Protein AF-A0A5C5WCG1-F1 (afdb_monomer)

Organism: NCBI:txid2528000

Mean predicted aligned error: 10.63 Å

Sequence (807 aa):
MKRAVNDASSPAGARPTLPLTCLYHRLAYLALLLLATGCALEGPPQTTVVLWHQMRPGDRAVLAERLRLFEKDNPGVTVREVYKETEELRSGLESAVLVGRGPDIVYGPADTVGVYAEIGALRDLRPWIDESERADFDPRALIYGSFAPPGDAPPDERAGPPAEDNGSGETKAEAQNADTRPLLLVGDRFGNHLALVYDRRLIPTPPRTTDELLALAKQNTVDENGDGRPERYGLVWNYTEPFFVVPFLTGYGAWVFDEQRAARGEFVPTLDTPEAREAYAFVASLRNEHGVLPLSADYNTASELFRSGKAAMLIDGDWSWAGHLAADEIEAAVAPLPDVSSTGLPMSPMVAAKGYSMSVAATGDREEAAGRVIRFLTSEATQRAFLERQKVLPSRLTIREEAARQSDPILAASLAQLERGRAMPTSLEIRAVWDAMRPPYQRIMGGDATPAEATAQMQASAIAKIATLKSDVRPDASVWVVRIGGVGLLAALVWGLAGWYRRLRQDFPTNRLAYALAAPAMLLIFVTVVFPLAYNVVLSFSNMSLQNFREWQVVGLQNYWNAFSGADAKNFWPVFLKTVFWTVINVSFHVAIGVFLAVMLHGPVIGKSLYRILLVIPWAVPAYITALTWRGMFDAEFGVVNQLVRSMNAWLPSWLDLPTINWLTEAGPAFAACIVANVWLGFPFMMVITLGGLQGIPQDMYEAARIDRATRWQQFWNITVPMLKPVLLPAIVLGSVWTFNNLNVVWLVSNGGEPADQTHILVSYVYKAVFNLYQYGYGAALSMIIFAMLLAFSAAFLRQTKAAEGV

Solvent-accessible surface area (backbone atoms only — not comparable to full-atom values): 42445 Å² total; per-residue (Å²): 139,84,82,90,84,90,85,90,84,89,78,92,78,81,78,86,74,76,59,68,69,59,56,52,50,50,51,49,47,50,50,49,48,55,52,52,66,66,60,56,83,79,63,77,79,63,45,67,31,33,34,36,30,51,69,52,76,70,55,41,57,51,49,57,52,53,50,52,51,50,34,68,78,36,83,46,44,43,77,48,76,44,85,32,58,69,70,54,44,50,50,47,47,61,58,22,47,75,71,72,38,62,42,24,30,40,39,47,58,49,52,56,49,34,58,36,51,65,66,57,40,53,36,62,46,54,91,57,50,48,72,76,60,53,70,38,36,42,70,81,18,49,42,62,44,97,54,62,74,87,69,94,66,77,83,66,90,79,70,70,84,84,73,87,82,76,90,77,86,82,69,97,71,69,88,72,54,71,87,71,31,36,34,40,31,47,24,38,24,40,38,72,28,56,29,32,34,33,22,42,87,79,43,84,67,80,46,64,27,45,63,48,43,50,52,52,13,53,73,45,33,38,51,92,85,70,82,86,66,54,74,20,26,10,34,39,35,33,69,62,43,55,80,67,50,41,20,46,22,32,12,47,71,25,50,71,45,42,63,80,40,38,77,71,74,42,81,44,75,41,45,61,40,74,34,31,31,51,27,45,45,53,60,32,36,41,39,78,73,61,59,20,34,71,97,66,30,45,59,69,53,27,52,48,33,37,40,68,52,30,22,39,25,34,52,48,38,49,92,47,48,54,64,47,59,68,28,88,63,43,52,50,48,54,38,44,52,30,24,26,69,93,68,69,29,53,30,26,20,48,27,36,18,37,25,43,28,40,24,60,54,27,56,69,72,35,33,60,49,37,40,53,50,51,43,52,58,54,28,69,72,43,27,49,51,43,30,76,73,41,62,40,50,36,11,40,45,70,61,36,57,52,50,71,69,46,94,43,66,53,52,52,22,49,52,59,32,55,75,53,30,42,76,54,70,41,51,66,58,53,59,32,41,51,67,21,39,28,34,37,48,41,28,33,69,68,67,76,36,54,41,65,62,24,24,47,50,21,34,55,41,21,54,52,41,40,51,53,57,69,53,77,65,68,66,49,80,47,27,57,56,48,50,54,50,47,52,51,50,49,52,53,47,52,53,50,47,56,54,49,49,53,51,47,64,67,47,38,82,81,41,48,67,61,53,64,69,44,43,65,59,53,50,48,44,40,65,72,47,51,46,55,52,54,51,36,57,56,36,19,25,25,37,29,24,55,82,26,56,88,74,52,49,69,19,16,55,54,39,56,43,30,46,70,74,36,87,46,20,78,58,40,55,61,24,46,51,44,28,51,51,52,25,55,54,35,46,50,48,11,44,52,52,5,43,52,53,20,57,57,60,69,49,99,49,85,63,42,67,58,54,52,53,63,57,37,44,50,58,71,48,62,64,67,63,50,20,47,52,47,32,54,31,38,34,49,79,84,3,55,57,39,49,47,45,51,59,48,37,77,76,41,60,82,94,66,57,62,81,77,59,54,24,55,71,35,39,67,44,19,41,49,51,31,44,53,52,48,30,58,37,45,17,32,60,36,16,55,53,40,43,57,37,58,72,70,56,65,62,65,62,58,51,52,35,52,74,72,66,50,49,72,69,52,45,38,66,72,47,49,49,62,67,32,42,79,56,48,52,61,50,51,52,53,48,38,59,50,51,51,55,48,38,64,42,41,36,48,39,26,65,69,14,29,28,56,66,59,37,41,32,51,50,45,46,31,50,41,32,36,70,73,56,33,30,45,5,46,24,27,26,52,50,50,50,52,50,51,52,52,49,52,50,51,53,52,50,44,64,74,62,48,65,72,79,80,115

pLDDT: mean 85.76, std 16.46, range [26.03, 98.44]

Secondary structure (DSSP, 8-state):
------------PPP----HHHHHHHHHHHHHHHHHTT-----S--EEEEEEE---HHHHHHHHHHHHHHHHHSTTEEEEEEE--HHHHHHHHHHHHHTT---SEEEEEGGGHHHHHHTT-B---TTTS-HHHHTTB-GGGEEEPSS----SPPP-TT-PPPP--------TTGGG-GGGS-EEEEEEEEE--EEEEEETTT-SS--SBHHHHHHHHHHH-B-SS-SS--SBEEEEE-TTSGGGTHHHHHHHT--SB-HHHHTTT---B---SHHHHHHHHHHHHHHHTT--S-S---HHHHHHHHHTTSEEEEEEETTTHHHHHT-TT--EEEEPPPBPTTT--B---EEEEEEEEEBTT--THHHHHHHHHHHHHTSHHHHHHHHHHH-PPBSBHHHHHHHHHS--HHHHHHHHHHHTPEEPP-STTHHHHHHHHHHHHHHHHHTSS-HHHHHHHHHHHHHHHHHHHTPPPPP-THHHHHHHHHHHHHHHHHHHHHHHHHHHHHHTTTSHHHHHHHHHHHHHHIIIIIHHHHHHHHHHTB--SSTTSSS--B-TTHHHHHHHTSTTHHHHHHHHHHHHHHHHHHHHHHHHHHHHHHHHHHSS-TTHHHHHHHHHHHHHS-HHHHHHHHHHHT-TTT-HHHHHHHHHHTTS-GGGPPPP--TTTSHHHHHHHHHHHHHHHHHHHHHHHHHHHHHTS-HHHHHHHHHTT--HHHHIIIIIHHHHHHHHHHHHHHHHHHHHT-HHHHHHHTTTTTTTT-S--HHHHHHHHHHTS--HHHHHHHHHHHHHHHHHHHHHHHHHHTTTTT-

InterPro domains:
  IPR000515 ABC transporter type 1, transmembrane domain MetI-like [PF00528] (591-798)
  IPR000515 ABC transporter type 1, transmembrane domain MetI-like [PS50928] (576-797)
  IPR000515 ABC transporter type 1, transmembrane domain MetI-like [cd06261] (576-793)
  IPR006059 Bacterial-type extracellular solute-binding protein [PF13416] (70-412)
  IPR035906 MetI-like superfamily [G3DSA:1.10.3720.10] (554-805)
  IPR035906 MetI-like superfamily [SSF161098] (557-793)
  IPR051393 ABC transporter permease component [PTHR30193] (509-805)

Nearest PDB structures (foldseek):
  6ffl-assembly1_A  TM=9.349E-01  e=7.797E-34  Bdellovibrio bacteriovorus HD100
  3k02-assembly1_A  TM=8.829E-01  e=9.265E-21  Streptomyces glaucescens
  5tu0-assembly1_A  TM=7.896E-01  e=1.023E-18  Listeria monocytogenes EGD-e
  7bvt-assembly1_A  TM=7.720E-01  e=2.312E-16  Arthrobacter globiformis
  6wpm-assembly1_A  TM=7.460E-01  e=1.616E-16  Synechococcus sp.

Radius of gyration: 32.45 Å; Cα contacts (8 Å, |Δi|>4): 1230; chains: 1; bounding box: 86×86×111 Å

Structure (mmCIF, N/CA/C/O backbone):
data_AF-A0A5C5WCG1-F1
#
_entry.id   AF-A0A5C5WCG1-F1
#
loop_
_atom_site.group_PDB
_atom_site.id
_atom_site.type_symbol
_atom_site.label_atom_id
_atom_site.label_alt_id
_atom_site.label_comp_id
_atom_site.label_asym_id
_atom_site.label_entity_id
_atom_site.label_seq_id
_atom_site.pdbx_PDB_ins_code
_atom_site.Cartn_x
_atom_site.Cartn_y
_atom_site.Cartn_z
_atom_site.occupancy
_atom_site.B_iso_or_equiv
_atom_site.auth_seq_id
_atom_site.auth_comp_id
_atom_site.auth_asym_id
_atom_site.auth_atom_id
_atom_site.pdbx_PDB_model_num
ATOM 1 N N . MET A 1 1 ? -33.537 -41.555 63.186 1.00 33.97 1 MET A N 1
ATOM 2 C CA . MET A 1 1 ? -33.664 -42.393 64.397 1.00 33.97 1 MET A CA 1
ATOM 3 C C . MET A 1 1 ? -33.156 -41.584 65.595 1.00 33.97 1 MET A C 1
ATOM 5 O O . MET A 1 1 ? -31.973 -41.314 65.653 1.00 33.97 1 MET A O 1
ATOM 9 N N . LYS A 1 2 ? -34.092 -41.160 66.465 1.00 34.31 2 LYS A N 1
ATOM 10 C CA . LYS A 1 2 ? -33.989 -40.720 67.883 1.00 34.31 2 LYS A CA 1
ATOM 11 C C . LYS A 1 2 ? -33.110 -39.517 68.335 1.00 34.31 2 LYS A C 1
ATOM 13 O O . LYS A 1 2 ? -31.915 -39.668 68.512 1.00 34.31 2 LYS A O 1
ATOM 18 N N . ARG A 1 3 ? -33.850 -38.468 68.766 1.00 30.56 3 ARG A N 1
ATOM 19 C CA . ARG A 1 3 ? -33.775 -37.659 70.025 1.00 30.56 3 ARG A CA 1
ATOM 20 C C . ARG A 1 3 ? -32.559 -36.726 70.247 1.00 30.56 3 ARG A C 1
ATOM 22 O O . ARG A 1 3 ? -31.438 -37.198 70.252 1.00 30.56 3 ARG A O 1
ATOM 29 N N . ALA A 1 4 ? -32.745 -35.393 70.309 1.00 38.69 4 ALA A N 1
ATOM 30 C CA . ALA A 1 4 ? -33.245 -34.544 71.431 1.00 38.69 4 ALA A CA 1
ATOM 31 C C . ALA A 1 4 ? -32.194 -34.347 72.554 1.00 38.69 4 ALA A C 1
ATOM 33 O O . ALA A 1 4 ? -31.532 -35.323 72.870 1.00 38.69 4 ALA A O 1
ATOM 34 N N . VAL A 1 5 ? -31.999 -33.242 73.289 1.00 40.50 5 VAL A N 1
ATOM 35 C CA . VAL A 1 5 ? -32.447 -31.827 73.412 1.00 40.50 5 VAL A CA 1
ATOM 36 C C . VAL A 1 5 ? -31.626 -31.259 74.624 1.00 40.50 5 VAL A C 1
ATOM 38 O O . VAL A 1 5 ? -31.125 -32.073 75.399 1.00 40.50 5 VAL A O 1
ATOM 41 N N . ASN A 1 6 ? -31.556 -29.924 74.813 1.00 31.31 6 ASN A N 1
ATOM 42 C CA . ASN A 1 6 ? -30.987 -29.124 75.947 1.00 31.31 6 ASN A CA 1
ATOM 43 C C . ASN A 1 6 ? -29.489 -28.737 75.829 1.00 31.31 6 ASN A C 1
ATOM 45 O O . ASN A 1 6 ? -28.688 -29.552 75.398 1.00 31.31 6 ASN A O 1
ATOM 49 N N . ASP A 1 7 ? -29.000 -27.540 76.182 1.00 29.88 7 ASP A N 1
ATOM 50 C CA . ASP A 1 7 ? -29.551 -26.392 76.924 1.00 29.88 7 ASP A CA 1
ATOM 51 C C . ASP A 1 7 ? -28.759 -25.092 76.598 1.00 29.88 7 ASP A C 1
ATOM 53 O O . ASP A 1 7 ? -27.737 -25.128 75.913 1.00 29.88 7 ASP A O 1
ATOM 57 N N . ALA A 1 8 ? -29.252 -23.947 77.074 1.00 33.69 8 ALA A N 1
ATOM 58 C CA . ALA A 1 8 ? -28.926 -22.572 76.677 1.00 33.69 8 ALA A CA 1
ATOM 59 C C . ALA A 1 8 ? -27.659 -21.893 77.282 1.00 33.69 8 ALA A C 1
ATOM 61 O O . ALA A 1 8 ? -27.164 -22.287 78.333 1.00 33.69 8 ALA A O 1
ATOM 62 N N . SER A 1 9 ? -27.274 -20.750 76.661 1.00 30.84 9 SER A N 1
ATOM 63 C CA . SER A 1 9 ? -26.731 -19.476 77.232 1.00 30.84 9 SER A CA 1
ATOM 64 C C . SER A 1 9 ? -25.274 -18.990 76.929 1.00 30.84 9 SER A C 1
ATOM 66 O O . SER A 1 9 ? -24.330 -19.396 77.584 1.00 30.84 9 SER A O 1
ATOM 68 N N . SER A 1 10 ? -25.174 -17.993 76.009 1.00 29.28 10 SER A N 1
ATOM 69 C CA . SER A 1 10 ? -24.292 -16.774 75.930 1.00 29.28 10 SER A CA 1
ATOM 70 C C . SER A 1 10 ? -22.733 -16.860 75.916 1.00 29.28 10 SER A C 1
ATOM 72 O O . SER A 1 10 ? -22.185 -17.760 76.536 1.00 29.28 10 SER A O 1
ATOM 74 N N . PRO A 1 11 ? -21.957 -15.868 75.383 1.00 40.19 11 PRO A N 1
ATOM 75 C CA . PRO A 1 11 ? -22.178 -14.880 74.312 1.00 40.19 11 PRO A CA 1
ATOM 76 C C . PRO A 1 11 ? -21.164 -15.012 73.140 1.00 40.19 11 PRO A C 1
ATOM 78 O O . PRO A 1 11 ? -20.228 -15.805 73.155 1.00 40.19 11 PRO A O 1
ATOM 81 N N . ALA A 1 12 ? -21.369 -14.190 72.107 1.00 44.62 12 ALA A N 1
ATOM 82 C CA . ALA A 1 12 ? -20.584 -14.068 70.877 1.00 44.62 12 ALA A CA 1
ATOM 83 C C . ALA A 1 12 ? -19.046 -14.127 71.048 1.00 44.62 12 ALA A C 1
ATOM 85 O O . ALA A 1 12 ? -18.428 -13.223 71.610 1.00 44.62 12 ALA A O 1
ATOM 86 N N . GLY A 1 13 ? -18.436 -15.166 70.468 1.00 31.98 13 GLY A N 1
ATOM 87 C CA . GLY A 1 13 ? -16.993 -15.304 70.272 1.00 31.98 13 GLY A CA 1
ATOM 88 C C . GLY A 1 13 ? -16.524 -14.622 68.983 1.00 31.98 13 GLY A C 1
ATOM 89 O O . GLY A 1 13 ? -17.127 -14.770 67.921 1.00 31.98 13 GLY A O 1
ATOM 90 N N . ALA A 1 14 ? -15.455 -13.845 69.116 1.00 35.94 14 ALA A N 1
ATOM 91 C CA . ALA A 1 14 ? -14.874 -12.944 68.133 1.00 35.94 14 ALA A CA 1
ATOM 92 C C . ALA A 1 14 ? -14.562 -13.574 66.761 1.00 35.94 14 ALA A C 1
ATOM 94 O O . ALA A 1 14 ? -13.971 -14.648 66.658 1.00 35.94 14 ALA A O 1
ATOM 95 N N . ARG A 1 15 ? -14.867 -12.828 65.688 1.00 43.34 15 ARG A N 1
ATOM 96 C CA . ARG A 1 15 ? -14.218 -13.013 64.380 1.00 43.34 15 ARG A CA 1
ATOM 97 C C . ARG A 1 15 ? -12.717 -12.730 64.547 1.00 43.34 15 ARG A C 1
ATOM 99 O O . ARG A 1 15 ? -12.389 -11.721 65.173 1.00 43.34 15 ARG A O 1
ATOM 106 N N . PRO A 1 16 ? -11.804 -13.532 63.974 1.00 39.25 16 PRO A N 1
ATOM 107 C CA . PRO A 1 16 ? -10.388 -13.212 64.021 1.00 39.25 16 PRO A CA 1
ATOM 108 C C . PRO A 1 16 ? -10.140 -11.988 63.134 1.00 39.25 16 PRO A C 1
ATOM 110 O O . PRO A 1 16 ? -10.121 -12.072 61.907 1.00 39.25 16 PRO A O 1
ATOM 113 N N . THR A 1 17 ? -9.978 -10.821 63.751 1.00 47.84 17 THR A N 1
ATOM 114 C CA . THR A 1 17 ? -9.396 -9.654 63.092 1.00 47.84 17 THR A CA 1
ATOM 115 C C . THR A 1 17 ? -7.922 -9.954 62.858 1.00 47.84 17 THR A C 1
ATOM 117 O O . THR A 1 17 ? -7.121 -9.918 63.792 1.00 47.84 17 THR A O 1
ATOM 120 N N . LEU A 1 18 ? -7.561 -10.273 61.614 1.00 42.84 18 LEU A N 1
ATOM 121 C CA . LEU A 1 18 ? -6.170 -10.228 61.171 1.00 42.84 18 LEU A CA 1
ATOM 122 C C . LEU A 1 18 ? -5.627 -8.824 61.487 1.00 42.84 18 LEU A C 1
ATOM 124 O O . LEU A 1 18 ? -6.216 -7.838 61.035 1.00 42.84 18 LEU A O 1
ATOM 128 N N . PRO A 1 19 ? -4.552 -8.694 62.280 1.00 44.47 19 PRO A N 1
ATOM 129 C CA . PRO A 1 19 ? -4.049 -7.387 62.657 1.00 44.47 19 PRO A CA 1
ATOM 130 C C . PRO A 1 19 ? -3.524 -6.679 61.400 1.00 44.47 19 PRO A C 1
ATOM 132 O O . PRO A 1 19 ? -2.699 -7.224 60.664 1.00 44.47 19 PRO A O 1
ATOM 135 N N . LEU A 1 20 ? -4.016 -5.458 61.149 1.00 51.19 20 LEU A N 1
ATOM 136 C CA . LEU A 1 20 ? -3.647 -4.589 60.017 1.00 51.19 20 LEU A CA 1
ATOM 137 C C . LEU A 1 20 ? -2.123 -4.435 59.848 1.00 51.19 20 LEU A C 1
ATOM 139 O O . LEU A 1 20 ? -1.636 -4.250 58.734 1.00 51.19 20 LEU A O 1
ATOM 143 N N . THR A 1 21 ? -1.355 -4.599 60.925 1.00 50.78 21 THR A N 1
ATOM 144 C CA . THR A 1 21 ? 0.114 -4.604 60.922 1.00 50.78 21 THR A CA 1
ATOM 145 C C . THR A 1 21 ? 0.724 -5.722 60.070 1.00 50.78 21 THR A C 1
ATOM 147 O O . THR A 1 21 ? 1.782 -5.515 59.476 1.00 50.78 21 THR A O 1
ATOM 150 N N . CYS A 1 22 ? 0.052 -6.870 59.926 1.00 46.69 22 CYS A N 1
ATOM 151 C CA . CYS A 1 22 ? 0.528 -8.003 59.127 1.00 46.69 22 CYS A CA 1
ATOM 152 C C . CYS A 1 22 ? 0.300 -7.791 57.617 1.00 46.69 22 CYS A C 1
ATOM 154 O O . CYS A 1 22 ? 1.125 -8.200 56.800 1.00 46.69 22 CYS A O 1
ATOM 156 N N . LEU A 1 23 ? -0.778 -7.088 57.239 1.00 54.00 23 LEU A N 1
ATOM 157 C CA . LEU A 1 23 ? -1.040 -6.701 55.848 1.00 54.00 23 LEU A CA 1
ATOM 158 C C . LEU A 1 23 ? -0.072 -5.601 55.392 1.00 54.00 23 LEU A C 1
ATOM 160 O O . LEU A 1 23 ? 0.465 -5.688 54.293 1.00 54.00 23 LEU A O 1
ATOM 164 N N . TYR A 1 24 ? 0.218 -4.625 56.260 1.00 53.50 24 TYR A N 1
ATOM 165 C CA . TYR A 1 24 ? 1.228 -3.596 55.995 1.00 53.50 24 TYR A CA 1
ATOM 166 C C . TYR A 1 24 ? 2.630 -4.187 55.831 1.00 53.50 24 TYR A C 1
ATOM 168 O O . TYR A 1 24 ? 3.334 -3.791 54.912 1.00 53.50 24 TYR A O 1
ATOM 176 N N . HIS A 1 25 ? 3.022 -5.173 56.645 1.00 55.09 25 HIS A N 1
ATOM 177 C CA . HIS A 1 25 ? 4.318 -5.842 56.482 1.00 55.09 25 HIS A CA 1
ATOM 178 C C . HIS A 1 25 ? 4.388 -6.682 55.206 1.00 55.09 25 HIS A C 1
ATOM 180 O O . HIS A 1 25 ? 5.427 -6.689 54.560 1.00 55.09 25 HIS A O 1
ATOM 186 N N . ARG A 1 26 ? 3.294 -7.346 54.802 1.00 55.34 26 ARG A N 1
ATOM 187 C CA . ARG A 1 26 ? 3.244 -8.110 53.544 1.00 55.34 26 ARG A CA 1
ATOM 188 C C . ARG A 1 26 ? 3.204 -7.214 52.309 1.00 55.34 26 ARG A C 1
ATOM 190 O O . ARG A 1 26 ? 3.862 -7.547 51.335 1.00 55.34 26 ARG A O 1
ATOM 197 N N . LEU A 1 27 ? 2.500 -6.081 52.351 1.00 59.75 27 LEU A N 1
ATOM 198 C CA . LEU A 1 27 ? 2.503 -5.076 51.281 1.00 59.75 27 LEU A CA 1
ATOM 199 C C . LEU A 1 27 ? 3.833 -4.321 51.213 1.00 59.75 27 LEU A C 1
ATOM 201 O O . LEU A 1 27 ? 4.302 -4.049 50.116 1.00 59.75 27 LEU A O 1
ATOM 205 N N . ALA A 1 28 ? 4.475 -4.048 52.352 1.00 61.84 28 ALA A N 1
ATOM 206 C CA . ALA A 1 28 ? 5.827 -3.502 52.397 1.00 61.84 28 ALA A CA 1
ATOM 207 C C . ALA A 1 28 ? 6.852 -4.511 51.870 1.00 61.84 28 ALA A C 1
ATOM 209 O O . ALA A 1 28 ? 7.720 -4.111 51.113 1.00 61.84 28 ALA A O 1
ATOM 210 N N . TYR A 1 29 ? 6.718 -5.808 52.180 1.00 57.72 29 TYR A N 1
ATOM 211 C CA . TYR A 1 29 ? 7.547 -6.864 51.588 1.00 57.72 29 TYR A CA 1
ATOM 212 C C . TYR A 1 29 ? 7.282 -7.038 50.094 1.00 57.72 29 TYR A C 1
ATOM 214 O O . TYR A 1 29 ? 8.229 -7.262 49.358 1.00 57.72 29 TYR A O 1
ATOM 222 N N . LEU A 1 30 ? 6.033 -6.911 49.629 1.00 58.50 30 LEU A N 1
ATOM 223 C CA . LEU A 1 30 ? 5.703 -6.951 48.202 1.00 58.50 30 LEU A CA 1
ATOM 224 C C . LEU A 1 30 ? 6.248 -5.717 47.473 1.00 58.50 30 LEU A C 1
ATOM 226 O O . LEU A 1 30 ? 6.746 -5.847 46.366 1.00 58.50 30 LEU A O 1
ATOM 230 N N . ALA A 1 31 ? 6.197 -4.538 48.098 1.00 57.41 31 ALA A N 1
ATOM 231 C CA . ALA A 1 31 ? 6.784 -3.306 47.580 1.00 57.41 31 ALA A CA 1
ATOM 232 C C . ALA A 1 31 ? 8.319 -3.353 47.605 1.00 57.41 31 ALA A C 1
ATOM 234 O O . ALA A 1 31 ? 8.938 -2.922 46.646 1.00 57.41 31 ALA A O 1
ATOM 235 N N . LEU A 1 32 ? 8.936 -3.932 48.643 1.00 53.66 32 LEU A N 1
ATOM 236 C CA . LEU A 1 32 ? 10.378 -4.194 48.715 1.00 53.66 32 LEU A CA 1
ATOM 237 C C . LEU A 1 32 ? 10.811 -5.283 47.736 1.00 53.66 32 LEU A C 1
ATOM 239 O O . LEU A 1 32 ? 11.890 -5.164 47.183 1.00 53.66 32 LEU A O 1
ATOM 243 N N . LEU A 1 33 ? 9.986 -6.300 47.475 1.00 52.28 33 LEU A N 1
ATOM 244 C CA . LEU A 1 33 ? 10.225 -7.298 46.431 1.00 52.28 33 LEU A CA 1
ATOM 245 C C . LEU A 1 33 ? 10.071 -6.684 45.039 1.00 52.28 33 LEU A C 1
ATOM 247 O O . LEU A 1 33 ? 10.910 -6.956 44.198 1.00 52.28 33 LEU A O 1
ATOM 251 N N . LEU A 1 34 ? 9.083 -5.810 44.815 1.00 51.66 34 LEU A N 1
ATOM 252 C CA . LEU A 1 34 ? 8.904 -5.069 43.559 1.00 51.66 34 LEU A CA 1
ATOM 253 C C . LEU A 1 34 ? 10.020 -4.033 43.330 1.00 51.66 34 LEU A C 1
ATOM 255 O O . LEU A 1 34 ? 10.470 -3.867 42.199 1.00 51.66 34 LEU A O 1
ATOM 259 N N . LEU A 1 35 ? 10.514 -3.389 44.395 1.00 50.38 35 LEU A N 1
ATOM 260 C CA . LEU A 1 35 ? 11.677 -2.494 44.364 1.00 50.38 35 LEU A CA 1
ATOM 261 C C . LEU A 1 35 ? 12.994 -3.275 44.207 1.00 50.38 35 LEU A C 1
ATOM 263 O O . LEU A 1 35 ? 13.872 -2.833 43.476 1.00 50.38 35 LEU A O 1
ATOM 267 N N . ALA A 1 36 ? 13.122 -4.459 44.816 1.00 45.91 36 ALA A N 1
ATOM 268 C CA . ALA A 1 36 ? 14.301 -5.319 44.691 1.00 45.91 36 ALA A CA 1
ATOM 269 C C . ALA A 1 36 ? 14.362 -6.056 43.344 1.00 45.91 36 ALA A C 1
ATOM 271 O O . ALA A 1 36 ? 15.455 -6.289 42.842 1.00 45.91 36 ALA A O 1
ATOM 272 N N . THR A 1 37 ? 13.223 -6.356 42.706 1.00 46.25 37 THR A N 1
ATOM 273 C CA . THR A 1 37 ? 13.186 -6.791 41.297 1.00 46.25 37 THR A CA 1
ATOM 274 C C . THR A 1 37 ? 13.420 -5.642 40.314 1.00 46.25 37 THR A C 1
ATOM 276 O O . THR A 1 37 ? 13.691 -5.898 39.147 1.00 46.25 37 THR A O 1
ATOM 279 N N . GLY A 1 38 ? 13.328 -4.388 40.775 1.00 38.97 38 GLY A N 1
ATOM 280 C CA . GLY A 1 38 ? 13.701 -3.193 40.013 1.00 38.97 38 GLY A CA 1
ATOM 281 C C . GLY A 1 38 ? 15.209 -2.927 39.985 1.00 38.97 38 GLY A C 1
ATOM 282 O O . GLY A 1 38 ? 15.683 -2.270 39.068 1.00 38.97 38 GLY A O 1
ATOM 283 N N . CYS A 1 39 ? 15.971 -3.496 40.924 1.00 39.16 39 CYS A N 1
ATOM 284 C CA . CYS A 1 39 ? 17.432 -3.546 40.877 1.00 39.16 39 CYS A CA 1
ATOM 285 C C . CYS A 1 39 ? 17.890 -4.869 40.249 1.00 39.16 39 CYS A C 1
ATOM 287 O O . CYS A 1 39 ? 18.624 -5.649 40.859 1.00 39.16 39 CYS A O 1
ATOM 289 N N . ALA A 1 40 ? 17.436 -5.151 39.026 1.00 38.41 40 ALA A N 1
ATOM 290 C CA . ALA A 1 40 ? 18.195 -6.054 38.175 1.00 38.41 40 ALA A CA 1
ATOM 291 C C . ALA A 1 40 ? 19.581 -5.423 37.988 1.00 38.41 40 ALA A C 1
ATOM 293 O O . ALA A 1 40 ? 19.668 -4.222 37.757 1.00 38.41 40 ALA A O 1
ATOM 294 N N . LEU A 1 41 ? 20.641 -6.218 38.154 1.00 41.50 41 LEU A N 1
ATOM 295 C CA . LEU A 1 41 ? 22.020 -5.842 37.849 1.00 41.50 41 LEU A CA 1
ATOM 296 C C . LEU A 1 41 ? 22.044 -5.089 36.512 1.00 41.50 41 LEU A C 1
ATOM 298 O O . LEU A 1 41 ? 21.915 -5.716 35.460 1.00 41.50 41 LEU A O 1
ATOM 302 N N . GLU A 1 42 ? 22.149 -3.760 36.554 1.00 41.94 42 GLU A N 1
ATOM 303 C CA . GLU A 1 42 ? 22.357 -2.959 35.357 1.00 41.94 42 GLU A CA 1
ATOM 304 C C . GLU A 1 42 ? 23.711 -3.398 34.803 1.00 41.94 42 GLU A C 1
ATOM 306 O O . GLU A 1 42 ? 24.773 -3.090 35.349 1.00 41.94 42 GLU A O 1
ATOM 311 N N . GLY A 1 43 ? 23.671 -4.193 33.731 1.00 52.09 43 GLY A N 1
ATOM 312 C CA . GLY A 1 43 ? 24.800 -4.274 32.821 1.00 52.09 43 GLY A CA 1
ATOM 313 C C . GLY A 1 43 ? 25.177 -2.860 32.360 1.00 52.09 43 GLY A C 1
ATOM 314 O O . GLY A 1 43 ? 24.393 -1.925 32.545 1.00 52.09 43 GLY A O 1
ATOM 315 N N . PRO A 1 44 ? 26.367 -2.670 31.768 1.00 56.16 44 PRO A N 1
ATOM 316 C CA . PRO A 1 44 ? 26.768 -1.356 31.270 1.00 56.16 44 PRO A CA 1
ATOM 317 C C . PRO A 1 44 ? 25.635 -0.746 30.426 1.00 56.16 44 PRO A C 1
ATOM 319 O O . PRO A 1 44 ? 24.986 -1.502 29.695 1.00 56.16 44 PRO A O 1
ATOM 322 N N . PRO A 1 45 ? 25.365 0.570 30.540 1.00 58.00 45 PRO A N 1
ATOM 323 C CA . PRO A 1 45 ? 24.231 1.207 29.879 1.00 58.00 45 PRO A CA 1
ATOM 324 C C . PRO A 1 45 ? 24.252 0.873 28.386 1.00 58.00 45 PRO A C 1
ATOM 326 O O . PRO A 1 45 ? 25.161 1.275 27.661 1.00 58.00 45 PRO A O 1
ATOM 329 N N . GLN A 1 46 ? 23.279 0.073 27.943 1.00 79.56 46 GLN A N 1
ATOM 330 C CA . GLN A 1 46 ? 23.149 -0.313 26.545 1.00 79.56 46 GLN A CA 1
ATOM 331 C C . GLN A 1 46 ? 22.240 0.684 25.839 1.00 79.56 46 GLN A C 1
ATOM 333 O O . GLN A 1 46 ? 21.052 0.790 26.141 1.00 79.56 46 GLN A O 1
ATOM 338 N N . THR A 1 47 ? 22.798 1.402 24.872 1.00 92.19 47 THR A N 1
ATOM 339 C CA . THR A 1 47 ? 22.018 2.244 23.969 1.00 92.19 47 THR A CA 1
ATOM 340 C C . THR A 1 47 ? 21.384 1.353 22.907 1.00 92.19 47 THR A C 1
ATOM 342 O O . THR A 1 47 ? 22.090 0.781 22.080 1.00 92.19 47 THR A O 1
ATOM 345 N N . THR A 1 48 ? 20.058 1.224 22.912 1.00 94.81 48 THR A N 1
ATOM 346 C CA . THR A 1 48 ? 19.338 0.509 21.849 1.00 94.81 48 THR A CA 1
ATOM 347 C C . THR A 1 48 ? 18.917 1.473 20.745 1.00 94.81 48 THR A C 1
ATOM 349 O O . THR A 1 48 ? 18.110 2.370 20.982 1.00 94.81 48 THR A O 1
ATOM 352 N N . VAL A 1 49 ? 19.430 1.246 19.537 1.00 96.38 49 VAL A N 1
ATOM 353 C CA . VAL A 1 49 ? 19.039 1.921 18.294 1.00 96.38 49 VAL A CA 1
ATOM 354 C C . VAL A 1 49 ? 17.941 1.101 17.618 1.00 96.38 49 VAL A C 1
ATOM 356 O O . VAL A 1 49 ? 18.085 -0.101 17.413 1.00 96.38 49 VAL A O 1
ATOM 359 N N . VAL A 1 50 ? 16.826 1.727 17.258 1.00 96.44 50 VAL A N 1
ATOM 360 C CA . VAL A 1 50 ? 15.717 1.091 16.540 1.00 96.44 50 VAL A CA 1
ATOM 361 C C . VAL A 1 50 ? 15.815 1.425 15.055 1.00 96.44 50 VAL A C 1
ATOM 363 O O . VAL A 1 50 ? 15.756 2.594 14.679 1.00 96.44 50 VAL A O 1
ATOM 366 N N . LEU A 1 51 ? 15.907 0.400 14.208 1.00 97.19 51 LEU A N 1
ATOM 367 C CA . LEU A 1 51 ? 15.999 0.539 12.754 1.00 97.19 51 LEU A CA 1
ATOM 368 C C . LEU A 1 51 ? 14.740 -0.030 12.097 1.00 97.19 51 LEU A C 1
ATOM 370 O O . LEU A 1 51 ? 14.449 -1.215 12.237 1.00 97.19 51 LEU A O 1
ATOM 374 N N . TRP A 1 52 ? 13.982 0.793 11.377 1.00 96.75 52 TRP A N 1
ATOM 375 C CA . TRP A 1 52 ? 12.865 0.317 10.554 1.00 96.75 52 TRP A CA 1
ATOM 376 C C . TRP A 1 52 ? 13.293 0.176 9.097 1.00 96.75 52 TRP A C 1
ATOM 378 O O . TRP A 1 52 ? 13.949 1.067 8.562 1.00 96.75 52 TRP A O 1
ATOM 388 N N . HIS A 1 53 ? 12.907 -0.914 8.436 1.00 95.06 53 HIS A N 1
ATOM 389 C CA . HIS A 1 53 ? 13.280 -1.168 7.043 1.00 95.06 53 HIS A CA 1
ATOM 390 C C . HIS A 1 53 ? 12.212 -1.966 6.288 1.00 95.06 53 HIS A C 1
ATOM 392 O O . HIS A 1 53 ? 11.447 -2.721 6.883 1.00 95.06 53 HIS A O 1
ATOM 398 N N . GLN A 1 54 ? 12.237 -1.865 4.957 1.00 91.81 54 GLN A N 1
ATOM 399 C CA . GLN A 1 54 ? 11.420 -2.680 4.039 1.00 91.81 54 GLN A CA 1
ATOM 400 C C . GLN A 1 54 ? 12.200 -3.803 3.329 1.00 91.81 54 GLN A C 1
ATOM 402 O O . GLN A 1 54 ? 11.679 -4.474 2.444 1.00 91.81 54 GLN A O 1
ATOM 407 N N . MET A 1 55 ? 13.451 -4.050 3.743 1.00 91.06 55 MET A N 1
ATOM 408 C CA . MET A 1 55 ? 14.319 -5.067 3.133 1.00 91.06 55 MET A CA 1
ATOM 409 C C . MET A 1 55 ? 13.670 -6.456 3.037 1.00 91.06 55 MET A C 1
ATOM 411 O O . MET A 1 55 ? 13.061 -6.950 3.990 1.00 91.06 55 MET A O 1
ATOM 415 N N . ARG A 1 56 ? 13.876 -7.113 1.892 1.00 84.75 56 ARG A N 1
ATOM 416 C CA . ARG A 1 56 ? 13.396 -8.470 1.595 1.00 84.75 56 ARG A CA 1
ATOM 417 C C . ARG A 1 56 ? 14.161 -9.534 2.404 1.00 84.75 56 ARG A C 1
ATOM 419 O O . ARG A 1 56 ? 15.226 -9.240 2.939 1.00 84.75 56 ARG A O 1
ATOM 426 N N . PRO A 1 57 ? 13.669 -10.788 2.507 1.00 86.50 57 PRO A N 1
ATOM 427 C CA . PRO A 1 57 ? 14.328 -11.843 3.288 1.00 86.50 57 PRO A CA 1
ATOM 428 C C . PRO A 1 57 ? 15.834 -12.019 3.023 1.00 86.50 57 PRO A C 1
ATOM 430 O O . PRO A 1 57 ? 16.584 -12.176 3.984 1.00 86.50 57 PRO A O 1
ATOM 433 N N . GLY A 1 58 ? 16.273 -11.943 1.759 1.00 85.88 58 GLY A N 1
ATOM 434 C CA . GLY A 1 58 ? 17.691 -12.032 1.385 1.00 85.88 58 GLY A CA 1
ATOM 435 C C . GLY A 1 58 ? 18.525 -10.877 1.944 1.00 85.88 58 GLY A C 1
ATOM 436 O O . GLY A 1 58 ? 19.483 -11.109 2.681 1.00 85.88 58 GLY A O 1
ATOM 437 N N . ASP A 1 59 ? 18.100 -9.637 1.692 1.00 90.19 59 ASP A N 1
ATOM 438 C CA . ASP A 1 59 ? 18.726 -8.431 2.244 1.00 90.19 59 ASP A CA 1
ATOM 439 C C . ASP A 1 59 ? 18.736 -8.423 3.783 1.00 90.19 59 ASP A C 1
ATOM 441 O O . ASP A 1 59 ? 19.746 -8.072 4.387 1.00 90.19 59 ASP A O 1
ATOM 445 N N . ARG A 1 60 ? 17.650 -8.867 4.435 1.00 92.69 60 ARG A N 1
ATOM 446 C CA . ARG A 1 60 ? 17.562 -8.957 5.908 1.00 92.69 60 ARG A CA 1
ATOM 447 C C . ARG A 1 60 ? 18.610 -9.892 6.494 1.00 92.69 60 ARG A C 1
ATOM 449 O O . ARG A 1 60 ? 19.166 -9.607 7.548 1.00 92.69 60 ARG A O 1
ATOM 456 N N . ALA A 1 61 ? 18.908 -10.997 5.813 1.00 92.50 61 ALA A N 1
ATOM 457 C CA . ALA A 1 61 ? 19.946 -11.916 6.265 1.00 92.50 61 ALA A CA 1
ATOM 458 C C . ALA A 1 61 ? 21.342 -11.273 6.219 1.00 92.50 61 ALA A C 1
ATOM 460 O O . ALA A 1 61 ? 22.171 -11.567 7.081 1.00 92.50 61 ALA A O 1
ATOM 461 N N . VAL A 1 62 ? 21.604 -10.402 5.236 1.00 94.69 62 VAL A N 1
ATOM 462 C CA . VAL A 1 62 ? 22.841 -9.609 5.172 1.00 94.69 62 VAL A CA 1
ATOM 463 C C . VAL A 1 62 ? 22.828 -8.536 6.259 1.00 94.69 62 VAL A C 1
ATOM 465 O O . VAL A 1 62 ? 23.771 -8.462 7.041 1.00 94.69 62 VAL A O 1
ATOM 468 N N . LEU A 1 63 ? 21.746 -7.761 6.378 1.00 96.44 63 LEU A N 1
ATOM 469 C CA . LEU A 1 63 ? 21.597 -6.717 7.395 1.00 96.44 63 LEU A CA 1
ATOM 470 C C . LEU A 1 63 ? 21.834 -7.267 8.808 1.00 96.44 63 LEU A C 1
ATOM 472 O O . LEU A 1 63 ? 22.684 -6.746 9.524 1.00 96.44 63 LEU A O 1
ATOM 476 N N . ALA A 1 64 ? 21.163 -8.356 9.185 1.00 96.06 64 ALA A N 1
ATOM 477 C CA . ALA A 1 64 ? 21.297 -8.965 10.506 1.00 96.06 64 ALA A CA 1
ATOM 478 C C . ALA A 1 64 ? 22.732 -9.438 10.803 1.00 96.06 64 ALA A C 1
ATOM 480 O O . ALA A 1 64 ? 23.204 -9.324 11.933 1.00 96.06 64 ALA A O 1
ATOM 481 N N . GLU A 1 65 ? 23.450 -9.957 9.804 1.00 96.44 65 GLU A N 1
ATOM 482 C CA . GLU A 1 65 ? 24.865 -10.315 9.947 1.00 96.44 65 GLU A CA 1
ATOM 483 C C . GLU A 1 65 ? 25.731 -9.074 10.194 1.00 96.44 65 GLU A C 1
ATOM 485 O O . GLU A 1 65 ? 26.532 -9.047 11.131 1.00 96.44 65 GLU A O 1
ATOM 490 N N . ARG A 1 66 ? 25.540 -8.026 9.386 1.00 97.12 66 ARG A N 1
ATOM 491 C CA . ARG A 1 66 ? 26.283 -6.767 9.507 1.00 97.12 66 ARG A CA 1
ATOM 492 C C . ARG A 1 66 ? 26.008 -6.082 10.844 1.00 97.12 66 ARG A C 1
ATOM 494 O O . ARG A 1 66 ? 26.951 -5.634 11.487 1.00 97.12 66 ARG A O 1
ATOM 501 N N . LEU A 1 67 ? 24.760 -6.069 11.308 1.00 97.06 67 LEU A N 1
ATOM 502 C CA . LEU A 1 67 ? 24.392 -5.522 12.614 1.00 97.06 67 LEU A CA 1
ATOM 503 C C . LEU A 1 67 ? 25.068 -6.276 13.767 1.00 97.06 67 LEU A C 1
ATOM 505 O O . LEU A 1 67 ? 25.620 -5.631 14.651 1.00 97.06 67 LEU A O 1
ATOM 509 N N . ARG A 1 68 ? 25.143 -7.615 13.732 1.00 96.50 68 ARG A N 1
ATOM 510 C CA . ARG A 1 68 ? 25.879 -8.385 14.759 1.00 96.50 68 ARG A CA 1
ATOM 511 C C . ARG A 1 68 ? 27.368 -8.049 14.797 1.00 96.50 68 ARG A C 1
ATOM 513 O O . ARG A 1 68 ? 27.964 -8.031 15.871 1.00 96.50 68 ARG A O 1
ATOM 520 N N . LEU A 1 69 ? 27.980 -7.812 13.636 1.00 96.75 69 LEU A N 1
ATOM 521 C CA . LEU A 1 69 ? 29.374 -7.365 13.559 1.00 96.75 69 LEU A CA 1
ATOM 522 C C . LEU A 1 69 ? 29.536 -5.970 14.168 1.00 96.75 69 LEU A C 1
ATOM 524 O O . LEU A 1 69 ? 30.427 -5.766 14.986 1.00 96.75 69 LEU A O 1
ATOM 528 N N . PHE A 1 70 ? 28.628 -5.047 13.847 1.00 97.00 70 PHE A N 1
ATOM 529 C CA . PHE A 1 70 ? 28.616 -3.718 14.451 1.00 97.00 70 PHE A CA 1
ATOM 530 C C . PHE A 1 70 ? 28.491 -3.774 15.981 1.00 97.00 70 PHE A C 1
ATOM 532 O O . PHE A 1 70 ? 29.274 -3.131 16.673 1.00 97.00 70 PHE A O 1
ATOM 539 N N . GLU A 1 71 ? 27.549 -4.558 16.514 1.00 95.75 71 GLU A N 1
ATOM 540 C CA . GLU A 1 71 ? 27.335 -4.718 17.961 1.00 95.75 71 GLU A CA 1
ATOM 541 C C . GLU A 1 71 ? 28.550 -5.334 18.665 1.00 95.75 71 GLU A C 1
ATOM 543 O O . GLU A 1 71 ? 28.883 -4.955 19.788 1.00 95.75 71 GLU A O 1
ATOM 548 N N . LYS A 1 72 ? 29.249 -6.260 17.997 1.00 95.12 72 LYS A N 1
ATOM 549 C CA . LYS A 1 72 ? 30.491 -6.851 18.506 1.00 95.12 72 LYS A CA 1
ATOM 550 C C . LYS A 1 72 ? 31.608 -5.810 18.632 1.00 95.12 72 LYS A C 1
ATOM 552 O O . LYS A 1 72 ? 32.337 -5.832 19.623 1.00 95.12 72 LYS A O 1
ATOM 557 N N . ASP A 1 73 ? 31.728 -4.919 17.652 1.00 94.44 73 ASP A N 1
ATOM 558 C CA . ASP A 1 73 ? 32.766 -3.882 17.613 1.00 94.44 73 ASP A CA 1
ATOM 559 C C . ASP A 1 73 ? 32.396 -2.640 18.449 1.00 94.44 73 ASP A C 1
ATOM 561 O O . ASP A 1 73 ? 33.261 -1.829 18.778 1.00 94.44 73 ASP A O 1
ATOM 565 N N . ASN A 1 74 ? 31.124 -2.504 18.842 1.00 94.19 74 ASN A N 1
ATOM 566 C CA . ASN A 1 74 ? 30.596 -1.396 19.639 1.00 94.19 74 ASN A CA 1
ATOM 567 C C . ASN A 1 74 ? 29.934 -1.916 20.931 1.00 94.19 74 ASN A C 1
ATOM 569 O O . ASN A 1 74 ? 28.710 -1.813 21.081 1.00 94.19 74 ASN A O 1
ATOM 573 N N . PRO A 1 75 ? 30.716 -2.458 21.890 1.00 85.19 75 PRO A N 1
ATOM 574 C CA . PRO A 1 75 ? 30.177 -2.973 23.144 1.00 85.19 75 PRO A CA 1
ATOM 575 C C . PRO A 1 75 ? 29.493 -1.838 23.922 1.00 85.19 75 PRO A C 1
ATOM 577 O O . PRO A 1 75 ? 30.152 -0.934 24.428 1.00 85.19 75 PRO A O 1
ATOM 580 N N . GLY A 1 76 ? 28.160 -1.870 23.986 1.00 89.06 76 GLY A N 1
ATOM 581 C CA . GLY A 1 76 ? 27.332 -0.805 24.572 1.00 89.06 76 GLY A CA 1
ATOM 582 C C . GLY A 1 76 ? 26.243 -0.267 23.641 1.00 89.06 76 GLY A C 1
ATOM 583 O O . GLY A 1 76 ? 25.358 0.449 24.105 1.00 89.06 76 GLY A O 1
ATOM 584 N N . VAL A 1 77 ? 26.249 -0.639 22.357 1.00 94.12 77 VAL A N 1
ATOM 585 C CA . VAL A 1 77 ? 25.153 -0.351 21.422 1.00 94.12 77 VAL A CA 1
ATOM 586 C C . VAL A 1 77 ? 24.499 -1.655 20.975 1.00 94.12 77 VAL A C 1
ATOM 588 O O . VAL A 1 77 ? 25.190 -2.600 20.608 1.00 94.12 77 VAL A O 1
ATOM 591 N N . THR A 1 78 ? 23.169 -1.699 20.989 1.00 95.75 78 THR A N 1
ATOM 592 C CA . THR A 1 78 ? 22.370 -2.777 20.387 1.00 95.75 78 THR A CA 1
ATOM 593 C C . THR A 1 78 ? 21.458 -2.207 19.310 1.00 95.75 78 THR A C 1
ATOM 595 O O . THR A 1 78 ? 20.975 -1.083 19.441 1.00 95.75 78 THR A O 1
ATOM 598 N N . VAL A 1 79 ? 21.210 -2.952 18.236 1.00 96.31 79 VAL A N 1
ATOM 599 C CA . VAL A 1 79 ? 20.355 -2.520 17.128 1.00 96.31 79 VAL A CA 1
ATOM 600 C C . VAL A 1 79 ? 19.150 -3.442 17.015 1.00 96.31 79 VAL A C 1
ATOM 602 O O . VAL A 1 79 ? 19.255 -4.616 16.672 1.00 96.31 79 VAL A O 1
ATOM 605 N N . ARG A 1 80 ? 17.962 -2.894 17.275 1.00 95.88 80 ARG A N 1
ATOM 606 C CA . ARG A 1 80 ? 16.689 -3.592 17.094 1.00 95.88 80 ARG A CA 1
ATO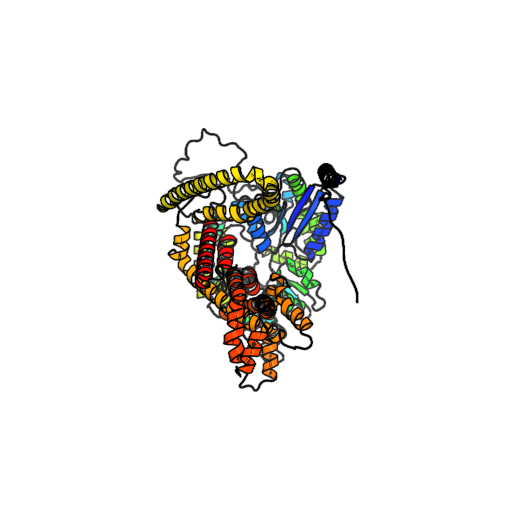M 607 C C . ARG A 1 80 ? 16.099 -3.251 15.731 1.00 95.88 80 ARG A C 1
ATOM 609 O O . ARG A 1 80 ? 15.492 -2.189 15.570 1.00 95.88 80 ARG A O 1
ATOM 616 N N . GLU A 1 81 ? 16.229 -4.166 14.778 1.00 94.50 81 GLU A N 1
ATOM 617 C CA . GLU A 1 81 ? 15.573 -4.047 13.474 1.00 94.50 81 GLU A CA 1
ATOM 618 C C . GLU A 1 81 ? 14.073 -4.398 13.531 1.00 94.50 81 GLU A C 1
ATOM 620 O O . GLU A 1 81 ? 13.639 -5.253 14.308 1.00 94.50 81 GLU A O 1
ATOM 625 N N . VAL A 1 82 ? 13.266 -3.720 12.713 1.00 94.00 82 VAL A N 1
ATOM 626 C CA . VAL A 1 82 ? 11.832 -3.980 12.539 1.00 94.00 82 VAL A CA 1
ATOM 627 C C . VAL A 1 82 ? 11.484 -3.886 11.057 1.00 94.00 82 VAL A C 1
ATOM 629 O O . VAL A 1 82 ? 11.603 -2.824 10.442 1.00 94.00 82 VAL A O 1
ATOM 632 N N . TYR A 1 83 ? 10.993 -4.993 10.505 1.00 92.94 83 TYR A N 1
ATOM 633 C CA . TYR A 1 83 ? 10.467 -5.032 9.146 1.00 92.94 83 TYR A CA 1
ATOM 634 C C . TYR A 1 83 ? 9.093 -4.366 9.059 1.00 92.94 83 TYR A C 1
ATOM 636 O O . TYR A 1 83 ? 8.215 -4.650 9.878 1.00 92.94 83 TYR A O 1
ATOM 644 N N . LYS A 1 84 ? 8.901 -3.543 8.029 1.00 87.81 84 LYS A N 1
ATOM 645 C CA . LYS A 1 84 ? 7.615 -2.971 7.620 1.00 87.81 84 LYS A CA 1
ATOM 646 C C . LYS A 1 84 ? 7.527 -2.988 6.098 1.00 87.81 84 LYS A C 1
ATOM 648 O O . LYS A 1 84 ? 8.514 -2.686 5.436 1.00 87.81 84 LYS A O 1
ATOM 653 N N . GLU A 1 85 ? 6.359 -3.300 5.541 1.00 81.44 85 GLU A N 1
ATOM 654 C CA . GLU A 1 85 ? 6.124 -3.132 4.096 1.00 81.44 85 GLU A CA 1
ATOM 655 C C . GLU A 1 85 ? 6.254 -1.654 3.693 1.00 81.44 85 GLU A C 1
ATOM 657 O O . GLU A 1 85 ? 6.045 -0.776 4.526 1.00 81.44 85 GLU A O 1
ATOM 662 N N . THR A 1 86 ? 6.560 -1.354 2.426 1.00 77.62 86 THR A N 1
ATOM 663 C CA . THR A 1 86 ? 6.884 0.011 1.952 1.00 77.62 86 THR A CA 1
ATOM 664 C C . THR A 1 86 ? 5.872 1.081 2.387 1.00 77.62 86 THR A C 1
ATOM 666 O O . THR A 1 86 ? 6.259 2.093 2.971 1.00 77.62 86 THR A O 1
ATOM 669 N N . GLU A 1 87 ? 4.572 0.853 2.179 1.00 74.50 87 GLU A N 1
ATOM 670 C CA . GLU A 1 87 ? 3.537 1.824 2.571 1.00 74.50 87 GLU A CA 1
ATOM 671 C C . GLU A 1 87 ? 3.334 1.903 4.094 1.00 74.50 87 GLU A C 1
ATOM 673 O O . GLU A 1 87 ? 3.028 2.970 4.635 1.00 74.50 87 GLU A O 1
ATOM 678 N N . GLU A 1 88 ? 3.542 0.797 4.814 1.00 77.81 88 GLU A N 1
ATOM 679 C CA . GLU A 1 88 ? 3.454 0.759 6.279 1.00 77.81 88 GLU A CA 1
ATOM 680 C C . GLU A 1 88 ? 4.660 1.448 6.933 1.00 77.81 88 GLU A C 1
ATOM 682 O O . GLU A 1 88 ? 4.525 2.118 7.957 1.00 77.81 88 GLU A O 1
ATOM 687 N N . LEU A 1 89 ? 5.847 1.303 6.340 1.00 86.19 89 LEU A N 1
ATOM 688 C CA . LEU A 1 89 ? 7.068 1.986 6.748 1.00 86.19 89 LEU A CA 1
ATOM 689 C C . LEU A 1 89 ? 6.869 3.498 6.668 1.00 86.19 89 LEU A C 1
ATOM 691 O O . LEU A 1 89 ? 7.165 4.211 7.627 1.00 86.19 89 LEU A O 1
ATOM 695 N N . ARG A 1 90 ? 6.313 3.956 5.544 1.00 83.44 90 ARG A N 1
ATOM 696 C CA . ARG A 1 90 ? 6.073 5.367 5.269 1.00 83.44 90 ARG A CA 1
ATOM 697 C C . ARG A 1 90 ? 5.024 5.980 6.187 1.00 83.44 90 ARG A C 1
ATOM 699 O O . ARG A 1 90 ? 5.348 6.856 6.987 1.00 83.44 90 ARG A O 1
ATOM 706 N N . SER A 1 91 ? 3.794 5.469 6.134 1.00 79.38 91 SER A N 1
ATOM 707 C CA . SER A 1 91 ? 2.700 5.947 6.996 1.00 79.38 91 SER A CA 1
ATOM 708 C C . SER A 1 91 ? 3.017 5.779 8.488 1.00 79.38 91 SER A C 1
ATOM 710 O O . SER A 1 91 ? 2.623 6.599 9.322 1.00 79.38 91 SER A O 1
ATOM 712 N N . GLY A 1 92 ? 3.776 4.736 8.837 1.00 83.44 92 GLY A N 1
ATOM 713 C CA . GLY A 1 92 ? 4.241 4.483 10.192 1.00 83.44 92 GLY A CA 1
ATOM 714 C C . GLY A 1 92 ? 5.214 5.544 10.697 1.00 83.44 92 GLY A C 1
ATOM 715 O O . GLY A 1 92 ? 5.079 5.964 11.846 1.00 83.44 92 GLY A O 1
ATOM 716 N N . LEU A 1 93 ? 6.182 5.979 9.879 1.00 84.56 93 LEU A N 1
ATOM 717 C CA . LEU A 1 93 ? 7.132 7.021 10.280 1.00 84.56 93 LEU A CA 1
ATOM 718 C C . LEU A 1 93 ? 6.430 8.372 10.435 1.00 84.56 93 LEU A C 1
ATOM 720 O O . LEU A 1 93 ? 6.615 9.030 11.457 1.00 84.56 93 LEU A O 1
ATOM 724 N N . GLU A 1 94 ? 5.577 8.735 9.472 1.00 81.56 94 GLU A N 1
ATOM 725 C CA . GLU A 1 94 ? 4.742 9.944 9.525 1.00 81.56 94 GLU A CA 1
ATOM 726 C C . GLU A 1 94 ? 3.938 9.997 10.837 1.00 81.56 94 GLU A C 1
ATOM 728 O O . GLU A 1 94 ? 3.964 10.991 11.565 1.00 81.56 94 GLU A O 1
ATOM 733 N N . SER A 1 95 ? 3.299 8.880 11.197 1.00 78.62 95 SER A N 1
ATOM 734 C CA . SER A 1 95 ? 2.521 8.752 12.436 1.00 78.62 95 SER A CA 1
ATOM 735 C C . SER A 1 95 ? 3.380 8.799 13.700 1.00 78.62 95 SER A C 1
ATOM 737 O O . SER A 1 95 ? 2.955 9.338 14.720 1.00 78.62 95 SER A O 1
ATOM 739 N N . ALA A 1 96 ? 4.568 8.194 13.675 1.00 80.69 96 ALA A N 1
ATOM 740 C CA . ALA A 1 96 ? 5.421 8.107 14.853 1.00 80.69 96 ALA A CA 1
ATOM 741 C C . ALA A 1 96 ? 6.021 9.474 15.212 1.00 80.69 96 ALA A C 1
ATOM 743 O O . ALA A 1 96 ? 5.979 9.878 16.379 1.00 80.69 96 ALA A O 1
ATOM 744 N N . VAL A 1 97 ? 6.500 10.208 14.205 1.00 73.00 97 VAL A N 1
ATOM 745 C CA . VAL A 1 97 ? 7.111 11.532 14.378 1.00 73.00 97 VAL A CA 1
ATOM 746 C C . VAL A 1 97 ? 6.115 12.526 14.976 1.00 73.00 97 VAL A C 1
ATOM 748 O O . VAL A 1 97 ? 6.488 13.287 15.867 1.00 73.00 97 VAL A O 1
ATOM 751 N N . LEU A 1 98 ? 4.833 12.453 14.589 1.00 67.69 98 LEU A N 1
ATOM 752 C CA . LEU A 1 98 ? 3.753 13.266 15.170 1.00 67.69 98 LEU A CA 1
ATOM 753 C C . LEU A 1 98 ? 3.649 13.167 16.698 1.00 67.69 98 LEU A C 1
ATOM 755 O O . LEU A 1 98 ? 3.241 14.122 17.354 1.00 67.69 98 LEU A O 1
ATOM 759 N N . VAL A 1 99 ? 4.002 12.019 17.277 1.00 67.81 99 VAL A N 1
ATOM 760 C CA . VAL A 1 99 ? 3.908 11.772 18.725 1.00 67.81 99 VAL A CA 1
ATOM 761 C C . VAL A 1 99 ? 5.271 11.791 19.421 1.00 67.81 99 VAL A C 1
ATOM 763 O O . VAL A 1 99 ? 5.381 11.336 20.562 1.00 67.81 99 VAL A O 1
ATOM 766 N N . GLY A 1 100 ? 6.317 12.286 18.748 1.00 66.44 100 GLY A N 1
ATOM 767 C CA . GLY A 1 100 ? 7.682 12.325 19.285 1.00 66.44 100 GLY A CA 1
ATOM 768 C C . GLY A 1 100 ? 8.257 10.934 19.570 1.00 66.44 100 GLY A C 1
ATOM 769 O O . GLY A 1 100 ? 9.097 10.770 20.454 1.00 66.44 100 GLY A O 1
ATOM 770 N N . ARG A 1 101 ? 7.764 9.910 18.866 1.00 76.75 101 ARG A N 1
ATOM 771 C CA . ARG A 1 101 ? 8.275 8.534 18.908 1.00 76.75 101 ARG A CA 1
ATOM 772 C C . ARG A 1 101 ? 8.737 8.136 17.507 1.00 76.75 101 ARG A C 1
ATOM 774 O O . ARG A 1 101 ? 8.570 8.879 16.551 1.00 76.75 101 ARG A O 1
ATOM 781 N N . GLY A 1 102 ? 9.313 6.952 17.364 1.00 82.19 102 GLY A N 1
ATOM 782 C CA . GLY A 1 102 ? 9.717 6.441 16.057 1.00 82.19 102 GLY A CA 1
ATOM 783 C C . GLY A 1 102 ? 10.991 5.623 16.126 1.00 82.19 102 GLY A C 1
ATOM 784 O O . GLY A 1 102 ? 11.549 5.455 17.214 1.00 82.19 102 GLY A O 1
ATOM 785 N N . PRO A 1 103 ? 11.417 5.066 14.985 1.00 93.88 103 PRO A N 1
ATOM 786 C CA . PRO A 1 103 ? 12.746 4.498 14.879 1.00 93.88 103 PRO A CA 1
ATOM 787 C C . PRO A 1 103 ? 13.798 5.601 14.990 1.00 93.88 103 PRO A C 1
ATOM 789 O O . PRO A 1 103 ? 13.524 6.758 14.690 1.00 93.88 103 PRO A O 1
ATOM 792 N N . ASP A 1 104 ? 15.014 5.233 15.369 1.00 95.44 104 ASP A N 1
ATOM 793 C CA . ASP A 1 104 ? 16.163 6.129 15.279 1.00 95.44 104 ASP A CA 1
ATOM 794 C C . ASP A 1 104 ? 16.661 6.211 13.820 1.00 95.44 104 ASP A C 1
ATOM 796 O O . ASP A 1 104 ? 17.082 7.271 13.356 1.00 95.44 104 ASP A O 1
ATOM 800 N N . ILE A 1 105 ? 16.543 5.103 13.071 1.00 96.94 105 ILE A N 1
ATOM 801 C CA . ILE A 1 105 ? 16.958 4.973 11.666 1.00 96.94 105 ILE A CA 1
ATOM 802 C C . ILE A 1 105 ? 15.812 4.406 10.827 1.00 96.94 105 ILE A C 1
ATOM 804 O O . ILE A 1 105 ? 15.186 3.414 11.204 1.00 96.94 105 ILE A O 1
ATOM 808 N N . VAL A 1 106 ? 15.578 4.976 9.647 1.00 96.06 106 VAL A N 1
ATOM 809 C CA . VAL A 1 106 ? 14.657 4.426 8.645 1.00 96.06 106 VAL A CA 1
ATOM 810 C C . VAL A 1 106 ? 15.411 4.073 7.363 1.00 96.06 106 VAL A C 1
ATOM 812 O O . VAL A 1 106 ? 16.256 4.842 6.913 1.00 96.06 106 VAL A O 1
ATOM 815 N N . TYR A 1 107 ? 15.111 2.912 6.778 1.00 95.88 107 TYR A N 1
ATOM 816 C CA . TYR A 1 107 ? 15.652 2.464 5.494 1.00 95.88 107 TYR A CA 1
ATOM 817 C C . TYR A 1 107 ? 14.553 2.336 4.438 1.00 95.88 107 TYR A C 1
ATOM 819 O O . TYR A 1 107 ? 13.663 1.489 4.566 1.00 95.88 107 TYR A O 1
ATOM 827 N N . GLY A 1 108 ? 14.636 3.127 3.369 1.00 91.94 108 GLY A N 1
ATOM 828 C CA . GLY A 1 108 ? 13.594 3.205 2.346 1.00 91.94 108 GLY A CA 1
ATOM 829 C C . GLY A 1 108 ? 14.076 3.747 0.997 1.00 91.94 108 GLY A C 1
ATOM 830 O O . GLY A 1 108 ? 15.261 4.051 0.835 1.00 91.94 108 GLY A O 1
ATOM 831 N N . PRO A 1 109 ? 13.169 3.824 0.009 1.00 88.44 109 PRO A N 1
ATOM 832 C CA . PRO A 1 109 ? 13.443 4.456 -1.276 1.00 88.44 109 PRO A CA 1
ATOM 833 C C . PRO A 1 109 ? 13.459 5.993 -1.161 1.00 88.44 109 PRO A C 1
ATOM 835 O O . PRO A 1 109 ? 12.773 6.589 -0.323 1.00 88.44 109 PRO A O 1
ATOM 838 N N . ALA A 1 110 ? 14.270 6.630 -2.008 1.00 87.25 110 ALA A N 1
ATOM 839 C CA . ALA A 1 110 ? 14.558 8.066 -1.961 1.00 87.25 110 ALA A CA 1
ATOM 840 C C . ALA A 1 110 ? 13.354 8.996 -2.211 1.00 87.25 110 ALA A C 1
ATOM 842 O O . ALA A 1 110 ? 13.372 10.144 -1.773 1.00 87.25 110 ALA A O 1
ATOM 843 N N . ASP A 1 111 ? 12.301 8.531 -2.881 1.00 80.69 111 ASP A N 1
ATOM 844 C CA . ASP A 1 111 ? 11.098 9.318 -3.187 1.00 80.69 111 ASP A CA 1
ATOM 845 C C . ASP A 1 111 ? 10.280 9.689 -1.940 1.00 80.69 111 ASP A C 1
ATOM 847 O O . ASP A 1 111 ? 9.548 10.676 -1.938 1.00 80.69 111 ASP A O 1
ATOM 851 N N . THR A 1 112 ? 10.457 8.951 -0.842 1.00 81.00 112 THR A N 1
ATOM 852 C CA . THR A 1 112 ? 9.806 9.255 0.443 1.00 81.00 112 THR A CA 1
ATOM 853 C C . THR A 1 112 ? 10.480 10.395 1.215 1.00 81.00 112 THR A C 1
ATOM 855 O O . THR A 1 112 ? 9.851 11.013 2.075 1.00 81.00 112 THR A O 1
ATOM 858 N N . VAL A 1 113 ? 11.738 10.724 0.890 1.00 85.19 113 VAL A N 1
ATOM 859 C CA . VAL A 1 113 ? 12.537 11.728 1.615 1.00 85.19 113 VAL A CA 1
ATOM 860 C C . VAL A 1 113 ? 11.902 13.113 1.543 1.00 85.19 113 VAL A C 1
ATOM 862 O O . VAL A 1 113 ? 11.903 13.817 2.549 1.00 85.19 113 VAL A O 1
ATOM 865 N N . GLY A 1 114 ? 11.312 13.489 0.402 1.00 80.81 114 GLY A N 1
ATOM 866 C CA . GLY A 1 114 ? 10.643 14.784 0.245 1.00 80.81 114 GLY A CA 1
ATOM 867 C C . GLY A 1 114 ? 9.503 14.975 1.250 1.00 80.81 114 GLY A C 1
ATOM 868 O O . GLY A 1 114 ? 9.441 15.993 1.931 1.00 80.81 114 GLY A O 1
ATOM 869 N N . VAL A 1 115 ? 8.658 13.956 1.428 1.00 81.12 115 VAL A N 1
ATOM 870 C CA . VAL A 1 115 ? 7.551 13.985 2.400 1.00 81.12 115 VAL A CA 1
ATOM 871 C C . VAL A 1 115 ? 8.082 14.090 3.829 1.00 81.12 115 VAL A C 1
ATOM 873 O O . VAL A 1 115 ? 7.592 14.899 4.616 1.00 81.12 115 VAL A O 1
ATOM 876 N N . TYR A 1 116 ? 9.102 13.299 4.172 1.00 86.44 116 TYR A N 1
ATOM 877 C CA . TYR A 1 116 ? 9.693 13.329 5.510 1.00 86.44 116 TYR A CA 1
ATOM 878 C C . TYR A 1 116 ? 10.404 14.652 5.812 1.00 86.44 116 TYR A C 1
ATOM 880 O O . TYR A 1 116 ? 10.406 15.093 6.962 1.00 86.44 116 TYR A O 1
ATOM 888 N N . ALA A 1 117 ? 10.998 15.288 4.803 1.00 83.31 117 ALA A N 1
ATOM 889 C CA . ALA A 1 117 ? 11.624 16.595 4.933 1.00 83.31 117 ALA A CA 1
ATOM 890 C C . ALA A 1 117 ? 10.586 17.683 5.250 1.00 83.31 117 ALA A C 1
ATOM 892 O O . ALA A 1 117 ? 10.807 18.457 6.178 1.00 83.31 117 ALA A O 1
ATOM 893 N N . GLU A 1 118 ? 9.438 17.686 4.563 1.00 80.38 118 GLU A N 1
ATOM 894 C CA . GLU A 1 118 ? 8.354 18.666 4.774 1.00 80.38 118 GLU A CA 1
ATOM 895 C C . GLU A 1 118 ? 7.759 18.599 6.189 1.00 80.38 118 GLU A C 1
ATOM 897 O O . GLU A 1 118 ? 7.565 19.620 6.847 1.00 80.38 118 GLU A O 1
ATOM 902 N N . ILE A 1 119 ? 7.549 17.395 6.733 1.00 80.44 119 ILE A N 1
ATOM 903 C CA . ILE A 1 119 ? 7.108 17.244 8.136 1.00 80.44 119 ILE A CA 1
ATOM 904 C C . ILE A 1 119 ? 8.252 17.452 9.149 1.00 80.44 119 ILE A C 1
ATOM 906 O O . ILE A 1 119 ? 8.038 17.459 10.367 1.00 80.44 119 ILE A O 1
ATOM 910 N N . GLY A 1 120 ? 9.482 17.612 8.650 1.00 85.06 120 GLY A N 1
ATOM 911 C CA . GLY A 1 120 ? 10.724 17.703 9.408 1.00 85.06 120 GLY A CA 1
ATOM 912 C C . GLY A 1 120 ? 10.944 16.503 10.328 1.00 85.06 120 GLY A C 1
ATOM 913 O O . GLY A 1 120 ? 11.211 16.659 11.518 1.00 85.06 120 GLY A O 1
ATOM 914 N N . ALA A 1 121 ? 10.785 15.307 9.762 1.00 88.69 121 ALA A N 1
ATOM 915 C CA . ALA A 1 121 ? 10.992 14.019 10.413 1.00 88.69 121 ALA A CA 1
ATOM 916 C C . ALA A 1 121 ? 12.455 13.562 10.432 1.00 88.69 121 ALA A C 1
ATOM 918 O O . ALA A 1 121 ? 12.773 12.617 11.161 1.00 88.69 121 ALA A O 1
ATOM 919 N N . LEU A 1 122 ? 13.326 14.185 9.632 1.00 92.19 122 LEU A N 1
ATOM 920 C CA . LEU A 1 122 ? 14.697 13.730 9.400 1.00 92.19 122 LEU A CA 1
ATOM 921 C C . LEU A 1 122 ? 15.743 14.691 9.971 1.00 92.19 122 LEU A C 1
ATOM 923 O O . LEU A 1 122 ? 15.533 15.903 10.008 1.00 92.19 122 LEU A O 1
ATOM 927 N N . ARG A 1 123 ? 16.882 14.127 10.382 1.00 92.62 123 ARG A N 1
ATOM 928 C CA . ARG A 1 123 ? 18.094 14.848 10.792 1.00 92.62 123 ARG A CA 1
ATOM 929 C C . ARG A 1 123 ? 19.105 14.927 9.651 1.00 92.62 123 ARG A C 1
ATOM 931 O O . ARG A 1 123 ? 19.099 14.103 8.740 1.00 92.62 123 ARG A 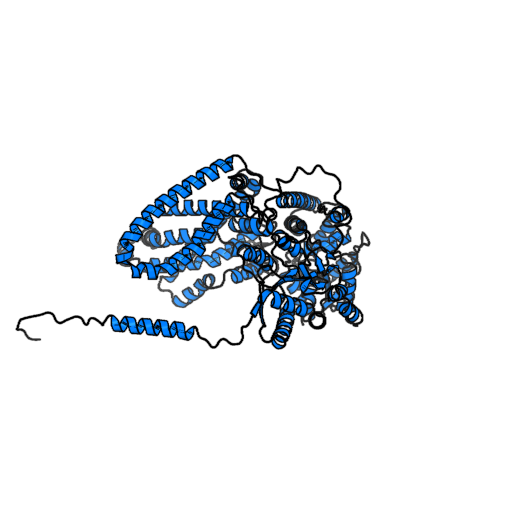O 1
ATOM 938 N N . ASP A 1 124 ? 19.988 15.915 9.743 1.00 94.19 124 ASP A N 1
ATOM 939 C CA . ASP A 1 124 ? 21.108 16.103 8.824 1.00 94.19 124 ASP A CA 1
ATOM 940 C C . ASP A 1 124 ? 22.233 15.101 9.105 1.00 94.19 124 ASP A C 1
ATOM 942 O O . ASP A 1 124 ? 22.780 15.090 10.199 1.00 94.19 124 ASP A O 1
ATOM 946 N N . LEU A 1 125 ? 22.602 14.291 8.114 1.00 95.56 125 LEU A N 1
ATOM 947 C CA . LEU A 1 125 ? 23.601 13.226 8.212 1.00 95.56 125 LEU A CA 1
ATOM 948 C C . LEU A 1 125 ? 25.048 13.691 7.988 1.00 95.56 125 LEU A C 1
ATOM 950 O O . LEU A 1 125 ? 25.976 12.911 8.220 1.00 95.56 125 LEU A O 1
ATOM 954 N N . ARG A 1 126 ? 25.271 14.943 7.561 1.00 92.88 126 ARG A N 1
ATOM 955 C CA . ARG A 1 126 ? 26.621 15.493 7.318 1.00 92.88 126 ARG A CA 1
ATOM 956 C C . ARG A 1 126 ? 27.602 15.347 8.496 1.00 92.88 126 ARG A C 1
ATOM 958 O O . ARG A 1 126 ? 28.781 15.156 8.207 1.00 92.88 126 ARG A O 1
ATOM 965 N N . PRO A 1 127 ? 27.189 15.396 9.782 1.00 93.81 127 PRO A N 1
ATOM 966 C CA . PRO A 1 127 ? 28.105 15.181 10.905 1.00 93.81 127 PRO A CA 1
ATOM 967 C C . PRO A 1 127 ? 28.734 13.780 10.965 1.00 93.81 127 PRO A C 1
ATOM 969 O O . PRO A 1 127 ? 29.787 13.624 11.577 1.00 93.81 127 PRO A O 1
ATOM 972 N N . TRP A 1 128 ? 28.113 12.767 10.349 1.00 94.25 128 TRP A N 1
ATOM 973 C CA . TRP A 1 128 ? 28.568 11.371 10.435 1.00 94.25 128 TRP A CA 1
ATOM 974 C C . TRP A 1 128 ? 29.197 10.831 9.155 1.00 94.25 128 TRP A C 1
ATOM 976 O O . TRP A 1 128 ? 29.907 9.831 9.229 1.00 94.25 128 TRP A O 1
ATOM 986 N N . ILE A 1 129 ? 28.942 11.465 8.009 1.00 92.88 129 ILE A N 1
ATOM 987 C CA . ILE A 1 129 ? 29.524 11.099 6.714 1.00 92.88 129 ILE A CA 1
ATOM 988 C C . ILE A 1 129 ? 30.288 12.311 6.208 1.00 92.88 129 ILE A C 1
ATOM 990 O O . ILE A 1 129 ? 29.665 13.274 5.761 1.00 92.88 129 ILE A O 1
ATOM 994 N N . ASP A 1 130 ? 31.614 12.293 6.318 1.00 88.44 130 ASP A N 1
ATOM 995 C CA . ASP A 1 130 ? 32.434 13.459 5.987 1.00 88.44 130 ASP A CA 1
ATOM 996 C C . ASP A 1 130 ? 32.516 13.720 4.469 1.00 88.44 130 ASP A C 1
ATOM 998 O O . ASP A 1 130 ? 32.098 12.902 3.652 1.00 88.44 130 ASP A O 1
ATOM 1002 N N . GLU A 1 131 ? 33.023 14.889 4.068 1.00 87.56 131 GLU A N 1
ATOM 1003 C CA . GLU A 1 131 ? 33.097 15.275 2.647 1.00 87.56 131 GLU A CA 1
ATOM 1004 C C . GLU A 1 131 ? 33.958 14.314 1.814 1.00 87.56 131 GLU A C 1
ATOM 1006 O O . GLU A 1 131 ? 33.636 14.030 0.662 1.00 87.56 131 GLU A O 1
ATOM 1011 N N . SER A 1 132 ? 35.018 13.761 2.408 1.00 88.12 132 SER A N 1
ATOM 1012 C CA . SER A 1 132 ? 35.882 12.804 1.717 1.00 88.12 132 SER A CA 1
ATOM 1013 C C . SER A 1 132 ? 35.185 11.463 1.491 1.00 88.12 132 SER A C 1
ATOM 1015 O O . SER A 1 132 ? 35.323 10.872 0.424 1.00 88.12 132 SER A O 1
ATOM 1017 N N . GLU A 1 133 ? 34.376 11.016 2.454 1.00 89.12 133 GLU A N 1
ATOM 1018 C CA . GLU A 1 133 ? 33.531 9.837 2.320 1.00 89.12 133 GLU A CA 1
ATOM 1019 C C . GLU A 1 133 ? 32.437 10.076 1.283 1.00 89.12 133 GLU A C 1
ATOM 1021 O O . GLU A 1 133 ? 32.222 9.203 0.449 1.00 89.12 133 GLU A O 1
ATOM 1026 N N . ARG A 1 134 ? 31.781 11.247 1.294 1.00 92.31 134 ARG A N 1
ATOM 1027 C CA . ARG A 1 134 ? 30.724 11.612 0.332 1.00 92.31 134 ARG A CA 1
ATOM 1028 C C . ARG A 1 134 ? 31.212 11.610 -1.113 1.00 92.31 134 ARG A C 1
ATOM 1030 O O . ARG A 1 134 ? 30.458 11.188 -1.984 1.00 92.31 134 ARG A O 1
ATOM 1037 N N . ALA A 1 135 ? 32.454 12.023 -1.359 1.00 92.25 135 ALA A N 1
ATOM 1038 C CA . ALA A 1 135 ? 33.045 12.039 -2.696 1.00 92.25 135 ALA A CA 1
ATOM 1039 C C . ALA A 1 135 ? 33.161 10.641 -3.339 1.00 92.25 135 ALA A C 1
ATOM 1041 O O . ALA A 1 135 ? 33.209 10.538 -4.563 1.00 92.25 135 ALA A O 1
ATOM 1042 N N . ASP A 1 136 ? 33.182 9.572 -2.536 1.00 94.31 136 ASP A N 1
ATOM 1043 C CA . ASP A 1 136 ? 33.166 8.188 -3.025 1.00 94.31 136 ASP A CA 1
ATOM 1044 C C . ASP A 1 136 ? 31.745 7.680 -3.325 1.00 94.31 136 ASP A C 1
ATOM 1046 O O . ASP A 1 136 ? 31.593 6.621 -3.914 1.00 94.31 136 ASP A O 1
ATOM 1050 N N . PHE A 1 137 ? 30.670 8.386 -2.973 1.00 94.50 137 PHE A N 1
ATOM 1051 C CA . PHE A 1 137 ? 29.315 7.956 -3.336 1.00 94.50 137 PHE A CA 1
ATOM 1052 C C . PHE A 1 137 ? 28.912 8.486 -4.716 1.00 94.50 137 PHE A C 1
ATOM 1054 O O . PHE A 1 137 ? 29.272 9.593 -5.109 1.00 94.50 137 PHE A O 1
ATOM 1061 N N . ASP A 1 138 ? 28.077 7.731 -5.439 1.00 91.31 138 ASP A N 1
ATOM 1062 C CA . ASP A 1 138 ? 27.311 8.285 -6.557 1.00 91.31 138 ASP A CA 1
ATOM 1063 C C . ASP A 1 138 ? 26.524 9.499 -6.037 1.00 91.31 138 ASP A C 1
ATOM 1065 O O . ASP A 1 138 ? 25.739 9.340 -5.096 1.00 91.31 138 ASP A O 1
ATOM 1069 N N . PRO A 1 139 ? 26.680 10.699 -6.625 1.00 89.25 139 PRO A N 1
ATOM 1070 C CA . PRO A 1 139 ? 25.997 11.895 -6.140 1.00 89.25 139 PRO A CA 1
ATOM 1071 C C . PRO A 1 139 ? 24.473 11.742 -6.092 1.00 89.25 139 PRO A C 1
ATOM 1073 O O . PRO A 1 139 ? 23.812 12.350 -5.258 1.00 89.25 139 PRO A O 1
ATOM 1076 N N . ARG A 1 140 ? 23.899 10.887 -6.949 1.00 87.75 140 ARG A N 1
ATOM 1077 C CA . ARG A 1 140 ? 22.458 10.593 -6.976 1.00 87.75 140 ARG A CA 1
ATOM 1078 C C . ARG A 1 140 ? 22.020 9.658 -5.840 1.00 87.75 140 ARG A C 1
ATOM 1080 O O . ARG A 1 140 ? 20.823 9.502 -5.610 1.00 87.75 140 ARG A O 1
ATOM 1087 N N . ALA A 1 141 ? 22.964 9.027 -5.141 1.00 90.81 141 ALA A N 1
ATOM 1088 C CA . ALA A 1 141 ? 22.723 8.235 -3.938 1.00 90.81 141 ALA A CA 1
ATOM 1089 C C . ALA A 1 141 ? 22.713 9.070 -2.646 1.00 90.81 141 ALA A C 1
ATOM 1091 O O . ALA A 1 141 ? 22.365 8.541 -1.589 1.00 90.81 141 ALA A O 1
ATOM 1092 N N . LEU A 1 142 ? 23.071 10.354 -2.725 1.00 93.00 142 LEU A N 1
ATOM 1093 C CA . LEU A 1 142 ? 23.041 11.302 -1.615 1.00 93.00 142 LEU A CA 1
ATOM 1094 C C . LEU A 1 142 ? 21.860 12.259 -1.810 1.00 93.00 142 LEU A C 1
ATOM 1096 O O . LEU A 1 142 ? 21.843 13.053 -2.750 1.00 93.00 142 LEU A O 1
ATOM 1100 N N . ILE A 1 143 ? 20.851 12.181 -0.940 1.00 90.75 143 ILE A N 1
ATOM 1101 C CA . ILE A 1 143 ? 19.643 13.009 -1.070 1.00 90.75 143 ILE A CA 1
ATOM 1102 C C . ILE A 1 143 ? 19.707 14.162 -0.081 1.00 90.75 143 ILE A C 1
ATOM 1104 O O . ILE A 1 143 ? 19.739 13.956 1.134 1.00 90.75 143 ILE A O 1
ATOM 1108 N N . TYR A 1 144 ? 19.685 15.378 -0.614 1.00 87.94 144 TYR A N 1
ATOM 1109 C CA . TYR A 1 144 ? 19.737 16.615 0.156 1.00 87.94 144 TYR A CA 1
ATOM 1110 C C . TYR A 1 144 ? 18.343 17.235 0.286 1.00 87.94 144 TYR A C 1
ATOM 1112 O O . TYR A 1 144 ? 17.536 17.165 -0.641 1.00 87.94 144 TYR A O 1
ATOM 1120 N N . GLY A 1 145 ? 18.064 17.850 1.435 1.00 77.38 145 GLY A N 1
ATOM 1121 C CA . GLY A 1 145 ? 16.800 18.541 1.694 1.00 77.38 145 GLY A CA 1
ATOM 1122 C C . GLY A 1 145 ? 16.635 19.824 0.881 1.00 77.38 145 GLY A C 1
ATOM 1123 O O . GLY A 1 145 ? 17.611 20.444 0.470 1.00 77.38 145 GLY A O 1
ATOM 1124 N N . SER A 1 146 ? 15.387 20.243 0.671 1.00 63.81 146 SER A N 1
ATOM 1125 C CA . SER A 1 146 ? 15.027 21.446 -0.096 1.00 63.81 146 SER A CA 1
ATOM 1126 C C . SER A 1 146 ? 15.323 22.762 0.642 1.00 63.81 146 SER A C 1
ATOM 1128 O O . SER A 1 146 ? 15.426 23.802 0.001 1.00 63.81 146 SER A O 1
ATOM 1130 N N . PHE A 1 147 ? 15.487 22.716 1.970 1.00 45.50 147 PHE A N 1
ATOM 1131 C CA . PHE A 1 147 ? 15.675 23.879 2.843 1.00 45.50 147 PHE A CA 1
ATOM 1132 C C . PHE A 1 147 ? 16.807 23.639 3.850 1.00 45.50 147 PHE A C 1
ATOM 1134 O O . PHE A 1 147 ? 16.996 22.517 4.327 1.00 45.50 147 PHE A O 1
ATOM 1141 N N . ALA A 1 148 ? 17.551 24.694 4.193 1.00 30.78 148 ALA A N 1
ATOM 1142 C CA . ALA A 1 148 ? 18.404 24.687 5.379 1.00 30.78 148 ALA A CA 1
ATOM 1143 C C . ALA A 1 148 ? 17.519 24.501 6.630 1.00 30.78 148 ALA A C 1
ATOM 1145 O O . ALA A 1 148 ? 16.405 25.032 6.655 1.00 30.78 148 ALA A O 1
ATOM 1146 N N . PRO A 1 149 ? 17.956 23.746 7.655 1.00 28.92 149 PRO A N 1
ATOM 1147 C CA . PRO A 1 149 ? 17.165 23.593 8.872 1.00 28.92 149 PRO A CA 1
ATOM 1148 C C . PRO A 1 149 ? 16.887 24.974 9.493 1.00 28.92 149 PRO A C 1
ATOM 1150 O O . PRO A 1 149 ? 17.777 25.831 9.456 1.00 28.92 149 PRO A O 1
ATOM 1153 N N . PRO A 1 150 ? 15.697 25.219 10.078 1.00 30.53 150 PRO A N 1
ATOM 1154 C CA . PRO A 1 150 ? 15.513 26.388 10.926 1.00 30.53 150 PRO A CA 1
ATOM 1155 C C . PRO A 1 150 ? 16.537 26.277 12.058 1.00 30.53 150 PRO A C 1
ATOM 1157 O O . PRO A 1 150 ? 16.538 25.299 12.803 1.00 30.53 150 PRO A O 1
ATOM 1160 N N . GLY A 1 151 ? 17.475 27.223 12.110 1.00 30.05 151 GLY A N 1
ATOM 1161 C CA . GLY A 1 151 ? 18.513 27.228 13.132 1.00 30.05 151 GLY A CA 1
ATOM 1162 C C . GLY A 1 151 ? 17.894 27.290 14.526 1.00 30.05 151 GLY A C 1
ATOM 1163 O O . GLY A 1 151 ? 16.877 27.951 14.724 1.00 30.05 151 GLY A O 1
ATOM 1164 N N . ASP A 1 152 ? 18.545 26.649 15.495 1.00 31.11 152 ASP A N 1
ATOM 1165 C CA . ASP A 1 152 ? 18.214 26.674 16.929 1.00 31.11 152 ASP A CA 1
ATOM 1166 C C . ASP A 1 152 ? 18.414 28.067 17.580 1.00 31.11 152 ASP A C 1
ATOM 1168 O O . ASP A 1 152 ? 18.810 28.186 18.741 1.00 31.11 152 ASP A O 1
ATOM 1172 N N . ALA A 1 153 ? 18.184 29.156 16.844 1.00 27.70 153 ALA A N 1
ATOM 1173 C CA . ALA A 1 153 ? 18.235 30.500 17.391 1.00 27.70 153 ALA A CA 1
ATOM 1174 C C . ALA A 1 153 ? 16.901 30.811 18.096 1.00 27.70 153 ALA A C 1
ATOM 1176 O O . ALA A 1 153 ? 15.841 30.670 17.480 1.00 27.70 153 ALA A O 1
ATOM 1177 N N . PRO A 1 154 ? 16.912 31.243 19.373 1.00 26.03 154 PRO A N 1
ATOM 1178 C CA . PRO A 1 154 ? 15.698 31.717 20.025 1.00 26.03 154 PRO A CA 1
ATOM 1179 C C . PRO A 1 154 ? 15.118 32.898 19.226 1.00 26.03 154 PRO A C 1
ATOM 1181 O O . PRO A 1 154 ? 15.894 33.679 18.668 1.00 26.03 154 PRO A O 1
ATOM 1184 N N . PRO A 1 155 ? 13.782 33.043 19.154 1.00 31.67 155 PRO A N 1
ATOM 1185 C CA . PRO A 1 155 ? 13.162 34.119 18.395 1.00 31.67 155 PRO A CA 1
ATOM 1186 C C . PRO A 1 155 ? 13.658 35.466 18.927 1.00 31.67 155 PRO A C 1
ATOM 1188 O O . PRO A 1 155 ? 13.468 35.790 20.100 1.00 31.67 155 PRO A O 1
ATOM 1191 N N . ASP A 1 156 ? 14.322 36.239 18.069 1.00 32.16 156 ASP A N 1
ATOM 1192 C CA . ASP A 1 156 ? 14.661 37.623 18.372 1.00 32.16 156 ASP A CA 1
ATOM 1193 C C . ASP A 1 156 ? 13.353 38.424 18.404 1.00 32.16 156 ASP A C 1
ATOM 1195 O O . ASP A 1 156 ? 12.752 38.713 17.369 1.00 32.16 156 ASP A O 1
ATOM 1199 N N . GLU A 1 157 ? 12.897 38.778 19.608 1.00 33.19 157 GLU A N 1
ATOM 1200 C CA . GLU A 1 157 ? 11.685 39.573 19.864 1.00 33.19 157 GLU A CA 1
ATOM 1201 C C . GLU A 1 157 ? 11.739 40.999 19.263 1.00 33.19 157 GLU A C 1
ATOM 1203 O O . GLU A 1 157 ? 10.851 41.817 19.509 1.00 33.19 157 GLU A O 1
ATOM 1208 N N . ARG A 1 158 ? 12.767 41.334 18.472 1.00 33.66 158 ARG A N 1
ATOM 1209 C CA . ARG A 1 158 ? 12.923 42.631 17.796 1.00 33.66 158 ARG A CA 1
ATOM 1210 C C . ARG A 1 158 ? 12.566 42.628 16.310 1.00 33.66 158 ARG A C 1
ATOM 1212 O O . ARG A 1 158 ? 12.563 43.704 15.711 1.00 33.66 158 ARG A O 1
ATOM 1219 N N . ALA A 1 159 ? 12.242 41.483 15.710 1.00 34.69 159 ALA A N 1
ATOM 1220 C CA . ALA A 1 159 ? 11.798 41.441 14.320 1.00 34.69 159 ALA A CA 1
ATOM 1221 C C . ALA A 1 159 ? 10.305 41.812 14.219 1.00 34.69 159 ALA A C 1
ATOM 1223 O O . ALA A 1 159 ? 9.425 41.066 14.645 1.00 34.69 159 ALA A O 1
ATOM 1224 N N . GLY A 1 160 ? 10.023 43.001 13.677 1.00 31.27 160 GLY A N 1
ATOM 1225 C CA . GLY A 1 160 ? 8.667 43.419 13.306 1.00 31.27 160 GLY A CA 1
ATOM 1226 C C . GLY A 1 160 ? 8.045 42.511 12.231 1.00 31.27 160 GLY A C 1
ATOM 1227 O O . GLY A 1 160 ? 8.741 41.670 11.661 1.00 31.27 160 GLY A O 1
ATOM 1228 N N . PRO A 1 161 ? 6.737 42.658 11.943 1.00 28.17 161 PRO A N 1
ATOM 1229 C CA . PRO A 1 161 ? 6.034 41.777 11.012 1.00 28.17 161 PRO A CA 1
ATOM 1230 C C . PRO A 1 161 ? 6.692 41.793 9.620 1.00 28.17 161 PRO A C 1
ATOM 1232 O O . PRO A 1 161 ? 7.143 42.857 9.184 1.00 28.17 161 PRO A O 1
ATOM 1235 N N . PRO A 1 162 ? 6.747 40.645 8.917 1.00 32.16 162 PRO A N 1
ATOM 1236 C CA . PRO A 1 162 ? 7.372 40.561 7.603 1.00 32.16 162 PRO A CA 1
ATOM 1237 C C . PRO A 1 162 ? 6.638 41.472 6.614 1.00 32.16 162 PRO A C 1
ATOM 1239 O O . PRO A 1 162 ? 5.409 41.453 6.519 1.00 32.16 162 PRO A O 1
ATOM 1242 N N . ALA A 1 163 ? 7.409 42.306 5.916 1.00 29.47 163 ALA A N 1
ATOM 1243 C CA . ALA A 1 163 ? 6.910 43.178 4.865 1.00 29.47 163 ALA A CA 1
ATOM 1244 C C . ALA A 1 163 ? 6.465 42.355 3.645 1.00 29.47 163 ALA A C 1
ATOM 1246 O O . ALA A 1 163 ? 7.048 41.315 3.347 1.00 29.47 163 ALA A O 1
ATOM 1247 N N . GLU A 1 164 ? 5.440 42.847 2.947 1.00 31.41 164 GLU A N 1
ATOM 1248 C CA . GLU A 1 164 ? 4.993 42.331 1.651 1.00 31.41 164 GLU A CA 1
ATOM 1249 C C . GLU A 1 164 ? 6.168 42.321 0.657 1.00 31.41 164 GLU A C 1
ATOM 1251 O O . GLU A 1 164 ? 6.684 43.377 0.283 1.00 31.41 164 GLU A O 1
ATOM 1256 N N . ASP A 1 165 ? 6.605 41.125 0.255 1.00 31.61 165 ASP A N 1
ATOM 1257 C CA . ASP A 1 165 ? 7.640 40.949 -0.761 1.00 31.61 165 ASP A CA 1
ATOM 1258 C C . ASP A 1 165 ? 7.050 41.204 -2.155 1.00 31.61 165 ASP A C 1
ATOM 1260 O O . ASP A 1 165 ? 6.248 40.433 -2.695 1.00 31.61 165 ASP A O 1
ATOM 1264 N N . ASN A 1 166 ? 7.444 42.342 -2.717 1.00 26.31 166 ASN A N 1
ATOM 1265 C CA . ASN A 1 166 ? 7.169 42.737 -4.085 1.00 26.31 166 ASN A CA 1
ATOM 1266 C C . ASN A 1 166 ? 8.271 42.148 -4.962 1.00 26.31 166 ASN A C 1
ATOM 1268 O O . ASN A 1 166 ? 9.397 42.641 -4.965 1.00 26.31 166 ASN A O 1
ATOM 1272 N N . GLY A 1 167 ? 7.919 41.108 -5.717 1.00 36.72 167 GLY A N 1
ATOM 1273 C CA . GLY A 1 167 ? 8.865 40.302 -6.473 1.00 36.72 167 GLY A CA 1
ATOM 1274 C C . GLY A 1 167 ? 9.897 41.092 -7.277 1.00 36.72 167 GLY A C 1
ATOM 1275 O O . GLY A 1 167 ? 9.558 41.788 -8.230 1.00 36.72 167 GLY A O 1
ATOM 1276 N N . SER A 1 168 ? 11.169 40.869 -6.956 1.00 31.67 168 SER A N 1
ATOM 1277 C CA . SER A 1 168 ? 12.258 40.762 -7.928 1.00 31.67 168 SER A CA 1
ATOM 1278 C C . SER A 1 168 ? 13.561 40.368 -7.234 1.00 31.67 168 SER A C 1
ATOM 1280 O O . SER A 1 168 ? 14.138 41.166 -6.506 1.00 31.67 168 SER A O 1
ATOM 1282 N N . GLY A 1 169 ? 14.078 39.187 -7.579 1.00 32.59 169 GLY A N 1
ATOM 1283 C CA . GLY A 1 169 ? 15.518 38.941 -7.619 1.00 32.59 169 GLY A CA 1
ATOM 1284 C C . GLY A 1 169 ? 16.213 38.649 -6.292 1.00 32.59 169 GLY A C 1
ATOM 1285 O O . GLY A 1 169 ? 17.134 39.374 -5.936 1.00 32.59 169 GLY A O 1
ATOM 1286 N N . GLU A 1 170 ? 15.897 37.520 -5.659 1.00 27.80 170 GLU A N 1
ATOM 1287 C CA . GLU A 1 170 ? 16.880 36.833 -4.815 1.00 27.80 170 GLU A CA 1
ATOM 1288 C C . GLU A 1 170 ? 17.588 35.723 -5.611 1.00 27.80 170 GLU A C 1
ATOM 1290 O O . GLU A 1 170 ? 17.040 35.052 -6.488 1.00 27.80 170 GLU A O 1
ATOM 1295 N N . THR A 1 171 ? 18.894 35.677 -5.401 1.00 31.53 171 THR A N 1
ATOM 1296 C CA . THR A 1 171 ? 19.980 35.237 -6.276 1.00 31.53 171 THR A CA 1
ATOM 1297 C C . THR A 1 171 ? 19.957 33.770 -6.729 1.00 31.53 171 THR A C 1
ATOM 1299 O O . THR A 1 171 ? 20.073 32.834 -5.945 1.00 31.53 171 THR A O 1
ATOM 1302 N N . LYS A 1 172 ? 20.016 33.597 -8.059 1.00 35.97 172 LYS A N 1
ATOM 1303 C CA . LYS A 1 172 ? 20.293 32.377 -8.854 1.00 35.97 172 LYS A CA 1
ATOM 1304 C C . LYS A 1 172 ? 21.608 31.617 -8.534 1.00 35.97 172 LYS A C 1
ATOM 1306 O O . LYS A 1 172 ? 22.032 30.806 -9.349 1.00 35.97 172 LYS A O 1
ATOM 1311 N N . ALA A 1 173 ? 22.266 31.855 -7.399 1.00 27.16 173 ALA A N 1
ATOM 1312 C CA . ALA A 1 173 ? 23.547 31.229 -7.041 1.00 27.16 173 ALA A CA 1
ATOM 1313 C C . ALA A 1 173 ? 23.484 30.332 -5.788 1.00 27.16 173 ALA A C 1
ATOM 1315 O O . ALA A 1 173 ? 24.316 29.443 -5.642 1.00 27.16 173 ALA A O 1
ATOM 1316 N N . GLU A 1 174 ? 22.484 30.494 -4.916 1.00 30.95 174 GLU A N 1
ATOM 1317 C CA . GLU A 1 174 ? 22.373 29.689 -3.684 1.00 30.95 174 GLU A CA 1
ATOM 1318 C C . GLU A 1 174 ? 21.577 28.388 -3.879 1.00 30.95 174 GLU A C 1
ATOM 1320 O O . GLU A 1 174 ? 21.733 27.440 -3.113 1.00 30.95 174 GLU A O 1
ATOM 1325 N N . ALA A 1 175 ? 20.805 28.280 -4.965 1.00 35.38 175 ALA A N 1
ATOM 1326 C CA . ALA A 1 175 ? 19.967 27.117 -5.269 1.00 35.38 175 ALA A CA 1
ATOM 1327 C C . ALA A 1 175 ? 20.739 25.853 -5.722 1.00 35.38 175 ALA A C 1
ATOM 1329 O O . ALA A 1 175 ? 20.121 24.813 -5.946 1.00 35.38 175 ALA A O 1
ATOM 1330 N N . GLN A 1 176 ? 22.068 25.912 -5.882 1.00 38.31 176 GLN A N 1
ATOM 1331 C CA . GLN A 1 176 ? 22.862 24.815 -6.461 1.00 38.31 176 GLN A CA 1
ATOM 1332 C C . GLN A 1 176 ? 23.966 24.245 -5.565 1.00 38.31 176 GLN A C 1
ATOM 1334 O O . GLN A 1 176 ? 24.533 23.216 -5.927 1.00 38.31 176 GLN A O 1
ATOM 1339 N N . ASN A 1 177 ? 24.257 24.821 -4.394 1.00 44.72 177 ASN A N 1
ATOM 1340 C CA . ASN A 1 177 ? 25.331 24.282 -3.562 1.00 44.72 177 ASN A CA 1
ATOM 1341 C C . ASN A 1 177 ? 24.812 23.111 -2.706 1.00 44.72 177 ASN A C 1
ATOM 1343 O O . ASN A 1 177 ? 23.954 23.284 -1.841 1.00 44.72 177 ASN A O 1
ATOM 1347 N N . ALA A 1 178 ? 25.280 21.889 -2.974 1.00 53.94 178 ALA A N 1
ATOM 1348 C CA . ALA A 1 178 ? 24.969 20.723 -2.138 1.00 53.94 178 ALA A CA 1
ATOM 1349 C C . ALA A 1 178 ? 25.513 20.896 -0.705 1.00 53.94 178 ALA A C 1
ATOM 1351 O O . ALA A 1 178 ? 24.917 20.391 0.242 1.00 53.94 178 ALA A O 1
ATOM 1352 N N . ASP A 1 179 ? 26.569 21.699 -0.542 1.00 58.22 179 ASP A N 1
ATOM 1353 C CA . ASP A 1 179 ? 27.235 21.943 0.739 1.00 58.22 179 ASP A CA 1
ATOM 1354 C C . ASP A 1 179 ? 26.388 22.680 1.780 1.00 58.22 179 ASP A C 1
ATOM 1356 O O . ASP A 1 179 ? 26.619 22.520 2.978 1.00 58.22 179 ASP A O 1
ATOM 1360 N N . THR A 1 180 ? 25.396 23.478 1.374 1.00 67.62 180 THR A N 1
ATOM 1361 C CA . THR A 1 180 ? 24.575 24.263 2.314 1.00 67.62 180 THR A CA 1
ATOM 1362 C C . THR A 1 180 ? 23.323 23.522 2.780 1.00 67.62 180 THR A C 1
ATOM 1364 O O . THR A 1 180 ? 22.765 23.858 3.826 1.00 67.62 180 THR A O 1
ATOM 1367 N N . ARG A 1 181 ? 22.897 22.487 2.049 1.00 81.88 181 ARG A N 1
ATOM 1368 C CA . ARG A 1 181 ? 21.658 21.745 2.311 1.00 81.88 181 ARG A CA 1
ATOM 1369 C C . ARG A 1 181 ? 21.914 20.547 3.234 1.00 81.88 181 ARG A C 1
ATOM 1371 O O . ARG A 1 181 ? 22.973 19.926 3.142 1.00 81.88 181 ARG A O 1
ATOM 1378 N N . PRO A 1 182 ? 20.973 20.199 4.130 1.00 89.62 182 PRO A N 1
ATOM 1379 C CA . PRO A 1 182 ? 21.132 19.039 4.999 1.00 89.62 182 PRO A CA 1
ATOM 1380 C C . PRO A 1 182 ? 21.103 17.750 4.170 1.00 89.62 182 PRO A C 1
ATOM 1382 O O . PRO A 1 182 ? 20.276 17.610 3.265 1.00 89.62 182 PRO A O 1
ATOM 1385 N N . LEU A 1 183 ? 21.984 16.801 4.485 1.00 93.06 183 LEU A N 1
ATOM 1386 C CA . LEU A 1 183 ? 21.997 15.474 3.870 1.00 93.06 183 LEU A CA 1
ATOM 1387 C C . LEU A 1 183 ? 20.966 14.602 4.587 1.00 93.06 183 LEU A C 1
ATOM 1389 O O . LEU A 1 183 ? 21.147 14.270 5.752 1.00 93.06 183 LEU A O 1
ATOM 1393 N N . LEU A 1 184 ? 19.876 14.242 3.918 1.00 94.00 184 LEU A N 1
ATOM 1394 C CA . LEU A 1 184 ? 18.733 13.578 4.553 1.00 94.00 184 LEU A CA 1
ATOM 1395 C C . LEU A 1 184 ? 18.700 12.065 4.324 1.00 94.00 184 LEU A C 1
ATOM 1397 O O . LEU A 1 184 ? 18.084 11.343 5.108 1.00 94.00 184 LEU A O 1
ATOM 1401 N N . LEU A 1 185 ? 19.347 11.566 3.269 1.00 95.38 185 LEU A N 1
ATOM 1402 C CA . LEU A 1 185 ? 19.483 10.132 3.014 1.00 95.38 185 LEU A CA 1
ATOM 1403 C C . LEU A 1 185 ? 20.841 9.815 2.397 1.00 95.38 185 LEU A C 1
ATOM 1405 O O . LEU A 1 185 ? 21.291 10.504 1.480 1.00 95.38 185 LEU A O 1
ATOM 1409 N N . VAL A 1 186 ? 21.444 8.723 2.867 1.00 96.62 186 VAL A N 1
ATOM 1410 C CA . VAL A 1 186 ? 22.642 8.126 2.270 1.00 96.62 186 VAL A CA 1
ATOM 1411 C C . VAL A 1 186 ? 22.301 6.734 1.766 1.00 96.62 186 VAL A C 1
ATOM 1413 O O . VAL A 1 186 ? 21.962 5.836 2.544 1.00 96.62 186 VAL A O 1
ATOM 1416 N N . GLY A 1 187 ? 22.361 6.566 0.447 1.00 94.81 187 GLY A N 1
ATOM 1417 C CA . GLY A 1 187 ? 22.140 5.293 -0.220 1.00 94.81 187 GLY A CA 1
ATOM 1418 C C . GLY A 1 187 ? 23.230 4.289 0.124 1.00 94.81 187 GLY A C 1
ATOM 1419 O O . GLY A 1 187 ? 24.408 4.615 0.014 1.00 94.81 187 GLY A O 1
ATOM 1420 N N . ASP A 1 188 ? 22.866 3.060 0.488 1.00 93.38 188 ASP A N 1
ATOM 1421 C CA . ASP A 1 188 ? 23.814 1.931 0.526 1.00 93.38 188 ASP A CA 1
ATOM 1422 C C . ASP A 1 188 ? 23.967 1.275 -0.850 1.00 93.38 188 ASP A C 1
ATOM 1424 O O . ASP A 1 188 ? 24.932 0.568 -1.125 1.00 93.38 188 ASP A O 1
ATOM 1428 N N . ARG A 1 189 ? 22.997 1.536 -1.724 1.00 90.81 189 ARG A N 1
ATOM 1429 C CA . ARG A 1 189 ? 22.937 1.066 -3.098 1.00 90.81 189 ARG A CA 1
ATOM 1430 C C . ARG A 1 189 ? 22.334 2.138 -3.986 1.00 90.81 189 ARG A C 1
ATOM 1432 O O . ARG A 1 189 ? 21.539 2.971 -3.537 1.00 90.81 189 ARG A O 1
ATOM 1439 N N . PHE A 1 19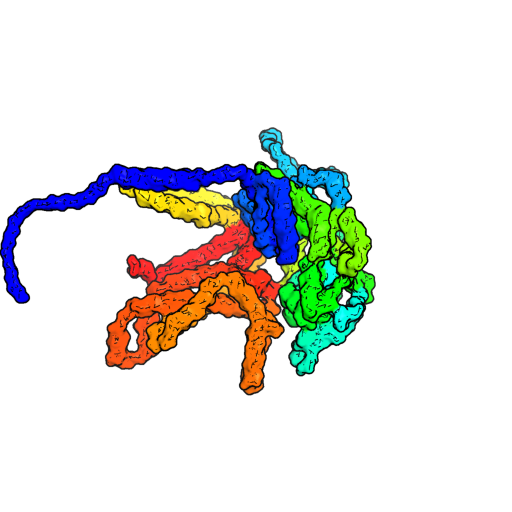0 ? 22.696 2.096 -5.259 1.00 88.88 190 PHE A N 1
ATOM 1440 C CA . PHE A 1 190 ? 22.104 2.958 -6.270 1.00 88.88 190 PHE A CA 1
ATOM 1441 C C . PHE A 1 190 ? 21.687 2.108 -7.462 1.00 88.88 190 PHE A C 1
ATOM 1443 O O . PHE A 1 190 ? 22.514 1.497 -8.134 1.00 88.88 190 PHE A O 1
ATOM 1450 N N . GLY A 1 191 ? 20.381 2.038 -7.672 1.00 85.25 191 GLY A N 1
ATOM 1451 C CA . GLY A 1 191 ? 19.772 1.069 -8.560 1.00 85.25 191 GLY A CA 1
ATOM 1452 C C . GLY A 1 191 ? 18.269 1.245 -8.500 1.00 85.25 191 GLY A C 1
ATOM 1453 O O . GLY A 1 191 ? 17.772 2.261 -8.981 1.00 85.25 191 GLY A O 1
ATOM 1454 N N . ASN A 1 192 ? 17.559 0.285 -7.904 1.00 87.94 192 ASN A N 1
ATOM 1455 C CA . ASN A 1 192 ? 16.095 0.279 -7.863 1.00 87.94 192 ASN A CA 1
ATOM 1456 C C . ASN A 1 192 ? 15.487 0.358 -9.271 1.00 87.94 192 ASN A C 1
ATOM 1458 O O . ASN A 1 192 ? 14.445 0.976 -9.463 1.00 87.94 192 ASN A O 1
ATOM 1462 N N . HIS A 1 193 ? 16.170 -0.223 -10.255 1.00 93.00 193 HIS A N 1
ATOM 1463 C CA . HIS A 1 193 ? 15.776 -0.176 -11.654 1.00 93.00 193 HIS A CA 1
ATOM 1464 C C . HIS A 1 193 ? 15.223 -1.513 -12.107 1.00 93.00 193 HIS A C 1
ATOM 1466 O O . HIS A 1 193 ? 15.644 -2.570 -11.639 1.00 93.00 193 HIS A O 1
ATOM 1472 N N . LEU A 1 194 ? 14.293 -1.437 -13.051 1.00 96.19 194 LEU A N 1
ATOM 1473 C CA . LEU A 1 194 ? 13.729 -2.595 -13.725 1.00 96.19 194 LEU A CA 1
ATOM 1474 C C . LEU A 1 194 ? 14.675 -3.065 -14.826 1.00 96.19 194 LEU A C 1
ATOM 1476 O O . LEU A 1 194 ? 15.271 -2.244 -15.522 1.00 96.19 194 LEU A O 1
ATOM 1480 N N . ALA A 1 195 ? 14.767 -4.377 -14.993 1.00 96.69 195 ALA A N 1
ATOM 1481 C CA . ALA A 1 195 ? 15.445 -5.020 -16.109 1.00 96.69 195 ALA A CA 1
ATOM 1482 C C . ALA A 1 195 ? 14.591 -6.183 -16.633 1.00 96.69 195 ALA A C 1
ATOM 1484 O O . ALA A 1 195 ? 13.571 -6.539 -16.033 1.00 96.69 195 ALA A O 1
ATOM 1485 N N . LEU A 1 196 ? 15.018 -6.785 -17.743 1.00 97.44 196 LEU A N 1
ATOM 1486 C CA . LEU A 1 196 ? 14.434 -8.028 -18.223 1.00 97.44 196 LEU A CA 1
ATOM 1487 C C . LEU A 1 196 ? 15.106 -9.208 -17.518 1.00 97.44 196 LEU A C 1
ATOM 1489 O O . LEU A 1 196 ? 16.312 -9.417 -17.646 1.00 97.44 196 LEU A O 1
ATOM 1493 N N . VAL A 1 197 ? 14.317 -10.004 -16.813 1.00 96.75 197 VAL A N 1
ATOM 1494 C CA . VAL A 1 197 ? 14.707 -11.305 -16.270 1.00 96.75 197 VAL A CA 1
ATOM 1495 C C . VAL A 1 197 ? 14.116 -12.384 -17.176 1.00 96.75 197 VAL A C 1
ATOM 1497 O O . VAL A 1 197 ? 12.969 -12.275 -17.596 1.00 96.75 197 VAL A O 1
ATOM 1500 N N . TYR A 1 198 ? 14.879 -13.411 -17.533 1.00 97.25 198 TYR A N 1
ATOM 1501 C CA . TYR A 1 198 ? 14.428 -14.446 -18.469 1.00 97.25 198 TYR A CA 1
ATOM 1502 C C . TYR A 1 198 ? 15.002 -15.816 -18.124 1.00 97.25 198 TYR A C 1
ATOM 1504 O O . TYR A 1 198 ? 16.079 -15.911 -17.540 1.00 97.25 198 TYR A O 1
ATOM 1512 N N . ASP A 1 199 ? 14.285 -16.877 -18.490 1.00 97.12 199 ASP A N 1
ATOM 1513 C CA . ASP A 1 199 ? 14.755 -18.257 -18.356 1.00 97.12 199 ASP A CA 1
ATOM 1514 C C . ASP A 1 199 ? 15.564 -18.662 -19.596 1.00 97.12 199 ASP A C 1
ATOM 1516 O O . ASP A 1 199 ? 15.011 -18.799 -20.689 1.00 97.12 199 ASP A O 1
ATOM 1520 N N . ARG A 1 200 ? 16.875 -18.885 -19.442 1.00 95.69 200 ARG A N 1
ATOM 1521 C CA . ARG A 1 200 ? 17.796 -19.230 -20.543 1.00 95.69 200 ARG A CA 1
ATOM 1522 C C . ARG A 1 200 ? 17.435 -20.515 -21.271 1.00 95.69 200 ARG A C 1
ATOM 1524 O O . ARG A 1 200 ? 17.782 -20.666 -22.442 1.00 95.69 200 ARG A O 1
ATOM 1531 N N . ARG A 1 201 ? 16.729 -21.429 -20.603 1.00 95.50 201 ARG A N 1
ATOM 1532 C CA . ARG A 1 201 ? 16.267 -22.685 -21.211 1.00 95.50 201 ARG A CA 1
ATOM 1533 C C . ARG A 1 201 ? 15.235 -22.428 -22.307 1.00 95.50 201 ARG A C 1
ATOM 1535 O O . ARG A 1 201 ? 15.136 -23.212 -23.246 1.00 95.50 201 ARG A O 1
ATOM 1542 N N . LEU A 1 202 ? 14.478 -21.338 -22.175 1.00 96.00 202 LEU A N 1
ATOM 1543 C CA . LEU A 1 202 ? 13.418 -20.922 -23.096 1.00 96.00 202 LEU A CA 1
ATOM 1544 C C . LEU A 1 202 ? 13.865 -19.773 -24.007 1.00 96.00 202 LEU A C 1
ATOM 1546 O O . LEU A 1 202 ? 13.483 -19.721 -25.175 1.00 96.00 202 LEU A O 1
ATOM 1550 N N . ILE A 1 203 ? 14.703 -18.874 -23.486 1.00 97.19 203 ILE A N 1
ATOM 1551 C CA . ILE A 1 203 ? 15.198 -17.672 -24.158 1.00 97.19 203 ILE A CA 1
ATOM 1552 C C . ILE A 1 203 ? 16.738 -17.699 -24.164 1.00 97.19 203 ILE A C 1
ATOM 1554 O O . ILE A 1 203 ? 17.375 -17.126 -23.279 1.00 97.19 203 ILE A O 1
ATOM 1558 N N . PRO A 1 204 ? 17.379 -18.343 -25.159 1.00 93.31 204 PRO A N 1
ATOM 1559 C CA . PRO A 1 204 ? 18.842 -18.427 -25.218 1.00 93.31 204 PRO A CA 1
ATOM 1560 C C . PRO A 1 204 ? 19.526 -17.073 -25.443 1.00 93.31 204 PRO A C 1
ATOM 1562 O O . PRO A 1 204 ? 20.697 -16.893 -25.116 1.00 93.31 204 PRO A O 1
ATOM 1565 N N . THR A 1 205 ? 18.826 -16.120 -26.060 1.00 94.94 205 THR A N 1
ATOM 1566 C CA . THR A 1 205 ? 19.321 -14.764 -26.312 1.00 94.94 205 THR A CA 1
ATOM 1567 C C . THR A 1 205 ? 18.205 -13.771 -25.999 1.00 94.94 205 THR A C 1
ATOM 1569 O O . THR A 1 205 ? 17.112 -13.925 -26.545 1.00 94.94 205 THR A O 1
ATOM 1572 N N . PRO A 1 206 ? 18.447 -12.777 -25.124 1.00 95.44 206 PRO A N 1
ATOM 1573 C CA . PRO A 1 206 ? 17.420 -11.817 -24.744 1.00 95.44 206 PRO A CA 1
ATOM 1574 C C . PRO A 1 206 ? 17.067 -10.889 -25.921 1.00 95.44 206 PRO A C 1
ATOM 1576 O O . PRO A 1 206 ? 17.953 -10.567 -26.723 1.00 95.44 206 PRO A O 1
ATOM 1579 N N . PRO A 1 207 ? 15.805 -10.432 -26.014 1.00 97.38 207 PRO A N 1
ATOM 1580 C CA . PRO A 1 207 ? 15.371 -9.501 -27.049 1.00 97.38 207 PRO A CA 1
ATOM 1581 C C . PRO A 1 207 ? 16.088 -8.158 -26.928 1.00 97.38 207 PRO A C 1
ATOM 1583 O O . PRO A 1 207 ? 16.255 -7.623 -25.831 1.00 97.38 207 PRO A O 1
ATOM 1586 N N . ARG A 1 208 ? 16.471 -7.588 -28.069 1.00 96.94 208 ARG A N 1
ATOM 1587 C CA . ARG A 1 208 ? 17.064 -6.245 -28.161 1.00 96.94 208 ARG A CA 1
ATOM 1588 C C . ARG A 1 208 ? 16.046 -5.177 -28.523 1.00 96.94 208 ARG A C 1
ATOM 1590 O O . ARG A 1 208 ? 16.280 -4.008 -28.236 1.00 96.94 208 ARG A O 1
ATOM 1597 N N . THR A 1 209 ? 14.936 -5.574 -29.137 1.00 98.31 209 THR A N 1
ATOM 1598 C CA . THR A 1 209 ? 13.860 -4.676 -29.562 1.00 98.31 209 THR A CA 1
ATOM 1599 C C . THR A 1 209 ? 12.502 -5.146 -29.047 1.00 98.31 209 THR A C 1
ATOM 1601 O O . THR A 1 209 ? 12.330 -6.317 -28.698 1.00 98.31 209 THR A O 1
ATOM 1604 N N . THR A 1 210 ? 11.514 -4.253 -28.994 1.00 97.75 210 THR A N 1
ATOM 1605 C CA . THR A 1 210 ? 10.140 -4.618 -28.611 1.00 97.75 210 THR A CA 1
ATOM 1606 C C . THR A 1 210 ? 9.481 -5.604 -29.578 1.00 97.75 210 THR A C 1
ATOM 1608 O O . THR A 1 210 ? 8.667 -6.414 -29.138 1.00 97.75 210 THR A O 1
ATOM 1611 N N . ASP A 1 211 ? 9.850 -5.595 -30.864 1.00 98.00 211 ASP A N 1
ATOM 1612 C CA . ASP A 1 211 ? 9.355 -6.592 -31.827 1.00 98.00 211 ASP A CA 1
ATOM 1613 C C . ASP A 1 211 ? 9.925 -7.984 -31.538 1.00 98.00 211 ASP A C 1
ATOM 1615 O O . ASP A 1 211 ? 9.191 -8.973 -31.566 1.00 98.00 211 ASP A O 1
ATOM 1619 N N . GLU A 1 212 ? 11.219 -8.068 -31.205 1.00 98.12 212 GLU A N 1
ATOM 1620 C CA . GLU A 1 212 ? 11.843 -9.316 -30.752 1.00 98.12 212 GLU A CA 1
ATOM 1621 C C . GLU A 1 212 ? 11.230 -9.794 -29.432 1.00 98.12 212 GLU A C 1
ATOM 1623 O O . GLU A 1 212 ? 10.934 -10.981 -29.294 1.00 98.12 212 GLU A O 1
ATOM 1628 N N . LEU A 1 213 ? 10.989 -8.880 -28.483 1.00 98.19 213 LEU A N 1
ATOM 1629 C CA . LEU A 1 213 ? 10.325 -9.184 -27.213 1.00 98.19 213 LEU A CA 1
ATOM 1630 C C . LEU A 1 213 ? 8.947 -9.799 -27.462 1.00 98.19 213 LEU A C 1
ATOM 1632 O O . LEU A 1 213 ? 8.630 -10.841 -26.894 1.00 98.19 213 LEU A O 1
ATOM 1636 N N . LEU A 1 214 ? 8.145 -9.186 -28.335 1.00 98.19 214 LEU A N 1
ATOM 1637 C CA . LEU A 1 214 ? 6.819 -9.683 -28.681 1.00 98.19 214 LEU A CA 1
ATOM 1638 C C . LEU A 1 214 ? 6.879 -11.033 -29.405 1.00 98.19 214 LEU A C 1
ATOM 1640 O O . LEU A 1 214 ? 6.082 -11.922 -29.104 1.00 98.19 214 LEU A O 1
ATOM 1644 N N . ALA A 1 215 ? 7.805 -11.204 -30.350 1.00 98.00 215 ALA A N 1
ATOM 1645 C CA . ALA A 1 215 ? 7.973 -12.459 -31.076 1.00 98.00 215 ALA A CA 1
ATOM 1646 C C . ALA A 1 215 ? 8.350 -13.609 -30.130 1.00 98.00 215 ALA A C 1
ATOM 1648 O O . ALA A 1 215 ? 7.721 -14.667 -30.165 1.00 98.00 215 ALA A O 1
ATOM 1649 N N . LEU A 1 216 ? 9.318 -13.378 -29.238 1.00 98.00 216 LEU A N 1
ATOM 1650 C CA . LEU A 1 216 ? 9.735 -14.349 -28.227 1.00 98.00 216 LEU A CA 1
ATOM 1651 C C . LEU A 1 216 ? 8.634 -14.623 -27.206 1.00 98.00 216 LEU A C 1
ATOM 1653 O O . LEU A 1 216 ? 8.442 -15.776 -26.817 1.00 98.00 216 LEU A O 1
ATOM 1657 N N . ALA A 1 217 ? 7.887 -13.596 -26.797 1.00 97.81 217 ALA A N 1
ATOM 1658 C CA . ALA A 1 217 ? 6.758 -13.770 -25.899 1.00 97.81 217 ALA A CA 1
ATOM 1659 C C . ALA A 1 217 ? 5.683 -14.653 -26.556 1.00 97.81 217 ALA A C 1
ATOM 1661 O O . ALA A 1 217 ? 5.285 -15.653 -25.973 1.00 97.81 217 ALA A O 1
ATOM 1662 N N . LYS A 1 218 ? 5.298 -14.381 -27.810 1.00 97.12 218 LYS A N 1
ATOM 1663 C CA . LYS A 1 218 ? 4.351 -15.222 -28.566 1.00 97.12 218 LYS A CA 1
ATOM 1664 C C . LYS A 1 218 ? 4.834 -16.661 -28.724 1.00 97.12 218 LYS A C 1
ATOM 1666 O O . LYS A 1 218 ? 4.041 -17.580 -28.580 1.00 97.12 218 LYS A O 1
ATOM 1671 N N . GLN A 1 219 ? 6.122 -16.861 -29.003 1.00 96.69 219 GLN A N 1
ATOM 1672 C CA . GLN A 1 219 ? 6.708 -18.195 -29.143 1.00 96.69 219 GLN A CA 1
ATOM 1673 C C . GLN A 1 219 ? 6.661 -19.000 -27.835 1.00 96.69 219 GLN A C 1
ATOM 1675 O O . GLN A 1 219 ? 6.596 -20.228 -27.872 1.00 96.69 219 GLN A O 1
ATOM 1680 N N . ASN A 1 220 ? 6.728 -18.321 -26.689 1.00 96.94 220 ASN A N 1
ATOM 1681 C CA . ASN A 1 220 ? 6.821 -18.961 -25.380 1.00 96.94 220 ASN A CA 1
ATOM 1682 C C . ASN A 1 220 ? 5.516 -18.966 -24.583 1.00 96.94 220 ASN A C 1
ATOM 1684 O O . ASN A 1 220 ? 5.450 -19.672 -23.572 1.00 96.94 220 ASN A O 1
ATOM 1688 N N . THR A 1 221 ? 4.492 -18.251 -25.049 1.00 96.94 221 THR A N 1
ATOM 1689 C CA . THR A 1 221 ? 3.120 -18.427 -24.587 1.00 96.94 221 THR A CA 1
ATOM 1690 C C . THR A 1 221 ? 2.577 -19.747 -25.123 1.00 96.94 221 THR A C 1
ATOM 1692 O O . THR A 1 221 ? 2.445 -19.923 -26.333 1.00 96.94 221 THR A O 1
ATOM 1695 N N . VAL A 1 222 ? 2.279 -20.681 -24.224 1.00 95.12 222 VAL A N 1
ATOM 1696 C CA . VAL A 1 222 ? 1.777 -22.015 -24.554 1.00 95.12 222 VAL A CA 1
ATOM 1697 C C . VAL A 1 222 ? 0.434 -22.208 -23.874 1.00 95.12 222 VAL A C 1
ATOM 1699 O O . VAL A 1 222 ? 0.361 -22.151 -22.651 1.00 95.12 222 VAL A O 1
ATOM 1702 N N . ASP A 1 223 ? -0.585 -22.427 -24.697 1.00 91.50 223 ASP A N 1
ATOM 1703 C CA . ASP A 1 223 ? -1.926 -22.872 -24.323 1.00 91.50 223 ASP A CA 1
ATOM 1704 C C . ASP A 1 223 ? -2.138 -24.240 -24.993 1.00 91.50 223 ASP A C 1
ATOM 1706 O O . ASP A 1 223 ? -2.478 -24.323 -26.176 1.00 91.50 223 ASP A O 1
ATOM 1710 N N . GLU A 1 224 ? -1.791 -25.318 -24.285 1.00 89.12 224 GLU A N 1
ATOM 1711 C CA . GLU A 1 224 ? -1.810 -26.682 -24.835 1.00 89.12 224 GLU A CA 1
ATOM 1712 C C . GLU A 1 224 ? -3.237 -27.180 -25.082 1.00 89.12 224 GLU A C 1
ATOM 1714 O O . GLU A 1 224 ? -3.476 -27.986 -25.987 1.00 89.12 224 GLU A O 1
ATOM 1719 N N . ASN A 1 225 ? -4.181 -26.719 -24.263 1.00 85.38 225 ASN A N 1
ATOM 1720 C CA . ASN A 1 225 ? -5.556 -27.198 -24.256 1.00 85.38 225 ASN A CA 1
ATOM 1721 C C . ASN A 1 225 ? -6.510 -26.300 -25.082 1.00 85.38 225 ASN A C 1
ATOM 1723 O O . ASN A 1 225 ? -7.613 -26.739 -25.423 1.00 85.38 225 ASN A O 1
ATOM 1727 N N . GLY A 1 226 ? -6.066 -25.098 -25.467 1.00 82.44 226 GLY A N 1
ATOM 1728 C CA . GLY A 1 226 ? -6.793 -24.155 -26.312 1.00 82.44 226 GLY A CA 1
ATOM 1729 C C . GLY A 1 226 ? -7.975 -23.476 -25.617 1.00 82.44 226 GLY A C 1
ATOM 1730 O O . GLY A 1 226 ? -8.910 -23.049 -26.300 1.00 82.44 226 GLY A O 1
ATOM 1731 N N . ASP A 1 227 ? -7.983 -23.415 -24.284 1.00 80.31 227 ASP A N 1
ATOM 1732 C CA . ASP A 1 227 ? -9.059 -22.816 -23.487 1.00 80.31 227 ASP A CA 1
ATOM 1733 C C . ASP A 1 227 ? -8.915 -21.294 -23.306 1.00 80.31 227 ASP A C 1
ATOM 1735 O O . ASP A 1 227 ? -9.767 -20.659 -22.671 1.00 80.31 227 ASP A O 1
ATOM 1739 N N . GLY A 1 228 ? -7.871 -20.698 -23.892 1.00 79.69 228 GLY A N 1
ATOM 1740 C CA . GLY A 1 228 ? -7.557 -19.280 -23.785 1.00 79.69 228 GLY A CA 1
ATOM 1741 C C . GLY A 1 228 ? -6.837 -18.910 -22.487 1.00 79.69 228 GLY A C 1
ATOM 1742 O O . GLY A 1 228 ? -6.769 -17.720 -22.169 1.00 79.69 228 GLY A O 1
ATOM 1743 N N . ARG A 1 229 ? -6.325 -19.887 -21.724 1.00 80.44 229 ARG A N 1
ATOM 1744 C CA . ARG A 1 229 ? -5.534 -19.694 -20.499 1.00 80.44 229 ARG A CA 1
ATOM 1745 C C . ARG A 1 229 ? -4.199 -20.432 -20.602 1.00 80.44 229 ARG A C 1
ATOM 1747 O O . ARG A 1 229 ? -4.092 -21.580 -20.174 1.00 80.44 229 ARG A O 1
ATOM 1754 N N . PRO A 1 230 ? -3.166 -19.756 -21.120 1.00 88.38 230 PRO A N 1
ATOM 1755 C CA . PRO A 1 230 ? -1.841 -20.337 -21.250 1.00 88.38 230 PRO A CA 1
ATOM 1756 C C . PRO A 1 230 ? -1.322 -20.986 -19.957 1.00 88.38 230 PRO A C 1
ATOM 1758 O O . PRO A 1 230 ? -1.239 -20.342 -18.910 1.00 88.38 230 PRO A O 1
ATOM 1761 N N . GLU A 1 231 ? -0.882 -22.246 -20.030 1.00 90.44 231 GLU A N 1
ATOM 1762 C CA . GLU A 1 231 ? -0.139 -22.891 -18.942 1.00 90.44 231 GLU A CA 1
ATOM 1763 C C . GLU A 1 231 ? 1.218 -22.218 -18.703 1.00 90.44 231 GLU A C 1
ATOM 1765 O O . GLU A 1 231 ? 1.762 -22.263 -17.592 1.00 90.44 231 GLU A O 1
ATOM 1770 N N . ARG A 1 232 ? 1.757 -21.584 -19.750 1.00 94.62 232 ARG A N 1
ATOM 1771 C CA . ARG A 1 232 ? 2.956 -20.756 -19.688 1.00 94.62 232 ARG A CA 1
ATOM 1772 C C . ARG A 1 232 ? 2.755 -19.470 -20.473 1.00 94.62 232 ARG A C 1
ATOM 1774 O O . ARG A 1 232 ? 2.378 -19.511 -21.637 1.00 94.62 232 ARG A O 1
ATOM 1781 N N . TYR A 1 233 ? 3.104 -18.343 -19.869 1.00 96.94 233 TYR A N 1
ATOM 1782 C CA . TYR A 1 233 ? 3.119 -17.032 -20.510 1.00 96.94 233 TYR A CA 1
ATOM 1783 C C . TYR A 1 233 ? 4.499 -16.681 -21.070 1.00 96.94 233 TYR A C 1
ATOM 1785 O O . TYR A 1 233 ? 5.540 -17.027 -20.510 1.00 96.94 233 TYR A O 1
ATOM 1793 N N . GLY A 1 234 ? 4.526 -15.944 -22.176 1.00 97.19 234 GLY A N 1
ATOM 1794 C CA . GLY A 1 234 ? 5.764 -15.425 -22.744 1.00 97.19 234 GLY A CA 1
ATOM 1795 C C . GLY A 1 234 ? 6.401 -14.313 -21.915 1.00 97.19 234 GLY A C 1
ATOM 1796 O O . GLY A 1 234 ? 7.626 -14.228 -21.844 1.00 97.19 234 GLY A O 1
ATOM 1797 N N . LEU A 1 235 ? 5.582 -13.467 -21.288 1.00 97.75 235 LEU A N 1
ATOM 1798 C CA . LEU A 1 235 ? 6.019 -12.295 -20.538 1.00 97.75 235 LEU A CA 1
ATOM 1799 C C . LEU A 1 235 ? 5.104 -12.069 -19.331 1.00 97.75 235 LEU A C 1
ATOM 1801 O O . LEU A 1 235 ? 3.905 -12.323 -19.397 1.00 97.75 235 LEU A O 1
ATOM 1805 N N . VAL A 1 236 ? 5.649 -11.552 -18.233 1.00 96.94 236 VAL A N 1
ATOM 1806 C CA . VAL A 1 236 ? 4.857 -11.103 -17.083 1.00 96.94 236 VAL A CA 1
ATOM 1807 C C . VAL A 1 236 ? 5.542 -9.945 -16.360 1.00 96.94 236 VAL A C 1
ATOM 1809 O O . VAL A 1 236 ? 6.758 -9.793 -16.426 1.00 96.94 236 VAL A O 1
ATOM 1812 N N . TRP A 1 237 ? 4.769 -9.102 -15.679 1.00 96.31 237 TRP A N 1
ATOM 1813 C CA . TRP A 1 237 ? 5.261 -8.146 -14.685 1.00 96.31 237 TRP A CA 1
ATOM 1814 C C . TRP A 1 237 ? 4.107 -7.655 -13.811 1.00 96.31 237 TRP A C 1
ATOM 1816 O O . TRP A 1 237 ? 2.943 -7.951 -14.081 1.00 96.31 237 TRP A O 1
ATOM 1826 N N . ASN A 1 238 ? 4.427 -6.873 -12.780 1.00 93.50 238 ASN A N 1
ATOM 1827 C CA . ASN A 1 238 ? 3.429 -6.206 -11.953 1.00 93.50 238 ASN A CA 1
ATOM 1828 C C . ASN A 1 238 ? 2.796 -5.011 -12.687 1.00 93.50 238 ASN A C 1
ATOM 1830 O O . ASN A 1 238 ? 3.191 -3.861 -12.480 1.00 93.50 238 ASN A O 1
ATOM 1834 N N . TYR A 1 239 ? 1.827 -5.260 -13.563 1.00 89.69 239 TYR A N 1
ATOM 1835 C CA . TYR A 1 239 ? 1.176 -4.190 -14.320 1.00 89.69 239 TYR A CA 1
ATOM 1836 C C . TYR A 1 239 ? 0.074 -3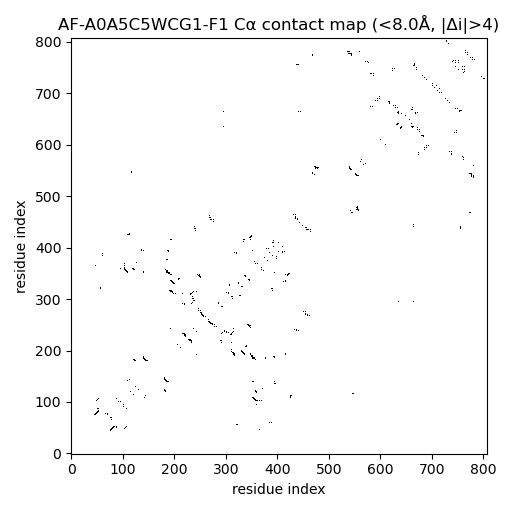.465 -13.538 1.00 89.69 239 TYR A C 1
ATOM 1838 O O . TYR A 1 239 ? -0.571 -2.583 -14.097 1.00 89.69 239 TYR A O 1
ATOM 1846 N N . THR A 1 240 ? -0.164 -3.786 -12.262 1.00 84.94 240 THR A N 1
ATOM 1847 C CA . THR A 1 240 ? -1.057 -2.968 -11.422 1.00 84.94 240 THR A CA 1
ATOM 1848 C C . THR A 1 240 ? -0.364 -1.707 -10.906 1.00 84.94 240 THR A C 1
ATOM 1850 O O . THR A 1 240 ? -1.049 -0.743 -10.559 1.00 84.94 240 THR A O 1
ATOM 1853 N N . GLU A 1 241 ? 0.976 -1.677 -10.902 1.00 89.19 241 GLU A N 1
ATOM 1854 C CA . GLU A 1 241 ? 1.769 -0.562 -10.384 1.00 89.19 241 GLU A CA 1
ATOM 1855 C C . GLU A 1 241 ? 2.355 0.333 -11.491 1.00 89.19 241 GLU A C 1
ATOM 1857 O O . GLU A 1 241 ? 3.098 -0.149 -12.353 1.00 89.19 241 GLU A O 1
ATOM 1862 N N . PRO A 1 242 ? 2.124 1.662 -11.438 1.00 93.31 242 PRO A N 1
ATOM 1863 C CA . PRO A 1 242 ? 2.667 2.613 -12.411 1.00 93.31 242 PRO A CA 1
ATOM 1864 C C . PRO A 1 242 ? 4.192 2.599 -12.553 1.00 93.31 242 PRO A C 1
ATOM 1866 O O . PRO A 1 242 ? 4.709 2.897 -13.625 1.00 93.31 242 PRO A O 1
ATOM 1869 N N . PHE A 1 243 ? 4.931 2.230 -11.504 1.00 93.56 243 PHE A N 1
ATOM 1870 C CA . PHE A 1 243 ? 6.392 2.152 -11.563 1.00 93.56 243 PHE A CA 1
ATOM 1871 C C . PHE A 1 243 ? 6.881 1.238 -12.702 1.00 93.56 243 PHE A C 1
ATOM 1873 O O . PHE A 1 243 ? 7.871 1.542 -13.366 1.00 93.56 243 PHE A O 1
ATOM 1880 N N . PHE A 1 244 ? 6.146 0.156 -12.980 1.00 96.00 244 PHE A N 1
ATOM 1881 C CA . PHE A 1 244 ? 6.515 -0.834 -13.989 1.00 96.00 244 PHE A CA 1
ATOM 1882 C C . PHE A 1 244 ? 6.186 -0.422 -15.427 1.00 96.00 244 PHE A C 1
ATOM 1884 O O . PHE A 1 244 ? 6.733 -1.014 -16.354 1.00 96.00 244 PHE A O 1
ATOM 1891 N N . VAL A 1 245 ? 5.341 0.595 -15.638 1.00 96.19 245 VAL A N 1
ATOM 1892 C CA . VAL A 1 245 ? 5.028 1.081 -16.994 1.00 96.19 245 VAL A CA 1
ATOM 1893 C C . VAL A 1 245 ? 6.000 2.161 -17.478 1.00 96.19 245 VAL A C 1
ATOM 1895 O O . VAL A 1 245 ? 6.124 2.401 -18.677 1.00 96.19 245 VAL A O 1
ATOM 1898 N N . VAL A 1 246 ? 6.747 2.789 -16.565 1.00 97.00 246 VAL A N 1
ATOM 1899 C CA . VAL A 1 246 ? 7.678 3.884 -16.884 1.00 97.00 246 VAL A CA 1
ATOM 1900 C C . VAL A 1 246 ? 8.696 3.548 -17.983 1.00 97.00 246 VAL A C 1
ATOM 1902 O O . VAL A 1 246 ? 8.883 4.403 -18.848 1.00 97.00 246 VAL A O 1
ATOM 1905 N N . PRO A 1 247 ? 9.332 2.358 -18.023 1.00 97.56 247 PRO A N 1
ATOM 1906 C CA . PRO A 1 247 ? 10.276 2.044 -19.094 1.00 97.56 247 PRO A CA 1
ATOM 1907 C C . PRO A 1 247 ? 9.633 2.050 -20.486 1.00 97.56 247 PRO A C 1
ATOM 1909 O O . PRO A 1 247 ? 10.286 2.392 -21.464 1.00 97.56 247 PRO A O 1
ATOM 1912 N N . PHE A 1 248 ? 8.347 1.705 -20.589 1.00 97.56 248 PHE A N 1
ATOM 1913 C CA . PHE A 1 248 ? 7.619 1.806 -21.853 1.00 97.56 248 PHE A CA 1
ATOM 1914 C C . PHE A 1 248 ? 7.364 3.270 -22.211 1.00 97.56 248 PHE A C 1
ATOM 1916 O O . PHE A 1 248 ? 7.601 3.662 -23.347 1.00 97.56 248 PHE A O 1
ATOM 1923 N N . LEU A 1 249 ? 6.957 4.104 -21.245 1.00 97.81 249 LEU A N 1
ATOM 1924 C CA . LEU A 1 249 ? 6.767 5.542 -21.476 1.00 97.81 249 LEU A CA 1
ATOM 1925 C C . LEU A 1 249 ? 8.042 6.190 -22.029 1.00 97.81 249 LEU A C 1
ATOM 1927 O O . LEU A 1 249 ? 7.999 6.845 -23.069 1.00 97.81 249 LEU A O 1
ATOM 1931 N N . THR A 1 250 ? 9.186 5.954 -21.385 1.00 97.44 250 THR A N 1
ATOM 1932 C CA . THR A 1 250 ? 10.471 6.518 -21.823 1.00 97.44 250 THR A CA 1
ATOM 1933 C C . THR A 1 250 ? 10.918 5.983 -23.176 1.00 97.44 250 THR A C 1
ATOM 1935 O O . THR A 1 250 ? 11.443 6.758 -23.974 1.00 97.44 250 THR A O 1
ATOM 1938 N N . GLY A 1 251 ? 10.652 4.707 -23.466 1.00 97.31 251 GLY A N 1
ATOM 1939 C CA . GLY A 1 251 ? 10.905 4.102 -24.772 1.00 97.31 251 GLY A CA 1
ATOM 1940 C C . GLY A 1 251 ? 10.082 4.722 -25.909 1.00 97.31 251 GLY A C 1
ATOM 1941 O O . GLY A 1 251 ? 10.525 4.728 -27.050 1.00 97.31 251 GLY A O 1
ATOM 1942 N N . TYR A 1 252 ? 8.922 5.318 -25.632 1.00 98.12 252 TYR A N 1
ATOM 1943 C CA . TYR A 1 252 ? 8.178 6.099 -26.633 1.00 98.12 252 TYR A CA 1
ATOM 1944 C C . TYR A 1 252 ? 8.521 7.597 -26.615 1.00 98.12 252 TYR A C 1
ATOM 1946 O O . TYR A 1 252 ? 8.048 8.344 -27.462 1.00 98.12 252 TYR A O 1
ATOM 1954 N N . GLY A 1 253 ? 9.372 8.046 -25.687 1.00 96.44 253 GLY A N 1
ATOM 1955 C CA . GLY A 1 253 ? 9.748 9.454 -25.527 1.00 96.44 253 GLY A CA 1
ATOM 1956 C C . GLY A 1 253 ? 8.888 10.237 -24.529 1.00 96.44 253 GLY A C 1
ATOM 1957 O O . GLY A 1 253 ? 9.091 11.438 -24.369 1.00 96.44 253 GLY A O 1
ATOM 1958 N N . ALA A 1 254 ? 7.969 9.579 -23.819 1.00 96.88 254 ALA A N 1
ATOM 1959 C CA . ALA A 1 254 ? 7.172 10.186 -22.757 1.00 96.88 254 ALA A CA 1
ATOM 1960 C C . ALA A 1 254 ? 7.903 10.187 -21.403 1.00 96.88 254 ALA A C 1
ATOM 1962 O O . ALA A 1 254 ? 8.722 9.318 -21.093 1.00 96.88 254 ALA A O 1
ATOM 1963 N N . TRP A 1 255 ? 7.558 11.152 -20.552 1.00 95.31 255 TRP A N 1
ATOM 1964 C CA . TRP A 1 255 ? 8.029 11.226 -19.171 1.00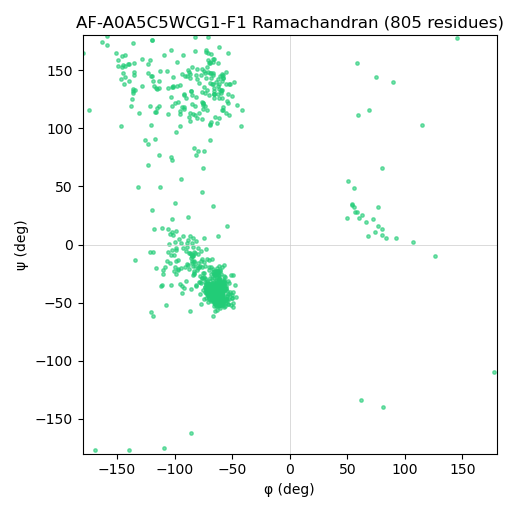 95.31 255 TRP A CA 1
ATOM 1965 C C . TRP A 1 255 ? 6.927 11.737 -18.242 1.00 95.31 255 TRP A C 1
ATOM 1967 O O . TRP A 1 255 ? 5.925 12.289 -18.690 1.00 95.31 255 TRP A O 1
ATOM 1977 N N . VAL A 1 256 ? 7.095 11.533 -16.934 1.00 94.50 256 VAL A N 1
ATOM 1978 C CA . VAL A 1 256 ? 6.075 11.874 -15.930 1.00 94.50 256 VAL A CA 1
ATOM 1979 C C . VAL A 1 256 ? 5.957 13.377 -15.655 1.00 94.50 256 VAL A C 1
ATOM 1981 O O . VAL A 1 256 ? 4.890 13.828 -15.237 1.00 94.50 256 VAL A O 1
ATOM 1984 N N . PHE A 1 257 ? 7.018 14.147 -15.910 1.00 94.62 257 PHE A N 1
ATOM 1985 C CA . PHE A 1 257 ? 7.066 15.598 -15.726 1.00 94.62 257 PHE A CA 1
ATOM 1986 C C . PHE A 1 257 ? 7.720 16.309 -16.914 1.00 94.62 257 PHE A C 1
ATOM 1988 O O . PHE A 1 257 ? 8.586 15.749 -17.584 1.00 94.62 257 PHE A O 1
ATOM 1995 N N . ASP A 1 258 ? 7.392 17.589 -17.091 1.00 93.44 258 ASP A N 1
ATOM 1996 C CA . ASP A 1 258 ? 8.159 18.501 -17.941 1.00 93.44 258 ASP A CA 1
ATOM 1997 C C . ASP A 1 258 ? 9.558 18.702 -17.337 1.00 93.44 258 ASP A C 1
ATOM 1999 O O . ASP A 1 258 ? 9.715 19.328 -16.287 1.00 93.44 258 ASP A O 1
ATOM 2003 N N . GLU A 1 259 ? 10.583 18.156 -17.991 1.00 85.94 259 GLU A N 1
ATOM 2004 C CA . GLU A 1 259 ? 11.958 18.158 -17.478 1.00 85.94 259 GLU A CA 1
ATOM 2005 C C . GLU A 1 259 ? 12.540 19.576 -17.357 1.00 85.94 259 GLU A C 1
ATOM 2007 O O . GLU A 1 259 ? 13.252 19.877 -16.397 1.00 85.94 259 GLU A O 1
ATOM 2012 N N . GLN A 1 260 ? 12.206 20.484 -18.282 1.00 87.06 260 GLN A N 1
ATOM 2013 C CA . GLN A 1 260 ? 12.732 21.854 -18.278 1.00 87.06 260 GLN A CA 1
ATOM 2014 C C . GLN A 1 260 ? 12.128 22.700 -17.155 1.00 87.06 260 GLN A C 1
ATOM 2016 O O . GLN A 1 260 ? 12.767 23.615 -16.624 1.00 87.06 260 GLN A O 1
ATOM 2021 N N . ARG A 1 261 ? 10.866 22.446 -16.813 1.00 87.06 261 ARG A N 1
ATOM 2022 C CA . ARG A 1 261 ? 10.197 23.072 -15.669 1.00 87.06 261 ARG A CA 1
ATOM 2023 C C . ARG A 1 261 ? 10.621 22.424 -14.357 1.00 87.06 261 ARG A C 1
ATOM 2025 O O . ARG A 1 261 ? 10.965 23.151 -13.428 1.00 87.06 261 ARG A O 1
ATOM 2032 N N . ALA A 1 262 ? 10.725 21.097 -14.307 1.00 83.00 262 ALA A N 1
ATOM 2033 C CA . ALA A 1 262 ? 11.178 20.377 -13.119 1.00 83.00 262 ALA A CA 1
ATOM 2034 C C . ALA A 1 262 ? 12.601 20.791 -12.709 1.00 83.00 262 ALA A C 1
ATOM 2036 O O . ALA A 1 262 ? 12.861 20.999 -11.526 1.00 83.00 262 ALA A O 1
ATOM 2037 N N . ALA A 1 263 ? 13.496 21.035 -13.676 1.00 74.94 263 ALA A N 1
ATOM 2038 C CA . ALA A 1 263 ? 14.837 21.573 -13.423 1.00 74.94 263 ALA A CA 1
ATOM 2039 C C . ALA A 1 263 ? 14.838 22.970 -12.761 1.00 74.94 263 ALA A C 1
ATOM 2041 O O . ALA A 1 263 ? 15.843 23.382 -12.186 1.00 74.94 263 ALA A O 1
ATOM 2042 N N . ARG A 1 264 ? 13.718 23.701 -12.831 1.00 80.88 264 ARG A N 1
ATOM 2043 C CA . ARG A 1 264 ? 13.491 25.000 -12.176 1.00 80.88 264 ARG A CA 1
ATOM 2044 C C . ARG A 1 264 ? 12.640 24.889 -10.902 1.00 80.88 264 ARG A C 1
ATOM 2046 O O . ARG A 1 264 ? 12.252 25.914 -10.355 1.00 80.88 264 ARG A O 1
ATOM 2053 N N . GLY A 1 265 ? 12.342 23.672 -10.438 1.00 77.38 265 GLY A N 1
ATOM 2054 C CA . GLY A 1 265 ? 11.483 23.410 -9.276 1.00 77.38 265 GLY A CA 1
ATOM 2055 C C . GLY A 1 265 ? 9.979 23.398 -9.579 1.00 77.38 265 GLY A C 1
ATOM 2056 O O . GLY A 1 265 ? 9.167 23.265 -8.667 1.00 77.38 265 GLY A O 1
ATOM 2057 N N . GLU A 1 266 ? 9.580 23.511 -10.849 1.00 85.06 266 GLU A N 1
ATOM 2058 C CA . GLU A 1 266 ? 8.180 23.465 -11.274 1.00 85.06 266 GLU A CA 1
ATOM 2059 C C . GLU A 1 266 ? 7.807 22.063 -11.788 1.00 85.06 266 GLU A C 1
ATOM 2061 O O . GLU A 1 266 ? 8.016 21.727 -12.953 1.00 85.06 266 GLU A O 1
ATOM 2066 N N . PHE A 1 267 ? 7.213 21.230 -10.932 1.00 88.44 267 PHE A N 1
ATOM 2067 C CA . PHE A 1 267 ? 6.811 19.861 -11.282 1.00 88.44 267 PHE A CA 1
ATOM 2068 C C . PHE A 1 267 ? 5.449 19.820 -11.990 1.00 88.44 267 PHE A C 1
ATOM 2070 O O . PHE A 1 267 ? 4.406 19.606 -11.369 1.00 88.44 267 PHE A O 1
ATOM 2077 N N . VAL A 1 268 ? 5.454 20.051 -13.306 1.00 93.38 268 VAL A N 1
ATOM 2078 C CA . VAL A 1 268 ? 4.252 19.990 -14.157 1.00 93.38 268 VAL A CA 1
ATOM 2079 C C . VAL A 1 268 ? 4.122 18.595 -14.774 1.00 93.38 268 VAL A C 1
ATOM 2081 O O . VAL A 1 268 ? 5.028 18.200 -15.508 1.00 93.38 268 VAL A O 1
ATOM 2084 N N . PRO A 1 269 ? 3.043 17.833 -14.497 1.00 96.44 269 PRO A N 1
ATOM 2085 C CA . PRO A 1 269 ? 2.881 16.484 -15.037 1.00 96.44 269 PRO A CA 1
ATOM 2086 C C . PRO A 1 269 ? 2.705 16.501 -16.561 1.00 96.44 269 PRO A C 1
ATOM 2088 O O . PRO A 1 269 ? 2.102 17.429 -17.101 1.00 96.44 269 PRO A O 1
ATOM 2091 N N . THR A 1 270 ? 3.197 15.467 -17.243 1.00 96.31 270 THR A N 1
ATOM 2092 C CA . THR A 1 270 ? 3.133 15.304 -18.714 1.00 96.31 270 THR A CA 1
ATOM 2093 C C . THR A 1 270 ? 2.631 13.910 -19.100 1.00 96.31 270 THR A C 1
ATOM 2095 O O . THR A 1 270 ? 3.232 13.199 -19.895 1.00 96.31 270 THR A O 1
ATOM 2098 N N . LEU A 1 271 ? 1.520 13.496 -18.493 1.00 97.44 271 LEU A N 1
ATOM 2099 C CA . LEU A 1 271 ? 0.944 12.154 -18.607 1.00 97.44 271 LEU A CA 1
ATOM 2100 C C . LEU A 1 271 ? 0.046 11.976 -19.839 1.00 97.44 271 LEU A C 1
ATOM 2102 O O . LEU A 1 271 ? -0.251 10.841 -20.202 1.00 97.44 271 LEU A O 1
ATOM 2106 N N . ASP A 1 272 ? -0.391 13.071 -20.471 1.00 97.62 272 ASP A N 1
ATOM 2107 C CA . ASP A 1 272 ? -1.218 13.054 -21.684 1.00 97.62 272 ASP A CA 1
ATOM 2108 C C . ASP A 1 272 ? -0.476 13.630 -22.892 1.00 97.62 272 ASP A C 1
ATOM 2110 O O . ASP A 1 272 ? -0.700 14.770 -23.301 1.00 97.62 272 ASP A O 1
ATOM 2114 N N . THR A 1 273 ? 0.421 12.827 -23.460 1.00 97.50 273 THR A N 1
ATOM 2115 C CA . THR A 1 273 ? 1.119 13.132 -24.715 1.00 97.50 273 THR A CA 1
ATOM 2116 C C . THR A 1 273 ? 0.841 12.046 -25.761 1.00 97.50 273 THR A C 1
ATOM 2118 O O . THR A 1 273 ? 0.447 10.933 -25.390 1.00 97.50 273 THR A O 1
ATOM 2121 N N . PRO A 1 274 ? 1.013 12.324 -27.069 1.00 97.88 274 PRO A N 1
ATOM 2122 C CA . PRO A 1 274 ? 0.910 11.299 -28.110 1.00 97.88 274 PRO A CA 1
ATOM 2123 C C . PRO A 1 274 ? 1.789 10.076 -27.819 1.00 97.88 274 PRO A C 1
ATOM 2125 O O . PRO A 1 274 ? 1.318 8.946 -27.905 1.00 97.88 274 PRO A O 1
ATOM 2128 N N . GLU A 1 275 ? 3.015 10.310 -27.357 1.00 97.81 275 GLU A N 1
ATOM 2129 C CA . GLU A 1 275 ? 3.996 9.284 -27.005 1.00 97.81 275 GLU A CA 1
ATOM 2130 C C . GLU A 1 275 ? 3.506 8.409 -25.842 1.00 97.81 275 GLU A C 1
ATOM 2132 O O . GLU A 1 275 ? 3.603 7.183 -25.888 1.00 97.81 275 GLU A O 1
ATOM 2137 N N . ALA A 1 276 ? 2.919 9.021 -24.806 1.00 97.50 276 ALA A N 1
ATOM 2138 C CA . ALA A 1 276 ? 2.361 8.281 -23.676 1.00 97.50 276 ALA A CA 1
ATOM 2139 C C . ALA A 1 276 ? 1.188 7.391 -24.117 1.00 97.50 276 ALA A C 1
ATOM 2141 O O . ALA A 1 276 ? 1.081 6.242 -23.688 1.00 97.50 276 ALA A O 1
ATOM 2142 N N . ARG A 1 277 ? 0.318 7.901 -25.000 1.00 98.12 277 ARG A N 1
ATOM 2143 C CA . ARG A 1 277 ? -0.820 7.142 -25.544 1.00 98.12 277 ARG A CA 1
ATOM 2144 C C . ARG A 1 277 ? -0.353 5.934 -26.354 1.00 98.12 277 ARG A C 1
ATOM 2146 O O . ARG A 1 277 ? -0.938 4.864 -26.205 1.00 98.12 277 ARG A O 1
ATOM 2153 N N . GLU A 1 278 ? 0.693 6.088 -27.163 1.00 97.81 278 GLU A N 1
ATOM 2154 C CA . GLU A 1 278 ? 1.291 4.987 -27.928 1.00 97.81 278 GLU A CA 1
ATOM 2155 C C . GLU A 1 278 ? 1.935 3.933 -27.021 1.00 97.81 278 GLU A C 1
ATOM 2157 O O . GLU A 1 278 ? 1.684 2.742 -27.203 1.00 97.81 278 GLU A O 1
ATOM 2162 N N . ALA A 1 279 ? 2.675 4.351 -25.989 1.00 97.81 279 ALA A N 1
ATOM 2163 C CA . ALA A 1 279 ? 3.245 3.431 -25.006 1.00 97.81 279 ALA A CA 1
ATOM 2164 C C . ALA A 1 279 ? 2.166 2.591 -24.305 1.00 97.81 279 ALA A C 1
ATOM 2166 O O . ALA A 1 279 ? 2.287 1.369 -24.209 1.00 97.81 279 ALA A O 1
ATOM 2167 N N . TYR A 1 280 ? 1.082 3.224 -23.846 1.00 97.62 280 TYR A N 1
ATOM 2168 C CA . TYR A 1 280 ? -0.031 2.503 -23.228 1.00 97.62 280 TYR A CA 1
ATOM 2169 C C . TYR A 1 280 ? -0.786 1.612 -24.220 1.00 97.62 280 TYR A C 1
ATOM 2171 O O . TYR A 1 280 ? -1.231 0.535 -23.829 1.00 97.62 280 TYR A O 1
ATOM 2179 N N . ALA A 1 281 ? -0.920 2.022 -25.485 1.00 97.25 281 ALA A N 1
ATOM 2180 C CA . ALA A 1 281 ? -1.515 1.185 -26.525 1.00 97.25 281 ALA A CA 1
ATOM 2181 C C . ALA A 1 281 ? -0.683 -0.085 -26.759 1.00 97.25 281 ALA A C 1
ATOM 2183 O O . ALA A 1 281 ? -1.236 -1.184 -26.777 1.00 97.25 281 ALA A O 1
ATOM 2184 N N . PHE A 1 282 ? 0.644 0.049 -26.845 1.00 97.25 282 PHE A N 1
ATOM 2185 C CA . PHE A 1 282 ? 1.550 -1.092 -26.950 1.00 97.25 282 PHE A CA 1
ATOM 2186 C C . PHE A 1 282 ? 1.416 -2.022 -25.742 1.00 97.25 282 PHE A C 1
ATOM 2188 O O . PHE A 1 282 ? 1.162 -3.214 -25.909 1.00 97.25 282 PHE A O 1
ATOM 2195 N N . VAL A 1 283 ? 1.491 -1.481 -24.525 1.00 95.94 283 VAL A N 1
ATOM 2196 C CA . VAL A 1 283 ? 1.356 -2.265 -23.289 1.00 95.94 283 VAL A CA 1
ATOM 2197 C C . VAL A 1 283 ? 0.011 -3.001 -23.220 1.00 95.94 283 VAL A C 1
ATOM 2199 O O . VAL A 1 283 ? -0.020 -4.188 -22.893 1.00 95.94 283 VAL A O 1
ATOM 2202 N N . ALA A 1 284 ? -1.091 -2.343 -23.587 1.00 95.00 284 ALA A N 1
ATOM 2203 C CA . ALA A 1 284 ? -2.414 -2.962 -23.632 1.00 95.00 284 ALA A CA 1
ATOM 2204 C C . ALA A 1 284 ? -2.499 -4.084 -24.681 1.00 95.00 284 ALA A C 1
ATOM 2206 O O . ALA A 1 284 ? -3.095 -5.128 -24.408 1.00 95.00 284 ALA A O 1
ATOM 2207 N N . SER A 1 285 ? -1.877 -3.903 -25.854 1.00 95.75 285 SER A N 1
ATOM 2208 C CA . SER A 1 285 ? -1.893 -4.889 -26.945 1.00 95.75 285 SER A CA 1
ATOM 2209 C C . SER A 1 285 ? -1.238 -6.218 -26.554 1.00 95.75 285 SER A C 1
ATOM 2211 O O . SER A 1 285 ? -1.733 -7.283 -26.927 1.00 95.75 285 SER A O 1
ATOM 2213 N N . LEU A 1 286 ? -0.186 -6.186 -25.720 1.00 95.38 286 LEU A N 1
ATOM 2214 C CA . LEU A 1 286 ? 0.501 -7.390 -25.236 1.00 95.38 286 LEU A CA 1
ATOM 2215 C C . LEU A 1 286 ? -0.467 -8.355 -24.535 1.00 95.38 286 LEU A C 1
ATOM 2217 O O . LEU A 1 286 ? -0.391 -9.568 -24.730 1.00 95.38 286 LEU A O 1
ATOM 2221 N N . ARG A 1 287 ? -1.412 -7.818 -23.759 1.00 91.25 287 ARG A N 1
ATOM 2222 C CA . ARG A 1 287 ? -2.451 -8.608 -23.095 1.00 91.25 287 ARG A CA 1
ATOM 2223 C C . ARG A 1 287 ? -3.658 -8.828 -24.006 1.00 91.25 287 ARG A C 1
ATOM 2225 O O . ARG A 1 287 ? -4.035 -9.967 -24.252 1.00 91.25 287 ARG A O 1
ATOM 2232 N N . ASN A 1 288 ? -4.261 -7.746 -24.494 1.00 89.94 288 ASN A N 1
ATOM 2233 C CA . ASN A 1 288 ? -5.613 -7.767 -25.058 1.00 89.94 288 ASN A CA 1
ATOM 2234 C C . ASN A 1 288 ? -5.667 -8.215 -26.527 1.00 89.94 288 ASN A C 1
ATOM 2236 O O . ASN A 1 288 ? -6.709 -8.681 -26.975 1.00 89.94 288 ASN A O 1
ATOM 2240 N N . GLU A 1 289 ? -4.564 -8.095 -27.271 1.00 92.88 289 GLU A N 1
ATOM 2241 C CA . GLU A 1 289 ? -4.488 -8.515 -28.679 1.00 92.88 289 GLU A CA 1
ATOM 2242 C C . GLU A 1 289 ? -3.588 -9.734 -28.879 1.00 92.88 289 GLU A C 1
ATOM 2244 O O . GLU A 1 289 ? -3.830 -10.558 -29.760 1.00 92.88 289 GLU A O 1
ATOM 2249 N N . HIS A 1 290 ? -2.512 -9.841 -28.099 1.00 94.38 290 HIS A N 1
ATOM 2250 C CA . HIS A 1 290 ? -1.494 -10.871 -28.287 1.00 94.38 290 HIS A CA 1
ATOM 2251 C C . HIS A 1 290 ? -1.572 -12.016 -27.279 1.00 94.38 290 HIS A C 1
ATOM 2253 O O . HIS A 1 290 ? -0.960 -13.050 -27.534 1.00 94.38 290 HIS A O 1
ATOM 2259 N N . GLY A 1 291 ? -2.298 -11.853 -26.167 1.00 92.50 291 GLY A N 1
ATOM 2260 C CA . GLY A 1 291 ? -2.463 -12.899 -25.155 1.00 92.50 291 GLY A CA 1
ATOM 2261 C C . GLY A 1 291 ? -1.150 -13.362 -24.518 1.00 92.50 291 GLY A C 1
ATOM 2262 O O . GLY A 1 291 ? -1.070 -14.485 -24.035 1.00 92.50 291 GLY A O 1
ATOM 2263 N N . VAL A 1 292 ? -0.093 -12.536 -24.541 1.00 95.31 292 VAL A N 1
ATOM 2264 C CA . VAL A 1 292 ? 1.229 -12.921 -24.009 1.00 95.31 292 VAL A CA 1
ATOM 2265 C C . VAL A 1 292 ? 1.416 -12.593 -22.530 1.00 95.31 292 VAL A C 1
ATOM 2267 O O . VAL A 1 292 ? 2.459 -12.921 -21.969 1.00 95.31 292 VAL A O 1
ATOM 2270 N N . LEU A 1 293 ? 0.406 -11.976 -21.912 1.00 93.44 293 LEU A N 1
ATOM 2271 C CA . LEU A 1 293 ? 0.343 -11.610 -20.499 1.00 93.44 293 LEU A CA 1
ATOM 2272 C C . LEU A 1 293 ? -0.889 -12.229 -19.834 1.00 93.44 293 LEU A C 1
ATOM 2274 O O . LEU A 1 293 ? -1.941 -12.285 -20.478 1.00 93.44 293 LEU A O 1
ATOM 2278 N N . PRO A 1 294 ? -0.804 -12.590 -18.542 1.00 90.88 294 PRO A N 1
ATOM 2279 C CA . PRO A 1 294 ? -1.951 -13.077 -17.783 1.00 90.88 294 PRO A CA 1
ATOM 2280 C C . PRO A 1 294 ? -3.021 -11.998 -17.591 1.00 90.88 294 PRO A C 1
ATOM 2282 O O . PRO A 1 294 ? -2.740 -10.794 -17.647 1.00 90.88 294 PRO A O 1
ATOM 2285 N N . LEU A 1 295 ? -4.252 -12.431 -17.301 1.00 84.12 295 LEU A N 1
ATOM 2286 C CA . LEU A 1 295 ? -5.411 -11.544 -17.093 1.00 84.12 295 LEU A CA 1
ATOM 2287 C C . LEU A 1 295 ? -5.329 -10.715 -15.804 1.00 84.12 295 LEU A C 1
ATOM 2289 O O . LEU A 1 295 ? -5.872 -9.606 -15.749 1.00 84.12 295 LEU A O 1
ATOM 2293 N N . SER A 1 296 ? -4.641 -11.238 -14.787 1.00 82.62 296 SER A N 1
ATOM 2294 C CA . SER A 1 296 ? -4.247 -10.519 -13.573 1.00 82.62 296 SER A CA 1
ATOM 2295 C C . SER A 1 296 ? -2.796 -10.843 -13.213 1.00 82.62 296 SER A C 1
ATOM 2297 O O . SER A 1 296 ? -2.414 -12.007 -13.148 1.00 82.62 296 SER A O 1
ATOM 2299 N N . ALA A 1 297 ? -1.979 -9.819 -12.959 1.00 87.19 297 ALA A N 1
ATOM 2300 C CA . ALA A 1 297 ? -0.658 -9.989 -12.361 1.00 87.19 297 ALA A CA 1
ATOM 2301 C C . ALA A 1 297 ? -0.307 -8.801 -11.465 1.00 87.19 297 ALA A C 1
ATOM 2303 O O . ALA A 1 297 ? 0.096 -7.734 -11.934 1.00 87.19 297 ALA A O 1
ATOM 2304 N N . ASP A 1 298 ? -0.446 -9.018 -10.158 1.00 86.56 298 ASP A N 1
ATOM 2305 C CA . ASP A 1 298 ? 0.257 -8.215 -9.165 1.00 86.56 298 ASP A CA 1
ATOM 2306 C C . ASP A 1 298 ? 1.697 -8.726 -8.977 1.00 86.56 298 ASP A C 1
ATOM 2308 O O . ASP A 1 298 ? 2.124 -9.705 -9.597 1.00 86.56 298 ASP A O 1
ATOM 2312 N N . TYR A 1 299 ? 2.467 -8.061 -8.115 1.00 87.50 299 TYR A N 1
ATOM 2313 C CA . TYR A 1 299 ? 3.874 -8.400 -7.888 1.00 87.50 299 TYR A CA 1
ATOM 2314 C C . TYR A 1 299 ? 4.100 -9.868 -7.505 1.00 87.50 299 TYR A C 1
ATOM 2316 O O . TYR A 1 299 ? 4.984 -10.525 -8.056 1.00 87.50 299 TYR A O 1
ATOM 2324 N N . ASN A 1 300 ? 3.306 -10.394 -6.568 1.00 84.81 300 ASN A N 1
ATOM 2325 C CA . ASN A 1 300 ? 3.483 -11.761 -6.079 1.00 84.81 300 ASN A CA 1
ATOM 2326 C C . ASN A 1 300 ? 3.133 -12.776 -7.165 1.00 84.81 300 ASN A C 1
ATOM 2328 O O . ASN A 1 300 ? 3.858 -13.751 -7.340 1.00 84.81 300 ASN A O 1
ATOM 2332 N N . THR A 1 301 ? 2.068 -12.514 -7.921 1.00 87.62 301 THR A N 1
ATOM 2333 C CA . THR A 1 301 ? 1.638 -13.368 -9.032 1.00 87.62 301 THR A CA 1
ATOM 2334 C C . THR A 1 301 ? 2.695 -13.409 -10.134 1.00 87.62 301 THR A C 1
ATOM 2336 O O . THR A 1 301 ? 3.104 -14.490 -10.550 1.00 87.62 301 THR A O 1
ATOM 2339 N N . ALA A 1 302 ? 3.214 -12.250 -10.554 1.00 92.88 302 ALA A N 1
ATOM 2340 C CA . ALA A 1 302 ? 4.273 -12.169 -11.562 1.00 92.88 302 ALA A CA 1
ATOM 2341 C C . ALA A 1 302 ? 5.554 -12.900 -11.121 1.00 92.88 302 ALA A C 1
ATOM 2343 O O . ALA A 1 302 ? 6.128 -13.678 -11.884 1.00 92.88 302 ALA A O 1
ATOM 2344 N N . SER A 1 303 ? 5.969 -12.682 -9.869 1.00 92.00 303 SER A N 1
ATOM 2345 C CA . SER A 1 303 ? 7.140 -13.330 -9.272 1.00 92.00 303 SER A CA 1
ATOM 2346 C C . SER A 1 303 ? 6.980 -14.853 -9.200 1.00 92.00 303 SER A C 1
ATOM 2348 O O . SER A 1 303 ? 7.917 -15.593 -9.495 1.00 92.00 303 SER A O 1
ATOM 2350 N N . GLU A 1 304 ? 5.794 -15.339 -8.836 1.00 90.88 304 GLU A N 1
ATOM 2351 C CA . GLU A 1 304 ? 5.519 -16.771 -8.724 1.00 90.88 304 GLU A CA 1
ATOM 2352 C C . GLU A 1 304 ? 5.425 -17.465 -10.083 1.00 90.88 304 GLU A C 1
ATOM 2354 O O . GLU A 1 304 ? 5.986 -18.547 -10.261 1.00 90.88 304 GLU A O 1
ATOM 2359 N N . LEU A 1 305 ? 4.776 -16.837 -11.067 1.00 93.06 305 LEU A N 1
ATOM 2360 C CA . LEU A 1 305 ? 4.702 -17.377 -12.425 1.00 93.06 305 LEU A CA 1
ATOM 2361 C C . LEU A 1 305 ? 6.091 -17.565 -13.025 1.00 93.06 305 LEU A C 1
ATOM 2363 O O . LEU A 1 305 ? 6.374 -18.615 -13.594 1.00 93.06 305 LEU A O 1
ATOM 2367 N N . PHE A 1 306 ? 6.976 -16.588 -12.848 1.00 96.00 306 PHE A N 1
ATOM 2368 C CA . PHE A 1 306 ? 8.342 -16.703 -13.337 1.00 96.00 306 PHE A CA 1
ATOM 2369 C C . PHE A 1 306 ? 9.123 -17.801 -12.605 1.00 96.00 306 PHE A C 1
ATOM 2371 O O . PHE A 1 306 ? 9.640 -18.710 -13.249 1.00 96.00 306 PHE A O 1
ATOM 2378 N N . ARG A 1 307 ? 9.150 -17.778 -11.264 1.00 93.94 307 ARG A N 1
ATOM 2379 C CA . ARG A 1 307 ? 9.919 -18.753 -10.465 1.00 93.94 307 ARG A CA 1
ATOM 2380 C C . ARG A 1 307 ? 9.453 -20.192 -10.648 1.00 93.94 307 ARG A C 1
ATOM 2382 O O . ARG A 1 307 ? 10.279 -21.086 -10.591 1.00 93.94 307 ARG A O 1
ATOM 2389 N N . SER A 1 308 ? 8.167 -20.414 -10.912 1.00 93.19 308 SER A N 1
ATOM 2390 C CA . SER A 1 308 ? 7.613 -21.747 -11.188 1.00 93.19 308 SER A CA 1
ATOM 2391 C C . SER A 1 308 ? 7.762 -22.203 -12.650 1.00 93.19 308 SER A C 1
ATOM 2393 O O . SER A 1 308 ? 7.217 -23.241 -13.023 1.00 93.19 308 SER A O 1
ATOM 2395 N N . GLY A 1 309 ? 8.464 -21.438 -13.499 1.00 93.88 309 GLY A N 1
ATOM 2396 C CA . GLY A 1 309 ? 8.664 -21.753 -14.920 1.00 93.88 309 GLY A CA 1
ATOM 2397 C C . GLY A 1 309 ? 7.431 -21.535 -15.807 1.00 93.88 309 GLY A C 1
ATOM 2398 O O . GLY A 1 309 ? 7.425 -21.933 -16.973 1.00 93.88 309 GLY A O 1
ATOM 2399 N N . LYS A 1 310 ? 6.387 -20.889 -15.276 1.00 94.62 310 LYS A N 1
ATOM 2400 C CA . LYS A 1 310 ? 5.143 -20.539 -15.981 1.00 94.62 310 LYS A CA 1
ATOM 2401 C C . LYS A 1 310 ? 5.198 -19.181 -16.681 1.00 94.62 310 LYS A C 1
ATOM 2403 O O . LYS A 1 310 ? 4.222 -18.787 -17.313 1.00 94.62 310 LYS A O 1
ATOM 2408 N N . ALA A 1 311 ? 6.322 -18.474 -16.615 1.00 96.81 311 ALA A N 1
ATOM 2409 C CA . ALA A 1 311 ? 6.604 -17.326 -17.466 1.00 96.81 311 ALA A CA 1
ATOM 2410 C C . ALA A 1 311 ? 8.032 -17.411 -18.016 1.00 96.81 311 ALA A C 1
ATOM 2412 O O . ALA A 1 311 ? 8.965 -17.673 -17.262 1.00 96.81 311 ALA A O 1
ATOM 2413 N N . ALA A 1 312 ? 8.214 -17.184 -19.319 1.00 97.62 312 ALA A N 1
ATOM 2414 C CA . ALA A 1 312 ? 9.540 -17.237 -19.944 1.00 97.62 312 ALA A CA 1
ATOM 2415 C C . ALA A 1 312 ? 10.381 -15.980 -19.677 1.00 97.62 312 ALA A C 1
ATOM 2417 O O . ALA A 1 312 ? 11.608 -16.055 -19.575 1.00 97.62 312 ALA A O 1
ATOM 2418 N N . MET A 1 313 ? 9.720 -14.828 -19.559 1.00 98.25 313 MET A N 1
ATOM 2419 C CA . MET A 1 313 ? 10.333 -13.534 -19.276 1.00 98.25 313 MET A CA 1
ATOM 2420 C C . MET A 1 313 ? 9.536 -12.776 -18.212 1.00 98.25 313 MET A C 1
ATOM 2422 O O . MET A 1 313 ? 8.311 -12.876 -18.139 1.00 98.25 313 MET A O 1
ATOM 2426 N N . LEU A 1 314 ? 10.239 -11.978 -17.418 1.00 98.00 314 LEU A N 1
ATOM 2427 C CA . LEU A 1 314 ? 9.726 -11.159 -16.330 1.00 98.00 314 LEU A CA 1
ATOM 2428 C C . LEU A 1 314 ? 10.376 -9.769 -16.389 1.00 98.00 314 LEU A C 1
ATOM 2430 O O . LEU A 1 314 ? 11.593 -9.666 -16.503 1.00 98.00 314 LEU A O 1
ATOM 2434 N N . ILE A 1 315 ? 9.595 -8.695 -16.262 1.00 97.75 315 ILE A N 1
ATOM 2435 C CA . ILE A 1 315 ? 10.152 -7.360 -15.974 1.00 97.75 315 ILE A CA 1
ATOM 2436 C C . ILE A 1 315 ? 10.078 -7.133 -14.465 1.00 97.75 315 ILE A C 1
ATOM 2438 O O . ILE A 1 315 ? 8.988 -7.011 -13.905 1.00 97.75 315 ILE A O 1
ATOM 2442 N N . ASP A 1 316 ? 11.235 -7.084 -13.807 1.00 95.56 316 ASP A N 1
ATOM 2443 C CA . ASP A 1 316 ? 11.342 -6.906 -12.354 1.00 95.56 316 ASP A CA 1
ATOM 2444 C C . ASP A 1 316 ? 12.645 -6.191 -11.978 1.00 95.56 316 ASP A C 1
ATOM 2446 O O . ASP A 1 316 ? 13.562 -6.041 -12.792 1.00 95.56 316 ASP A O 1
ATOM 2450 N N . GLY A 1 317 ? 12.711 -5.706 -10.743 1.00 92.75 317 GLY A N 1
ATOM 2451 C CA . GLY A 1 317 ? 13.812 -4.887 -10.261 1.00 92.75 317 GLY A CA 1
ATOM 2452 C C . GLY A 1 317 ? 14.935 -5.656 -9.581 1.00 92.75 317 GLY A C 1
ATOM 2453 O O . GLY A 1 317 ? 14.757 -6.786 -9.118 1.00 92.75 317 GLY A O 1
ATOM 2454 N N . ASP A 1 318 ? 16.081 -4.987 -9.460 1.00 90.81 318 ASP A N 1
ATOM 2455 C CA . ASP A 1 318 ? 17.321 -5.487 -8.843 1.00 90.81 318 ASP A CA 1
ATOM 2456 C C . ASP A 1 318 ? 17.156 -6.091 -7.437 1.00 90.81 318 ASP A C 1
ATOM 2458 O O . ASP A 1 318 ? 17.888 -6.999 -7.050 1.00 90.81 318 ASP A O 1
ATOM 2462 N N . TRP A 1 319 ? 16.136 -5.664 -6.691 1.00 87.00 319 TRP A N 1
ATOM 2463 C CA . TRP A 1 319 ? 15.779 -6.199 -5.372 1.00 87.00 319 TRP A CA 1
ATOM 2464 C C . TRP A 1 319 ? 15.257 -7.647 -5.381 1.00 87.00 319 TRP A C 1
ATOM 2466 O O . TRP A 1 319 ? 15.069 -8.234 -4.314 1.00 87.00 319 TRP A O 1
ATOM 2476 N N . SER A 1 320 ? 14.936 -8.203 -6.550 1.00 87.75 320 SER A N 1
ATOM 2477 C CA . SER A 1 320 ? 14.290 -9.514 -6.698 1.00 87.75 320 SER A CA 1
ATOM 2478 C C . SER A 1 320 ? 15.206 -10.581 -7.297 1.00 87.75 320 SER A C 1
ATOM 2480 O O . SER A 1 320 ? 15.012 -11.773 -7.046 1.00 87.75 320 SER A O 1
ATOM 2482 N N . TRP A 1 321 ? 16.218 -10.172 -8.070 1.00 89.00 321 TRP A N 1
ATOM 2483 C CA . TRP A 1 321 ? 16.936 -11.071 -8.971 1.00 89.00 321 TRP A CA 1
ATOM 2484 C C . TRP A 1 321 ? 17.642 -12.202 -8.237 1.00 89.00 321 TRP A C 1
ATOM 2486 O O . TRP A 1 321 ? 17.555 -13.338 -8.683 1.00 89.00 321 TRP A O 1
ATOM 2496 N N . ALA A 1 322 ? 18.261 -11.940 -7.082 1.00 85.44 322 ALA A N 1
ATOM 2497 C CA . ALA A 1 322 ? 18.908 -12.987 -6.288 1.00 85.44 322 ALA A CA 1
ATOM 2498 C C . ALA A 1 322 ? 17.943 -14.126 -5.906 1.00 85.44 322 ALA A C 1
ATOM 2500 O O . ALA A 1 322 ? 18.343 -15.286 -5.884 1.00 85.44 322 ALA A O 1
ATOM 2501 N N . GLY A 1 323 ? 16.672 -13.807 -5.635 1.00 85.06 323 GLY A N 1
ATOM 2502 C CA . GLY A 1 323 ? 15.646 -14.808 -5.344 1.00 85.06 323 GLY A CA 1
ATOM 2503 C C . GLY A 1 323 ? 15.221 -15.598 -6.581 1.00 85.06 323 GLY A C 1
ATOM 2504 O O . GLY A 1 323 ? 15.019 -16.802 -6.489 1.00 85.06 323 GLY A O 1
ATOM 2505 N N . HIS A 1 324 ? 15.122 -14.935 -7.735 1.00 88.75 324 HIS A N 1
ATOM 2506 C CA . HIS A 1 324 ? 14.788 -15.581 -9.010 1.00 88.75 324 HIS A CA 1
ATOM 2507 C C . HIS A 1 324 ? 15.914 -16.489 -9.517 1.00 88.75 324 HIS A C 1
ATOM 2509 O O . HIS A 1 324 ? 15.658 -17.577 -10.012 1.00 88.75 324 HIS A O 1
ATOM 2515 N N . LEU A 1 325 ? 17.165 -16.064 -9.345 1.00 85.50 325 LEU A N 1
ATOM 2516 C CA . LEU A 1 325 ? 18.373 -16.803 -9.731 1.00 85.50 325 LEU A CA 1
ATOM 2517 C C . LEU A 1 325 ? 18.634 -18.042 -8.871 1.00 85.50 325 LEU A C 1
ATOM 2519 O O . LEU A 1 325 ? 19.401 -18.910 -9.274 1.00 85.50 325 LEU A O 1
ATOM 2523 N N . ALA A 1 326 ? 18.030 -18.102 -7.685 1.00 86.12 326 ALA A N 1
ATOM 2524 C CA . ALA A 1 326 ? 18.123 -19.235 -6.775 1.00 86.12 326 ALA A CA 1
ATOM 2525 C C . ALA A 1 326 ? 16.962 -20.234 -6.931 1.00 86.12 326 ALA A C 1
ATOM 2527 O O . ALA A 1 326 ? 16.897 -21.184 -6.157 1.00 86.12 326 ALA A O 1
ATOM 2528 N N . ALA A 1 327 ? 16.029 -20.005 -7.862 1.00 88.50 327 ALA A N 1
ATOM 2529 C CA . ALA A 1 327 ? 14.925 -20.926 -8.117 1.00 88.50 327 ALA A CA 1
ATOM 2530 C C . ALA A 1 327 ? 15.418 -22.152 -8.904 1.00 88.50 327 ALA A C 1
ATOM 2532 O O . ALA A 1 327 ? 16.097 -22.003 -9.918 1.00 88.50 327 ALA A O 1
ATOM 2533 N N . ASP A 1 328 ? 15.060 -23.354 -8.450 1.00 89.75 328 ASP A N 1
ATOM 2534 C CA . ASP A 1 328 ? 15.523 -24.618 -9.041 1.00 89.75 328 ASP A CA 1
ATOM 2535 C C . ASP A 1 328 ? 14.806 -24.928 -10.368 1.00 89.75 328 ASP A C 1
ATOM 2537 O O . ASP A 1 328 ? 15.306 -25.651 -11.233 1.00 89.75 328 ASP A O 1
ATOM 2541 N N . GLU A 1 329 ? 13.610 -24.373 -10.537 1.00 91.00 329 GLU A N 1
ATOM 2542 C CA . GLU A 1 329 ? 12.712 -24.648 -11.644 1.00 91.00 329 GLU A CA 1
ATOM 2543 C C . GLU A 1 329 ? 13.041 -23.855 -12.908 1.00 91.00 329 GLU A C 1
ATOM 2545 O O . GLU A 1 329 ? 12.422 -24.157 -13.926 1.00 91.00 329 GLU A O 1
ATOM 2550 N N . ILE A 1 330 ? 13.985 -22.898 -12.890 1.00 93.06 330 ILE A N 1
ATOM 2551 C CA . ILE A 1 330 ? 14.377 -22.027 -14.021 1.00 93.06 330 ILE A CA 1
ATOM 2552 C C . ILE A 1 330 ? 15.895 -21.808 -14.109 1.00 93.06 330 ILE A C 1
ATOM 2554 O O . ILE A 1 330 ? 16.593 -21.873 -13.106 1.00 93.06 330 ILE A O 1
ATOM 2558 N N . GLU A 1 331 ? 16.424 -21.494 -15.300 1.00 94.69 331 GLU A N 1
ATOM 2559 C CA . GLU A 1 331 ? 17.799 -20.984 -15.443 1.00 94.69 331 GLU A CA 1
ATOM 2560 C C . GLU A 1 331 ? 17.754 -19.468 -15.674 1.00 94.69 331 GLU A C 1
ATOM 2562 O O . GLU A 1 331 ? 17.899 -18.978 -16.798 1.00 94.69 331 GLU A O 1
ATOM 2567 N N . ALA A 1 332 ? 17.482 -18.714 -14.607 1.00 93.69 332 ALA A N 1
ATOM 2568 C CA . ALA A 1 332 ? 17.268 -17.277 -14.714 1.00 93.69 332 ALA A CA 1
ATOM 2569 C C . ALA A 1 332 ? 18.536 -16.510 -15.134 1.00 93.69 332 ALA A C 1
ATOM 2571 O O . ALA A 1 332 ? 19.665 -16.815 -14.743 1.00 93.69 332 ALA A O 1
ATOM 2572 N N . ALA A 1 333 ? 18.332 -15.450 -15.907 1.00 94.44 333 ALA A N 1
ATOM 2573 C CA . ALA A 1 333 ? 19.347 -14.491 -16.304 1.00 94.44 333 ALA A CA 1
ATOM 2574 C C . ALA A 1 333 ? 18.750 -13.091 -16.422 1.00 94.44 333 ALA A C 1
ATOM 2576 O O . ALA A 1 333 ? 17.537 -12.934 -16.525 1.00 94.44 333 ALA A O 1
ATOM 2577 N N . VAL A 1 334 ? 19.614 -12.077 -16.412 1.00 94.81 334 VAL A N 1
ATOM 2578 C CA . VAL A 1 334 ? 19.219 -10.667 -16.477 1.00 94.81 334 VAL A CA 1
ATOM 2579 C C . VAL A 1 334 ? 19.813 -10.029 -17.728 1.00 94.81 334 VAL A C 1
ATOM 2581 O O . VAL A 1 334 ? 20.950 -10.322 -18.103 1.00 94.81 334 VAL A O 1
ATOM 2584 N N . ALA A 1 335 ? 19.039 -9.173 -18.383 1.00 95.75 335 ALA A N 1
ATOM 2585 C CA . ALA A 1 335 ? 19.458 -8.345 -19.504 1.00 95.75 335 ALA A CA 1
ATOM 2586 C C . ALA A 1 335 ? 18.830 -6.948 -19.397 1.00 95.75 335 ALA A C 1
ATOM 2588 O O . ALA A 1 335 ? 17.767 -6.798 -18.788 1.00 95.75 335 ALA A O 1
ATOM 2589 N N . PRO A 1 336 ? 19.450 -5.921 -20.005 1.00 96.56 336 PRO A N 1
ATOM 2590 C CA . PRO A 1 336 ? 18.787 -4.640 -20.182 1.00 96.56 336 PRO A CA 1
ATOM 2591 C C . PRO A 1 336 ? 17.454 -4.798 -20.922 1.00 96.56 336 PRO A C 1
ATOM 2593 O O . PRO A 1 336 ? 17.304 -5.670 -21.779 1.00 96.56 336 PRO A O 1
ATOM 2596 N N . LEU A 1 337 ? 16.499 -3.935 -20.599 1.00 97.75 337 LEU A N 1
ATOM 2597 C CA . LEU A 1 337 ? 15.246 -3.793 -21.318 1.00 97.75 337 LEU A CA 1
ATOM 2598 C C . LEU A 1 337 ? 15.524 -3.399 -22.778 1.00 97.75 337 LEU A C 1
ATOM 2600 O O . LEU A 1 337 ? 16.481 -2.657 -23.041 1.00 97.75 337 LEU A O 1
ATOM 2604 N N . PRO A 1 338 ? 14.700 -3.894 -23.717 1.00 97.31 338 PRO A N 1
ATOM 2605 C CA . PRO A 1 338 ? 14.902 -3.660 -25.138 1.00 97.31 338 PRO A CA 1
ATOM 2606 C C . PRO A 1 338 ? 14.675 -2.194 -25.522 1.00 97.31 338 PRO A C 1
ATOM 2608 O O . PRO A 1 338 ? 14.052 -1.418 -24.796 1.00 97.31 338 PRO A O 1
ATOM 2611 N N . ASP A 1 339 ? 15.150 -1.827 -26.705 1.00 98.00 339 ASP A N 1
ATOM 2612 C CA . ASP A 1 339 ? 14.812 -0.553 -27.327 1.00 98.00 339 ASP A CA 1
ATOM 2613 C C . ASP A 1 339 ? 13.434 -0.671 -28.015 1.00 98.00 339 ASP A C 1
ATOM 2615 O O . ASP A 1 339 ? 13.055 -1.731 -28.524 1.00 98.00 339 ASP A O 1
ATOM 2619 N N . VAL A 1 340 ? 12.648 0.404 -28.033 1.00 98.00 340 VAL A N 1
ATOM 2620 C CA . VAL A 1 340 ? 11.343 0.409 -28.708 1.00 98.00 340 VAL A CA 1
ATOM 2621 C C . VAL A 1 340 ? 11.559 0.483 -30.216 1.00 98.00 340 VAL A C 1
ATOM 2623 O O . VAL A 1 340 ? 12.136 1.444 -30.716 1.00 98.00 340 VAL A O 1
ATOM 2626 N N . SER A 1 341 ? 11.074 -0.515 -30.960 1.00 97.44 341 SER A N 1
ATOM 2627 C CA . SER A 1 341 ? 11.326 -0.641 -32.404 1.00 97.44 341 SER A CA 1
ATOM 2628 C C . SER A 1 341 ? 10.889 0.581 -33.217 1.00 97.44 341 SER A C 1
ATOM 2630 O O . SER A 1 341 ? 11.572 0.968 -34.162 1.00 97.44 341 SER A O 1
ATOM 2632 N N . SER A 1 342 ? 9.748 1.187 -32.872 1.00 95.94 342 SER A N 1
ATOM 2633 C CA . SER A 1 342 ? 9.168 2.302 -33.631 1.00 95.94 342 SER A CA 1
ATOM 2634 C C . SER A 1 342 ? 9.910 3.626 -33.439 1.00 95.94 342 SER A C 1
ATOM 2636 O O . SER A 1 342 ? 9.899 4.460 -34.343 1.00 95.94 342 SER A O 1
ATOM 2638 N N . THR A 1 343 ? 10.553 3.831 -32.288 1.00 97.31 343 THR A N 1
ATOM 2639 C CA . THR A 1 343 ? 11.221 5.093 -31.924 1.00 97.31 343 THR A CA 1
ATOM 2640 C C . THR A 1 343 ? 12.746 4.977 -31.908 1.00 97.31 343 THR A C 1
ATOM 2642 O O . THR A 1 343 ? 13.439 5.989 -32.007 1.00 97.31 343 THR A O 1
ATOM 2645 N N . GLY A 1 344 ? 13.281 3.761 -31.762 1.00 96.81 344 GLY A N 1
ATOM 2646 C CA . GLY A 1 344 ? 14.698 3.492 -31.518 1.00 96.81 344 GLY A CA 1
ATOM 2647 C C . GLY A 1 344 ? 15.194 3.948 -30.141 1.00 96.81 344 GLY A C 1
ATOM 2648 O O . GLY A 1 344 ? 16.400 3.930 -29.900 1.00 96.81 344 GLY A O 1
ATOM 2649 N N . LEU A 1 345 ? 14.302 4.391 -29.249 1.00 97.12 345 LEU A N 1
ATOM 2650 C CA . LEU A 1 345 ? 14.675 4.853 -27.914 1.00 97.12 345 LEU A CA 1
ATOM 2651 C C . LEU A 1 345 ? 14.739 3.676 -26.929 1.00 97.12 345 LEU A C 1
ATOM 2653 O O . LEU A 1 345 ? 13.906 2.766 -26.998 1.00 97.12 345 LEU A O 1
ATOM 2657 N N . PRO A 1 346 ? 15.686 3.692 -25.977 1.00 96.38 346 PRO A N 1
ATOM 2658 C CA . PRO A 1 346 ? 15.782 2.650 -24.966 1.00 96.38 346 PRO A CA 1
ATOM 2659 C C . PRO A 1 346 ? 14.598 2.704 -23.997 1.00 96.38 346 PRO A C 1
ATOM 2661 O O . PRO A 1 346 ? 14.169 3.785 -23.585 1.00 96.38 346 PRO A O 1
ATOM 2664 N N . MET A 1 347 ? 14.121 1.538 -23.554 1.00 97.12 347 MET A N 1
ATOM 2665 C CA . MET A 1 347 ? 13.222 1.455 -22.402 1.00 97.12 347 MET A CA 1
ATOM 2666 C C . MET A 1 347 ? 13.986 1.804 -21.115 1.00 97.12 347 MET A C 1
ATOM 2668 O O . MET A 1 347 ? 14.588 0.950 -20.461 1.00 97.12 347 MET A O 1
ATOM 2672 N N . SER A 1 348 ? 13.988 3.087 -20.758 1.00 95.88 348 SER A N 1
ATOM 2673 C CA . SER A 1 348 ? 14.721 3.631 -19.614 1.00 95.88 348 SER A CA 1
ATOM 2674 C C . SER A 1 348 ? 13.893 3.553 -18.323 1.00 95.88 348 SER A C 1
ATOM 2676 O O . SER A 1 348 ? 12.933 4.317 -18.174 1.00 95.88 348 SER A O 1
ATOM 2678 N N . PRO A 1 349 ? 14.245 2.692 -17.353 1.00 95.56 349 PRO A N 1
ATOM 2679 C CA . PRO A 1 349 ? 13.567 2.633 -16.065 1.00 95.56 349 PRO A CA 1
ATOM 2680 C C . PRO A 1 349 ? 13.924 3.834 -15.189 1.00 95.56 349 PRO A C 1
ATOM 2682 O O . PRO A 1 349 ? 14.916 4.530 -15.420 1.00 95.56 349 PRO A O 1
ATOM 2685 N N . MET A 1 350 ? 13.142 4.035 -14.129 1.00 93.00 350 MET A N 1
ATOM 2686 C CA . MET A 1 350 ? 13.570 4.894 -13.030 1.00 93.00 350 MET A CA 1
ATOM 2687 C C . MET A 1 350 ? 14.722 4.245 -12.260 1.00 93.00 350 MET A C 1
ATOM 2689 O O . MET A 1 350 ? 14.692 3.047 -11.990 1.00 93.00 350 MET A O 1
ATOM 2693 N N . VAL A 1 351 ? 15.716 5.051 -11.889 1.00 92.25 351 VAL A N 1
ATOM 2694 C CA . VAL A 1 351 ? 16.802 4.682 -10.975 1.00 92.25 351 VAL A CA 1
ATOM 2695 C C . VAL A 1 351 ? 16.712 5.545 -9.726 1.00 92.25 351 VAL A C 1
ATOM 2697 O O . VAL A 1 351 ? 16.500 6.757 -9.804 1.00 92.25 351 VAL A O 1
ATOM 2700 N N . ALA A 1 352 ? 16.854 4.925 -8.564 1.00 89.44 352 ALA A N 1
ATOM 2701 C CA . ALA A 1 352 ? 16.770 5.604 -7.283 1.00 89.44 352 ALA A CA 1
ATOM 2702 C C . ALA A 1 352 ? 17.735 4.992 -6.270 1.00 89.44 352 ALA A C 1
ATOM 2704 O O . ALA A 1 352 ? 18.086 3.808 -6.323 1.00 89.44 352 ALA A O 1
ATOM 2705 N N . ALA A 1 353 ? 18.121 5.811 -5.299 1.00 90.56 353 ALA A N 1
ATOM 2706 C CA . ALA A 1 353 ? 18.791 5.326 -4.110 1.00 90.56 353 ALA A CA 1
ATOM 2707 C C . ALA A 1 353 ? 17.795 4.581 -3.213 1.00 90.56 353 ALA A C 1
ATOM 2709 O O . ALA A 1 353 ? 16.642 4.998 -3.050 1.00 90.56 353 ALA A O 1
ATOM 2710 N N . LYS A 1 354 ? 18.271 3.513 -2.576 1.00 91.69 354 LYS A N 1
ATOM 2711 C CA . LYS A 1 354 ? 17.694 3.011 -1.325 1.00 91.69 354 LYS A CA 1
ATOM 2712 C C . LYS A 1 354 ? 18.741 3.214 -0.252 1.00 91.69 354 LYS A C 1
ATOM 2714 O O . LYS A 1 354 ? 19.922 2.968 -0.495 1.00 91.69 354 LYS A O 1
ATOM 2719 N N . GLY A 1 355 ? 18.330 3.723 0.897 1.00 94.75 355 GLY A N 1
ATOM 2720 C CA . GLY A 1 355 ? 19.296 4.178 1.879 1.00 94.75 355 GLY A CA 1
ATOM 2721 C C . GLY A 1 355 ? 18.708 4.491 3.228 1.00 94.75 355 GLY A C 1
ATOM 2722 O O . GLY A 1 355 ? 17.519 4.290 3.475 1.00 94.75 355 GLY A O 1
ATOM 2723 N N . TYR A 1 356 ? 19.590 4.975 4.089 1.00 97.19 356 TYR A N 1
ATOM 2724 C CA . TYR A 1 356 ? 19.301 5.254 5.481 1.00 97.19 356 TYR A CA 1
ATOM 2725 C C . TYR A 1 356 ? 19.077 6.748 5.694 1.00 97.19 356 TYR A C 1
ATOM 2727 O O . TYR A 1 356 ? 19.866 7.574 5.230 1.00 97.19 356 TYR A O 1
ATOM 2735 N N . SER A 1 357 ? 18.038 7.068 6.457 1.00 96.25 357 SER A N 1
ATOM 2736 C CA . SER A 1 357 ? 17.788 8.391 7.021 1.00 96.25 357 SER A CA 1
ATOM 2737 C C . SER A 1 357 ? 17.745 8.297 8.544 1.00 96.25 357 SER A C 1
ATOM 2739 O O . SER A 1 357 ? 17.263 7.306 9.100 1.00 96.25 357 SER A O 1
ATOM 2741 N N . MET A 1 358 ? 18.225 9.334 9.229 1.00 96.00 358 MET A N 1
ATOM 2742 C CA . MET A 1 358 ? 18.112 9.442 10.684 1.00 96.00 358 MET A CA 1
ATOM 2743 C C . MET A 1 358 ? 16.841 10.204 11.044 1.00 96.00 358 MET A C 1
ATOM 2745 O O . MET A 1 358 ? 16.598 11.287 10.514 1.00 96.00 358 MET A O 1
ATOM 2749 N N . SER A 1 359 ? 16.032 9.652 11.946 1.00 93.88 359 SER A N 1
ATOM 2750 C CA . SER A 1 359 ? 14.826 10.328 12.426 1.00 93.88 359 SER A CA 1
ATOM 2751 C C . SER A 1 359 ? 15.153 11.357 13.507 1.00 93.88 359 SER A C 1
ATOM 2753 O O . SER A 1 359 ? 16.052 11.160 14.323 1.00 93.88 359 SER A O 1
ATOM 2755 N N . VAL A 1 360 ? 14.337 12.408 13.610 1.00 91.50 360 VAL A N 1
ATOM 2756 C CA . VAL A 1 360 ? 14.360 13.351 14.742 1.00 91.50 360 VAL A CA 1
ATOM 2757 C C . VAL A 1 360 ? 14.115 12.686 16.103 1.00 91.50 360 VAL A C 1
ATOM 2759 O O . VAL A 1 360 ? 14.504 13.252 17.125 1.00 91.50 360 VAL A O 1
ATOM 2762 N N . ALA A 1 361 ? 13.525 11.481 16.123 1.00 89.44 361 ALA A N 1
ATOM 2763 C CA . ALA A 1 361 ? 13.318 10.673 17.328 1.00 89.44 361 ALA A CA 1
ATOM 2764 C C . ALA A 1 361 ? 14.623 10.124 17.943 1.00 89.44 361 ALA A C 1
ATOM 2766 O O . ALA A 1 361 ? 14.626 9.759 19.129 1.00 89.44 361 ALA A O 1
ATOM 2767 N N . ALA A 1 362 ? 15.710 10.073 17.162 1.00 91.81 362 ALA A N 1
ATOM 2768 C CA . ALA A 1 362 ? 17.051 9.799 17.661 1.00 91.81 362 ALA A CA 1
ATOM 2769 C C . ALA A 1 362 ? 17.559 11.040 18.406 1.00 91.81 362 ALA A C 1
ATOM 2771 O O . ALA A 1 362 ? 17.628 12.125 17.830 1.00 91.81 362 ALA A O 1
ATOM 2772 N N . THR A 1 363 ? 17.861 10.899 19.697 1.00 91.00 363 THR A N 1
ATOM 2773 C CA . THR A 1 363 ? 18.272 12.011 20.574 1.00 91.00 363 THR A CA 1
ATOM 2774 C C . THR A 1 363 ? 19.342 11.554 21.559 1.00 91.00 363 THR A C 1
ATOM 2776 O O . THR A 1 363 ? 19.235 10.442 22.091 1.00 91.00 363 THR A O 1
ATOM 2779 N N . GLY A 1 364 ? 20.301 12.421 21.888 1.00 91.94 364 GLY A N 1
ATOM 2780 C CA . GLY A 1 364 ? 21.344 12.124 22.880 1.00 91.94 364 GLY A CA 1
ATOM 2781 C C . GLY A 1 364 ? 22.203 10.932 22.450 1.00 91.94 364 GLY A C 1
ATOM 2782 O O . GLY A 1 364 ? 22.565 10.828 21.282 1.00 91.94 364 GLY A O 1
ATOM 2783 N N . ASP A 1 365 ? 22.464 9.986 23.355 1.00 92.56 365 ASP A N 1
ATOM 2784 C CA . ASP A 1 365 ? 23.292 8.803 23.059 1.00 92.56 365 ASP A CA 1
ATOM 2785 C C . ASP A 1 365 ? 22.764 7.971 21.875 1.00 92.56 365 ASP A C 1
ATOM 2787 O O . ASP A 1 365 ? 23.549 7.379 21.131 1.00 92.56 365 ASP A O 1
ATOM 2791 N N . ARG A 1 366 ? 21.438 7.956 21.653 1.00 93.94 366 ARG A N 1
ATOM 2792 C CA . ARG A 1 366 ? 20.824 7.253 20.512 1.00 93.94 366 ARG A CA 1
ATOM 2793 C C . ARG A 1 366 ? 21.122 7.920 19.175 1.00 93.94 366 ARG A C 1
ATOM 2795 O O . ARG A 1 366 ? 21.256 7.208 18.191 1.00 93.94 366 ARG A O 1
ATOM 2802 N N . GLU A 1 367 ? 21.224 9.246 19.133 1.00 95.25 367 GLU A N 1
ATOM 2803 C CA . GLU A 1 367 ? 21.569 9.995 17.916 1.00 95.25 367 GLU A CA 1
ATOM 2804 C C . GLU A 1 367 ? 22.996 9.671 17.479 1.00 95.25 367 GLU A C 1
ATOM 2806 O O . GLU A 1 367 ? 23.236 9.254 16.347 1.00 95.25 367 GLU A O 1
ATOM 2811 N N . GLU A 1 368 ? 23.924 9.740 18.430 1.00 95.81 368 GLU A N 1
ATOM 2812 C CA . GLU A 1 368 ? 25.327 9.419 18.203 1.00 95.81 368 GLU A CA 1
ATOM 2813 C C . GLU A 1 368 ? 25.522 7.939 17.819 1.00 95.81 368 GLU A C 1
ATOM 2815 O O . GLU A 1 368 ? 26.221 7.614 16.856 1.00 95.81 368 GLU A O 1
ATOM 2820 N N . ALA A 1 369 ? 24.840 7.016 18.507 1.00 96.12 369 ALA A N 1
ATOM 2821 C CA . ALA A 1 369 ? 24.850 5.601 18.144 1.00 96.12 369 ALA A CA 1
ATOM 2822 C C . ALA A 1 369 ? 24.226 5.345 16.760 1.00 96.12 369 ALA A C 1
ATOM 2824 O O . ALA A 1 369 ? 24.784 4.574 15.977 1.00 96.12 369 ALA A O 1
ATOM 2825 N N . ALA A 1 370 ? 23.105 5.995 16.431 1.00 97.12 370 ALA A N 1
ATOM 2826 C CA . ALA A 1 370 ? 22.441 5.856 15.139 1.00 97.12 370 ALA A CA 1
ATOM 2827 C C . ALA A 1 370 ? 23.324 6.352 13.989 1.00 97.12 370 ALA A C 1
ATOM 2829 O O . ALA A 1 370 ? 23.422 5.680 12.964 1.00 97.12 370 ALA A O 1
ATOM 2830 N N . GLY A 1 371 ? 24.025 7.473 14.171 1.00 97.06 371 GLY A N 1
ATOM 2831 C CA . GLY A 1 371 ? 24.974 7.988 13.189 1.00 97.06 371 GLY A CA 1
ATOM 2832 C C . GLY A 1 371 ? 26.115 7.009 12.904 1.00 97.06 371 GLY A C 1
ATOM 2833 O O . GLY A 1 371 ? 26.417 6.729 11.741 1.00 97.06 371 GLY A O 1
ATOM 2834 N N . ARG A 1 372 ? 26.678 6.380 13.950 1.00 96.75 372 ARG A N 1
ATOM 2835 C CA . ARG A 1 372 ? 27.675 5.304 13.789 1.00 96.75 372 ARG A CA 1
ATOM 2836 C C . ARG A 1 372 ? 27.117 4.079 13.062 1.00 96.75 372 ARG A C 1
ATOM 2838 O O . ARG A 1 372 ? 27.811 3.527 12.207 1.00 96.75 372 ARG A O 1
ATOM 2845 N N . VAL A 1 373 ? 25.882 3.667 13.365 1.00 97.94 373 VAL A N 1
ATOM 2846 C CA . VAL A 1 373 ? 25.209 2.559 12.661 1.00 97.94 373 VAL A CA 1
ATOM 2847 C C . VAL A 1 373 ? 25.038 2.893 11.177 1.00 97.94 373 VAL A C 1
ATOM 2849 O O . VAL A 1 373 ? 25.408 2.076 10.338 1.00 97.94 373 VAL A O 1
ATOM 2852 N N . ILE A 1 374 ? 24.536 4.087 10.836 1.00 98.06 374 ILE A N 1
ATOM 2853 C CA . ILE A 1 374 ? 24.360 4.519 9.439 1.00 98.06 374 ILE A CA 1
ATOM 2854 C C . ILE A 1 374 ? 25.702 4.493 8.707 1.00 98.06 374 ILE A C 1
ATOM 2856 O O . ILE A 1 374 ? 25.821 3.830 7.676 1.00 98.06 374 ILE A O 1
ATOM 2860 N N . ARG A 1 375 ? 26.738 5.127 9.272 1.00 97.19 375 ARG A N 1
ATOM 2861 C CA . ARG A 1 375 ? 28.084 5.135 8.685 1.00 97.19 375 ARG A CA 1
ATOM 2862 C C . ARG A 1 375 ? 28.593 3.718 8.423 1.00 97.19 375 ARG A C 1
ATOM 2864 O O . ARG A 1 375 ? 29.022 3.418 7.309 1.00 97.19 375 ARG A O 1
ATOM 2871 N N . PHE A 1 376 ? 28.467 2.817 9.399 1.00 97.50 376 PHE A N 1
ATOM 2872 C CA . PHE A 1 376 ? 28.863 1.414 9.259 1.00 97.50 376 PHE A CA 1
ATOM 2873 C C . PHE A 1 376 ? 28.066 0.668 8.178 1.00 97.50 376 PHE A C 1
ATOM 2875 O O . PHE A 1 376 ? 28.643 -0.078 7.377 1.00 97.50 376 PHE A O 1
ATOM 2882 N N . LEU A 1 377 ? 26.748 0.859 8.123 1.00 97.56 377 LEU A N 1
ATOM 2883 C CA . LEU A 1 377 ? 25.889 0.205 7.135 1.00 97.56 377 LEU A CA 1
ATOM 2884 C C . LEU A 1 377 ? 26.103 0.746 5.714 1.00 97.56 377 LEU A C 1
ATOM 2886 O O . LEU A 1 377 ? 25.853 0.034 4.749 1.00 97.56 377 LEU A O 1
ATOM 2890 N N . THR A 1 378 ? 26.636 1.960 5.578 1.00 96.69 378 THR A N 1
ATOM 2891 C CA . THR A 1 378 ? 27.030 2.555 4.287 1.00 96.69 378 THR A CA 1
ATOM 2892 C C . THR A 1 378 ? 28.519 2.392 3.952 1.00 96.69 378 THR A C 1
ATOM 2894 O O . THR A 1 378 ? 28.983 2.916 2.937 1.00 96.69 378 THR A O 1
ATOM 2897 N N . SER A 1 379 ? 29.283 1.668 4.776 1.00 95.94 379 SER A N 1
ATOM 2898 C CA . SER A 1 379 ? 30.715 1.424 4.554 1.00 95.94 379 SER A CA 1
ATOM 2899 C C . SER A 1 379 ? 30.976 0.503 3.360 1.00 95.94 379 SER A C 1
ATOM 2901 O O . SER A 1 379 ? 30.135 -0.325 3.004 1.00 95.94 379 SER A O 1
ATOM 2903 N N . GLU A 1 380 ? 32.180 0.587 2.790 1.00 95.25 380 GLU A N 1
ATOM 2904 C CA . GLU A 1 380 ? 32.645 -0.302 1.716 1.00 95.25 380 GLU A CA 1
ATOM 2905 C C . GLU A 1 380 ? 32.440 -1.785 2.042 1.00 95.25 380 GLU A C 1
ATOM 2907 O O . GLU A 1 380 ? 31.909 -2.534 1.226 1.00 95.25 380 GLU A O 1
ATOM 2912 N N . ALA A 1 381 ? 32.808 -2.211 3.255 1.00 95.31 381 ALA A N 1
ATOM 2913 C CA . ALA A 1 381 ? 32.690 -3.604 3.679 1.00 95.31 381 ALA A CA 1
ATOM 2914 C C . ALA A 1 381 ? 31.231 -4.085 3.706 1.00 95.31 381 ALA A C 1
ATOM 2916 O O . ALA A 1 381 ? 30.943 -5.222 3.332 1.00 95.31 381 ALA A O 1
ATOM 2917 N N . THR A 1 382 ? 30.300 -3.228 4.135 1.00 96.06 382 THR A N 1
ATOM 2918 C CA . THR A 1 382 ? 28.875 -3.571 4.141 1.00 96.06 382 THR A CA 1
ATOM 2919 C C . THR A 1 382 ? 28.300 -3.579 2.726 1.00 96.06 382 THR A C 1
ATOM 2921 O O . THR A 1 382 ? 27.630 -4.544 2.359 1.00 96.06 382 THR A O 1
ATOM 2924 N N . GLN A 1 383 ? 28.596 -2.567 1.905 1.00 95.75 383 GLN A N 1
ATOM 2925 C CA . GLN A 1 383 ? 28.112 -2.529 0.520 1.00 95.75 383 GLN A CA 1
ATOM 2926 C C . GLN A 1 383 ? 28.669 -3.688 -0.317 1.00 95.75 383 GLN A C 1
ATOM 2928 O O . GLN A 1 383 ? 27.937 -4.281 -1.107 1.00 95.75 383 GLN A O 1
ATOM 2933 N N . ARG A 1 384 ? 29.926 -4.087 -0.086 1.00 95.00 384 ARG A N 1
ATOM 2934 C CA . ARG A 1 384 ? 30.533 -5.280 -0.690 1.00 95.00 384 ARG A CA 1
ATOM 2935 C C . ARG A 1 384 ? 29.788 -6.560 -0.305 1.00 95.00 384 ARG A C 1
ATOM 2937 O O . ARG A 1 384 ? 29.511 -7.376 -1.176 1.00 95.00 384 ARG A O 1
ATOM 2944 N N . ALA A 1 385 ? 29.391 -6.713 0.960 1.00 94.50 385 ALA A N 1
ATOM 2945 C CA . ALA A 1 385 ? 28.613 -7.875 1.396 1.00 94.50 385 ALA A CA 1
ATOM 2946 C C . ALA A 1 385 ? 27.246 -7.963 0.688 1.00 94.50 385 ALA A C 1
ATOM 2948 O O . ALA A 1 385 ? 26.821 -9.051 0.292 1.00 94.50 385 ALA A O 1
ATOM 2949 N N . PHE A 1 386 ? 26.569 -6.826 0.488 1.00 93.19 386 PHE A N 1
ATOM 2950 C CA . PHE A 1 386 ? 25.332 -6.773 -0.299 1.00 93.19 386 PHE A CA 1
ATOM 2951 C C . PHE A 1 386 ? 25.574 -7.069 -1.783 1.00 93.19 386 PHE A C 1
ATOM 2953 O O . PHE A 1 386 ? 24.827 -7.850 -2.370 1.00 93.19 386 PHE A O 1
ATOM 2960 N N . LEU A 1 387 ? 26.631 -6.519 -2.381 1.00 91.75 387 LEU A N 1
ATOM 2961 C CA . LEU A 1 387 ? 27.023 -6.817 -3.759 1.00 91.75 387 LEU A CA 1
ATOM 2962 C C . LEU A 1 387 ? 27.265 -8.321 -3.962 1.00 91.75 387 LEU A C 1
ATOM 2964 O O . LEU A 1 387 ? 26.714 -8.920 -4.881 1.00 91.75 387 LEU A O 1
ATOM 2968 N N . GLU A 1 388 ? 28.055 -8.952 -3.095 1.00 89.81 388 GLU A N 1
ATOM 2969 C CA . GLU A 1 388 ? 28.426 -10.364 -3.225 1.00 89.81 388 GLU A CA 1
ATOM 2970 C C . GLU A 1 388 ? 27.225 -11.300 -3.038 1.00 89.81 388 GLU A C 1
ATOM 2972 O O . GLU A 1 388 ? 27.057 -12.248 -3.809 1.00 89.81 388 GLU A O 1
ATOM 2977 N N . ARG A 1 389 ? 26.370 -11.026 -2.040 1.00 87.88 389 ARG A N 1
ATOM 2978 C CA . ARG A 1 389 ? 25.256 -11.912 -1.662 1.00 87.88 389 ARG A CA 1
ATOM 2979 C C . ARG A 1 389 ? 23.950 -11.628 -2.394 1.00 87.88 389 ARG A C 1
ATOM 2981 O O . ARG A 1 389 ? 23.149 -12.545 -2.533 1.00 87.88 389 ARG A O 1
ATOM 2988 N N . GLN A 1 390 ? 23.681 -10.379 -2.766 1.00 88.75 390 GLN A N 1
ATOM 2989 C CA . GLN A 1 390 ? 22.401 -9.949 -3.349 1.00 88.75 390 GLN A CA 1
ATOM 2990 C C . GLN A 1 390 ? 22.546 -9.373 -4.760 1.00 88.75 390 GLN A C 1
ATOM 2992 O O . GLN A 1 390 ? 21.531 -9.132 -5.404 1.00 88.75 390 GLN A O 1
ATOM 2997 N N . LYS A 1 391 ? 23.776 -9.189 -5.262 1.00 88.38 391 LYS A N 1
ATOM 2998 C CA . LYS A 1 391 ? 24.052 -8.700 -6.626 1.00 88.38 391 LYS A CA 1
ATOM 2999 C C . LYS A 1 391 ? 23.434 -7.328 -6.924 1.00 88.38 391 LYS A C 1
ATOM 3001 O O . LYS A 1 391 ? 23.147 -7.007 -8.071 1.00 88.38 391 LYS A O 1
ATOM 3006 N N . VAL A 1 392 ? 23.263 -6.509 -5.886 1.00 89.50 392 VAL A N 1
ATOM 3007 C CA . VAL A 1 392 ? 22.798 -5.120 -5.991 1.00 89.50 392 VAL A CA 1
ATOM 3008 C C . VAL A 1 392 ? 23.980 -4.174 -6.176 1.00 89.50 392 VAL A C 1
ATOM 3010 O O . VAL A 1 392 ? 25.053 -4.400 -5.613 1.00 89.50 392 VAL A O 1
ATOM 3013 N N . LEU A 1 393 ? 23.791 -3.103 -6.948 1.00 92.12 393 LEU A N 1
ATOM 3014 C CA . LEU A 1 393 ? 24.866 -2.159 -7.248 1.00 92.12 393 LEU A CA 1
ATOM 3015 C C . LEU A 1 393 ? 25.165 -1.225 -6.057 1.00 92.12 393 LEU A C 1
ATOM 3017 O O . LEU A 1 393 ? 24.276 -0.483 -5.625 1.00 92.12 393 LEU A O 1
ATOM 3021 N N . PRO A 1 394 ? 26.415 -1.203 -5.555 1.00 94.12 394 PRO A N 1
ATOM 3022 C CA . PRO A 1 394 ? 26.854 -0.302 -4.495 1.00 94.12 394 PRO A CA 1
ATOM 3023 C C . PRO A 1 394 ? 26.644 1.158 -4.875 1.00 94.12 394 PRO A C 1
ATOM 3025 O O . PRO A 1 394 ? 26.802 1.533 -6.041 1.00 94.12 394 PRO A O 1
ATOM 3028 N N . SER A 1 395 ? 26.331 2.003 -3.897 1.00 94.62 395 SER A N 1
ATOM 3029 C CA . SER A 1 395 ? 26.350 3.455 -4.084 1.00 94.62 395 SER A CA 1
ATOM 3030 C C . SER A 1 395 ? 27.777 4.005 -4.117 1.00 94.62 395 SER A C 1
ATOM 3032 O O . SER A 1 395 ? 28.000 4.992 -4.811 1.00 94.62 395 SER A O 1
ATOM 3034 N N . ARG A 1 396 ? 28.730 3.353 -3.436 1.00 94.88 396 ARG A N 1
ATOM 3035 C CA . ARG A 1 396 ? 30.155 3.704 -3.476 1.00 94.88 396 ARG A CA 1
ATOM 3036 C C . ARG A 1 396 ? 30.787 3.370 -4.825 1.00 94.88 396 ARG A C 1
ATOM 3038 O O . ARG A 1 396 ? 30.670 2.245 -5.318 1.00 94.88 396 ARG A O 1
ATOM 3045 N N . LEU A 1 397 ? 31.457 4.354 -5.407 1.00 92.81 397 LEU A N 1
ATOM 3046 C CA . LEU A 1 397 ? 32.058 4.331 -6.732 1.00 92.81 397 LEU A CA 1
ATOM 3047 C C . LEU A 1 397 ? 33.230 3.356 -6.778 1.00 92.81 397 LEU A C 1
ATOM 3049 O O . LEU A 1 397 ? 33.270 2.524 -7.678 1.00 92.81 397 LEU A O 1
ATOM 3053 N N . THR A 1 398 ? 34.097 3.360 -5.765 1.00 92.38 398 THR A N 1
ATOM 3054 C CA . THR A 1 398 ? 35.198 2.389 -5.617 1.00 92.38 398 THR A CA 1
ATOM 3055 C C . THR A 1 398 ? 34.730 0.935 -5.750 1.00 92.38 398 THR A C 1
ATOM 3057 O O . THR A 1 398 ? 35.229 0.175 -6.584 1.00 92.38 398 THR A O 1
ATOM 3060 N N . ILE A 1 399 ? 33.709 0.543 -4.983 1.00 91.94 399 ILE A N 1
ATOM 3061 C CA . ILE A 1 399 ? 33.163 -0.824 -5.004 1.00 91.94 399 ILE A CA 1
ATOM 3062 C C . ILE A 1 399 ? 32.407 -1.098 -6.306 1.00 91.94 399 ILE A C 1
ATOM 3064 O O . ILE A 1 399 ? 32.441 -2.215 -6.823 1.00 91.94 399 ILE A O 1
ATOM 3068 N N . ARG A 1 400 ? 31.744 -0.090 -6.878 1.00 89.62 400 ARG A N 1
ATOM 3069 C CA . ARG A 1 400 ? 31.064 -0.230 -8.170 1.00 89.62 400 ARG A CA 1
ATOM 3070 C C . ARG A 1 400 ? 32.049 -0.457 -9.319 1.00 89.62 400 ARG A C 1
ATOM 3072 O O . ARG A 1 400 ? 31.786 -1.295 -10.176 1.00 89.62 400 ARG A O 1
ATOM 3079 N N . GLU A 1 401 ? 33.189 0.225 -9.329 1.00 88.94 401 GLU A N 1
ATOM 3080 C CA . GLU A 1 401 ? 34.263 0.014 -10.309 1.00 88.94 401 GLU A CA 1
ATOM 3081 C C . GLU A 1 401 ? 34.903 -1.373 -10.174 1.00 88.94 401 GLU A C 1
ATOM 3083 O O . GLU A 1 401 ? 35.297 -2.001 -11.160 1.00 88.94 401 GLU A O 1
ATOM 3088 N N . GLU A 1 402 ? 35.012 -1.892 -8.952 1.00 87.56 402 GLU A N 1
ATOM 3089 C CA . GLU A 1 402 ? 35.388 -3.287 -8.734 1.00 87.56 402 GLU A CA 1
ATOM 3090 C C . GLU A 1 402 ? 34.334 -4.257 -9.268 1.00 87.56 402 GLU A C 1
ATOM 3092 O O . GLU A 1 402 ? 34.693 -5.200 -9.970 1.00 87.56 402 GLU A O 1
ATOM 3097 N N . ALA A 1 403 ? 33.050 -4.011 -8.992 1.00 85.50 403 ALA A N 1
ATOM 3098 C CA . ALA A 1 403 ? 31.937 -4.811 -9.499 1.00 85.50 403 ALA A CA 1
ATOM 3099 C C . ALA A 1 403 ? 31.922 -4.854 -11.035 1.00 85.50 403 ALA A C 1
ATOM 3101 O O . ALA A 1 403 ? 31.760 -5.923 -11.614 1.00 85.50 403 ALA A O 1
ATOM 3102 N N . ALA A 1 404 ? 32.178 -3.719 -11.693 1.00 85.31 404 ALA A N 1
ATOM 3103 C CA . ALA A 1 404 ? 32.261 -3.615 -13.149 1.00 85.31 404 ALA A CA 1
ATOM 3104 C C . ALA A 1 404 ? 33.405 -4.446 -13.759 1.00 85.31 404 ALA A C 1
ATOM 3106 O O . ALA A 1 404 ? 33.333 -4.848 -14.919 1.00 85.31 404 ALA A O 1
ATOM 3107 N N . ARG A 1 405 ? 34.463 -4.721 -12.985 1.00 86.44 405 ARG A N 1
ATOM 3108 C CA . ARG A 1 405 ? 35.579 -5.589 -13.397 1.00 86.44 405 ARG A CA 1
ATOM 3109 C C . ARG A 1 405 ? 35.303 -7.072 -13.160 1.00 86.44 405 ARG A C 1
ATOM 3111 O O . ARG A 1 405 ? 36.038 -7.909 -13.684 1.00 86.44 405 ARG A O 1
ATOM 3118 N N . GLN A 1 406 ? 34.276 -7.418 -12.384 1.00 82.38 406 GLN A N 1
ATOM 3119 C CA . GLN A 1 406 ? 33.870 -8.808 -12.207 1.00 82.38 406 GLN A CA 1
ATOM 3120 C C . GLN A 1 406 ? 33.219 -9.304 -13.500 1.00 82.38 406 GLN A C 1
ATOM 3122 O O . GLN A 1 406 ? 32.345 -8.652 -14.062 1.00 82.38 406 GLN A O 1
ATOM 3127 N N . SER A 1 407 ? 33.607 -10.491 -13.970 1.00 78.12 407 SER A N 1
ATOM 3128 C CA . SER A 1 407 ? 32.946 -11.161 -15.100 1.00 78.12 407 SER A CA 1
ATOM 3129 C C . SER A 1 407 ? 31.607 -11.792 -14.683 1.00 78.12 407 SER A C 1
ATOM 3131 O O . SER A 1 407 ? 31.342 -12.949 -14.998 1.00 78.12 407 SER A O 1
ATOM 3133 N N . ASP A 1 408 ? 30.785 -11.054 -13.931 1.00 86.75 408 ASP A N 1
ATOM 3134 C CA . ASP A 1 408 ? 29.448 -11.466 -13.505 1.00 86.75 408 ASP A CA 1
ATOM 3135 C C . ASP A 1 408 ? 28.404 -10.906 -14.493 1.00 86.75 408 ASP A C 1
ATOM 3137 O O . ASP A 1 408 ? 28.240 -9.684 -14.590 1.00 86.75 408 ASP A O 1
ATOM 3141 N N . PRO A 1 409 ? 27.685 -11.765 -15.241 1.00 84.75 409 PRO A N 1
ATOM 3142 C CA . PRO A 1 409 ? 26.721 -11.316 -16.244 1.00 84.75 409 PRO A CA 1
ATOM 3143 C C . PRO A 1 409 ? 25.564 -10.479 -15.681 1.00 84.75 409 PRO A C 1
ATOM 3145 O O . PRO A 1 409 ? 25.032 -9.635 -16.397 1.00 84.75 409 PRO A O 1
ATOM 3148 N N . ILE A 1 410 ? 25.168 -10.694 -14.422 1.00 86.06 410 ILE A N 1
ATOM 3149 C CA . ILE A 1 410 ? 24.051 -9.973 -13.793 1.00 86.06 410 ILE A CA 1
ATOM 3150 C C . ILE A 1 410 ? 24.486 -8.554 -13.461 1.00 86.06 410 ILE A C 1
ATOM 3152 O O . ILE A 1 410 ? 23.781 -7.602 -13.785 1.00 86.06 410 ILE A O 1
ATOM 3156 N N . LEU A 1 411 ? 25.669 -8.403 -12.860 1.00 88.75 411 LEU A N 1
ATOM 3157 C CA . LEU A 1 411 ? 26.225 -7.086 -12.552 1.00 88.75 411 LEU A CA 1
ATOM 3158 C C . LEU A 1 411 ? 26.492 -6.289 -13.830 1.00 88.75 411 LEU A C 1
ATOM 3160 O O . LEU A 1 411 ? 26.173 -5.104 -13.881 1.00 88.75 411 LEU A O 1
ATOM 3164 N N . ALA A 1 412 ? 26.992 -6.944 -14.882 1.00 89.25 412 ALA A N 1
ATOM 3165 C CA . ALA A 1 412 ? 27.170 -6.320 -16.190 1.00 89.25 412 ALA A CA 1
ATOM 3166 C C . ALA A 1 412 ? 25.834 -5.839 -16.790 1.00 89.25 412 ALA A C 1
ATOM 3168 O O . ALA A 1 412 ? 25.743 -4.702 -17.253 1.00 89.25 412 ALA A O 1
ATOM 3169 N N . ALA A 1 413 ? 24.783 -6.667 -16.737 1.00 89.50 413 ALA A N 1
ATOM 3170 C CA . ALA A 1 413 ? 23.446 -6.284 -17.194 1.00 89.50 413 ALA A CA 1
ATOM 3171 C C . ALA A 1 413 ? 22.857 -5.136 -16.360 1.00 89.50 413 ALA A C 1
ATOM 3173 O O . ALA A 1 413 ? 22.286 -4.200 -16.915 1.00 89.50 413 ALA A O 1
ATOM 3174 N N . SER A 1 414 ? 23.038 -5.179 -15.039 1.00 92.19 414 SER A N 1
ATOM 3175 C CA . SER A 1 414 ? 22.576 -4.144 -14.116 1.00 92.19 414 SER A CA 1
ATOM 3176 C C . SER A 1 414 ? 23.272 -2.806 -14.360 1.00 92.19 414 SER A C 1
ATOM 3178 O O . SER A 1 414 ? 22.606 -1.778 -14.436 1.00 92.19 414 SER A O 1
ATOM 3180 N N . LEU A 1 415 ? 24.596 -2.802 -14.554 1.00 91.56 415 LEU A N 1
ATOM 3181 C CA . LEU A 1 415 ? 25.355 -1.593 -14.892 1.00 91.56 415 LEU A CA 1
ATOM 3182 C C . LEU A 1 415 ? 24.894 -1.006 -16.230 1.00 91.56 415 LEU A C 1
ATOM 3184 O O . LEU A 1 415 ? 24.591 0.183 -16.301 1.00 91.56 415 LEU A O 1
ATOM 3188 N N . ALA A 1 416 ? 24.744 -1.845 -17.259 1.00 91.56 416 ALA A N 1
ATOM 3189 C CA . ALA A 1 416 ? 24.239 -1.414 -18.561 1.00 91.56 416 ALA A CA 1
ATOM 3190 C C . ALA A 1 416 ? 22.808 -0.848 -18.481 1.00 91.56 416 ALA A C 1
ATOM 3192 O O . ALA A 1 416 ? 22.471 0.115 -19.172 1.00 91.56 416 ALA A O 1
ATOM 3193 N N . GLN A 1 417 ? 21.954 -1.416 -17.626 1.00 93.44 417 GLN A N 1
ATOM 3194 C CA . GLN A 1 417 ? 20.601 -0.911 -17.402 1.00 93.44 417 GLN A CA 1
ATOM 3195 C C . GLN A 1 417 ? 20.593 0.405 -16.612 1.00 93.44 417 GLN A C 1
ATOM 3197 O O . GLN A 1 417 ? 19.802 1.298 -16.929 1.00 93.44 417 GLN A O 1
ATOM 3202 N N . LEU A 1 418 ? 21.471 0.538 -15.613 1.00 91.12 418 LEU A N 1
ATOM 3203 C CA . LEU A 1 418 ? 21.640 1.737 -14.791 1.00 91.12 418 LEU A CA 1
ATOM 3204 C C . LEU A 1 418 ? 22.091 2.941 -15.629 1.00 91.12 418 LEU A C 1
ATOM 3206 O O . LEU A 1 418 ? 21.575 4.038 -15.428 1.00 91.12 418 LEU A O 1
ATOM 3210 N N . GLU A 1 419 ? 23.004 2.742 -16.584 1.00 88.81 419 GLU A N 1
ATOM 3211 C CA . GLU A 1 419 ? 23.466 3.785 -17.517 1.00 88.81 419 GLU A CA 1
ATOM 3212 C C . GLU A 1 419 ? 22.335 4.351 -18.383 1.00 88.81 419 GLU A C 1
ATOM 3214 O O . GLU A 1 419 ? 22.329 5.536 -18.713 1.00 88.81 419 GLU A O 1
ATOM 3219 N N . ARG A 1 420 ? 21.352 3.511 -18.720 1.00 90.94 420 ARG A N 1
ATOM 3220 C CA . ARG A 1 420 ? 20.163 3.899 -19.489 1.00 90.94 420 ARG A CA 1
ATOM 3221 C C . ARG A 1 420 ? 19.041 4.455 -18.613 1.00 90.94 420 ARG A C 1
ATOM 3223 O O . ARG A 1 420 ? 18.056 4.954 -19.152 1.00 90.94 420 ARG A O 1
ATOM 3230 N N . GLY A 1 421 ? 19.129 4.326 -17.292 1.00 90.81 421 GLY A N 1
ATOM 3231 C CA . GLY A 1 421 ? 18.060 4.703 -16.374 1.00 90.81 421 GLY A CA 1
ATOM 3232 C C . GLY A 1 421 ? 17.945 6.213 -16.158 1.00 90.81 421 GLY A C 1
ATOM 3233 O O . GLY A 1 421 ? 18.926 6.953 -16.217 1.00 90.81 421 GLY A O 1
ATOM 3234 N N . ARG A 1 422 ? 16.729 6.679 -15.865 1.00 90.25 422 ARG A N 1
ATOM 3235 C CA . ARG A 1 422 ? 16.444 8.079 -15.516 1.00 90.25 422 ARG A CA 1
ATOM 3236 C C . ARG A 1 422 ? 16.272 8.228 -14.012 1.00 90.25 422 ARG A C 1
ATOM 3238 O O . ARG A 1 422 ? 15.596 7.416 -13.389 1.00 90.25 422 ARG A O 1
ATOM 3245 N N . ALA A 1 423 ? 16.861 9.261 -13.415 1.00 87.31 423 ALA A N 1
ATOM 3246 C CA . ALA A 1 423 ? 16.730 9.489 -11.978 1.00 87.31 423 ALA A CA 1
ATOM 3247 C C . ALA A 1 423 ? 15.256 9.683 -11.587 1.00 87.31 423 ALA A C 1
ATOM 3249 O O . ALA A 1 423 ? 14.537 10.475 -12.201 1.00 87.31 423 ALA A O 1
ATOM 3250 N N . MET A 1 424 ? 14.810 8.951 -10.569 1.00 87.81 424 MET A N 1
ATOM 3251 C CA . MET A 1 424 ? 13.473 9.112 -10.014 1.00 87.81 424 MET A CA 1
ATOM 3252 C C . MET A 1 424 ? 13.350 10.497 -9.359 1.00 87.81 424 MET A C 1
ATOM 3254 O O . MET A 1 424 ? 14.203 10.850 -8.540 1.00 87.81 424 MET A O 1
ATOM 3258 N N . PRO A 1 425 ? 12.306 11.284 -9.675 1.00 84.88 425 PRO A N 1
ATOM 3259 C CA . PRO A 1 425 ? 12.050 12.533 -8.970 1.00 84.88 425 PRO A CA 1
ATOM 3260 C C . PRO A 1 425 ? 11.820 12.282 -7.475 1.00 84.88 425 PRO A C 1
ATOM 3262 O O . PRO A 1 425 ? 11.013 11.432 -7.108 1.00 84.88 425 PRO A O 1
ATOM 3265 N N . THR A 1 426 ? 12.491 13.050 -6.617 1.00 78.56 426 THR A N 1
ATOM 3266 C CA . THR A 1 426 ? 12.302 13.030 -5.152 1.00 78.56 426 THR A CA 1
ATOM 3267 C C . THR A 1 426 ? 11.400 14.166 -4.662 1.00 78.56 426 THR A C 1
ATOM 3269 O O . THR A 1 426 ? 11.361 14.467 -3.469 1.00 78.56 426 THR A O 1
ATOM 3272 N N . SER A 1 427 ? 10.722 14.846 -5.589 1.00 81.00 427 SER A N 1
ATOM 3273 C CA . SER A 1 427 ? 9.787 15.920 -5.277 1.00 81.00 427 SER A CA 1
ATOM 3274 C C . SER A 1 427 ? 8.524 15.382 -4.626 1.00 81.00 427 SER A C 1
ATOM 3276 O O . SER A 1 427 ? 8.163 14.220 -4.795 1.00 81.00 427 SER A O 1
ATOM 3278 N N . LEU A 1 428 ? 7.809 16.243 -3.912 1.00 79.25 428 LEU A N 1
ATOM 3279 C CA . LEU A 1 428 ? 6.547 15.872 -3.285 1.00 79.25 428 LEU A CA 1
ATOM 3280 C C . LEU A 1 428 ? 5.487 15.446 -4.322 1.00 79.25 428 LEU A C 1
ATOM 3282 O O . LEU A 1 428 ? 4.687 14.536 -4.095 1.00 79.25 428 LEU A O 1
ATOM 3286 N N . GLU A 1 429 ? 5.477 16.099 -5.483 1.00 87.69 429 GLU A N 1
ATOM 3287 C CA . GLU A 1 429 ? 4.461 15.943 -6.521 1.00 87.69 429 GLU A CA 1
ATOM 3288 C C . GLU A 1 429 ? 4.457 14.556 -7.170 1.00 87.69 429 GLU A C 1
ATOM 3290 O O . GLU A 1 429 ? 3.417 14.137 -7.688 1.00 87.69 429 GLU A O 1
ATOM 3295 N N . ILE A 1 430 ? 5.570 13.811 -7.121 1.00 86.81 430 ILE A N 1
ATOM 3296 C CA . ILE A 1 430 ? 5.635 12.461 -7.702 1.00 86.81 430 ILE A CA 1
ATOM 3297 C C . ILE A 1 430 ? 4.597 11.529 -7.065 1.00 86.81 430 ILE A C 1
ATOM 3299 O O . ILE A 1 430 ? 4.016 10.680 -7.743 1.00 86.81 430 ILE A O 1
ATOM 3303 N N . ARG A 1 431 ? 4.261 11.746 -5.785 1.00 84.44 431 ARG A N 1
ATOM 3304 C CA . ARG A 1 431 ? 3.229 10.965 -5.099 1.00 84.44 431 ARG A CA 1
ATOM 3305 C C . ARG A 1 431 ? 1.860 11.144 -5.748 1.00 84.44 431 ARG A C 1
ATOM 3307 O O . ARG A 1 431 ? 1.149 10.155 -5.945 1.00 84.44 431 ARG A O 1
ATOM 3314 N N . ALA A 1 432 ? 1.505 12.380 -6.095 1.00 88.25 432 ALA A N 1
ATOM 3315 C CA . ALA A 1 432 ? 0.256 12.687 -6.784 1.00 88.25 432 ALA A CA 1
ATOM 3316 C C . ALA A 1 432 ? 0.214 12.075 -8.186 1.00 88.25 432 ALA A C 1
ATOM 3318 O O . ALA A 1 432 ? -0.845 11.605 -8.601 1.00 88.25 432 ALA A O 1
ATOM 3319 N N . VAL A 1 433 ? 1.355 12.032 -8.881 1.00 92.75 433 VAL A N 1
ATOM 3320 C CA . VAL A 1 433 ? 1.480 11.372 -10.185 1.00 92.75 433 VAL A CA 1
ATOM 3321 C C . VAL A 1 433 ? 1.195 9.875 -10.070 1.00 92.75 433 VAL A C 1
ATOM 3323 O O . VAL A 1 433 ? 0.340 9.374 -10.797 1.00 92.75 433 VAL A O 1
ATOM 3326 N N . TRP A 1 434 ? 1.800 9.168 -9.110 1.00 90.12 434 TRP A N 1
ATOM 3327 C CA . TRP A 1 434 ? 1.524 7.739 -8.914 1.00 90.12 434 TRP A CA 1
ATOM 3328 C C . TRP A 1 434 ? 0.055 7.444 -8.619 1.00 90.12 434 TRP A C 1
ATOM 3330 O O . TRP A 1 434 ? -0.535 6.541 -9.215 1.00 90.12 434 TRP A O 1
ATOM 3340 N N . ASP A 1 435 ? -0.568 8.246 -7.756 1.00 87.38 435 ASP A N 1
ATOM 3341 C CA . ASP A 1 435 ? -1.993 8.103 -7.450 1.00 87.38 435 ASP A CA 1
ATOM 3342 C C . ASP A 1 435 ? -2.920 8.465 -8.608 1.00 87.38 435 ASP A C 1
ATOM 3344 O O . ASP A 1 435 ? -4.058 7.995 -8.640 1.00 87.38 435 ASP A O 1
ATOM 3348 N N . ALA A 1 436 ? -2.471 9.318 -9.525 1.00 92.50 436 ALA A N 1
ATOM 3349 C CA . ALA A 1 436 ? -3.220 9.685 -10.717 1.00 92.50 436 ALA A CA 1
ATOM 3350 C C . ALA A 1 436 ? -3.086 8.643 -11.836 1.00 92.50 436 ALA A C 1
ATOM 3352 O O . ALA A 1 436 ? -4.053 8.409 -12.557 1.00 92.50 436 ALA A O 1
ATOM 3353 N N . MET A 1 437 ? -1.916 8.008 -11.968 1.00 94.88 437 MET A N 1
ATOM 3354 C CA . MET A 1 437 ? -1.640 6.990 -12.987 1.00 94.88 437 MET A CA 1
ATOM 3355 C C . MET A 1 437 ? -2.329 5.657 -12.693 1.00 94.88 437 MET A C 1
ATOM 3357 O O . MET A 1 437 ? -2.858 5.031 -13.609 1.00 94.88 437 MET A O 1
ATOM 3361 N N . ARG A 1 438 ? -2.341 5.216 -11.427 1.00 91.88 438 ARG A N 1
ATOM 3362 C CA . ARG A 1 438 ? -2.768 3.855 -11.064 1.00 91.88 438 ARG A CA 1
ATOM 3363 C C . ARG A 1 438 ? -4.198 3.513 -11.526 1.00 91.88 438 ARG A C 1
ATOM 3365 O O . ARG A 1 438 ? -4.340 2.530 -12.253 1.00 91.88 438 ARG A O 1
ATOM 3372 N N . PRO A 1 439 ? -5.253 4.295 -11.205 1.00 90.31 439 PRO A N 1
ATOM 3373 C CA . PRO A 1 439 ? -6.618 3.905 -11.568 1.00 90.31 439 PRO A CA 1
ATOM 3374 C C . PRO A 1 439 ? -6.877 3.838 -13.084 1.00 90.31 439 PRO A C 1
ATOM 3376 O O . PRO A 1 439 ? -7.423 2.830 -13.538 1.00 90.31 439 PRO A O 1
ATOM 3379 N N . PRO A 1 440 ? -6.494 4.846 -13.900 1.00 93.62 440 PRO A N 1
ATOM 3380 C CA . PRO A 1 440 ? -6.698 4.761 -15.342 1.00 93.62 440 PRO A CA 1
ATOM 3381 C C . PRO A 1 440 ? -5.820 3.690 -15.997 1.00 93.62 440 PRO A C 1
ATOM 3383 O O . PRO A 1 440 ? -6.283 3.039 -16.926 1.00 93.62 440 PRO A O 1
ATOM 3386 N N . TYR A 1 441 ? -4.603 3.442 -15.497 1.00 94.12 441 TYR A N 1
ATOM 3387 C CA . TYR A 1 441 ? -3.733 2.394 -16.039 1.00 94.12 441 TYR A CA 1
ATOM 3388 C C . TYR A 1 441 ? -4.348 1.002 -15.859 1.00 94.12 441 TYR A C 1
ATOM 3390 O O . TYR A 1 441 ? -4.407 0.222 -16.806 1.00 94.12 441 TYR A O 1
ATOM 3398 N N . GLN A 1 442 ? -4.918 0.722 -14.685 1.00 90.00 442 GLN A N 1
ATOM 3399 C CA . GLN A 1 442 ? -5.647 -0.525 -14.438 1.00 90.00 442 GLN A CA 1
ATOM 3400 C C . GLN A 1 442 ? -6.846 -0.693 -15.381 1.00 90.00 442 GLN A C 1
ATOM 3402 O O . GLN A 1 442 ? -7.080 -1.794 -15.873 1.00 90.00 442 GLN A O 1
ATOM 3407 N N . ARG A 1 443 ? -7.564 0.394 -15.700 1.00 89.56 443 ARG A N 1
ATOM 3408 C CA . ARG A 1 443 ? -8.658 0.365 -16.686 1.00 89.56 443 ARG A CA 1
ATOM 3409 C C . ARG A 1 443 ? -8.177 0.107 -18.113 1.00 89.56 443 ARG A C 1
ATOM 3411 O O . ARG A 1 443 ? -8.868 -0.596 -18.839 1.00 89.56 443 ARG A O 1
ATOM 3418 N N . ILE A 1 444 ? -7.015 0.637 -18.508 1.00 92.44 444 ILE A N 1
ATOM 3419 C CA . ILE A 1 444 ? -6.395 0.313 -19.805 1.00 92.44 444 ILE A CA 1
ATOM 3420 C C . ILE A 1 444 ? -6.112 -1.191 -19.872 1.00 92.44 444 ILE A C 1
ATOM 3422 O O . ILE A 1 444 ? -6.522 -1.855 -20.822 1.00 92.44 444 ILE A O 1
ATOM 3426 N N . MET A 1 445 ? -5.467 -1.743 -18.838 1.00 89.94 445 MET A N 1
ATOM 3427 C CA . MET A 1 445 ? -5.145 -3.172 -18.789 1.00 89.94 445 MET A CA 1
ATOM 3428 C C . MET A 1 445 ? -6.405 -4.043 -18.782 1.00 89.94 445 MET A C 1
ATOM 3430 O O . MET A 1 445 ? -6.429 -5.070 -19.451 1.00 89.94 445 MET A O 1
ATOM 3434 N N . GLY A 1 446 ? -7.460 -3.618 -18.081 1.00 84.25 446 GLY A N 1
ATOM 3435 C CA . GLY A 1 446 ? -8.761 -4.293 -18.059 1.00 84.25 446 GLY A CA 1
ATOM 3436 C C . GLY A 1 446 ? -9.584 -4.166 -19.347 1.00 84.25 446 GLY A C 1
ATOM 3437 O O . GLY A 1 446 ? -10.558 -4.893 -19.497 1.00 84.25 446 GLY A O 1
ATOM 3438 N N . GLY A 1 447 ? -9.207 -3.279 -20.277 1.00 86.75 447 GLY A N 1
ATOM 3439 C CA . GLY A 1 447 ? -9.975 -2.999 -21.497 1.00 86.75 447 GLY A CA 1
ATOM 3440 C C . GLY A 1 447 ? -11.165 -2.045 -21.302 1.00 86.75 447 GLY A C 1
ATOM 3441 O O . GLY A 1 447 ? -11.937 -1.833 -22.233 1.00 86.75 447 GLY A O 1
ATOM 3442 N N . ASP A 1 448 ? -11.300 -1.432 -20.123 1.00 86.88 448 ASP A N 1
ATOM 3443 C CA . ASP A 1 448 ? -12.409 -0.539 -19.749 1.00 86.88 448 ASP A CA 1
ATOM 3444 C C . ASP A 1 448 ? -12.213 0.917 -20.199 1.00 86.88 448 ASP A C 1
ATOM 3446 O O . ASP A 1 448 ? -13.103 1.755 -20.015 1.00 86.88 448 ASP A O 1
ATOM 3450 N N . ALA A 1 449 ? -11.022 1.278 -20.677 1.00 91.75 449 ALA A N 1
ATOM 3451 C CA . ALA A 1 449 ? -10.692 2.625 -21.130 1.00 91.75 449 ALA A CA 1
ATOM 3452 C C . ALA A 1 449 ? -9.700 2.583 -22.288 1.00 91.75 449 ALA A C 1
ATOM 3454 O O . ALA A 1 449 ? -8.752 1.797 -22.279 1.00 91.75 449 ALA A O 1
ATOM 3455 N N . THR A 1 450 ? -9.873 3.488 -23.248 1.00 95.88 450 THR A N 1
ATOM 3456 C CA . THR A 1 450 ? -8.854 3.692 -24.281 1.00 95.88 450 THR A CA 1
ATOM 3457 C C . THR A 1 450 ? -7.628 4.404 -23.693 1.00 95.88 450 THR A C 1
ATOM 3459 O O . THR A 1 450 ? -7.774 5.193 -22.751 1.00 95.88 450 THR A O 1
ATOM 3462 N N . PRO A 1 451 ? -6.419 4.210 -24.260 1.00 96.62 451 PRO A N 1
ATOM 3463 C CA . PRO A 1 451 ? -5.232 4.953 -23.842 1.00 96.62 451 PRO A CA 1
ATOM 3464 C C . PRO A 1 451 ? -5.441 6.471 -23.823 1.00 96.62 451 PRO A C 1
ATOM 3466 O O . PRO A 1 451 ? -5.041 7.117 -22.865 1.00 96.62 451 PRO A O 1
ATOM 3469 N N . ALA A 1 452 ? -6.136 7.037 -24.818 1.00 96.50 452 ALA A N 1
ATOM 3470 C CA . ALA A 1 452 ? -6.383 8.478 -24.906 1.00 96.50 452 ALA A CA 1
ATOM 3471 C C . ALA A 1 452 ? -7.300 9.013 -23.790 1.00 96.50 452 ALA A C 1
ATOM 3473 O O . ALA A 1 452 ? -7.026 10.063 -23.212 1.00 96.50 452 ALA A O 1
ATOM 3474 N N . GLU A 1 453 ? -8.386 8.304 -23.472 1.00 96.44 453 GLU A N 1
ATOM 3475 C CA . GLU A 1 453 ? -9.271 8.684 -22.361 1.00 96.44 453 GLU A CA 1
ATOM 3476 C C . GLU A 1 453 ? -8.547 8.568 -21.019 1.00 96.44 453 GLU A C 1
ATOM 3478 O O . GLU A 1 453 ? -8.662 9.441 -20.155 1.00 96.44 453 GLU A O 1
ATOM 3483 N N . ALA A 1 454 ? -7.787 7.487 -20.851 1.00 95.75 454 ALA A N 1
ATOM 3484 C CA . ALA A 1 454 ? -7.086 7.200 -19.619 1.00 95.75 454 ALA A CA 1
ATOM 3485 C C . ALA A 1 454 ? -5.947 8.194 -19.361 1.00 95.75 454 ALA A C 1
ATOM 3487 O O . ALA A 1 454 ? -5.885 8.734 -18.260 1.00 95.75 454 ALA A O 1
ATOM 3488 N N . THR A 1 455 ? -5.096 8.508 -20.344 1.00 97.44 455 THR A N 1
ATOM 3489 C CA . THR A 1 455 ? -4.010 9.491 -20.173 1.00 97.44 455 THR A CA 1
ATOM 3490 C C . THR A 1 455 ? -4.546 10.888 -19.875 1.00 97.44 455 THR A C 1
ATOM 3492 O O . THR A 1 455 ? -4.043 11.552 -18.967 1.00 97.44 455 THR A O 1
ATOM 3495 N N . ALA A 1 456 ? -5.623 11.314 -20.545 1.00 97.44 456 ALA A N 1
ATOM 3496 C CA . ALA A 1 456 ? -6.294 12.578 -20.247 1.00 97.44 456 ALA A CA 1
ATOM 3497 C C . ALA A 1 456 ? -6.815 12.616 -18.798 1.00 97.44 456 ALA A C 1
ATOM 3499 O O . ALA A 1 456 ? -6.645 13.614 -18.088 1.00 97.44 456 ALA A O 1
ATOM 3500 N N . GLN A 1 457 ? -7.394 11.508 -18.322 1.00 95.81 457 GLN A N 1
ATOM 3501 C CA . GLN A 1 457 ? -7.813 11.369 -16.928 1.00 95.81 457 GLN A CA 1
ATOM 3502 C C . GLN A 1 457 ? -6.617 11.406 -15.961 1.00 95.81 457 GLN A C 1
ATOM 3504 O O . GLN A 1 457 ? -6.699 12.092 -14.939 1.00 95.81 457 GLN A O 1
ATOM 3509 N N . MET A 1 458 ? -5.514 10.710 -16.268 1.00 96.88 458 MET A N 1
ATOM 3510 C CA . MET A 1 458 ? -4.285 10.731 -15.462 1.00 96.88 458 MET A CA 1
ATOM 3511 C C . MET A 1 458 ? -3.752 12.158 -15.332 1.00 96.88 458 MET A C 1
ATOM 3513 O O . MET A 1 458 ? -3.494 12.620 -14.223 1.00 96.88 458 MET A O 1
ATOM 3517 N N . GLN A 1 459 ? -3.651 12.885 -16.446 1.00 97.25 459 GLN A N 1
ATOM 3518 C CA . GLN A 1 459 ? -3.159 14.259 -16.483 1.00 97.25 459 GLN A CA 1
ATOM 3519 C C . GLN A 1 459 ? -4.031 15.197 -15.641 1.00 97.25 459 GLN A C 1
ATOM 3521 O O . GLN A 1 459 ? -3.525 15.899 -14.763 1.00 97.25 459 GLN A O 1
ATOM 3526 N N . ALA A 1 460 ? -5.349 15.183 -15.861 1.00 95.81 460 ALA A N 1
ATOM 3527 C CA . ALA A 1 460 ? -6.281 16.015 -15.104 1.00 95.81 460 ALA A CA 1
ATOM 3528 C C . ALA A 1 460 ? -6.258 15.680 -13.603 1.00 95.81 460 ALA A C 1
ATOM 3530 O O . ALA A 1 460 ? -6.267 16.582 -12.761 1.00 95.81 460 ALA A O 1
ATOM 3531 N N . SER A 1 461 ? -6.185 14.389 -13.257 1.00 92.75 461 SER A N 1
ATOM 3532 C CA . SER A 1 461 ? -6.118 13.937 -11.866 1.00 92.75 461 SER A CA 1
ATOM 3533 C C . SER A 1 461 ? -4.805 14.340 -11.194 1.00 92.75 461 SER A C 1
ATOM 3535 O O . SER A 1 461 ? -4.837 14.817 -10.061 1.00 92.75 461 SER A O 1
ATOM 3537 N N . ALA A 1 462 ? -3.668 14.222 -11.886 1.00 94.44 462 ALA A N 1
ATOM 3538 C CA . ALA A 1 462 ? -2.365 14.633 -11.369 1.00 94.44 462 ALA A CA 1
ATOM 3539 C C . ALA A 1 462 ? -2.337 16.139 -11.083 1.00 94.44 462 ALA A C 1
ATOM 3541 O O . ALA A 1 462 ? -1.963 16.539 -9.983 1.00 94.44 462 ALA A O 1
ATOM 3542 N N . ILE A 1 463 ? -2.818 16.969 -12.018 1.00 94.19 463 ILE A N 1
ATOM 3543 C CA . ILE A 1 463 ? -2.924 18.424 -11.823 1.00 94.19 463 ILE A CA 1
ATOM 3544 C C . ILE A 1 463 ? -3.804 18.742 -10.609 1.00 94.19 463 ILE A C 1
ATOM 3546 O O . ILE A 1 463 ? -3.395 19.513 -9.743 1.00 94.19 463 ILE A O 1
ATOM 3550 N N . ALA A 1 464 ? -4.989 18.132 -10.513 1.00 89.88 464 ALA A N 1
ATOM 3551 C CA . ALA A 1 464 ? -5.907 18.372 -9.402 1.00 89.88 464 ALA A CA 1
ATOM 3552 C C . ALA A 1 464 ? -5.313 17.939 -8.051 1.00 89.88 464 ALA A C 1
ATOM 3554 O O . ALA A 1 464 ? -5.425 18.668 -7.066 1.00 89.88 464 ALA A O 1
ATOM 3555 N N . LYS A 1 465 ? -4.644 16.781 -7.996 1.00 87.94 465 LYS A N 1
ATOM 3556 C CA . LYS A 1 465 ? -3.987 16.272 -6.784 1.00 87.94 465 LYS A CA 1
ATOM 3557 C C . LYS A 1 465 ? -2.805 17.142 -6.370 1.00 87.94 465 LYS A C 1
ATOM 3559 O O . LYS A 1 465 ? -2.700 17.461 -5.194 1.00 87.94 465 LYS A O 1
ATOM 3564 N N . ILE A 1 466 ? -1.962 17.578 -7.307 1.00 88.56 466 ILE A N 1
ATOM 3565 C CA . ILE A 1 466 ? -0.855 18.504 -7.022 1.00 88.56 466 ILE A CA 1
ATOM 3566 C C . ILE A 1 466 ? -1.399 19.846 -6.526 1.00 88.56 466 ILE A C 1
ATOM 3568 O O . ILE A 1 466 ? -0.911 20.369 -5.528 1.00 88.56 466 ILE A O 1
ATOM 3572 N N . ALA A 1 467 ? -2.440 20.383 -7.167 1.00 86.81 467 ALA A N 1
ATOM 3573 C CA . ALA A 1 467 ? -3.096 21.605 -6.710 1.00 86.81 467 ALA A CA 1
ATOM 3574 C C . ALA A 1 467 ? -3.669 21.442 -5.296 1.00 86.81 467 ALA A C 1
ATOM 3576 O O . ALA A 1 467 ? -3.545 22.349 -4.486 1.00 86.81 467 ALA A O 1
ATOM 3577 N N . THR A 1 468 ? -4.233 20.273 -4.986 1.00 82.69 468 THR A N 1
ATOM 3578 C CA . THR A 1 468 ? -4.770 19.946 -3.660 1.00 82.69 468 THR A CA 1
ATOM 3579 C C . THR A 1 468 ? -3.668 19.832 -2.605 1.00 82.69 468 THR A C 1
ATOM 3581 O O . THR A 1 468 ? -3.798 20.410 -1.529 1.00 82.69 468 THR A O 1
ATOM 3584 N N . LEU A 1 469 ? -2.560 19.151 -2.921 1.00 81.44 469 LEU A N 1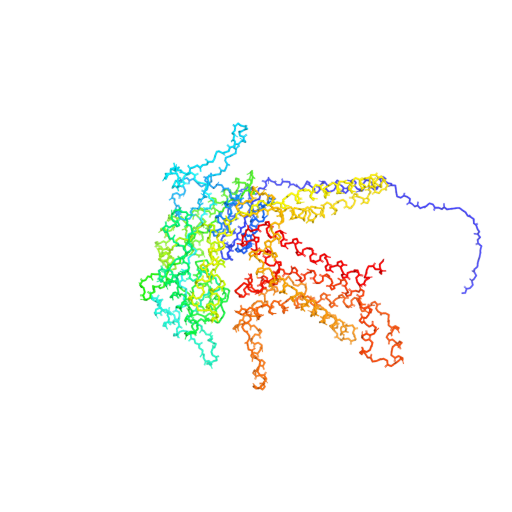
ATOM 3585 C CA . LEU A 1 469 ? -1.372 19.076 -2.061 1.00 81.44 469 LEU A CA 1
ATOM 3586 C C . LEU A 1 469 ? -0.803 20.464 -1.755 1.00 81.44 469 LEU A C 1
ATOM 3588 O O . LEU A 1 469 ? -0.304 20.689 -0.657 1.00 81.44 469 LEU A O 1
ATOM 3592 N N . LYS A 1 470 ? -0.891 21.377 -2.731 1.00 80.38 470 LYS A N 1
ATOM 3593 C CA . LYS A 1 470 ? -0.423 22.762 -2.620 1.00 80.38 470 LYS A CA 1
ATOM 3594 C C . LYS A 1 470 ? -1.471 23.749 -2.102 1.00 80.38 470 LYS A C 1
ATOM 3596 O O . LYS A 1 470 ? -1.170 24.933 -1.969 1.00 80.38 470 LYS A O 1
ATOM 3601 N N . SER A 1 471 ? -2.710 23.303 -1.905 1.00 75.62 471 SER A N 1
ATOM 3602 C CA . SER A 1 471 ? -3.805 24.185 -1.517 1.00 75.62 471 SER A CA 1
ATOM 3603 C C . SER A 1 471 ? -3.822 24.379 -0.011 1.00 75.62 471 SER A C 1
ATOM 3605 O O . SER A 1 471 ? -3.864 23.414 0.752 1.00 75.62 471 SER A O 1
ATOM 3607 N N . ASP A 1 472 ? -3.859 25.641 0.405 1.00 77.62 472 ASP A N 1
ATOM 3608 C CA . ASP A 1 472 ? -4.092 26.003 1.793 1.00 77.62 472 ASP A CA 1
ATOM 3609 C C . ASP A 1 472 ? -5.572 26.338 2.010 1.00 77.62 472 ASP A C 1
ATOM 3611 O O . ASP A 1 472 ? -6.141 27.220 1.353 1.00 77.62 472 ASP A O 1
ATOM 3615 N N . VAL A 1 473 ? -6.212 25.623 2.936 1.00 81.94 473 VAL A N 1
ATOM 3616 C CA . VAL A 1 473 ? -7.578 25.933 3.357 1.00 81.94 473 VAL A CA 1
ATOM 3617 C C . VAL A 1 473 ? -7.508 27.163 4.249 1.00 81.94 473 VAL A C 1
ATOM 3619 O O . VAL A 1 473 ? -6.903 27.132 5.317 1.00 81.94 473 VAL A O 1
ATOM 3622 N N . ARG A 1 474 ? -8.132 28.260 3.818 1.00 84.62 474 ARG A N 1
ATOM 3623 C CA . ARG A 1 474 ? -8.103 29.517 4.572 1.00 84.62 474 ARG A CA 1
ATOM 3624 C C . ARG A 1 474 ? -9.239 29.601 5.595 1.00 84.62 474 ARG A C 1
ATOM 3626 O O . ARG A 1 474 ? -10.316 29.057 5.347 1.00 84.62 474 ARG A O 1
ATOM 3633 N N . PRO A 1 475 ? -9.031 30.312 6.719 1.00 85.62 475 PRO A N 1
ATOM 3634 C CA . PRO A 1 475 ? -10.081 30.553 7.699 1.00 85.62 475 PRO A CA 1
ATOM 3635 C C . PRO A 1 475 ? -11.249 31.346 7.101 1.00 85.62 475 PRO A C 1
ATOM 3637 O O . PRO A 1 475 ? -11.040 32.366 6.444 1.00 85.62 475 PRO A O 1
ATOM 3640 N N . ASP A 1 476 ? -12.479 30.899 7.358 1.00 87.56 476 ASP A N 1
ATOM 3641 C CA . ASP A 1 476 ? -13.704 31.584 6.941 1.00 87.56 476 ASP A CA 1
ATOM 3642 C C . ASP A 1 476 ? -14.458 32.205 8.141 1.00 87.56 476 ASP A C 1
ATOM 3644 O O . ASP A 1 476 ? -14.011 32.177 9.292 1.00 87.56 476 ASP A O 1
ATOM 3648 N N . ALA A 1 477 ? -15.644 32.773 7.901 1.00 86.94 477 ALA A N 1
ATOM 3649 C CA . ALA A 1 477 ? -16.460 33.359 8.967 1.00 86.94 477 ALA A CA 1
ATOM 3650 C C . ALA A 1 477 ? -16.911 32.335 10.033 1.00 86.94 477 ALA A C 1
ATOM 3652 O O . ALA A 1 477 ? -17.183 32.712 11.178 1.00 86.94 477 ALA A O 1
ATOM 3653 N N . SER A 1 478 ? -16.967 31.042 9.696 1.00 89.94 478 SER A N 1
ATOM 3654 C CA . SER A 1 478 ? -17.380 29.981 10.618 1.00 89.94 478 SER A CA 1
ATOM 3655 C C . SER A 1 478 ? -16.347 29.712 11.720 1.00 89.94 478 SER A C 1
ATOM 3657 O O . SER A 1 478 ? -16.683 29.129 12.753 1.00 89.94 478 SER A O 1
ATOM 3659 N N . VAL A 1 479 ? -15.122 30.227 11.583 1.00 89.81 479 VAL A N 1
ATOM 3660 C CA . VAL A 1 479 ? -14.098 30.221 12.641 1.00 89.81 479 VAL A CA 1
ATOM 3661 C C . VAL A 1 479 ? -14.626 30.851 13.926 1.00 89.81 479 VAL A C 1
ATOM 3663 O O . VAL A 1 479 ? -14.375 30.332 15.013 1.00 89.81 479 VAL A O 1
ATOM 3666 N N . TRP A 1 480 ? -15.402 31.936 13.832 1.00 88.00 480 TRP A N 1
ATOM 3667 C CA . TRP A 1 480 ? -15.999 32.569 15.009 1.00 88.00 480 TRP A CA 1
ATOM 3668 C C . TRP A 1 480 ? -17.033 31.671 15.682 1.00 88.00 480 TRP A C 1
ATOM 3670 O O . TRP A 1 480 ? -17.063 31.601 16.908 1.00 88.00 480 TRP A O 1
ATOM 3680 N N . VAL A 1 481 ? -17.820 30.927 14.900 1.00 88.69 481 VAL A N 1
ATOM 3681 C CA . VAL A 1 481 ? -18.773 29.937 15.424 1.00 88.69 481 VAL A CA 1
ATOM 3682 C C . VAL A 1 481 ? -18.030 28.841 16.184 1.00 88.69 481 VAL A C 1
ATOM 3684 O O . VAL A 1 481 ? -18.399 28.526 17.314 1.00 88.69 481 VAL A O 1
ATOM 3687 N N . VAL A 1 482 ? -16.945 28.312 15.612 1.00 88.00 482 VAL A N 1
ATOM 3688 C CA . VAL A 1 482 ? -16.123 27.278 16.258 1.00 88.00 482 VAL A CA 1
ATOM 3689 C C . VAL A 1 482 ? -15.427 27.814 17.510 1.00 88.00 482 VAL A C 1
ATOM 3691 O O . VAL A 1 482 ? -15.433 27.141 18.537 1.00 88.00 482 VAL A O 1
ATOM 3694 N N . ARG A 1 483 ? -14.883 29.037 17.485 1.00 87.50 483 ARG A N 1
ATOM 3695 C CA . ARG A 1 483 ? -14.229 29.655 18.653 1.00 87.50 483 ARG A CA 1
ATOM 3696 C C . ARG A 1 483 ? -15.213 29.923 19.787 1.00 87.50 483 ARG A C 1
ATOM 3698 O O . ARG A 1 483 ? -14.955 29.520 20.917 1.00 87.50 483 ARG A O 1
ATOM 3705 N N . ILE A 1 484 ? -16.346 30.563 19.497 1.00 89.12 484 ILE A N 1
ATOM 3706 C CA . ILE A 1 484 ? -17.381 30.860 20.499 1.00 89.12 484 ILE A CA 1
ATOM 3707 C C . ILE A 1 484 ? -17.966 29.556 21.047 1.00 89.12 484 ILE A C 1
ATOM 3709 O O . ILE A 1 484 ? -18.078 29.393 22.262 1.00 89.12 484 ILE A O 1
ATOM 3713 N N . GLY A 1 485 ? -18.282 28.603 20.165 1.00 87.19 485 GLY A N 1
ATOM 3714 C CA . GLY A 1 485 ? -18.753 27.275 20.547 1.00 87.19 485 GLY A CA 1
ATOM 3715 C C . GLY A 1 485 ? -17.739 26.526 21.412 1.00 87.19 485 GLY A C 1
ATOM 3716 O O . GLY A 1 485 ? -18.114 25.959 22.433 1.00 87.19 485 GLY A O 1
ATOM 3717 N N . GLY A 1 486 ? -16.452 26.590 21.065 1.00 85.81 486 GLY A N 1
ATOM 3718 C CA . GLY A 1 486 ? -15.356 25.999 21.829 1.00 85.81 486 GLY A CA 1
ATOM 3719 C C . GLY A 1 486 ? -15.202 26.613 23.220 1.00 85.81 486 GLY A C 1
ATOM 3720 O O . GLY A 1 486 ? -15.099 25.877 24.199 1.00 85.81 486 GLY A O 1
ATOM 3721 N N . VAL A 1 487 ? -15.269 27.943 23.339 1.00 88.00 487 VAL A N 1
ATOM 3722 C CA . VAL A 1 487 ? -15.263 28.638 24.640 1.00 88.00 487 VAL A CA 1
ATOM 3723 C C . VAL A 1 487 ? -16.482 28.244 25.474 1.00 88.00 487 VAL A C 1
ATOM 3725 O O . VAL A 1 487 ? -16.344 27.948 26.660 1.00 88.00 487 VAL A O 1
ATOM 3728 N N . GLY A 1 488 ? -17.668 28.180 24.863 1.00 88.56 488 GLY A N 1
ATOM 3729 C CA . GLY A 1 488 ? -18.888 27.727 25.532 1.00 88.56 488 GLY A CA 1
ATOM 3730 C C . GLY A 1 488 ? -18.794 26.277 26.015 1.00 88.56 488 GLY A C 1
ATOM 3731 O O . GLY A 1 488 ? -19.155 25.981 27.154 1.00 88.56 488 GLY A O 1
ATOM 3732 N N . LEU A 1 489 ? -18.252 25.381 25.186 1.00 87.94 489 LEU A N 1
ATOM 3733 C CA . LEU A 1 489 ? -18.024 23.978 25.531 1.00 87.94 489 LEU A CA 1
ATOM 3734 C C . LEU A 1 489 ? -17.014 23.849 26.676 1.00 87.94 489 LEU A C 1
ATOM 3736 O O . LEU A 1 489 ? -17.268 23.116 27.627 1.00 87.94 489 LEU A O 1
ATOM 3740 N N . LEU A 1 490 ? -15.904 24.591 26.626 1.00 87.62 490 LEU A N 1
ATOM 3741 C CA . LEU A 1 490 ? -14.916 24.644 27.705 1.00 87.62 490 LEU A CA 1
ATOM 3742 C C . LEU A 1 490 ? -15.540 25.159 29.003 1.00 87.62 490 LEU A C 1
ATOM 3744 O O . LEU A 1 490 ? -15.328 24.556 30.050 1.00 87.62 490 LEU A O 1
ATOM 3748 N N . ALA A 1 491 ? -16.355 26.213 28.949 1.00 89.44 491 ALA A N 1
ATOM 3749 C CA . ALA A 1 491 ? -17.062 26.727 30.119 1.00 89.44 491 ALA A CA 1
ATOM 3750 C C . ALA A 1 491 ? -18.027 25.682 30.708 1.00 89.44 491 ALA A C 1
ATOM 3752 O O . ALA A 1 491 ? -18.031 25.461 31.922 1.00 89.44 491 ALA A O 1
ATOM 3753 N N . ALA A 1 492 ? -18.794 24.984 29.863 1.00 89.94 492 ALA A N 1
ATOM 3754 C CA . ALA A 1 492 ? -19.678 23.898 30.286 1.00 89.94 492 ALA A CA 1
ATOM 3755 C C . ALA A 1 492 ? -18.897 22.720 30.893 1.00 89.94 492 ALA A C 1
ATOM 3757 O O . ALA A 1 492 ? -19.313 22.150 31.904 1.00 89.94 492 ALA A O 1
ATOM 3758 N N . LEU A 1 493 ? -17.743 22.385 30.316 1.00 88.44 493 LEU A N 1
ATOM 3759 C CA . LEU A 1 493 ? -16.875 21.306 30.774 1.00 88.44 493 LEU A CA 1
ATOM 3760 C C . LEU A 1 493 ? -16.212 21.662 32.109 1.00 88.44 493 LEU A C 1
ATOM 3762 O O . LEU A 1 493 ? -16.240 20.847 33.026 1.00 88.44 493 LEU A O 1
ATOM 3766 N N . VAL A 1 494 ? -15.713 22.889 32.278 1.00 89.81 494 VAL A N 1
ATOM 3767 C CA . VAL A 1 494 ? -15.196 23.406 33.558 1.00 89.81 494 VAL A CA 1
ATOM 3768 C C . VAL A 1 494 ? -16.289 23.403 34.623 1.00 89.81 494 VAL A C 1
ATOM 3770 O O . VAL A 1 494 ? -16.049 22.971 35.750 1.00 89.81 494 VAL A O 1
ATOM 3773 N N . TRP A 1 495 ? -17.508 23.822 34.281 1.00 91.94 495 TRP A N 1
ATOM 3774 C CA . TRP A 1 495 ? -18.639 23.794 35.206 1.00 91.94 495 TRP A CA 1
ATOM 3775 C C . TRP A 1 495 ? -19.009 22.362 35.627 1.00 91.94 495 TRP A C 1
ATOM 3777 O O . TRP A 1 495 ? -19.171 22.084 36.821 1.00 91.94 495 TRP A O 1
ATOM 3787 N N . GLY A 1 496 ? -19.055 21.431 34.670 1.00 89.44 496 GLY A N 1
ATOM 3788 C CA . GLY A 1 496 ? -19.269 20.005 34.917 1.00 89.44 496 GLY A CA 1
ATOM 3789 C C . GLY A 1 496 ? -18.164 19.385 35.775 1.00 89.44 496 GLY A C 1
ATOM 3790 O O . GLY A 1 496 ? -18.459 18.720 36.770 1.00 89.44 496 GLY A O 1
ATOM 3791 N N . LEU A 1 497 ? -16.897 19.670 35.460 1.00 89.19 497 LEU A N 1
ATOM 3792 C CA . LEU A 1 497 ? -15.734 19.229 36.230 1.00 89.19 497 LEU A CA 1
ATOM 3793 C C . LEU A 1 497 ? -15.721 19.820 37.639 1.00 89.19 497 LEU A C 1
ATOM 3795 O O . LEU A 1 497 ? -15.379 19.111 38.574 1.00 89.19 497 LEU A O 1
ATOM 3799 N N . ALA A 1 498 ? -16.143 21.069 37.839 1.00 89.12 498 ALA A N 1
ATOM 3800 C CA . ALA A 1 498 ? -16.258 21.664 39.170 1.00 89.12 498 ALA A CA 1
ATOM 3801 C C . ALA A 1 498 ? -17.361 20.994 40.010 1.00 89.12 498 ALA A C 1
ATOM 3803 O O . ALA A 1 498 ? -17.239 20.863 41.232 1.00 89.12 498 ALA A O 1
ATOM 3804 N N . GLY A 1 499 ? -18.456 20.561 39.378 1.00 89.25 499 GLY A N 1
ATOM 3805 C CA . GLY A 1 499 ? -19.485 19.736 40.015 1.00 89.25 499 GLY A CA 1
ATOM 3806 C C . GLY A 1 499 ? -18.972 18.338 40.366 1.00 89.25 499 GLY A C 1
ATOM 3807 O O . GLY A 1 499 ? -19.130 17.884 41.500 1.00 89.25 499 GLY A O 1
ATOM 3808 N N . TRP A 1 500 ? -18.309 17.685 39.413 1.00 86.69 500 TRP A N 1
ATOM 3809 C CA . TRP A 1 500 ? -17.703 16.368 39.588 1.00 86.69 500 TRP A CA 1
ATOM 3810 C C . TRP A 1 500 ? -16.617 16.382 40.666 1.00 86.69 500 TRP A C 1
ATOM 3812 O O . TRP A 1 500 ? -16.689 15.588 41.594 1.00 86.69 500 TRP A O 1
ATOM 3822 N N . TYR A 1 501 ? -15.695 17.345 40.636 1.00 87.88 501 TYR A N 1
ATOM 3823 C CA . TYR A 1 501 ? -14.635 17.532 41.628 1.00 87.88 501 TYR A CA 1
ATOM 3824 C C . TYR A 1 501 ? -15.188 17.754 43.038 1.00 87.88 501 TYR A C 1
ATOM 3826 O O . TYR A 1 501 ? -14.652 17.198 43.993 1.00 87.88 501 TYR A O 1
ATOM 3834 N N . ARG A 1 502 ? -16.284 18.513 43.196 1.00 90.88 502 ARG A N 1
ATOM 3835 C CA . ARG A 1 502 ? -16.948 18.667 44.503 1.00 90.88 502 ARG A CA 1
ATOM 3836 C C . ARG A 1 502 ? -17.457 17.333 45.047 1.00 90.88 502 ARG A C 1
ATOM 3838 O O . ARG A 1 502 ? -17.200 17.040 46.211 1.00 90.88 502 ARG A O 1
ATOM 3845 N N . ARG A 1 503 ? -18.123 16.524 44.214 1.00 87.75 503 ARG A N 1
ATOM 3846 C CA . ARG A 1 503 ? -18.582 15.173 44.596 1.00 87.75 503 ARG A CA 1
ATOM 3847 C C . ARG A 1 503 ? -17.402 14.262 44.914 1.00 87.75 503 ARG A C 1
ATOM 3849 O O . ARG A 1 503 ? -17.363 13.648 45.971 1.00 87.75 503 ARG A O 1
ATOM 3856 N N . LEU A 1 504 ? -16.387 14.266 44.055 1.00 86.94 504 LEU A N 1
ATOM 3857 C CA . LEU A 1 504 ? -15.189 13.457 44.230 1.00 86.94 504 LEU A CA 1
ATOM 3858 C C . LEU A 1 504 ? -14.456 13.815 45.517 1.00 86.94 504 LEU A C 1
ATOM 3860 O O . LEU A 1 504 ? -14.087 12.928 46.267 1.00 86.94 504 LEU A O 1
ATOM 3864 N N . ARG A 1 505 ? -14.310 15.102 45.838 1.00 89.00 505 ARG A N 1
ATOM 3865 C CA . ARG A 1 505 ? -13.685 15.561 47.084 1.00 89.00 505 ARG A CA 1
ATOM 3866 C C . ARG A 1 505 ? -14.466 15.137 48.333 1.00 89.00 505 ARG A C 1
ATOM 3868 O O . ARG A 1 505 ? -13.841 14.909 49.365 1.00 89.00 505 ARG A O 1
ATOM 3875 N N . GLN A 1 506 ? -15.794 15.042 48.250 1.00 89.62 506 GLN A N 1
ATOM 3876 C CA . GLN A 1 506 ? -16.647 14.558 49.342 1.00 89.62 506 GLN A CA 1
ATOM 3877 C C . GLN A 1 506 ? -16.577 13.029 49.496 1.00 89.62 506 GLN A C 1
ATOM 3879 O O . GLN A 1 506 ? -16.492 12.545 50.621 1.00 89.62 506 GLN A O 1
ATOM 3884 N N . ASP A 1 507 ? -16.529 12.282 48.389 1.00 90.62 507 ASP A N 1
ATOM 3885 C CA . ASP A 1 507 ? -16.506 10.811 48.386 1.00 90.62 507 ASP A CA 1
ATOM 3886 C C . ASP A 1 507 ? -15.105 10.208 48.568 1.00 90.62 507 ASP A C 1
ATOM 3888 O O . ASP A 1 507 ? -14.958 9.078 49.043 1.00 90.62 507 ASP A O 1
ATOM 3892 N N . PHE A 1 508 ? -14.056 10.940 48.185 1.00 89.50 508 PHE A N 1
ATOM 3893 C CA . PHE A 1 508 ? -12.677 10.457 48.195 1.00 89.50 508 PHE A CA 1
ATOM 3894 C C . PHE A 1 508 ? -12.208 10.001 49.580 1.00 89.50 508 PHE A C 1
ATOM 3896 O O . PHE A 1 508 ? -11.631 8.921 49.646 1.00 89.50 508 PHE A O 1
ATOM 3903 N N . PRO A 1 509 ? -12.456 10.722 50.698 1.00 90.06 509 PRO A N 1
ATOM 3904 C CA . PRO A 1 509 ? -12.062 10.272 52.034 1.00 90.06 509 PRO A CA 1
ATOM 3905 C C . PRO A 1 509 ? -12.629 8.900 52.408 1.00 90.06 509 PRO A C 1
ATOM 3907 O O . PRO A 1 509 ? -11.938 8.124 53.064 1.00 90.06 509 PRO A O 1
ATOM 3910 N N . THR A 1 510 ? -13.848 8.607 51.956 1.00 91.25 510 THR A N 1
ATOM 3911 C CA . THR A 1 510 ? -14.586 7.375 52.256 1.00 91.25 510 THR A CA 1
ATOM 3912 C C . THR A 1 510 ? -14.149 6.216 51.357 1.00 91.25 510 THR A C 1
ATOM 3914 O O . THR A 1 510 ? -14.053 5.084 51.817 1.00 91.25 510 THR A O 1
ATOM 3917 N N . ASN A 1 511 ? -13.814 6.498 50.091 1.00 92.12 511 ASN A N 1
ATOM 3918 C CA . ASN A 1 511 ? -13.564 5.490 49.052 1.00 92.12 511 ASN A CA 1
ATOM 3919 C C . ASN A 1 511 ? -12.140 5.536 48.462 1.00 92.12 511 ASN A C 1
ATOM 3921 O O . ASN A 1 511 ? -11.930 5.170 47.304 1.00 92.12 511 ASN A O 1
ATOM 3925 N N . ARG A 1 512 ? -11.139 5.967 49.246 1.00 89.94 512 ARG A N 1
ATOM 3926 C CA . ARG A 1 512 ? -9.740 6.151 48.793 1.00 89.94 512 ARG A CA 1
ATOM 3927 C C . ARG A 1 512 ? -9.179 4.938 48.057 1.00 89.94 512 ARG A C 1
ATOM 3929 O O . ARG A 1 512 ? -8.533 5.089 47.025 1.00 89.94 512 ARG A O 1
ATOM 3936 N N . LEU A 1 513 ? -9.445 3.744 48.586 1.00 90.50 513 LEU A N 1
ATOM 3937 C CA . LEU A 1 513 ? -8.957 2.495 48.009 1.00 90.50 513 LEU A CA 1
ATOM 3938 C C . LEU A 1 513 ? -9.567 2.230 46.624 1.00 90.50 513 LEU A C 1
ATOM 3940 O O . LEU A 1 513 ? -8.837 1.861 45.713 1.00 90.50 513 LEU A O 1
ATOM 3944 N N . ALA A 1 514 ? -10.869 2.470 46.434 1.00 91.75 514 ALA A N 1
ATOM 3945 C CA . ALA A 1 514 ? -11.534 2.262 45.146 1.00 91.75 514 ALA A CA 1
ATOM 3946 C C . ALA A 1 514 ? -10.971 3.193 44.061 1.00 91.75 514 ALA A C 1
ATOM 3948 O O . ALA A 1 514 ? -10.654 2.742 42.963 1.00 91.75 514 ALA A O 1
ATOM 3949 N N . TYR A 1 515 ? -10.766 4.473 44.391 1.00 90.81 515 TYR A N 1
ATOM 3950 C CA . TYR A 1 515 ? -10.140 5.424 43.471 1.00 90.81 515 TYR A CA 1
ATOM 3951 C C . TYR A 1 515 ? -8.680 5.072 43.174 1.00 90.81 515 TYR A C 1
ATOM 3953 O O . TYR A 1 515 ? -8.276 5.149 42.019 1.00 90.81 515 TYR A O 1
ATOM 3961 N N . ALA A 1 516 ? -7.899 4.646 44.174 1.00 90.94 516 ALA A N 1
ATOM 3962 C CA . ALA A 1 516 ? -6.511 4.226 43.967 1.00 90.94 516 ALA A CA 1
ATOM 3963 C C . ALA A 1 516 ? -6.404 2.998 43.045 1.00 90.94 516 ALA A C 1
ATOM 3965 O O . ALA A 1 516 ? -5.521 2.950 42.194 1.00 90.94 516 ALA A O 1
ATOM 3966 N N . LEU A 1 517 ? -7.328 2.040 43.171 1.00 93.56 517 LEU A N 1
ATOM 3967 C CA . LEU A 1 517 ? -7.388 0.858 42.307 1.00 93.56 517 LEU A CA 1
ATOM 3968 C C . LEU A 1 517 ? -7.887 1.184 40.887 1.00 93.56 517 LEU A C 1
ATOM 3970 O O . LEU A 1 517 ? -7.417 0.578 39.928 1.00 93.56 517 LEU A O 1
ATOM 3974 N N . ALA A 1 518 ? -8.805 2.145 40.733 1.00 93.38 518 ALA A N 1
ATOM 3975 C CA . ALA A 1 518 ? -9.339 2.554 39.430 1.00 93.38 518 ALA A CA 1
ATOM 3976 C C . ALA A 1 518 ? -8.446 3.560 38.679 1.00 93.38 518 ALA A C 1
ATOM 3978 O O . ALA A 1 518 ? -8.513 3.641 37.451 1.00 93.38 518 ALA A O 1
ATOM 3979 N N . ALA A 1 519 ? -7.613 4.332 39.386 1.00 91.88 519 ALA A N 1
ATOM 3980 C CA . ALA A 1 519 ? -6.809 5.411 38.811 1.00 91.88 519 ALA A CA 1
ATOM 3981 C C . ALA A 1 519 ? -5.918 4.978 37.630 1.00 91.88 519 ALA A C 1
ATOM 3983 O O . ALA A 1 519 ? -5.948 5.685 36.621 1.00 91.88 519 ALA A O 1
ATOM 3984 N N . PRO A 1 520 ? -5.199 3.833 37.664 1.00 94.12 520 PRO A N 1
ATOM 3985 C CA . PRO A 1 520 ? -4.402 3.392 36.518 1.00 94.12 520 PRO A CA 1
ATOM 3986 C C . PRO A 1 520 ? -5.248 3.151 35.261 1.00 94.12 520 PRO A C 1
ATOM 3988 O O . PRO A 1 520 ? -4.864 3.570 34.171 1.00 94.12 520 PRO A O 1
ATOM 3991 N N . ALA A 1 521 ? -6.429 2.538 35.407 1.00 94.62 521 ALA A N 1
ATOM 3992 C CA . ALA A 1 521 ? -7.341 2.291 34.292 1.00 94.62 521 ALA A CA 1
ATOM 3993 C C . ALA A 1 521 ? -7.944 3.596 33.748 1.00 94.62 521 ALA A C 1
ATOM 3995 O O . ALA A 1 521 ? -7.994 3.790 32.537 1.00 94.62 521 ALA A O 1
ATOM 3996 N N . MET A 1 522 ? -8.352 4.520 34.626 1.00 91.62 522 MET A N 1
ATOM 3997 C CA . MET A 1 522 ? -8.865 5.832 34.212 1.00 91.62 522 MET A CA 1
ATOM 3998 C C . MET A 1 522 ? -7.804 6.662 33.486 1.00 91.62 522 MET A C 1
ATOM 4000 O O . MET A 1 522 ? -8.111 7.280 32.471 1.00 91.62 522 MET A O 1
ATOM 4004 N N . LEU A 1 523 ? -6.561 6.661 33.981 1.00 92.69 523 LEU A N 1
ATOM 4005 C CA . LEU A 1 523 ? -5.443 7.347 33.334 1.00 92.69 523 LEU A CA 1
ATOM 4006 C C . LEU A 1 523 ? -5.184 6.761 31.947 1.00 92.69 523 LEU A C 1
ATOM 4008 O O . LEU A 1 523 ? -5.058 7.509 30.980 1.00 92.69 523 LEU A O 1
ATOM 4012 N N . LEU A 1 524 ? -5.165 5.431 31.840 1.00 94.00 524 LEU A N 1
ATOM 4013 C CA . LEU A 1 524 ? -4.993 4.755 30.563 1.00 94.00 524 LEU A CA 1
ATOM 4014 C C . LEU A 1 524 ? -6.114 5.129 29.585 1.00 94.00 524 LEU A C 1
ATOM 4016 O O . LEU A 1 524 ? -5.817 5.520 28.461 1.00 94.00 524 LEU A O 1
ATOM 4020 N N . ILE A 1 525 ? -7.382 5.087 30.008 1.00 93.81 525 ILE A N 1
ATOM 4021 C CA . ILE A 1 525 ? -8.532 5.497 29.181 1.00 93.81 525 ILE A CA 1
ATOM 4022 C C . ILE A 1 525 ? -8.409 6.965 28.759 1.00 93.81 525 ILE A C 1
ATOM 4024 O O . ILE A 1 525 ? -8.648 7.296 27.599 1.00 93.81 525 ILE A O 1
ATOM 4028 N N . PHE A 1 526 ? -8.016 7.858 29.669 1.00 92.00 526 PHE A N 1
ATOM 4029 C CA . PHE A 1 526 ? -7.854 9.269 29.340 1.00 92.00 526 PHE A CA 1
ATOM 4030 C C . PHE A 1 526 ? -6.780 9.473 28.266 1.00 92.00 526 PHE A C 1
ATOM 4032 O O . PHE A 1 526 ? -7.044 10.114 27.254 1.00 92.00 526 PHE A O 1
ATOM 4039 N N . VAL A 1 527 ? -5.599 8.881 28.453 1.00 91.50 527 VAL A N 1
ATOM 4040 C CA . VAL A 1 527 ? -4.455 9.035 27.542 1.00 91.50 527 VAL A CA 1
ATOM 4041 C C . VAL A 1 527 ? -4.693 8.353 26.192 1.00 91.50 527 VAL A C 1
ATOM 4043 O O . VAL A 1 527 ? -4.263 8.874 25.169 1.00 91.50 527 VAL A O 1
ATOM 4046 N N . THR A 1 528 ? -5.370 7.204 26.168 1.00 90.44 528 THR A N 1
ATOM 4047 C CA . THR A 1 528 ? -5.510 6.384 24.948 1.00 90.44 528 THR A CA 1
ATOM 4048 C C . THR A 1 528 ? -6.813 6.607 24.187 1.00 90.44 528 THR A C 1
ATOM 4050 O O . THR A 1 528 ? -6.864 6.319 22.996 1.00 90.44 528 THR A O 1
ATOM 4053 N N . VAL A 1 529 ? -7.857 7.129 24.838 1.0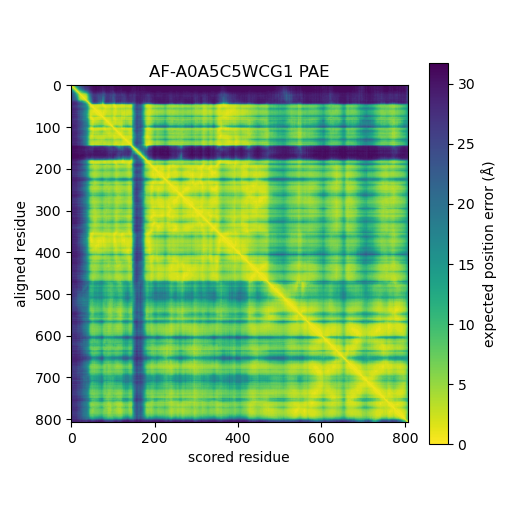0 91.25 529 VAL A N 1
ATOM 4054 C CA . VAL A 1 529 ? -9.182 7.317 24.225 1.00 91.25 529 VAL A CA 1
ATOM 4055 C C . VAL A 1 529 ? -9.599 8.782 24.249 1.00 91.25 529 VAL A C 1
ATOM 4057 O O . VAL A 1 529 ? -9.853 9.365 23.199 1.00 91.25 529 VAL A O 1
ATOM 4060 N N . VAL A 1 530 ? -9.662 9.399 25.433 1.00 91.00 530 VAL A N 1
ATOM 4061 C CA . VAL A 1 530 ? -10.250 10.744 25.584 1.00 91.00 530 VAL A CA 1
ATOM 4062 C C . VAL A 1 530 ? -9.367 11.819 24.954 1.00 91.00 530 VAL A C 1
ATOM 4064 O O . VAL A 1 530 ? -9.872 12.663 24.215 1.00 91.00 530 VAL A O 1
ATOM 4067 N N . PHE A 1 531 ? -8.061 11.788 25.220 1.00 91.00 531 PHE A N 1
ATOM 4068 C CA . PHE A 1 531 ? -7.117 12.774 24.702 1.00 91.00 531 PHE A CA 1
ATOM 4069 C C . PHE A 1 531 ? -6.994 12.722 23.167 1.00 91.00 531 PHE A C 1
ATOM 4071 O O . PHE A 1 531 ? -7.210 13.766 22.549 1.00 91.00 531 PHE A O 1
ATOM 4078 N N . PRO A 1 532 ? -6.751 11.560 22.517 1.00 91.19 532 PRO A N 1
ATOM 4079 C CA . PRO A 1 532 ? -6.679 11.493 21.057 1.00 91.19 532 PRO A CA 1
ATOM 4080 C C . PRO A 1 532 ? -7.993 11.893 20.385 1.00 91.19 532 PRO A C 1
ATOM 4082 O O . PRO A 1 532 ? -7.968 12.583 19.370 1.00 91.19 532 PRO A O 1
ATOM 4085 N N . LEU A 1 533 ? -9.143 11.531 20.970 1.00 92.25 533 LEU A N 1
ATOM 4086 C CA . LEU A 1 533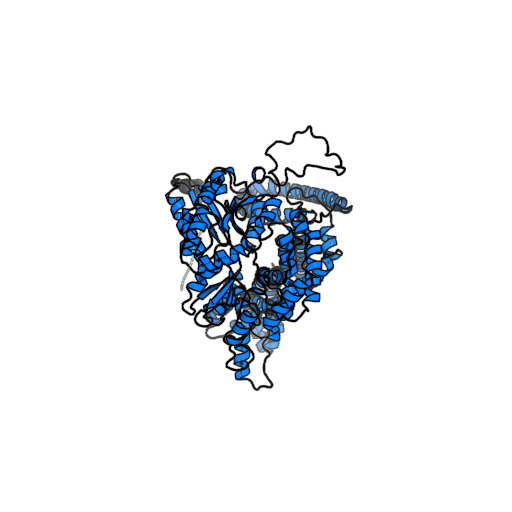 ? -10.445 11.965 20.467 1.00 92.25 533 LEU A CA 1
ATOM 4087 C C . LEU A 1 533 ? -10.581 13.491 20.527 1.00 92.25 533 LEU A C 1
ATOM 4089 O O . LEU A 1 533 ? -10.937 14.104 19.526 1.00 92.25 533 LEU A O 1
ATOM 4093 N N . ALA A 1 534 ? -10.275 14.111 21.670 1.00 90.75 534 ALA A N 1
ATOM 4094 C CA . ALA A 1 534 ? -10.343 15.564 21.823 1.00 90.75 534 ALA A CA 1
ATOM 4095 C C . ALA A 1 534 ? -9.394 16.286 20.854 1.00 90.75 534 ALA A C 1
ATOM 4097 O O . ALA A 1 534 ? -9.786 17.272 20.230 1.00 90.75 534 ALA A O 1
ATOM 4098 N N . TYR A 1 535 ? -8.178 15.767 20.679 1.00 90.75 535 TYR A N 1
ATOM 4099 C CA . TYR A 1 535 ? -7.223 16.295 19.711 1.00 90.75 535 TYR A CA 1
ATOM 4100 C C . TYR A 1 535 ? -7.737 16.159 18.269 1.00 90.75 535 TYR A C 1
ATOM 4102 O O . TYR A 1 535 ? -7.695 17.127 17.514 1.00 90.75 535 TYR A O 1
ATOM 4110 N N . ASN A 1 536 ? -8.334 15.017 17.907 1.00 93.50 536 ASN A N 1
ATOM 4111 C CA . ASN A 1 536 ? -8.957 14.822 16.597 1.00 93.50 536 ASN A CA 1
ATOM 4112 C C . ASN A 1 536 ? -10.132 15.786 16.353 1.00 93.50 536 ASN A C 1
ATOM 4114 O O . ASN A 1 536 ? -10.296 16.276 15.238 1.00 93.50 536 ASN A O 1
ATOM 4118 N N . VAL A 1 537 ? -10.924 16.117 17.384 1.00 93.69 537 VAL A N 1
ATOM 4119 C CA . VAL A 1 537 ? -11.954 17.167 17.272 1.00 93.69 537 VAL A CA 1
ATOM 4120 C C . VAL A 1 537 ? -11.312 18.502 16.898 1.00 93.69 537 VAL A C 1
ATOM 4122 O O . VAL A 1 537 ? -11.802 19.164 15.987 1.00 93.69 537 VAL A O 1
ATOM 4125 N N . VAL A 1 538 ? -10.209 18.891 17.541 1.00 91.69 538 VAL A N 1
ATOM 4126 C CA . VAL A 1 538 ? -9.504 20.144 17.219 1.00 91.69 538 VAL A CA 1
ATOM 4127 C C . VAL A 1 538 ? -8.967 20.123 15.786 1.00 91.69 538 VAL A C 1
ATOM 4129 O O . VAL A 1 538 ? -9.226 21.062 15.033 1.00 91.69 538 VAL A O 1
ATOM 4132 N N . LEU A 1 539 ? -8.302 19.036 15.382 1.00 92.50 539 LEU A N 1
ATOM 4133 C CA . LEU A 1 539 ? -7.788 18.871 14.019 1.00 92.50 539 LEU A CA 1
ATOM 4134 C C . LEU A 1 539 ? -8.893 18.903 12.960 1.00 92.50 539 LEU A C 1
ATOM 4136 O O . LEU A 1 539 ? -8.689 19.430 11.873 1.00 92.50 539 LEU A O 1
ATOM 4140 N N . SER A 1 540 ? -10.093 18.407 13.274 1.00 95.31 540 SER A N 1
ATOM 4141 C CA . SER A 1 540 ? -11.214 18.431 12.327 1.00 95.31 540 SER A CA 1
ATOM 4142 C C . SER A 1 540 ? -11.618 19.842 11.883 1.00 95.31 540 SER A C 1
ATOM 4144 O O . SER A 1 540 ? -12.191 20.008 10.806 1.00 95.31 540 SER A O 1
ATOM 4146 N N . PHE A 1 541 ? -11.293 20.863 12.684 1.00 94.75 541 PHE A N 1
ATOM 4147 C CA . PHE A 1 541 ? -11.542 22.270 12.376 1.00 94.75 541 PHE A CA 1
ATOM 4148 C C . PHE A 1 541 ? -10.283 23.016 11.906 1.00 94.75 541 PHE A C 1
ATOM 4150 O O . PHE A 1 541 ? -10.320 24.245 11.849 1.00 94.75 541 PHE A O 1
ATOM 4157 N N . SER A 1 542 ? -9.171 22.333 11.606 1.00 92.88 542 SER A N 1
ATOM 4158 C CA . SER A 1 542 ? -7.915 22.961 11.169 1.00 92.88 542 SER A CA 1
ATOM 4159 C C . SER A 1 542 ? -7.576 22.714 9.696 1.00 92.88 542 SER A C 1
ATOM 4161 O O . SER A 1 542 ? -8.124 21.814 9.060 1.00 92.88 542 SER A O 1
ATOM 4163 N N . ASN A 1 543 ? -6.657 23.514 9.146 1.00 92.19 543 ASN A N 1
ATOM 4164 C CA . ASN A 1 543 ? -6.044 23.295 7.827 1.00 92.19 543 ASN A CA 1
ATOM 4165 C C . ASN A 1 543 ? -4.792 22.407 7.886 1.00 92.19 543 ASN A C 1
ATOM 4167 O O . ASN A 1 543 ? -3.937 22.520 7.006 1.00 92.19 543 ASN A O 1
ATOM 4171 N N . MET A 1 544 ? -4.647 21.563 8.916 1.00 90.31 544 MET A N 1
ATOM 4172 C CA . MET A 1 544 ? -3.464 20.714 9.034 1.00 90.31 544 MET A CA 1
ATOM 4173 C C . MET A 1 544 ? -3.347 19.829 7.788 1.00 90.31 544 MET A C 1
ATOM 4175 O O . MET A 1 544 ? -4.207 18.994 7.500 1.00 90.31 544 MET A O 1
ATOM 4179 N N . SER A 1 545 ? -2.276 20.044 7.044 1.00 88.19 545 SER A N 1
ATOM 4180 C CA . SER A 1 545 ? -1.929 19.362 5.802 1.00 88.19 545 SER A CA 1
ATOM 4181 C C . SER A 1 545 ? -0.426 19.099 5.813 1.00 88.19 545 SER A C 1
ATOM 4183 O O . SER A 1 545 ? 0.242 19.406 6.802 1.00 88.19 545 SER A O 1
ATOM 4185 N N . LEU A 1 546 ? 0.125 18.543 4.736 1.00 81.62 546 LEU A N 1
ATOM 4186 C CA . LEU A 1 546 ? 1.577 18.429 4.626 1.00 81.62 546 LEU A CA 1
ATOM 4187 C C . LEU A 1 546 ? 2.281 19.792 4.704 1.00 81.62 546 LEU A C 1
ATOM 4189 O O . LEU A 1 546 ? 3.296 19.906 5.377 1.00 81.62 546 LEU A O 1
ATOM 4193 N N . GLN A 1 547 ? 1.711 20.821 4.070 1.00 80.44 547 GLN A N 1
ATOM 4194 C CA . GLN A 1 547 ? 2.281 22.172 4.056 1.00 80.44 547 GLN A CA 1
ATOM 4195 C C . GLN A 1 547 ? 2.161 22.868 5.413 1.00 80.44 547 GLN A C 1
ATOM 4197 O O . GLN A 1 547 ? 3.101 23.496 5.885 1.00 80.44 547 GLN A O 1
ATOM 4202 N N . ASN A 1 548 ? 1.012 22.720 6.074 1.00 83.75 548 ASN A N 1
ATOM 4203 C CA . ASN A 1 548 ? 0.746 23.350 7.368 1.00 83.75 548 ASN A CA 1
ATOM 4204 C C . ASN A 1 548 ? 0.952 22.370 8.526 1.00 83.75 548 ASN A C 1
ATOM 4206 O O . ASN A 1 548 ? 0.188 22.367 9.490 1.00 83.75 548 ASN A O 1
ATOM 4210 N N . PHE A 1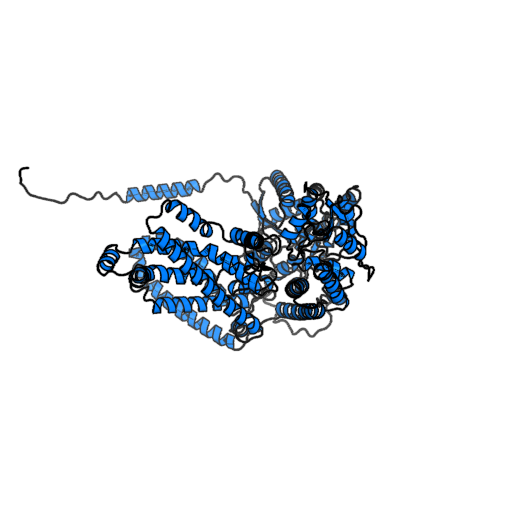 549 ? 1.929 21.472 8.418 1.00 81.50 549 PHE A N 1
ATOM 4211 C CA . PHE A 1 549 ? 2.073 20.383 9.380 1.00 81.50 549 PHE A CA 1
ATOM 4212 C C . PHE A 1 549 ? 2.402 20.895 10.789 1.00 81.50 549 PHE A C 1
ATOM 4214 O O . PHE A 1 549 ? 1.837 20.425 11.777 1.00 81.50 549 PHE A O 1
ATOM 4221 N N . ARG A 1 550 ? 3.293 21.891 10.879 1.00 79.38 550 ARG A N 1
ATOM 4222 C CA . ARG A 1 550 ? 3.736 22.498 12.147 1.00 79.38 550 ARG A CA 1
ATOM 4223 C C . ARG A 1 550 ? 2.931 23.740 12.529 1.00 79.38 550 ARG A C 1
ATOM 4225 O O . ARG A 1 550 ? 2.651 23.939 13.706 1.00 79.38 550 ARG A O 1
ATOM 4232 N N . GLU A 1 551 ? 2.523 24.532 11.541 1.00 84.88 551 GLU A N 1
ATOM 4233 C CA . GLU A 1 551 ? 1.857 25.831 11.720 1.00 84.88 551 GLU A CA 1
ATOM 4234 C C . GLU A 1 551 ? 0.398 25.795 11.246 1.00 84.88 551 GLU A C 1
ATOM 4236 O O . GLU A 1 551 ? -0.068 26.635 10.479 1.00 84.88 551 GLU A O 1
ATOM 4241 N N . TRP A 1 552 ? -0.354 24.786 11.686 1.00 89.06 552 TRP A N 1
ATOM 4242 C CA . TRP A 1 552 ? -1.774 24.706 11.362 1.00 89.06 552 TRP A CA 1
ATOM 4243 C C . TRP A 1 552 ? -2.584 25.772 12.113 1.00 89.06 552 TRP A C 1
ATOM 4245 O O . TRP A 1 552 ? -2.318 26.128 13.262 1.00 89.06 552 TRP A O 1
ATOM 4255 N N . GLN A 1 553 ? -3.652 26.229 11.471 1.00 90.31 553 GLN A N 1
ATOM 4256 C CA . GLN A 1 553 ? -4.619 27.184 11.996 1.00 90.31 553 GLN A CA 1
ATOM 4257 C C . GLN A 1 553 ? -6.034 26.607 11.956 1.00 90.31 553 GLN A C 1
ATOM 4259 O O . GLN A 1 553 ? -6.362 25.719 11.168 1.00 90.31 553 GLN A O 1
ATOM 4264 N N . VAL A 1 554 ? -6.900 27.126 12.825 1.00 91.25 554 VAL A N 1
ATOM 4265 C CA . VAL A 1 554 ? -8.325 26.776 12.834 1.00 91.25 554 VAL A CA 1
ATOM 4266 C C . VAL A 1 554 ? -9.023 27.478 11.669 1.00 91.25 554 VAL A C 1
ATOM 4268 O O . VAL A 1 554 ? -9.035 28.706 11.611 1.00 91.25 554 VAL A O 1
ATOM 4271 N N . VAL A 1 555 ? -9.655 26.697 10.793 1.00 91.81 555 VAL A N 1
ATOM 4272 C CA . VAL A 1 555 ? -10.385 27.155 9.599 1.00 91.81 555 VAL A CA 1
ATOM 4273 C C . VAL A 1 555 ? -11.902 27.106 9.725 1.00 91.81 555 VAL A C 1
ATOM 4275 O O . VAL A 1 555 ? -12.612 27.457 8.790 1.00 91.81 555 VAL A O 1
ATOM 4278 N N . GLY A 1 556 ? -12.416 26.682 10.878 1.00 91.88 556 GLY A N 1
ATOM 4279 C CA . GLY A 1 556 ? -13.853 26.582 11.101 1.00 91.88 556 GLY A CA 1
ATOM 4280 C C . GLY A 1 556 ? -14.439 25.297 10.509 1.00 91.88 556 GLY A C 1
ATOM 4281 O O . GLY A 1 556 ? -13.846 24.227 10.613 1.00 91.88 556 GLY A O 1
ATOM 4282 N N . LEU A 1 557 ? -15.626 25.386 9.911 1.00 92.44 557 LEU A N 1
ATOM 4283 C CA . LEU A 1 557 ? -16.410 24.269 9.374 1.00 92.44 557 LEU A CA 1
ATOM 4284 C C . LEU A 1 557 ? -16.054 23.898 7.927 1.00 92.44 557 LEU A C 1
ATOM 4286 O O . LEU A 1 557 ? -16.722 23.046 7.337 1.00 92.44 557 LEU A O 1
ATOM 4290 N N . GLN A 1 558 ? -15.004 24.490 7.357 1.00 91.00 558 GLN A N 1
ATOM 4291 C CA . GLN A 1 558 ? -14.662 24.313 5.946 1.00 91.00 558 GLN A CA 1
ATOM 4292 C C . GLN A 1 558 ? -14.408 22.846 5.566 1.00 91.00 558 GLN A C 1
ATOM 4294 O O . GLN A 1 558 ? -14.872 22.401 4.519 1.00 91.00 558 GLN A O 1
ATOM 4299 N N . ASN A 1 559 ? -13.764 22.053 6.429 1.00 92.31 559 ASN A N 1
ATOM 4300 C CA . ASN A 1 559 ? -13.546 20.623 6.170 1.00 92.31 559 ASN A CA 1
ATOM 4301 C C . ASN A 1 559 ? -14.867 19.839 6.061 1.00 92.31 559 ASN A C 1
ATOM 4303 O O . ASN A 1 559 ? -15.012 18.969 5.203 1.00 92.31 559 ASN A O 1
ATOM 4307 N N . TYR A 1 560 ? -15.855 20.178 6.894 1.00 93.31 560 TYR A N 1
ATOM 4308 C CA . TYR A 1 560 ? -17.187 19.571 6.851 1.00 93.31 560 TYR A CA 1
ATOM 4309 C C . TYR A 1 560 ? -17.960 20.016 5.606 1.00 93.31 560 TYR A C 1
ATOM 4311 O O . TYR A 1 560 ? -18.616 19.197 4.963 1.00 93.31 560 TYR A O 1
ATOM 4319 N N . TRP A 1 561 ? -17.846 21.292 5.222 1.00 90.50 561 TRP A N 1
ATOM 4320 C CA . TRP A 1 561 ? -18.406 21.788 3.965 1.00 90.50 561 TRP A CA 1
ATOM 4321 C C . TRP A 1 561 ? -17.805 21.057 2.761 1.00 90.50 561 TRP A C 1
ATOM 4323 O O . TRP A 1 561 ? -18.547 20.582 1.902 1.00 90.50 561 TRP A O 1
ATOM 4333 N N . ASN A 1 562 ? -16.480 20.897 2.728 1.00 88.25 562 ASN A N 1
ATOM 4334 C CA . ASN A 1 562 ? -15.777 20.185 1.663 1.00 88.25 562 ASN A CA 1
ATOM 4335 C C . ASN A 1 562 ? -16.256 18.733 1.537 1.00 88.25 562 ASN A C 1
ATOM 4337 O O . ASN A 1 562 ? -16.475 18.265 0.421 1.00 88.25 562 ASN A O 1
ATOM 4341 N N . ALA A 1 563 ? -16.512 18.060 2.665 1.00 89.56 563 ALA A N 1
ATOM 4342 C CA . ALA A 1 563 ? -17.018 16.691 2.687 1.00 89.56 563 ALA A CA 1
ATOM 4343 C C . ALA A 1 563 ? -18.441 16.547 2.114 1.00 89.56 563 ALA A C 1
ATOM 4345 O O . ALA A 1 563 ? -18.688 15.615 1.353 1.00 89.56 563 ALA A O 1
ATOM 4346 N N . PHE A 1 564 ? -19.378 17.437 2.461 1.00 91.94 564 PHE A N 1
ATOM 4347 C CA . PHE A 1 564 ? -20.792 17.278 2.077 1.00 91.94 564 PHE A CA 1
ATOM 4348 C C . PHE A 1 564 ? -21.199 18.017 0.799 1.00 91.94 564 PHE A C 1
ATOM 4350 O O . PHE A 1 564 ? -22.058 17.521 0.065 1.00 91.94 564 PHE A O 1
ATOM 4357 N N . SER A 1 565 ? -20.600 19.183 0.545 1.00 85.19 565 SER A N 1
ATOM 4358 C CA . SER A 1 565 ? -21.059 20.148 -0.467 1.00 85.19 565 SER A CA 1
ATOM 4359 C C . SER A 1 565 ? -19.943 20.711 -1.356 1.00 85.19 565 SER A C 1
ATOM 4361 O O . SER A 1 565 ? -20.241 21.357 -2.359 1.00 85.19 565 SER A O 1
ATOM 4363 N N . GLY A 1 566 ? -18.671 20.515 -1.000 1.00 75.94 566 GLY A N 1
ATOM 4364 C CA . GLY A 1 566 ? -17.528 21.007 -1.772 1.00 75.94 566 GLY A CA 1
ATOM 4365 C C . GLY A 1 566 ? -17.089 20.069 -2.897 1.00 75.94 566 GLY A C 1
ATOM 4366 O O . GLY A 1 566 ? -17.824 19.177 -3.325 1.00 75.94 566 GLY A O 1
ATOM 4367 N N . ALA A 1 567 ? -15.859 20.271 -3.380 1.00 71.50 567 ALA A N 1
ATOM 4368 C CA . ALA A 1 567 ? -15.279 19.479 -4.468 1.00 71.50 567 ALA A CA 1
ATOM 4369 C C . ALA A 1 567 ? -15.246 17.969 -4.154 1.00 71.50 567 ALA A C 1
ATOM 4371 O O . ALA A 1 567 ? -15.480 17.151 -5.047 1.00 71.50 567 ALA A O 1
ATOM 4372 N N . ASP A 1 568 ? -15.056 17.609 -2.880 1.00 80.94 568 ASP A N 1
ATOM 4373 C CA . ASP A 1 568 ? -14.924 16.220 -2.430 1.00 80.94 568 ASP A CA 1
ATOM 4374 C C . ASP A 1 568 ? -16.264 15.509 -2.194 1.00 80.94 568 ASP A C 1
ATOM 4376 O O . ASP A 1 568 ? -16.299 14.282 -2.065 1.00 80.94 568 ASP A O 1
ATOM 4380 N N . ALA A 1 569 ? -17.389 16.234 -2.213 1.00 82.06 569 ALA A N 1
ATOM 4381 C CA . ALA A 1 569 ? -18.725 15.656 -2.046 1.00 82.06 569 ALA A CA 1
ATOM 4382 C C . ALA A 1 569 ? -19.031 14.568 -3.088 1.00 82.06 569 ALA A C 1
ATOM 4384 O O . ALA A 1 569 ? -19.711 13.581 -2.796 1.00 82.06 569 ALA A O 1
ATOM 4385 N N . LYS A 1 570 ? -18.475 14.720 -4.299 1.00 83.31 570 LYS A N 1
ATOM 4386 C CA . LYS A 1 570 ? -18.583 13.739 -5.390 1.00 83.31 570 LYS A CA 1
ATOM 4387 C C . LYS A 1 570 ? -17.960 12.386 -5.032 1.00 83.31 570 LYS A C 1
ATOM 4389 O O . LYS A 1 570 ? -18.432 11.368 -5.525 1.00 83.31 570 LYS A O 1
ATOM 4394 N N . ASN A 1 571 ? -16.951 12.374 -4.161 1.00 83.44 571 ASN A N 1
ATOM 4395 C CA . ASN A 1 571 ? -16.293 11.157 -3.684 1.00 83.44 571 ASN A CA 1
ATOM 4396 C C . ASN A 1 571 ? -16.950 10.634 -2.397 1.00 83.44 571 ASN A C 1
ATOM 4398 O O . ASN A 1 571 ? -17.122 9.427 -2.235 1.00 83.44 571 ASN A O 1
ATOM 4402 N N . PHE A 1 572 ? -17.374 11.534 -1.503 1.00 90.00 572 PHE A N 1
ATOM 4403 C CA . PHE A 1 572 ? -17.934 11.173 -0.200 1.00 90.00 572 PHE A CA 1
ATOM 4404 C C . PHE A 1 572 ? -19.218 10.335 -0.298 1.00 90.00 572 PHE A C 1
ATOM 4406 O O . PHE A 1 572 ? -19.296 9.263 0.303 1.00 90.00 572 PHE A O 1
ATOM 4413 N N . TRP A 1 573 ? -20.226 10.784 -1.055 1.00 91.31 573 TRP A N 1
ATOM 4414 C CA . TRP A 1 573 ? -21.539 10.120 -1.084 1.00 91.31 573 TRP A CA 1
ATOM 4415 C C . TRP A 1 573 ? -21.505 8.685 -1.639 1.00 91.31 573 TRP A C 1
ATOM 4417 O O . TRP A 1 573 ? -22.096 7.803 -1.007 1.00 91.31 573 TRP A O 1
ATOM 4427 N N . PRO A 1 574 ? -20.798 8.391 -2.751 1.00 92.31 574 PRO A N 1
ATOM 4428 C CA . PRO A 1 574 ? -20.634 7.016 -3.219 1.00 92.31 574 PRO A CA 1
ATOM 4429 C C . PRO A 1 574 ? -19.953 6.108 -2.189 1.00 92.31 574 PRO A C 1
ATOM 4431 O O . PRO A 1 574 ? -20.400 4.981 -1.976 1.00 92.31 574 PRO A O 1
ATOM 4434 N N . VAL A 1 575 ? -18.906 6.594 -1.516 1.00 94.12 575 VAL A N 1
ATOM 4435 C CA . VAL A 1 575 ? -18.183 5.828 -0.487 1.00 94.12 575 VAL A CA 1
ATOM 4436 C C . VAL A 1 575 ? -19.052 5.621 0.759 1.00 94.12 575 VAL A C 1
ATOM 4438 O O . VAL A 1 575 ? -19.072 4.525 1.325 1.00 94.12 575 VAL A O 1
ATOM 4441 N N . PHE A 1 576 ? -19.830 6.627 1.167 1.00 94.94 576 PHE A N 1
ATOM 4442 C CA . PHE A 1 576 ? -20.812 6.506 2.247 1.00 94.94 576 PHE A CA 1
ATOM 4443 C C . PHE A 1 576 ? -21.851 5.424 1.937 1.00 94.94 576 PHE A C 1
ATOM 4445 O O . PHE A 1 576 ? -22.040 4.513 2.744 1.00 94.94 576 PHE A O 1
ATOM 4452 N N . LEU A 1 577 ? -22.472 5.464 0.754 1.00 95.25 577 LEU A N 1
ATOM 4453 C CA . LEU A 1 577 ? -23.459 4.459 0.354 1.00 95.25 577 LEU A CA 1
ATOM 4454 C C . LEU A 1 577 ? -22.842 3.058 0.296 1.00 95.25 577 LEU A C 1
ATOM 4456 O O . LEU A 1 577 ? -23.424 2.123 0.843 1.00 95.25 577 LEU A O 1
ATOM 4460 N N . LYS A 1 578 ? -21.635 2.910 -0.268 1.00 95.06 578 LYS A N 1
ATOM 4461 C CA . LYS A 1 578 ? -20.889 1.640 -0.237 1.00 95.06 578 LYS A CA 1
ATOM 4462 C C . LYS A 1 578 ? -20.647 1.159 1.188 1.00 95.06 578 LYS A C 1
ATOM 4464 O O . LYS A 1 578 ? -20.813 -0.024 1.447 1.00 95.06 578 LYS A O 1
ATOM 4469 N N . THR A 1 579 ? -20.333 2.051 2.125 1.00 97.12 579 THR A N 1
ATOM 4470 C CA . THR A 1 579 ? -20.129 1.698 3.542 1.00 97.12 579 THR A CA 1
ATOM 4471 C C . THR A 1 579 ? -21.419 1.210 4.202 1.00 97.12 579 THR A C 1
ATOM 4473 O O . THR A 1 579 ? -21.401 0.244 4.968 1.00 97.12 579 THR A O 1
ATOM 4476 N N . VAL A 1 580 ? -22.556 1.838 3.887 1.00 96.88 580 VAL A N 1
ATOM 4477 C CA . VAL A 1 580 ? -23.872 1.392 4.363 1.00 96.88 580 VAL A CA 1
ATOM 4478 C C . VAL A 1 580 ? -24.210 0.017 3.785 1.00 96.88 580 VAL A C 1
ATOM 4480 O O . VAL A 1 580 ? -24.524 -0.893 4.551 1.00 96.88 580 VAL A O 1
ATOM 4483 N N . PHE A 1 581 ? -24.080 -0.173 2.467 1.00 97.12 581 PHE A N 1
ATOM 4484 C CA . PHE A 1 581 ? -24.317 -1.468 1.821 1.00 97.12 581 PHE A CA 1
ATOM 4485 C C . PHE A 1 581 ? -23.384 -2.555 2.355 1.00 97.12 581 PHE A C 1
ATOM 4487 O O . PHE A 1 581 ? -23.853 -3.622 2.742 1.00 97.12 581 PHE A O 1
ATOM 4494 N N . TRP A 1 582 ? -22.089 -2.260 2.460 1.00 97.38 582 TRP A N 1
ATOM 4495 C CA . TRP A 1 582 ? -21.083 -3.110 3.090 1.00 97.38 582 TRP A CA 1
ATOM 4496 C C . TRP A 1 582 ? -21.538 -3.582 4.467 1.00 97.38 582 TRP A C 1
ATOM 4498 O O . TRP A 1 582 ? -21.573 -4.782 4.728 1.00 97.38 582 TRP A O 1
ATOM 4508 N N . THR A 1 583 ? -21.923 -2.645 5.334 1.00 97.81 583 THR A N 1
ATOM 4509 C CA . THR A 1 583 ? -22.290 -2.946 6.720 1.00 97.81 583 THR A CA 1
ATOM 4510 C C . THR A 1 583 ? -23.560 -3.784 6.784 1.00 97.81 583 THR A C 1
ATOM 4512 O O . THR A 1 583 ? -23.571 -4.824 7.438 1.00 97.81 583 THR A O 1
ATOM 4515 N N . VAL A 1 584 ? -24.613 -3.380 6.068 1.00 97.56 584 VAL A N 1
ATOM 4516 C CA . VAL A 1 584 ? -25.905 -4.078 6.079 1.00 97.56 584 VAL A CA 1
ATOM 4517 C C . VAL A 1 584 ? -25.768 -5.499 5.540 1.00 97.56 584 VAL A C 1
ATOM 4519 O O . VAL A 1 584 ? -26.259 -6.431 6.176 1.00 97.56 584 VAL A O 1
ATOM 4522 N N . ILE A 1 585 ? -25.082 -5.683 4.408 1.00 98.25 585 ILE A N 1
ATOM 4523 C CA . ILE A 1 585 ? -24.909 -7.000 3.783 1.00 98.25 585 ILE A CA 1
ATOM 4524 C C . ILE A 1 585 ? -24.129 -7.923 4.721 1.00 98.25 585 ILE A C 1
ATOM 4526 O O . ILE A 1 585 ? -24.609 -9.002 5.067 1.00 98.25 585 ILE A O 1
ATOM 4530 N N . ASN A 1 586 ? -22.961 -7.481 5.190 1.00 98.44 586 ASN A N 1
ATOM 4531 C CA . ASN A 1 586 ? -22.102 -8.294 6.045 1.00 98.44 586 ASN A CA 1
ATOM 4532 C C . ASN A 1 586 ? -22.781 -8.677 7.362 1.00 98.44 586 ASN A C 1
ATOM 4534 O O . ASN A 1 586 ? -22.833 -9.859 7.689 1.00 98.44 586 ASN A O 1
ATOM 4538 N N . VAL A 1 587 ? -23.356 -7.711 8.087 1.00 97.81 587 VAL A N 1
ATOM 4539 C CA . VAL A 1 587 ? -24.013 -7.979 9.376 1.00 97.81 587 VAL A CA 1
ATOM 4540 C C . VAL A 1 587 ? -25.214 -8.906 9.194 1.00 97.81 587 VAL A C 1
ATOM 4542 O O . VAL A 1 587 ? -25.407 -9.816 10.000 1.00 97.81 587 VAL A O 1
ATOM 4545 N N . SER A 1 588 ? -25.990 -8.739 8.118 1.00 98.12 588 SER A N 1
ATOM 4546 C CA . SER A 1 588 ? -27.115 -9.632 7.814 1.00 98.12 588 SER A CA 1
ATOM 4547 C C . SER A 1 588 ? -26.645 -11.074 7.623 1.00 98.12 588 SER A C 1
ATOM 4549 O O . SER A 1 588 ? -27.220 -11.986 8.220 1.00 98.12 588 SER A O 1
ATOM 4551 N N . PHE A 1 589 ? -25.568 -11.290 6.861 1.00 98.44 589 PHE A N 1
ATOM 4552 C CA . PHE A 1 589 ? -24.989 -12.621 6.675 1.00 98.44 589 PHE A CA 1
ATOM 4553 C C . PHE A 1 589 ? -24.341 -13.170 7.948 1.00 98.44 589 PHE A C 1
ATOM 4555 O O . PHE A 1 589 ? -24.543 -14.343 8.258 1.00 98.44 589 PHE A O 1
ATOM 4562 N N . HIS A 1 590 ? -23.629 -12.349 8.727 1.00 98.06 590 HIS A N 1
ATOM 4563 C CA . HIS A 1 590 ? -23.056 -12.771 10.010 1.00 98.06 590 HIS A CA 1
ATOM 4564 C C . HIS A 1 590 ? -24.137 -13.303 10.946 1.00 98.06 590 HIS A C 1
ATOM 4566 O O . HIS A 1 590 ? -23.978 -14.383 11.511 1.00 98.06 590 HIS A O 1
ATOM 4572 N N . VAL A 1 591 ? -25.244 -12.568 11.091 1.00 97.19 591 VAL A N 1
ATOM 4573 C CA . VAL A 1 591 ? -26.366 -12.959 11.954 1.00 97.19 591 VAL A CA 1
ATOM 4574 C C . VAL A 1 591 ? -27.074 -14.183 11.391 1.00 97.19 591 VAL A C 1
ATOM 4576 O O . VAL A 1 591 ? -27.291 -15.138 12.130 1.00 97.19 591 VAL A O 1
ATOM 4579 N N . ALA A 1 592 ? -27.416 -14.186 10.100 1.00 97.44 592 ALA A N 1
ATOM 4580 C CA . ALA A 1 592 ? -28.151 -15.287 9.486 1.00 97.44 592 ALA A CA 1
ATOM 4581 C C . ALA A 1 592 ? -27.378 -16.610 9.586 1.00 97.44 592 ALA A C 1
ATOM 4583 O O . ALA A 1 592 ? -27.913 -17.597 10.091 1.00 97.44 592 ALA A O 1
ATOM 4584 N N . ILE A 1 593 ? -26.105 -16.613 9.177 1.00 98.00 593 ILE A N 1
ATOM 4585 C CA . ILE A 1 593 ? -25.236 -17.796 9.233 1.00 98.00 593 ILE A CA 1
ATOM 4586 C C . ILE A 1 593 ? -24.956 -18.172 10.689 1.00 98.00 593 ILE A C 1
ATOM 4588 O O . ILE A 1 593 ? -25.065 -19.342 11.056 1.00 98.00 593 ILE A O 1
ATOM 4592 N N . GLY A 1 594 ? -24.647 -17.192 11.542 1.00 97.12 594 GLY A N 1
ATOM 4593 C CA . GLY A 1 594 ? -24.343 -17.427 12.949 1.00 97.12 594 GLY A CA 1
ATOM 4594 C C . GLY A 1 594 ? -25.509 -18.058 13.709 1.00 97.12 594 GLY A C 1
ATOM 4595 O O . GLY A 1 594 ? -25.330 -19.081 14.372 1.00 97.12 594 GLY A O 1
ATOM 4596 N N . VAL A 1 595 ? -26.717 -17.505 13.573 1.00 96.19 595 VAL A N 1
ATOM 4597 C CA . VAL A 1 595 ? -27.932 -18.040 14.206 1.00 96.19 595 VAL A CA 1
ATOM 4598 C C . VAL A 1 595 ? -28.270 -19.419 13.652 1.00 96.19 595 VAL A C 1
ATOM 4600 O O . VAL A 1 595 ? -28.551 -20.331 14.430 1.00 96.19 595 VAL A O 1
ATOM 4603 N N . PHE A 1 596 ? -28.201 -19.596 12.330 1.00 95.50 596 PHE A N 1
ATOM 4604 C CA . PHE A 1 596 ? -28.457 -20.881 11.685 1.00 95.50 596 PHE A CA 1
ATOM 4605 C C . PHE A 1 596 ? -27.540 -21.984 12.236 1.00 95.50 596 PHE A C 1
ATOM 4607 O O . PHE A 1 596 ? -28.025 -23.000 12.740 1.00 95.50 596 PHE A O 1
ATOM 4614 N N . LEU A 1 597 ? -26.223 -21.755 12.233 1.00 95.38 597 LEU A N 1
ATOM 4615 C CA . LEU A 1 597 ? -25.243 -22.715 12.744 1.00 95.38 597 LEU A CA 1
ATOM 4616 C C . LEU A 1 597 ? -25.391 -22.945 14.253 1.00 95.38 597 LEU A C 1
ATOM 4618 O O . LEU A 1 597 ? -25.293 -24.082 14.714 1.00 95.38 597 LEU A O 1
ATOM 4622 N N . ALA A 1 598 ? -25.678 -21.900 15.033 1.00 95.25 598 ALA A N 1
ATOM 4623 C CA . ALA A 1 598 ? -25.885 -22.029 16.473 1.00 95.25 598 ALA A CA 1
ATOM 4624 C C . ALA A 1 598 ? -27.098 -22.907 16.808 1.00 95.25 598 ALA A C 1
ATOM 4626 O O . ALA A 1 598 ? -26.998 -23.777 17.674 1.00 95.25 598 ALA A O 1
ATOM 4627 N N . VAL A 1 599 ? -28.218 -22.729 16.100 1.00 92.50 599 VAL A N 1
ATOM 4628 C CA . VAL A 1 599 ? -29.423 -23.556 16.271 1.00 92.50 599 VAL A CA 1
ATOM 4629 C C . VAL A 1 599 ? -29.143 -25.010 15.890 1.00 92.50 599 VAL A C 1
ATOM 4631 O O . VAL A 1 599 ? -29.534 -25.914 16.631 1.00 92.50 599 VAL A O 1
ATOM 4634 N N . MET A 1 600 ? -28.408 -25.254 14.798 1.00 91.25 600 MET A N 1
ATOM 4635 C CA . MET A 1 600 ? -27.997 -26.612 14.420 1.00 91.25 600 MET A CA 1
ATOM 4636 C C . MET A 1 600 ? -27.126 -27.267 15.502 1.00 91.25 600 MET A C 1
ATOM 4638 O O . MET A 1 600 ? -27.381 -28.403 15.897 1.00 91.25 600 MET A O 1
ATOM 4642 N N . LEU A 1 601 ? -26.137 -26.545 16.037 1.00 92.06 601 LEU A N 1
ATOM 4643 C CA . LEU A 1 601 ? -25.181 -27.048 17.037 1.00 92.06 601 LEU A CA 1
ATOM 4644 C C . LEU A 1 601 ? -25.721 -27.090 18.473 1.00 92.06 601 LEU A C 1
ATOM 4646 O O . LEU A 1 601 ? -25.043 -27.606 19.375 1.00 92.06 601 LEU A O 1
ATOM 4650 N N . HIS A 1 602 ? -26.901 -26.521 18.708 1.00 88.06 602 HIS A N 1
ATOM 4651 C CA . HIS A 1 602 ? -27.624 -26.642 19.969 1.00 88.06 602 HIS A CA 1
ATOM 4652 C C . HIS A 1 602 ? -28.341 -27.999 20.085 1.00 88.06 602 HIS A C 1
ATOM 4654 O O . HIS A 1 602 ? -28.525 -28.505 21.191 1.00 88.06 602 HIS A O 1
ATOM 4660 N N . GLY A 1 603 ? -28.703 -28.619 18.956 1.00 80.88 603 GLY A N 1
ATOM 4661 C CA . GLY A 1 603 ? -29.348 -29.932 18.917 1.00 80.88 603 GLY A CA 1
ATOM 4662 C C . GLY A 1 603 ? -28.433 -31.111 19.300 1.00 80.88 603 GLY A C 1
ATOM 4663 O O . GLY A 1 603 ? -27.240 -30.934 19.572 1.00 80.88 603 GLY A O 1
ATOM 4664 N N . PRO A 1 604 ? -28.969 -32.348 19.306 1.00 79.81 604 PRO A N 1
ATOM 4665 C CA . PRO A 1 604 ? -28.211 -33.569 19.587 1.00 79.81 604 PRO A CA 1
ATOM 4666 C C . PRO A 1 604 ? -27.326 -33.970 18.389 1.00 79.81 604 PRO A C 1
ATOM 4668 O O . PRO A 1 604 ? -27.548 -34.990 17.744 1.00 79.81 604 PRO A O 1
ATOM 4671 N N . VAL A 1 605 ? -26.329 -33.145 18.065 1.00 87.31 605 VAL A N 1
ATOM 4672 C CA . VAL A 1 605 ? -25.375 -33.387 16.972 1.00 87.31 605 VAL A CA 1
ATOM 4673 C C . VAL A 1 605 ? -24.168 -34.171 17.490 1.00 87.31 605 VAL A C 1
ATOM 4675 O O . VAL A 1 605 ? -23.504 -33.759 18.448 1.00 87.31 605 VAL A O 1
ATOM 4678 N N . ILE A 1 606 ? -23.861 -35.297 16.842 1.00 86.88 606 ILE A N 1
ATOM 4679 C CA . ILE A 1 606 ? -22.663 -36.100 17.122 1.00 86.88 606 ILE A CA 1
ATOM 4680 C C . ILE A 1 606 ? -21.430 -35.277 16.731 1.00 86.88 606 ILE A C 1
ATOM 4682 O O . ILE A 1 606 ? -21.381 -34.710 15.648 1.00 86.88 606 ILE A O 1
ATOM 4686 N N . GLY A 1 607 ? -20.440 -35.165 17.621 1.00 87.50 607 GLY A N 1
ATOM 4687 C CA . GLY A 1 607 ? -19.225 -34.385 17.346 1.00 87.50 607 GLY A CA 1
ATOM 4688 C C . GLY A 1 607 ? -19.388 -32.861 17.451 1.00 87.50 607 GLY A C 1
ATOM 4689 O O . GLY A 1 607 ? -18.509 -32.130 17.003 1.00 87.50 607 GLY A O 1
ATOM 4690 N N . LYS A 1 608 ? -20.462 -32.352 18.079 1.00 88.06 608 LYS A N 1
ATOM 4691 C CA . LYS A 1 608 ? -20.730 -30.901 18.222 1.00 88.06 608 LYS A CA 1
ATOM 4692 C C . LYS A 1 608 ? -19.537 -30.067 18.708 1.00 88.06 608 LYS A C 1
ATOM 4694 O O . LYS A 1 608 ? -19.386 -28.928 18.278 1.00 88.06 608 LYS A O 1
ATOM 4699 N N . SER A 1 609 ? -18.691 -30.611 19.586 1.00 87.88 609 SER A N 1
ATOM 4700 C CA . SER A 1 609 ? -17.504 -29.909 20.091 1.00 87.88 609 SER A CA 1
ATOM 4701 C C . SER A 1 609 ? -16.465 -29.679 18.994 1.00 87.88 609 SER A C 1
ATOM 4703 O O . SER A 1 609 ? -15.920 -28.585 18.908 1.00 87.88 609 SER A O 1
ATOM 4705 N N . LEU A 1 610 ? -16.242 -30.668 18.122 1.00 94.00 610 LEU A N 1
ATOM 4706 C CA . LEU A 1 610 ? -15.326 -30.538 16.990 1.00 94.00 610 LEU A CA 1
ATOM 4707 C C . LEU A 1 610 ? -15.845 -29.502 15.988 1.00 94.00 610 LEU A C 1
ATOM 4709 O O . LEU A 1 610 ? -15.100 -28.608 15.602 1.00 94.00 610 LEU A O 1
ATOM 4713 N N . TYR A 1 611 ? -17.134 -29.558 15.635 1.00 93.31 611 TYR A N 1
ATOM 4714 C CA . TYR A 1 611 ? -17.738 -28.560 14.747 1.00 93.31 611 TYR A CA 1
ATOM 4715 C C . TYR A 1 611 ? -17.631 -27.139 15.308 1.00 93.31 611 TYR A C 1
ATOM 4717 O O . TYR A 1 611 ? -17.275 -26.225 14.573 1.00 93.31 611 TYR A O 1
ATOM 4725 N N . ARG A 1 612 ? -17.883 -26.945 16.611 1.00 91.50 612 ARG A N 1
ATOM 4726 C CA . ARG A 1 612 ? -17.715 -25.634 17.263 1.00 91.50 612 ARG A CA 1
ATOM 4727 C C . ARG A 1 612 ? -16.277 -25.133 17.168 1.00 91.50 612 ARG A C 1
ATOM 4729 O O . ARG A 1 612 ? -16.089 -23.962 16.876 1.00 91.50 612 ARG A O 1
ATOM 4736 N N . ILE A 1 613 ? -15.287 -26.000 17.388 1.00 91.81 613 ILE A N 1
ATOM 4737 C CA . ILE A 1 613 ? -13.871 -25.627 17.267 1.00 91.81 613 ILE A CA 1
ATOM 4738 C C . ILE A 1 613 ? -13.568 -25.191 15.831 1.00 91.81 613 ILE A C 1
ATOM 4740 O O . ILE A 1 613 ? -13.088 -24.080 15.633 1.00 91.81 613 ILE A O 1
ATOM 4744 N N . LEU A 1 614 ? -13.915 -26.013 14.835 1.00 94.50 614 LEU A N 1
ATOM 4745 C CA . LEU A 1 614 ? -13.635 -25.727 13.423 1.00 94.50 614 LEU A CA 1
ATOM 4746 C C . LEU A 1 614 ? -14.317 -24.442 12.931 1.00 94.50 614 LEU A C 1
ATOM 4748 O O . LEU A 1 614 ? -13.702 -23.650 12.227 1.00 94.50 614 LEU A O 1
ATOM 4752 N N . LEU A 1 615 ? -15.567 -24.204 13.335 1.00 95.25 615 LEU A N 1
ATOM 4753 C CA . LEU A 1 615 ? -16.341 -23.031 12.920 1.00 95.25 615 LEU A CA 1
ATOM 4754 C C . LEU A 1 615 ? -15.940 -21.740 13.647 1.00 95.25 615 LEU A C 1
ATOM 4756 O O . LEU A 1 615 ? -16.330 -20.666 13.204 1.00 95.25 615 LEU A O 1
ATOM 4760 N N . VAL A 1 616 ? -15.174 -21.821 14.741 1.00 94.69 616 VAL A N 1
ATOM 4761 C CA . VAL A 1 616 ? -14.618 -20.650 15.446 1.00 94.69 616 VAL A CA 1
ATOM 4762 C C . VAL A 1 616 ? -13.265 -20.218 14.874 1.00 94.69 616 VAL A C 1
ATOM 4764 O O . VAL A 1 616 ? -12.909 -19.048 15.012 1.00 94.69 616 VAL A O 1
ATOM 4767 N N . ILE A 1 617 ? -12.551 -21.109 14.170 1.00 93.81 617 ILE A N 1
ATOM 4768 C CA . ILE A 1 617 ? -11.244 -20.819 13.549 1.00 93.81 617 ILE A CA 1
ATOM 4769 C C . ILE A 1 617 ? -11.223 -19.494 12.774 1.00 93.81 617 ILE A C 1
ATOM 4771 O O . ILE A 1 617 ? -10.279 -18.737 12.997 1.00 93.81 617 ILE A O 1
ATOM 4775 N N . PRO A 1 618 ? -12.222 -19.151 11.934 1.00 91.94 618 PRO A N 1
ATOM 4776 C CA . PRO A 1 618 ? -12.166 -17.912 11.164 1.00 91.94 618 PRO A CA 1
ATOM 4777 C C . PRO A 1 618 ? -11.967 -16.660 12.020 1.00 91.94 618 PRO A C 1
ATOM 4779 O O . PRO A 1 618 ? -11.214 -15.771 11.650 1.00 91.94 618 PRO A O 1
ATOM 4782 N N . TRP A 1 619 ? -12.582 -16.617 13.203 1.00 91.00 619 TRP A N 1
ATOM 4783 C CA . TRP A 1 619 ? -12.459 -15.490 14.126 1.00 91.00 619 TRP A CA 1
ATOM 4784 C C . TRP A 1 619 ? -11.186 -15.544 14.990 1.00 91.00 619 TRP A C 1
ATOM 4786 O O . TRP A 1 619 ? -10.766 -14.529 15.539 1.00 91.00 619 TRP A O 1
ATOM 4796 N N . ALA A 1 620 ? -10.556 -16.716 15.111 1.00 90.38 620 ALA A N 1
ATOM 4797 C CA . ALA A 1 620 ? -9.327 -16.904 15.881 1.00 90.38 620 ALA A CA 1
ATOM 4798 C C . ALA A 1 620 ? -8.053 -16.538 15.095 1.00 90.38 620 ALA A C 1
ATOM 4800 O O . ALA A 1 620 ? -7.030 -16.215 15.700 1.00 90.38 620 ALA A O 1
ATOM 4801 N N . VAL A 1 621 ? -8.094 -16.602 13.760 1.00 90.88 621 VAL A N 1
ATOM 4802 C CA . VAL A 1 621 ? -6.954 -16.265 12.894 1.00 90.88 621 VAL A CA 1
ATOM 4803 C C . VAL A 1 621 ? -6.829 -14.739 12.759 1.00 90.88 621 VAL A C 1
ATOM 4805 O O . VAL A 1 621 ? -7.839 -14.055 12.585 1.00 90.88 621 VAL A O 1
ATOM 4808 N N . PRO A 1 622 ? -5.608 -14.165 12.783 1.00 92.12 622 PRO A N 1
ATOM 4809 C CA . PRO A 1 622 ? -5.412 -12.744 12.515 1.00 92.12 622 PRO A CA 1
ATOM 4810 C C . PRO A 1 622 ? -6.040 -12.312 11.181 1.00 92.12 622 PRO A C 1
ATOM 4812 O O . PRO A 1 622 ? -5.778 -12.900 10.127 1.00 92.12 622 PRO A O 1
ATOM 4815 N N . ALA A 1 623 ? -6.836 -11.240 11.220 1.00 88.81 623 ALA A N 1
ATOM 4816 C CA . ALA A 1 623 ? -7.568 -10.739 10.053 1.00 88.81 623 ALA A CA 1
ATOM 4817 C C . ALA A 1 623 ? -6.647 -10.390 8.871 1.00 88.81 623 ALA A C 1
ATOM 4819 O O . ALA A 1 623 ? -7.035 -10.574 7.722 1.00 88.81 623 ALA A O 1
ATOM 4820 N N . TYR A 1 624 ? -5.420 -9.939 9.151 1.00 88.19 624 TYR A N 1
ATOM 4821 C CA . TYR A 1 624 ? -4.428 -9.591 8.132 1.00 88.19 624 TYR A CA 1
ATOM 4822 C C . TYR A 1 624 ? -4.063 -10.788 7.239 1.00 88.19 624 TYR A C 1
ATOM 4824 O O . TYR A 1 624 ? -4.219 -10.729 6.021 1.00 88.19 624 TYR A O 1
ATOM 4832 N N . ILE A 1 625 ? -3.650 -11.904 7.852 1.00 89.50 625 ILE A N 1
ATOM 4833 C CA . ILE A 1 625 ? -3.280 -13.136 7.133 1.00 89.50 625 ILE A CA 1
ATOM 4834 C C . ILE A 1 625 ? -4.484 -13.688 6.374 1.00 89.50 625 ILE A C 1
ATOM 4836 O O . ILE A 1 625 ? -4.365 -14.110 5.224 1.00 89.50 625 ILE A O 1
ATOM 4840 N N . THR A 1 626 ? -5.659 -13.630 6.999 1.00 90.75 626 THR A N 1
ATOM 4841 C CA . THR A 1 626 ? -6.908 -14.058 6.371 1.00 90.75 626 THR A CA 1
ATOM 4842 C C . THR A 1 626 ? -7.204 -13.258 5.105 1.00 90.75 626 THR A C 1
ATOM 4844 O O . THR A 1 626 ? -7.499 -13.847 4.070 1.00 90.75 626 THR A O 1
ATOM 4847 N N . ALA A 1 627 ? -7.111 -11.929 5.162 1.00 92.00 627 ALA A N 1
ATOM 4848 C CA . ALA A 1 627 ? -7.422 -11.067 4.029 1.00 92.00 627 ALA A CA 1
ATOM 4849 C C . ALA A 1 627 ? -6.471 -11.302 2.843 1.00 92.00 627 ALA A C 1
ATOM 4851 O O . ALA A 1 627 ? -6.934 -11.434 1.712 1.00 92.00 627 ALA A O 1
ATOM 4852 N N . LEU A 1 628 ? -5.166 -11.445 3.097 1.00 88.94 628 LEU A N 1
ATOM 4853 C CA . LEU A 1 628 ? -4.196 -11.771 2.044 1.00 88.94 628 LEU A CA 1
ATOM 4854 C C . LEU A 1 628 ? -4.412 -13.173 1.457 1.00 88.94 628 LEU A C 1
ATOM 4856 O O . LEU A 1 628 ? -4.290 -13.357 0.248 1.00 88.94 628 LEU A O 1
ATOM 4860 N N . THR A 1 629 ? -4.791 -14.148 2.288 1.00 91.69 629 THR A N 1
ATOM 4861 C CA . THR A 1 629 ? -5.125 -15.502 1.815 1.00 91.69 629 THR A CA 1
ATOM 4862 C C . THR A 1 629 ? -6.348 -15.468 0.898 1.00 91.69 629 THR A C 1
ATOM 4864 O O . THR A 1 629 ? -6.310 -16.020 -0.200 1.00 91.69 629 THR A O 1
ATOM 4867 N N . TRP A 1 630 ? -7.414 -14.766 1.302 1.00 93.25 630 TRP A N 1
ATOM 4868 C CA . TRP A 1 630 ? -8.604 -14.588 0.467 1.00 93.25 630 TRP A CA 1
ATOM 4869 C C . TRP A 1 630 ? -8.289 -13.873 -0.841 1.00 93.25 630 TRP A C 1
ATOM 4871 O O . TRP A 1 630 ? -8.767 -14.314 -1.881 1.00 93.25 630 TRP A O 1
ATOM 4881 N N . ARG A 1 631 ? -7.456 -12.825 -0.820 1.00 90.38 631 ARG A N 1
ATOM 4882 C CA . ARG A 1 631 ? -7.002 -12.157 -2.046 1.00 90.38 631 ARG A CA 1
ATOM 4883 C C . ARG A 1 631 ? -6.396 -13.158 -3.030 1.00 90.38 631 ARG A C 1
ATOM 4885 O O . ARG A 1 631 ? -6.843 -13.212 -4.167 1.00 90.38 631 ARG A O 1
ATOM 4892 N N . GLY A 1 632 ? -5.452 -13.991 -2.585 1.00 88.44 632 GLY A N 1
ATOM 4893 C CA . GLY A 1 632 ? -4.850 -15.020 -3.441 1.00 88.44 632 GLY A CA 1
ATOM 4894 C C . GLY A 1 632 ? -5.867 -16.046 -3.956 1.00 88.44 632 GLY A C 1
ATOM 4895 O O . GLY A 1 632 ? -5.823 -16.446 -5.115 1.00 88.44 632 GLY A O 1
ATOM 4896 N N . MET A 1 633 ? -6.846 -16.433 -3.132 1.00 91.31 633 MET A N 1
ATOM 4897 C CA . MET A 1 633 ? -7.932 -17.327 -3.558 1.00 91.31 633 MET A CA 1
ATOM 4898 C C . MET A 1 633 ? -8.842 -16.714 -4.634 1.00 91.31 633 MET A C 1
ATOM 4900 O O . MET A 1 633 ? -9.441 -17.468 -5.405 1.00 91.31 633 MET A O 1
ATOM 4904 N N . PHE A 1 634 ? -8.941 -15.384 -4.676 1.00 91.62 634 PHE A N 1
ATOM 4905 C CA . PHE A 1 634 ? -9.711 -14.607 -5.645 1.00 91.62 634 PHE A CA 1
ATOM 4906 C C . PHE A 1 634 ? -8.898 -14.169 -6.872 1.00 91.62 634 PHE A C 1
ATOM 4908 O O . PHE A 1 634 ? -9.418 -13.416 -7.690 1.00 91.62 634 PHE A O 1
ATOM 4915 N N . ASP A 1 635 ? -7.659 -14.627 -7.057 1.00 87.12 635 ASP A N 1
ATOM 4916 C CA . ASP A 1 635 ? -6.965 -14.366 -8.320 1.00 87.12 635 ASP A CA 1
ATOM 4917 C C . ASP A 1 635 ? -7.797 -14.876 -9.520 1.00 87.12 635 ASP A C 1
ATOM 4919 O O . ASP A 1 635 ? -8.437 -15.934 -9.453 1.00 87.12 635 ASP A O 1
ATOM 4923 N N . ALA A 1 636 ? -7.854 -14.091 -10.602 1.00 81.62 636 ALA A N 1
ATOM 4924 C CA . ALA A 1 636 ? -8.778 -14.352 -11.706 1.00 81.62 636 ALA A CA 1
ATOM 4925 C C . ALA A 1 636 ? -8.445 -15.665 -12.431 1.00 81.62 636 ALA A C 1
ATOM 4927 O O . ALA A 1 636 ? -9.340 -16.385 -12.889 1.00 81.62 636 ALA A O 1
ATOM 4928 N N . GLU A 1 637 ? -7.165 -16.012 -12.486 1.00 78.00 637 GLU A N 1
ATOM 4929 C CA . GLU A 1 637 ? -6.674 -17.116 -13.290 1.00 78.00 637 GLU A CA 1
ATOM 4930 C C . GLU A 1 637 ? -6.268 -18.305 -12.421 1.00 78.00 637 GLU A C 1
ATOM 4932 O O . GLU A 1 637 ? -6.792 -19.412 -12.590 1.00 78.00 637 GLU A O 1
ATOM 4937 N N . PHE A 1 638 ? -5.435 -18.055 -11.417 1.00 79.56 638 PHE A N 1
ATOM 4938 C CA . PHE A 1 638 ? -4.842 -19.050 -10.529 1.00 79.56 638 PHE A CA 1
ATOM 4939 C C . PHE A 1 638 ? -5.582 -19.178 -9.194 1.00 79.56 638 PHE A C 1
ATOM 4941 O O . PHE A 1 638 ? -5.261 -20.061 -8.399 1.00 79.56 638 PHE A O 1
ATOM 4948 N N . GLY A 1 639 ? -6.607 -18.363 -8.939 1.00 86.56 639 GLY A N 1
ATOM 4949 C CA . GLY A 1 639 ? -7.365 -18.401 -7.693 1.00 86.56 639 GLY A CA 1
ATOM 4950 C C . GLY A 1 639 ? -8.158 -19.696 -7.509 1.00 86.56 639 GLY A C 1
ATOM 4951 O O . GLY A 1 639 ? -8.865 -20.163 -8.409 1.00 86.56 639 GLY A O 1
ATOM 4952 N N . VAL A 1 640 ? -8.091 -20.265 -6.301 1.00 89.75 640 VAL A N 1
ATOM 4953 C CA . VAL A 1 640 ? -8.809 -21.500 -5.928 1.00 89.75 640 VAL A CA 1
ATOM 4954 C C . VAL A 1 640 ? -10.321 -21.363 -6.136 1.00 89.75 640 VAL A C 1
ATOM 4956 O O . VAL A 1 640 ? -10.977 -22.343 -6.481 1.00 89.75 640 VAL A O 1
ATOM 4959 N N . VAL A 1 641 ? -10.886 -20.160 -5.977 1.00 90.44 641 VAL A N 1
ATOM 4960 C CA . VAL A 1 641 ? -12.325 -19.923 -6.175 1.00 90.44 641 VAL A CA 1
ATOM 4961 C C . VAL A 1 641 ? -12.731 -20.219 -7.618 1.00 90.44 641 VAL A C 1
ATOM 4963 O O . VAL A 1 641 ? -13.646 -21.009 -7.849 1.00 90.44 641 VAL A O 1
ATOM 4966 N N . ASN A 1 642 ? -12.018 -19.660 -8.597 1.00 89.62 642 ASN A N 1
ATOM 4967 C CA . ASN A 1 642 ? -12.305 -19.919 -10.007 1.00 89.62 642 ASN A CA 1
ATOM 4968 C C . ASN A 1 642 ? -11.915 -21.341 -10.425 1.00 89.62 642 ASN A C 1
ATOM 4970 O O . ASN A 1 642 ? -12.620 -21.949 -11.230 1.00 89.62 642 ASN A O 1
ATOM 4974 N N . GLN A 1 643 ? -10.849 -21.912 -9.853 1.00 86.94 643 GLN A N 1
ATOM 4975 C CA . GLN A 1 643 ? -10.509 -23.321 -10.074 1.00 86.94 643 GLN A CA 1
ATOM 4976 C C . GLN A 1 643 ? -11.624 -24.264 -9.609 1.00 86.94 643 GLN A C 1
ATOM 4978 O O . GLN A 1 643 ? -11.946 -25.222 -10.312 1.00 86.94 643 GLN A O 1
ATOM 4983 N N . LEU A 1 644 ? -12.251 -23.988 -8.463 1.00 89.00 644 LEU A N 1
ATOM 4984 C CA . LEU A 1 644 ? -13.370 -24.780 -7.964 1.00 89.00 644 LEU A CA 1
ATOM 4985 C C . LEU A 1 644 ? -14.597 -24.645 -8.870 1.00 89.00 644 LEU A C 1
ATOM 4987 O O . LEU A 1 644 ? -15.201 -25.658 -9.201 1.00 89.00 644 LEU A O 1
ATOM 4991 N N . VAL A 1 645 ? -14.926 -23.430 -9.322 1.00 87.25 645 VAL A N 1
ATOM 4992 C CA . VAL A 1 645 ? -16.018 -23.195 -10.286 1.00 87.25 645 VAL A CA 1
ATOM 4993 C C . VAL A 1 645 ? -15.805 -24.014 -11.560 1.00 87.25 645 VAL A C 1
ATOM 4995 O O . VAL A 1 645 ? -16.702 -24.738 -11.981 1.00 87.25 645 VAL A O 1
ATOM 4998 N N . ARG A 1 646 ? -14.593 -23.989 -12.126 1.00 84.75 646 ARG A N 1
ATOM 4999 C CA . ARG A 1 646 ? -14.232 -24.816 -13.290 1.00 84.75 646 ARG A CA 1
ATOM 5000 C C . ARG A 1 646 ? -14.364 -26.307 -13.010 1.00 84.75 646 ARG A C 1
ATOM 5002 O O . ARG A 1 646 ? -14.955 -27.039 -13.799 1.00 84.75 646 ARG A O 1
ATOM 5009 N N . SER A 1 647 ? -13.838 -26.741 -11.868 1.00 86.56 647 SER A N 1
ATOM 5010 C CA . SER A 1 647 ? -13.917 -28.134 -11.436 1.00 86.56 647 SER A CA 1
ATOM 5011 C C . SER A 1 647 ? -15.366 -28.573 -11.267 1.00 86.56 647 SER A C 1
ATOM 5013 O O . SER A 1 647 ? -15.677 -29.707 -11.576 1.00 86.56 647 SER A O 1
ATOM 5015 N N . MET A 1 648 ? -16.265 -27.698 -10.813 1.00 86.44 648 MET A N 1
ATOM 5016 C CA . MET A 1 648 ? -17.695 -27.987 -10.716 1.00 86.44 648 MET A CA 1
ATOM 5017 C C . MET A 1 648 ? -18.366 -28.030 -12.091 1.00 86.44 648 MET A C 1
ATOM 5019 O O . MET A 1 648 ? -19.139 -28.951 -12.342 1.00 86.44 648 MET A O 1
ATOM 5023 N N . ASN A 1 649 ? -18.042 -27.097 -12.991 1.00 86.56 649 ASN A N 1
ATOM 5024 C CA . ASN A 1 649 ? -18.569 -27.084 -14.361 1.00 86.56 649 ASN A CA 1
ATOM 5025 C C . ASN A 1 649 ? -18.209 -28.361 -15.127 1.00 86.56 649 ASN A C 1
ATOM 5027 O O . ASN A 1 649 ? -19.028 -28.874 -15.874 1.00 86.56 649 ASN A O 1
ATOM 5031 N N . ALA A 1 650 ? -17.038 -28.951 -14.864 1.00 84.00 650 ALA A N 1
ATOM 5032 C CA . ALA A 1 650 ? -16.657 -30.233 -15.458 1.00 84.00 650 ALA A CA 1
ATOM 5033 C C . ALA A 1 650 ? -17.611 -31.398 -15.101 1.00 84.00 650 ALA A C 1
ATOM 5035 O O . ALA A 1 650 ? -17.651 -32.398 -15.816 1.00 84.00 650 ALA A O 1
ATOM 5036 N N . TRP A 1 651 ? -18.375 -31.288 -14.007 1.00 83.12 651 TRP A N 1
ATOM 5037 C CA . TRP A 1 651 ? -19.353 -32.293 -13.562 1.00 83.12 651 TRP A CA 1
ATOM 5038 C C . TRP A 1 651 ? -20.804 -31.854 -13.789 1.00 83.12 651 TRP A C 1
ATOM 5040 O O . TRP A 1 651 ? -21.718 -32.674 -13.668 1.00 83.12 651 TRP A O 1
ATOM 5050 N N . LEU A 1 652 ? -21.034 -30.570 -14.074 1.00 83.81 652 LEU A N 1
ATOM 5051 C CA . LEU A 1 652 ? -22.360 -30.019 -14.316 1.00 83.81 652 LEU A CA 1
ATOM 5052 C C . LEU A 1 652 ? -22.740 -30.182 -15.795 1.00 83.81 652 LEU A C 1
ATOM 5054 O O . LEU A 1 652 ? -21.891 -30.113 -16.680 1.00 83.81 652 LEU A O 1
ATOM 5058 N N . PRO A 1 653 ? -24.029 -30.398 -16.103 1.00 83.12 653 PRO A N 1
ATOM 5059 C CA . PRO A 1 653 ? -24.512 -30.268 -17.471 1.00 83.12 653 PRO A CA 1
ATOM 5060 C C . PRO A 1 653 ? -24.244 -28.850 -17.995 1.00 83.12 653 PRO A C 1
ATOM 5062 O O . PRO A 1 653 ? -24.502 -27.895 -17.271 1.00 83.12 653 PRO A O 1
ATOM 5065 N N . SER A 1 654 ? -23.848 -28.691 -19.261 1.00 79.19 654 SER A N 1
ATOM 5066 C CA . SER A 1 654 ? -23.431 -27.394 -19.839 1.00 79.19 654 SER A CA 1
ATOM 5067 C C . SER A 1 654 ? -24.477 -26.266 -19.755 1.00 79.19 654 SER A C 1
ATOM 5069 O O . SER A 1 654 ? -24.151 -25.094 -19.895 1.00 79.19 654 SER A O 1
ATOM 5071 N N . TRP A 1 655 ? -25.755 -26.583 -19.516 1.00 81.31 655 TRP A N 1
ATOM 5072 C CA . TRP A 1 655 ? -26.813 -25.586 -19.280 1.00 81.31 655 TRP A CA 1
ATOM 5073 C C . TRP A 1 655 ? -26.834 -25.022 -17.843 1.00 81.31 655 TRP A C 1
ATOM 5075 O O . TRP A 1 655 ? -27.647 -24.152 -17.538 1.00 81.31 655 TRP A O 1
ATOM 5085 N N . LEU A 1 656 ? -25.958 -25.520 -16.968 1.00 84.31 656 LEU A N 1
ATOM 5086 C CA . LEU A 1 656 ? -25.748 -25.117 -15.573 1.00 84.31 656 LEU A CA 1
ATOM 5087 C C . LEU A 1 656 ? -24.327 -24.574 -15.334 1.00 84.31 656 LEU A C 1
ATOM 5089 O O . LEU A 1 656 ? -23.928 -24.429 -14.177 1.00 84.31 656 LEU A O 1
ATOM 5093 N N . ASP A 1 657 ? -23.578 -24.273 -16.400 1.00 82.06 657 ASP A N 1
ATOM 5094 C CA . ASP A 1 657 ? -22.223 -23.735 -16.295 1.00 82.06 657 ASP A CA 1
ATOM 5095 C C . ASP A 1 657 ? -22.213 -22.417 -15.518 1.00 82.06 657 ASP A C 1
ATOM 5097 O O . ASP A 1 657 ? -22.917 -21.452 -15.828 1.00 82.06 657 ASP A O 1
ATOM 5101 N N . LEU A 1 658 ? -21.380 -22.380 -14.485 1.00 83.62 658 LEU A N 1
ATOM 5102 C CA . LEU A 1 658 ? -21.147 -21.198 -13.677 1.00 83.62 658 LEU A CA 1
ATOM 5103 C C . LEU A 1 658 ? -20.055 -20.338 -14.334 1.00 83.62 658 LEU A C 1
ATOM 5105 O O . LEU A 1 658 ? -18.993 -20.862 -14.680 1.00 83.62 658 LEU A O 1
ATOM 5109 N N . PRO A 1 659 ? -20.253 -19.020 -14.489 1.00 81.56 659 PRO A N 1
ATOM 5110 C CA . PRO A 1 659 ? -19.231 -18.161 -15.072 1.00 81.56 659 PRO A CA 1
ATOM 5111 C C . PRO A 1 659 ? -18.011 -18.066 -14.146 1.00 81.56 659 PRO A C 1
ATOM 5113 O O . PRO A 1 659 ? -18.148 -17.903 -12.932 1.00 81.56 659 PRO A O 1
ATOM 5116 N N . THR A 1 660 ? -16.805 -18.116 -14.716 1.00 81.00 660 THR A N 1
ATOM 5117 C CA . THR A 1 660 ? -15.596 -17.695 -13.995 1.00 81.00 660 THR A CA 1
ATOM 5118 C C . THR A 1 660 ? -15.581 -16.175 -13.901 1.00 81.00 660 THR A C 1
ATOM 5120 O O . THR A 1 660 ? -15.771 -15.502 -14.912 1.00 81.00 660 THR A O 1
ATOM 5123 N N . ILE A 1 661 ? -15.362 -15.640 -12.703 1.00 84.31 661 ILE A N 1
ATOM 5124 C CA . ILE A 1 661 ? -15.474 -14.204 -12.424 1.00 84.31 661 ILE A CA 1
ATOM 5125 C C . ILE A 1 661 ? -14.072 -13.617 -12.278 1.00 84.31 661 ILE A C 1
ATOM 5127 O O . ILE A 1 661 ? -13.247 -14.172 -11.553 1.00 84.31 661 ILE A O 1
ATOM 5131 N N . ASN A 1 662 ? -13.797 -12.473 -12.902 1.00 84.44 662 ASN A N 1
ATOM 5132 C CA . ASN A 1 662 ? -12.532 -11.771 -12.693 1.00 84.44 662 ASN A CA 1
ATOM 5133 C C . ASN A 1 662 ? -12.590 -10.947 -11.398 1.00 84.44 662 ASN A C 1
ATOM 5135 O O . ASN A 1 662 ? -12.803 -9.735 -11.403 1.00 84.44 662 ASN A O 1
ATOM 5139 N N . TRP A 1 663 ? -12.454 -11.634 -10.262 1.00 86.88 663 TRP A N 1
ATOM 5140 C CA . TRP A 1 663 ? -12.765 -11.072 -8.949 1.00 86.88 663 TRP A CA 1
ATOM 5141 C C . TRP A 1 663 ? -12.000 -9.796 -8.610 1.00 86.88 663 TRP A C 1
ATOM 5143 O O . TRP A 1 663 ? -12.583 -8.928 -7.984 1.00 86.88 663 TRP A O 1
ATOM 5153 N N . LEU A 1 664 ? -10.726 -9.666 -8.983 1.00 86.44 664 LEU A N 1
ATOM 5154 C CA . LEU A 1 664 ? -9.886 -8.538 -8.550 1.00 86.44 664 LEU A CA 1
ATOM 5155 C C . LEU A 1 664 ? -9.617 -7.491 -9.637 1.00 86.44 664 LEU A C 1
ATOM 5157 O O . LEU A 1 664 ? -9.049 -6.444 -9.335 1.00 86.44 664 LEU A O 1
ATOM 5161 N N . THR A 1 665 ? -10.027 -7.735 -10.882 1.00 81.12 665 THR A N 1
ATOM 5162 C CA . THR A 1 665 ? -9.837 -6.776 -11.985 1.00 81.12 665 THR A CA 1
ATOM 5163 C C . THR A 1 665 ? -11.047 -5.875 -12.197 1.00 81.12 665 THR A C 1
ATOM 5165 O O . THR A 1 665 ? -10.897 -4.796 -12.759 1.00 81.12 665 THR A O 1
ATOM 5168 N N . GLU A 1 666 ? -12.230 -6.274 -11.716 1.00 84.38 666 GLU A N 1
ATOM 5169 C CA . GLU A 1 666 ? -13.467 -5.491 -11.813 1.00 84.38 666 GLU A CA 1
ATOM 5170 C C . GLU A 1 666 ? -13.969 -5.021 -10.436 1.00 84.38 666 GLU A C 1
ATOM 5172 O O . GLU A 1 666 ? -13.938 -5.753 -9.447 1.00 84.38 666 GLU A O 1
ATOM 5177 N N . ALA A 1 667 ? -14.476 -3.786 -10.363 1.00 87.31 667 ALA A N 1
ATOM 5178 C CA . ALA A 1 667 ? -14.814 -3.133 -9.094 1.00 87.31 667 ALA A CA 1
ATOM 5179 C C . ALA A 1 667 ? -15.931 -3.836 -8.303 1.00 87.31 667 ALA A C 1
ATOM 5181 O O . ALA A 1 667 ? -15.864 -3.941 -7.077 1.00 87.31 667 ALA A O 1
ATOM 5182 N N . GLY A 1 668 ? -16.970 -4.309 -8.997 1.00 91.06 668 GLY A N 1
ATOM 5183 C CA . GLY A 1 668 ? -18.100 -5.011 -8.383 1.00 91.06 668 GLY A CA 1
ATOM 5184 C C . GLY A 1 668 ? -17.677 -6.344 -7.755 1.00 91.06 668 GLY A C 1
ATOM 5185 O O . GLY A 1 668 ? -17.857 -6.519 -6.545 1.00 91.06 668 GLY A O 1
ATOM 5186 N N . PRO A 1 669 ? -17.078 -7.260 -8.538 1.00 92.12 669 PRO A N 1
ATOM 5187 C CA . PRO A 1 669 ? -16.510 -8.502 -8.026 1.00 92.12 669 PRO A CA 1
ATOM 5188 C C . PRO A 1 669 ? -15.474 -8.300 -6.915 1.00 92.12 669 PRO A C 1
ATOM 5190 O O . PRO A 1 669 ? -15.515 -9.033 -5.928 1.00 92.12 669 PRO A O 1
ATOM 5193 N N . ALA A 1 670 ? -14.625 -7.269 -6.995 1.00 91.81 670 ALA A N 1
ATOM 5194 C CA . ALA A 1 670 ? -13.607 -7.015 -5.973 1.00 91.81 670 ALA A CA 1
ATOM 5195 C C . ALA A 1 670 ? -14.241 -6.609 -4.641 1.00 91.81 670 ALA A C 1
ATOM 5197 O O . ALA A 1 670 ? -13.857 -7.087 -3.571 1.00 91.81 670 ALA A O 1
ATOM 5198 N N . PHE A 1 671 ? -15.290 -5.787 -4.691 1.00 94.62 671 PHE A N 1
ATOM 5199 C CA . PHE A 1 671 ? -16.066 -5.454 -3.504 1.00 94.62 671 PHE A CA 1
ATOM 5200 C C . PHE A 1 671 ? -16.820 -6.671 -2.944 1.00 94.62 671 PHE A C 1
ATOM 5202 O O . PHE A 1 671 ? -16.889 -6.851 -1.726 1.00 94.62 671 PHE A O 1
ATOM 5209 N N . ALA A 1 672 ? -17.343 -7.545 -3.810 1.00 95.31 672 ALA A N 1
ATOM 5210 C CA . ALA A 1 672 ? -17.971 -8.799 -3.397 1.00 95.31 672 ALA A CA 1
ATOM 5211 C C . ALA A 1 672 ? -16.967 -9.762 -2.736 1.00 95.31 672 ALA A C 1
ATOM 5213 O O . ALA A 1 672 ? -17.294 -10.363 -1.714 1.00 95.31 672 ALA A O 1
ATOM 5214 N N . ALA A 1 673 ? -15.736 -9.851 -3.245 1.00 95.25 673 ALA A N 1
ATOM 5215 C CA . ALA A 1 673 ? -14.647 -10.613 -2.637 1.00 95.25 673 ALA A CA 1
ATOM 5216 C C . ALA A 1 673 ? -14.345 -10.126 -1.209 1.00 95.25 673 ALA A C 1
ATOM 5218 O O . ALA A 1 673 ? -14.263 -10.936 -0.279 1.00 95.25 673 ALA A O 1
ATOM 5219 N N . CYS A 1 674 ? -14.291 -8.804 -0.997 1.00 96.25 674 CYS A N 1
ATOM 5220 C CA . CYS A 1 674 ? -14.182 -8.220 0.343 1.00 96.25 674 CYS A CA 1
ATOM 5221 C C . CYS A 1 674 ? -15.350 -8.651 1.251 1.00 96.25 674 CYS A C 1
ATOM 5223 O O . CYS A 1 674 ? -15.129 -8.991 2.416 1.00 96.25 674 CYS A O 1
ATOM 5225 N N . ILE A 1 675 ? -16.591 -8.656 0.737 1.00 96.94 675 ILE A N 1
ATOM 5226 C CA . ILE A 1 675 ? -17.780 -9.069 1.503 1.00 96.94 675 ILE A CA 1
ATOM 5227 C C . ILE A 1 675 ? -17.661 -10.542 1.897 1.00 96.94 675 ILE A C 1
ATOM 5229 O O . ILE A 1 675 ? -17.845 -10.867 3.064 1.00 96.94 675 ILE A O 1
ATOM 5233 N N . VAL A 1 676 ? -17.308 -11.431 0.967 1.00 96.50 676 VAL A N 1
ATOM 5234 C CA . VAL A 1 676 ? -17.156 -12.869 1.247 1.00 96.50 676 VAL A CA 1
ATOM 5235 C C . VAL A 1 676 ? -16.102 -13.108 2.332 1.00 96.50 676 VAL A C 1
ATOM 5237 O O . VAL A 1 676 ? -16.376 -13.812 3.308 1.00 96.50 676 VAL A O 1
ATOM 5240 N N . ALA A 1 677 ? -14.937 -12.464 2.216 1.00 96.31 677 ALA A N 1
ATOM 5241 C CA . ALA A 1 677 ? -13.870 -12.570 3.207 1.00 96.31 677 ALA A CA 1
ATOM 5242 C C . ALA A 1 677 ? -14.323 -12.084 4.598 1.00 96.31 677 ALA A C 1
ATOM 5244 O O . ALA A 1 677 ? -14.073 -12.744 5.611 1.00 96.31 677 ALA A O 1
ATOM 5245 N N . ASN A 1 678 ? -15.041 -10.957 4.669 1.00 97.00 678 ASN A N 1
ATOM 5246 C CA . ASN A 1 678 ? -15.539 -10.433 5.939 1.00 97.00 678 ASN A CA 1
ATOM 5247 C C . ASN A 1 678 ? -16.704 -11.258 6.511 1.00 97.00 678 ASN A C 1
ATOM 5249 O O . ASN A 1 678 ? -16.795 -11.413 7.730 1.00 97.00 678 ASN A O 1
ATOM 5253 N N . VAL A 1 679 ? -17.578 -11.828 5.676 1.00 97.44 679 VAL A N 1
ATOM 5254 C CA . VAL A 1 679 ? -18.631 -12.760 6.113 1.00 97.44 679 VAL A CA 1
ATOM 5255 C C . VAL A 1 679 ? -18.014 -13.974 6.798 1.00 97.44 679 VAL A C 1
ATOM 5257 O O . VAL A 1 679 ? -18.438 -14.314 7.905 1.00 97.44 679 VAL A O 1
ATOM 5260 N N . TRP A 1 680 ? -16.979 -14.563 6.192 1.00 96.19 680 TRP A N 1
ATOM 5261 C CA . TRP A 1 680 ? -16.236 -15.691 6.755 1.00 96.19 680 TRP A CA 1
ATOM 5262 C C . TRP A 1 680 ? -15.615 -15.358 8.120 1.00 96.19 680 TRP A C 1
ATOM 5264 O O . TRP A 1 680 ? -15.745 -16.139 9.058 1.00 96.19 680 TRP A O 1
ATOM 5274 N N . LEU A 1 681 ? -15.017 -14.170 8.259 1.00 95.00 681 LEU A N 1
ATOM 5275 C CA . LEU A 1 681 ? -14.424 -13.699 9.516 1.00 95.00 681 LEU A CA 1
ATOM 5276 C C . LEU A 1 681 ? -15.455 -13.422 10.625 1.00 95.00 681 LEU A C 1
ATOM 5278 O O . LEU A 1 681 ? -15.159 -13.624 11.803 1.00 95.00 681 LEU A O 1
ATOM 5282 N N . GLY A 1 682 ? -16.644 -12.919 10.277 1.00 94.69 682 GLY A N 1
ATOM 5283 C CA . GLY A 1 682 ? -17.576 -12.352 11.260 1.00 94.69 682 GLY A CA 1
ATOM 5284 C C . GLY A 1 682 ? -18.710 -13.268 11.730 1.00 94.69 682 GLY A C 1
ATOM 5285 O O . GLY A 1 682 ? -19.190 -13.099 12.855 1.00 94.69 682 GLY A O 1
ATOM 5286 N N . PHE A 1 683 ? -19.135 -14.269 10.946 1.00 96.88 683 PHE A N 1
ATOM 5287 C CA . PHE A 1 683 ? -20.211 -15.177 11.382 1.00 96.88 683 PHE A CA 1
ATOM 5288 C C . PHE A 1 683 ? -19.914 -15.953 12.686 1.00 96.88 683 PHE A C 1
ATOM 5290 O O . PHE A 1 683 ? -20.869 -16.186 13.441 1.00 96.88 683 PHE A O 1
ATOM 5297 N N . PRO A 1 684 ? -18.661 -16.353 13.017 1.00 96.94 684 PRO A N 1
ATOM 5298 C CA . PRO A 1 684 ? -18.415 -17.152 14.215 1.00 96.94 684 PRO A CA 1
ATOM 5299 C C . PRO A 1 684 ? -18.750 -16.413 15.507 1.00 96.94 684 PRO A C 1
ATOM 5301 O O . PRO A 1 684 ? -19.252 -17.024 16.449 1.00 96.94 684 PRO A O 1
ATOM 5304 N N . PHE A 1 685 ? -18.538 -15.094 15.544 1.00 96.12 685 PHE A N 1
ATOM 5305 C CA . PHE A 1 685 ? -18.929 -14.259 16.678 1.00 96.12 685 PHE A CA 1
ATOM 5306 C C . PHE A 1 685 ? -20.440 -14.357 16.932 1.00 96.12 685 PHE A C 1
ATOM 5308 O O . PHE A 1 685 ? -20.866 -14.687 18.040 1.00 96.12 685 PHE A O 1
ATOM 5315 N N . MET A 1 686 ? -21.258 -14.171 15.889 1.00 97.19 686 MET A N 1
ATOM 5316 C CA . MET A 1 686 ? -22.718 -14.289 15.992 1.00 97.19 686 MET A CA 1
ATOM 5317 C C . MET A 1 686 ? -23.155 -15.703 16.380 1.00 97.19 686 MET A C 1
ATOM 5319 O O . MET A 1 686 ? -24.085 -15.862 17.173 1.00 97.19 686 MET A O 1
ATOM 5323 N N . MET A 1 687 ? -22.468 -16.732 15.879 1.00 96.88 687 MET A N 1
ATOM 5324 C CA . MET A 1 687 ? -22.722 -18.123 16.254 1.00 96.88 687 MET A CA 1
ATOM 5325 C C . MET A 1 687 ? -22.481 -18.364 17.748 1.00 96.88 687 MET A C 1
ATOM 5327 O O . MET A 1 687 ? -23.345 -18.917 18.427 1.00 96.88 687 MET A O 1
ATOM 5331 N N . VAL A 1 688 ? -21.329 -17.944 18.277 1.00 95.06 688 VAL A N 1
ATOM 5332 C CA . VAL A 1 688 ? -20.959 -18.151 19.687 1.00 95.06 688 VAL A CA 1
ATOM 5333 C C . VAL A 1 688 ? -21.906 -17.399 20.619 1.00 95.06 688 VAL A C 1
ATOM 5335 O O . VAL A 1 688 ? -22.400 -17.980 21.588 1.00 95.06 688 VAL A O 1
ATOM 5338 N N . ILE A 1 689 ? -22.221 -16.143 20.296 1.00 95.25 689 ILE A N 1
ATOM 5339 C CA . ILE A 1 689 ? -23.173 -15.330 21.058 1.00 95.25 689 ILE A CA 1
ATOM 5340 C C . ILE A 1 689 ? -24.565 -15.970 21.057 1.00 95.25 689 ILE A C 1
ATOM 5342 O O . ILE A 1 689 ? -25.175 -16.131 22.116 1.00 95.25 689 ILE A O 1
ATOM 5346 N N . THR A 1 690 ? -25.048 -16.405 19.890 1.00 95.94 690 THR A N 1
ATOM 5347 C CA . THR A 1 690 ? -26.351 -17.075 19.783 1.00 95.94 690 THR A CA 1
ATOM 5348 C C . THR A 1 690 ? -26.371 -18.373 20.579 1.00 95.94 690 THR A C 1
ATOM 5350 O O . THR A 1 690 ? -27.336 -18.646 21.282 1.00 95.94 690 THR A O 1
ATOM 5353 N N . LEU A 1 691 ? -25.302 -19.166 20.524 1.00 93.94 691 LEU A N 1
ATOM 5354 C CA . LEU A 1 691 ? -25.201 -20.421 21.261 1.00 93.94 691 LEU A CA 1
ATOM 5355 C C . LEU A 1 691 ? -25.214 -20.212 22.784 1.00 93.94 691 LEU A C 1
ATOM 5357 O O . LEU A 1 691 ? -25.783 -21.035 23.502 1.00 93.94 691 LEU A O 1
ATOM 5361 N N . GLY A 1 692 ? -24.603 -19.129 23.272 1.00 92.88 692 GLY A N 1
ATOM 5362 C CA . GLY A 1 692 ? -24.715 -18.703 24.668 1.00 92.88 692 GLY A CA 1
ATOM 5363 C C . GLY A 1 692 ? -26.143 -18.283 25.024 1.00 92.88 692 GLY A C 1
ATOM 5364 O O . GLY A 1 692 ? -26.676 -18.726 26.038 1.00 92.88 692 GLY A O 1
ATOM 5365 N N . GLY A 1 693 ? -26.800 -17.513 24.151 1.00 93.31 693 GLY A N 1
ATOM 5366 C CA . GLY A 1 693 ? -28.196 -17.101 24.327 1.00 93.31 693 GLY A CA 1
ATOM 5367 C C . GLY A 1 693 ? -29.185 -18.271 24.338 1.00 93.31 693 GLY A C 1
ATOM 5368 O O . GLY A 1 693 ? -30.079 -18.311 25.179 1.00 93.31 693 GLY A O 1
ATOM 5369 N N . LEU A 1 694 ? -28.996 -19.265 23.463 1.00 93.38 694 LEU A N 1
ATOM 5370 C CA . LEU A 1 694 ? -29.843 -20.462 23.389 1.00 93.38 694 LEU A CA 1
ATOM 5371 C C . LEU A 1 694 ? -29.819 -21.278 24.691 1.00 93.38 694 LEU A C 1
ATOM 5373 O O . LEU A 1 694 ? -30.849 -21.831 25.070 1.00 93.38 694 LEU A O 1
ATOM 5377 N N . GLN A 1 695 ? -28.682 -21.314 25.397 1.00 89.25 695 GLN A N 1
ATOM 5378 C CA . GLN A 1 695 ? -28.558 -22.012 26.686 1.00 89.25 695 GLN A CA 1
ATOM 5379 C C . GLN A 1 695 ? -29.397 -21.367 27.797 1.00 89.25 695 GLN A C 1
ATOM 5381 O O . GLN A 1 695 ? -29.754 -22.046 28.756 1.00 89.25 695 GLN A O 1
ATOM 5386 N N . GLY A 1 696 ? -29.725 -20.078 27.669 1.00 88.44 696 GLY A N 1
ATOM 5387 C CA . GLY A 1 696 ? -30.566 -19.356 28.622 1.00 88.44 696 GLY A CA 1
ATOM 5388 C C . GLY A 1 696 ? -32.070 -19.545 28.410 1.00 88.44 696 GLY A C 1
ATOM 5389 O O . GLY A 1 696 ? -32.850 -19.058 29.223 1.00 88.44 696 GLY A O 1
ATOM 5390 N N . ILE A 1 697 ? -32.501 -20.222 27.336 1.00 92.56 697 ILE A N 1
ATOM 5391 C CA . ILE A 1 697 ? -33.926 -20.409 27.037 1.00 92.56 697 ILE A CA 1
ATOM 5392 C C . ILE A 1 697 ? -34.484 -21.586 27.863 1.00 92.56 697 ILE A C 1
ATOM 5394 O O . ILE A 1 697 ? -34.033 -22.722 27.666 1.00 92.56 697 ILE A O 1
ATOM 5398 N N . PRO A 1 698 ? -35.485 -21.368 28.744 1.00 92.69 698 PRO A N 1
ATOM 5399 C CA . PRO A 1 698 ? -36.105 -22.436 29.526 1.00 92.69 698 PRO A CA 1
ATOM 5400 C C . PRO A 1 698 ? -36.715 -23.518 28.629 1.00 92.69 698 PRO A C 1
ATOM 5402 O O . PRO A 1 698 ? -37.448 -23.215 27.684 1.00 92.69 698 PRO A O 1
ATOM 5405 N N . GLN A 1 699 ? -36.440 -24.789 28.933 1.00 90.56 699 GLN A N 1
ATOM 5406 C CA . GLN A 1 699 ? -36.948 -25.915 28.138 1.00 90.56 699 GLN A CA 1
ATOM 5407 C C . GLN A 1 699 ? -38.473 -26.065 28.236 1.00 90.56 699 GLN A C 1
ATOM 5409 O O . GLN A 1 699 ? -39.107 -26.449 27.252 1.00 90.56 699 GLN A O 1
ATOM 5414 N N . ASP A 1 700 ? -39.062 -25.654 29.360 1.00 93.69 700 ASP A N 1
ATOM 5415 C CA . ASP A 1 700 ? -40.502 -25.695 29.633 1.00 93.69 700 ASP A CA 1
ATOM 5416 C C . ASP A 1 700 ? -41.324 -24.946 28.568 1.00 93.69 700 ASP A C 1
ATOM 5418 O O . ASP A 1 700 ? -42.421 -25.370 28.209 1.00 93.69 700 ASP A O 1
ATOM 5422 N N . MET A 1 701 ? -40.776 -23.868 27.989 1.00 93.19 701 MET A N 1
ATOM 5423 C CA . MET A 1 701 ? -41.418 -23.125 26.893 1.00 93.19 701 MET A CA 1
ATOM 5424 C C . MET A 1 701 ? -41.570 -23.993 25.636 1.00 93.19 701 MET A C 1
ATOM 5426 O O . MET A 1 701 ? -42.612 -23.977 24.979 1.00 93.19 701 MET A O 1
ATOM 5430 N N . TYR A 1 702 ? -40.543 -24.780 25.302 1.00 93.12 702 TYR A N 1
ATOM 5431 C CA . TYR A 1 702 ? -40.588 -25.696 24.164 1.00 93.12 702 TYR A CA 1
ATOM 5432 C C . TYR A 1 702 ? -41.465 -26.918 24.451 1.00 93.12 702 TYR A C 1
ATOM 5434 O O . TYR A 1 702 ? -42.085 -27.447 23.532 1.00 93.12 702 TYR A O 1
ATOM 5442 N N . GLU A 1 703 ? -41.530 -27.380 25.701 1.00 92.38 703 GLU A N 1
ATOM 5443 C CA . GLU A 1 703 ? -42.435 -28.455 26.123 1.00 92.38 703 GLU A CA 1
ATOM 5444 C C . GLU A 1 703 ? -43.898 -28.044 26.008 1.00 92.38 703 GLU A C 1
ATOM 5446 O O . GLU A 1 703 ? -44.664 -28.745 25.345 1.00 92.38 703 GLU A O 1
ATOM 5451 N N . ALA A 1 704 ? -44.256 -26.878 26.551 1.00 94.06 704 ALA A N 1
ATOM 5452 C CA . ALA A 1 704 ? -45.591 -26.305 26.422 1.00 94.06 704 ALA A CA 1
ATOM 5453 C C . ALA A 1 704 ? -45.995 -26.160 24.945 1.00 94.06 704 ALA A C 1
ATOM 5455 O O . ALA A 1 704 ? -47.045 -26.642 24.529 1.00 94.06 704 ALA A O 1
ATOM 5456 N N . ALA A 1 705 ? -45.103 -25.624 24.108 1.00 94.06 705 ALA A N 1
ATOM 5457 C CA . ALA A 1 705 ? -45.361 -25.484 22.678 1.00 94.06 705 ALA A CA 1
ATOM 5458 C C . ALA A 1 705 ? -45.550 -26.831 21.953 1.00 94.06 705 ALA A C 1
ATOM 5460 O O . ALA A 1 705 ? -46.335 -26.921 21.009 1.00 94.06 705 ALA A O 1
ATOM 5461 N N . ARG A 1 706 ? -44.849 -27.897 22.372 1.00 93.94 706 ARG A N 1
ATOM 5462 C CA . ARG A 1 706 ? -45.057 -29.253 21.829 1.00 93.94 706 ARG A CA 1
ATOM 5463 C C . ARG A 1 706 ? -46.414 -29.826 22.231 1.00 93.94 706 ARG A C 1
ATOM 5465 O O . ARG A 1 706 ? -47.033 -30.497 21.406 1.00 93.94 706 ARG A O 1
ATOM 5472 N N . ILE A 1 707 ? -46.875 -29.551 23.453 1.00 95.12 707 ILE A N 1
ATOM 5473 C CA . ILE A 1 707 ? -48.217 -29.929 23.922 1.00 95.12 707 ILE A CA 1
ATOM 5474 C C . ILE A 1 707 ? -49.285 -29.228 23.067 1.00 95.12 707 ILE A C 1
ATOM 5476 O O . ILE A 1 707 ? -50.207 -29.888 22.588 1.00 95.12 707 ILE A O 1
ATOM 5480 N N . ASP A 1 708 ? -49.075 -27.950 22.742 1.00 95.75 708 ASP A N 1
ATOM 5481 C CA . ASP A 1 708 ? -49.940 -27.152 21.857 1.00 95.75 708 ASP A CA 1
ATOM 5482 C C . ASP A 1 708 ? -49.801 -27.498 20.360 1.00 95.75 708 ASP A C 1
ATOM 5484 O O . ASP A 1 708 ? -50.393 -26.848 19.497 1.00 95.75 708 ASP A O 1
ATOM 5488 N N . ARG A 1 709 ? -49.018 -28.534 20.020 1.00 93.88 709 ARG A N 1
ATOM 5489 C CA . ARG A 1 709 ? -48.721 -28.974 18.644 1.00 93.88 709 ARG A CA 1
ATOM 5490 C C . ARG A 1 709 ? -48.111 -27.882 17.757 1.00 93.88 709 ARG A C 1
ATOM 5492 O O . ARG A 1 709 ? -48.232 -27.938 16.531 1.00 93.88 709 ARG A O 1
ATOM 5499 N N . ALA A 1 710 ? -47.401 -26.923 18.349 1.00 94.94 710 ALA A N 1
ATOM 5500 C CA . ALA A 1 710 ? -46.656 -25.929 17.594 1.00 94.94 710 ALA A CA 1
ATOM 5501 C C . ALA A 1 710 ? -45.513 -26.594 16.808 1.00 94.94 710 ALA A C 1
ATOM 5503 O O . ALA A 1 710 ? -44.694 -27.341 17.353 1.00 94.94 710 ALA A O 1
ATOM 5504 N N . THR A 1 711 ? -45.429 -26.289 15.516 1.00 94.69 711 THR A N 1
ATOM 5505 C CA . THR A 1 711 ? -44.357 -26.745 14.618 1.00 94.69 711 THR A CA 1
ATOM 5506 C C . THR A 1 711 ? -43.002 -26.141 15.004 1.00 94.69 711 THR A C 1
ATOM 5508 O O . THR A 1 711 ? -42.932 -25.088 15.635 1.00 94.69 711 THR A O 1
ATOM 5511 N N . ARG A 1 712 ? -41.888 -26.752 14.569 1.00 89.81 712 ARG A N 1
ATOM 5512 C CA . ARG A 1 712 ? -40.534 -26.205 14.814 1.00 89.81 712 ARG A CA 1
ATOM 5513 C C . ARG A 1 712 ? -40.347 -24.792 14.257 1.00 89.81 712 ARG A C 1
ATOM 5515 O O . ARG A 1 712 ? -39.638 -23.995 14.857 1.00 89.81 712 ARG A O 1
ATOM 5522 N N . TRP A 1 713 ? -41.003 -24.474 13.141 1.00 92.56 713 TRP A N 1
ATOM 5523 C CA . TRP A 1 713 ? -40.978 -23.133 12.556 1.00 92.56 713 TRP A CA 1
ATOM 5524 C C . TRP A 1 713 ? -41.698 -22.110 13.441 1.00 92.56 713 TRP A C 1
ATOM 5526 O O . TRP A 1 713 ? -41.175 -21.023 13.680 1.00 92.56 713 TRP A O 1
ATOM 5536 N N . GLN A 1 714 ? -42.854 -22.482 14.002 1.00 93.88 714 GLN A N 1
ATOM 5537 C CA . GLN A 1 714 ? -43.561 -21.655 14.985 1.00 93.88 714 GLN A CA 1
ATOM 5538 C C . GLN A 1 714 ? -42.742 -21.493 16.269 1.00 93.88 714 GLN A C 1
ATOM 5540 O O . GLN A 1 714 ? -42.626 -20.381 16.770 1.00 93.88 714 GLN A O 1
ATOM 5545 N N . GLN A 1 715 ? -42.127 -22.566 16.775 1.00 92.94 715 GLN A N 1
ATOM 5546 C CA . GLN A 1 715 ? -41.242 -22.494 17.944 1.00 92.94 715 GLN A CA 1
ATOM 5547 C C . GLN A 1 715 ? -40.049 -21.560 17.685 1.00 92.94 715 GLN A C 1
ATOM 5549 O O . GLN A 1 715 ? -39.722 -20.736 18.535 1.00 92.94 715 GLN A O 1
ATOM 5554 N N . PHE A 1 716 ? -39.440 -21.617 16.498 1.00 92.75 716 PHE A N 1
ATOM 5555 C CA . PHE A 1 716 ? -38.323 -20.744 16.142 1.00 92.75 716 PHE A CA 1
ATOM 5556 C C . PHE A 1 716 ? -38.716 -19.259 16.152 1.00 92.75 716 PHE A C 1
ATOM 5558 O O . PHE A 1 716 ? -38.081 -18.463 16.841 1.00 92.75 716 PHE A O 1
ATOM 5565 N N . TRP A 1 717 ? -39.778 -18.878 15.439 1.00 94.38 717 TRP A N 1
ATOM 5566 C CA . TRP A 1 717 ? -40.171 -17.468 15.328 1.00 94.38 717 TRP A CA 1
ATOM 5567 C C . TRP A 1 717 ? -40.874 -16.909 16.567 1.00 94.38 717 TRP A C 1
ATOM 5569 O O . TRP A 1 717 ? -40.742 -15.717 16.834 1.00 94.38 717 TRP A O 1
ATOM 5579 N N . ASN A 1 718 ? -41.586 -17.743 17.332 1.00 94.25 718 ASN A N 1
ATOM 5580 C CA . ASN A 1 718 ? -42.386 -17.284 18.473 1.00 94.25 718 ASN A CA 1
ATOM 5581 C C . ASN A 1 718 ? -41.701 -17.488 19.832 1.00 94.25 718 ASN A C 1
ATOM 5583 O O . ASN A 1 718 ? -42.083 -16.824 20.790 1.00 94.25 718 ASN A O 1
ATOM 5587 N N . ILE A 1 719 ? -40.699 -18.370 19.934 1.00 93.38 719 ILE A N 1
ATOM 5588 C CA . ILE A 1 719 ? -39.955 -18.626 21.181 1.00 93.38 719 ILE A CA 1
ATOM 5589 C C . ILE A 1 719 ? -38.482 -18.276 20.987 1.00 93.38 719 ILE A C 1
ATOM 5591 O O . ILE A 1 719 ? -37.974 -17.362 21.633 1.00 93.38 719 ILE A O 1
ATOM 5595 N N . THR A 1 720 ? -37.793 -18.951 20.064 1.00 92.25 720 THR A N 1
ATOM 5596 C CA . THR A 1 720 ? -36.333 -18.840 19.936 1.00 92.25 720 THR A CA 1
ATOM 5597 C C . THR A 1 720 ? -35.878 -17.428 19.560 1.00 92.25 720 THR A C 1
ATOM 5599 O O . THR A 1 720 ? -35.095 -16.824 20.288 1.00 92.25 720 THR A O 1
ATOM 5602 N N . VAL A 1 721 ? -36.373 -16.868 18.452 1.00 91.94 721 VAL A N 1
ATOM 5603 C CA . VAL A 1 721 ? -35.970 -15.535 17.972 1.00 91.94 721 VAL A CA 1
ATOM 5604 C C . VAL A 1 721 ? -36.301 -14.438 18.994 1.00 91.94 721 VAL A C 1
ATOM 5606 O O . VAL A 1 721 ? -35.401 -13.658 19.307 1.00 91.94 721 VAL A O 1
ATOM 5609 N N . PRO A 1 722 ? -37.520 -14.356 19.570 1.00 91.19 722 PRO A N 1
ATOM 5610 C CA . PRO A 1 722 ? -37.840 -13.358 20.587 1.00 91.19 722 PRO A CA 1
ATOM 5611 C C . PRO A 1 722 ? -36.944 -13.444 21.821 1.00 91.19 722 PRO A C 1
ATOM 5613 O O . PRO A 1 722 ? -36.486 -12.408 22.295 1.00 91.19 722 PRO A O 1
ATOM 5616 N N . MET A 1 723 ? -36.641 -14.655 22.298 1.00 91.00 723 MET A N 1
ATOM 5617 C CA . MET A 1 723 ? -35.787 -14.849 23.473 1.00 91.00 723 MET A CA 1
ATOM 5618 C C . MET A 1 723 ? -34.298 -14.634 23.190 1.00 91.00 723 MET A C 1
ATOM 5620 O O . MET A 1 723 ? -33.541 -14.347 24.112 1.00 91.00 723 MET A O 1
ATOM 5624 N N . LEU A 1 724 ? -33.870 -14.701 21.926 1.00 92.44 724 LEU A N 1
ATOM 5625 C CA . LEU A 1 724 ? -32.511 -14.341 21.524 1.00 92.44 724 LEU A CA 1
ATOM 5626 C C . LEU A 1 724 ? -32.302 -12.832 21.363 1.00 92.44 724 LEU A C 1
ATOM 5628 O O . LEU A 1 724 ? -31.162 -12.382 21.457 1.00 92.44 724 LEU A O 1
ATOM 5632 N N . LYS A 1 725 ? -33.359 -12.033 21.141 1.00 89.94 725 LYS A N 1
ATOM 5633 C CA . LYS A 1 725 ? -33.247 -10.575 20.928 1.00 89.94 725 LYS A CA 1
ATOM 5634 C C . LYS A 1 725 ? -32.399 -9.850 21.986 1.00 89.94 725 LYS A C 1
ATOM 5636 O O . LYS A 1 725 ? -31.545 -9.072 21.569 1.00 89.94 725 LYS A O 1
ATOM 5641 N N . PRO A 1 726 ? -32.549 -10.089 23.305 1.00 87.75 726 PRO A N 1
ATOM 5642 C CA . PRO A 1 726 ? -31.763 -9.378 24.321 1.00 87.75 726 PRO A CA 1
ATOM 5643 C C . PRO A 1 726 ? -30.252 -9.612 24.204 1.00 87.75 726 PRO A C 1
ATOM 5645 O O . PRO A 1 726 ? -29.464 -8.757 24.591 1.00 87.75 726 PRO A O 1
ATOM 5648 N N . VAL A 1 727 ? -29.849 -10.754 23.641 1.00 90.06 727 VAL A N 1
ATOM 5649 C CA . VAL A 1 727 ? -28.444 -11.132 23.448 1.00 90.06 727 VAL A CA 1
ATOM 5650 C C . VAL A 1 727 ? -27.949 -10.728 22.052 1.00 90.06 727 VAL A C 1
ATOM 5652 O O . VAL A 1 727 ? -26.850 -10.197 21.907 1.00 90.06 727 VAL A O 1
ATOM 5655 N N . LEU A 1 728 ? -28.771 -10.929 21.017 1.00 91.00 728 LEU A N 1
ATOM 5656 C CA . LEU A 1 728 ? -28.427 -10.620 19.628 1.00 91.00 728 LEU A CA 1
ATOM 5657 C C . LEU A 1 728 ? -28.397 -9.121 19.336 1.00 91.00 728 LEU A C 1
ATOM 5659 O O . LEU A 1 728 ? -27.534 -8.681 18.589 1.00 91.00 728 LEU A O 1
ATOM 5663 N N . LEU A 1 729 ? -29.313 -8.324 19.890 1.00 90.50 729 LEU A N 1
ATOM 5664 C CA . LEU A 1 729 ? -29.411 -6.902 19.549 1.00 90.50 729 LEU A CA 1
ATOM 5665 C C . LEU A 1 729 ? -28.140 -6.119 19.939 1.00 90.50 729 LEU A C 1
ATOM 5667 O O . LEU A 1 729 ? -27.597 -5.445 19.062 1.00 90.50 729 LEU A O 1
ATOM 5671 N N . PRO A 1 730 ? -27.584 -6.244 21.164 1.00 90.31 730 PRO A N 1
ATOM 5672 C CA . PRO A 1 730 ? -26.290 -5.637 21.485 1.00 90.31 730 PRO A CA 1
ATOM 5673 C C . PRO A 1 730 ? -25.148 -6.156 20.599 1.00 90.31 730 PRO A C 1
ATOM 5675 O O . PRO A 1 730 ? -24.304 -5.375 20.161 1.00 90.31 730 PRO A O 1
ATOM 5678 N N . ALA A 1 731 ? -25.141 -7.455 20.282 1.00 93.06 731 ALA A N 1
ATOM 5679 C CA . ALA A 1 731 ? -24.128 -8.054 19.415 1.00 93.06 731 ALA A CA 1
ATOM 5680 C C . ALA A 1 731 ? -24.204 -7.534 17.969 1.00 93.06 731 ALA A C 1
ATOM 5682 O O . ALA A 1 731 ? -23.169 -7.309 17.349 1.00 93.06 731 ALA A O 1
ATOM 5683 N N . ILE A 1 732 ? -25.408 -7.278 17.448 1.00 94.69 732 ILE A N 1
ATOM 5684 C CA . ILE A 1 732 ? -25.643 -6.670 16.131 1.00 94.69 732 ILE A CA 1
ATOM 5685 C C . ILE A 1 732 ? -25.132 -5.233 16.094 1.00 94.69 732 ILE A C 1
ATOM 5687 O O . ILE A 1 732 ? -24.485 -4.858 15.118 1.00 94.69 732 ILE A O 1
ATOM 5691 N N . VAL A 1 733 ? -25.364 -4.438 17.145 1.00 92.56 733 VAL A N 1
ATOM 5692 C CA . VAL A 1 733 ? -24.811 -3.073 17.233 1.00 92.56 733 VAL A CA 1
ATOM 5693 C C . VAL A 1 733 ? -23.292 -3.119 17.200 1.00 92.56 733 VAL A C 1
ATOM 5695 O O . VAL A 1 733 ? -22.678 -2.443 16.377 1.00 92.56 733 VAL A O 1
ATOM 5698 N N . LEU A 1 734 ? -22.691 -3.956 18.048 1.00 93.31 734 LEU A N 1
ATOM 5699 C CA . LEU A 1 734 ? -21.240 -4.098 18.119 1.00 93.31 734 LEU A CA 1
ATOM 5700 C C . LEU A 1 734 ? -20.653 -4.575 16.782 1.00 93.31 734 LEU A C 1
ATOM 5702 O O . LEU A 1 734 ? -19.714 -3.968 16.270 1.00 93.31 734 LEU A O 1
ATOM 5706 N N . GLY A 1 735 ? -21.258 -5.598 16.173 1.00 94.62 735 GLY A N 1
ATOM 5707 C CA . GLY A 1 735 ? -20.866 -6.114 14.862 1.00 94.62 735 GLY A CA 1
ATOM 5708 C C . GLY A 1 735 ? -21.016 -5.084 13.740 1.00 94.62 735 GLY A C 1
ATOM 5709 O O . GLY A 1 735 ? -20.169 -5.026 12.850 1.00 94.62 735 GLY A O 1
ATOM 5710 N N . SER A 1 736 ? -22.033 -4.221 13.808 1.00 95.88 736 SER A N 1
ATOM 5711 C CA . SER A 1 736 ? -22.220 -3.115 12.861 1.00 95.88 736 SER A CA 1
ATOM 5712 C C . SER A 1 736 ? -21.123 -2.064 13.007 1.00 95.88 736 SER A C 1
ATOM 5714 O O . SER A 1 736 ? -20.542 -1.664 12.005 1.00 95.88 736 SER A O 1
ATOM 5716 N N . VAL A 1 737 ? -20.781 -1.664 14.238 1.00 95.38 737 VAL A N 1
ATOM 5717 C CA . VAL A 1 737 ? -19.697 -0.701 14.506 1.00 95.38 737 VAL A CA 1
ATOM 5718 C C . VAL A 1 737 ? -18.344 -1.233 14.023 1.00 95.38 737 VAL A C 1
ATOM 5720 O O . VAL A 1 737 ? -17.592 -0.491 13.388 1.00 95.38 737 VAL A O 1
ATOM 5723 N N . TRP A 1 738 ? -18.040 -2.511 14.278 1.00 95.38 738 TRP A N 1
ATOM 5724 C CA . TRP A 1 738 ? -16.814 -3.150 13.786 1.00 95.38 738 TRP A CA 1
ATOM 5725 C C . TRP A 1 738 ? -16.782 -3.249 12.262 1.00 95.38 738 TRP A C 1
ATOM 5727 O O . TRP A 1 738 ? -15.780 -2.896 11.648 1.00 95.38 738 TRP A O 1
ATOM 5737 N N . THR A 1 739 ? -17.883 -3.679 11.644 1.00 96.75 739 THR A N 1
ATOM 5738 C CA . THR A 1 739 ? -17.960 -3.847 10.188 1.00 96.75 739 THR A CA 1
ATOM 5739 C C . THR A 1 739 ? -17.862 -2.506 9.461 1.00 96.75 739 THR A C 1
ATOM 5741 O O . THR A 1 739 ? -17.130 -2.407 8.478 1.00 96.75 739 THR A O 1
ATOM 5744 N N . PHE A 1 740 ? -18.525 -1.460 9.965 1.00 97.00 740 PHE A N 1
ATOM 5745 C CA . PHE A 1 740 ? -18.476 -0.109 9.395 1.00 97.00 740 PHE A CA 1
ATOM 5746 C C . PHE A 1 740 ? -17.050 0.469 9.385 1.00 97.00 740 PHE A C 1
ATOM 5748 O O . PHE A 1 740 ? -16.685 1.199 8.466 1.00 97.00 740 PHE A O 1
ATOM 5755 N N . ASN A 1 741 ? -16.227 0.106 10.379 1.00 95.25 741 ASN A N 1
ATOM 5756 C CA . ASN A 1 741 ? -14.829 0.530 10.509 1.00 95.25 741 ASN A CA 1
ATOM 5757 C C . ASN A 1 741 ? -13.812 -0.543 10.078 1.00 95.25 741 ASN A C 1
ATOM 5759 O O . ASN A 1 741 ? -12.652 -0.486 10.493 1.00 95.25 741 ASN A O 1
ATOM 5763 N N . ASN A 1 742 ? -14.195 -1.522 9.251 1.00 94.31 742 ASN A N 1
ATOM 5764 C CA . ASN A 1 742 ? -13.276 -2.594 8.865 1.00 94.31 742 ASN A CA 1
ATOM 5765 C C . ASN A 1 742 ? -12.302 -2.172 7.750 1.00 94.31 742 ASN A C 1
ATOM 5767 O O . ASN A 1 742 ? -12.483 -2.509 6.580 1.00 94.31 742 ASN A O 1
ATOM 5771 N N . LEU A 1 743 ? -11.237 -1.463 8.135 1.00 92.44 743 LEU A N 1
ATOM 5772 C CA . LEU A 1 743 ? -10.140 -1.104 7.236 1.00 92.44 743 LEU A CA 1
ATOM 5773 C C . LEU A 1 743 ? -9.418 -2.342 6.689 1.00 92.44 743 LEU A C 1
ATOM 5775 O O . LEU A 1 743 ? -9.159 -2.411 5.493 1.00 92.44 743 LEU A O 1
ATOM 5779 N N . ASN A 1 744 ? -9.107 -3.313 7.552 1.00 90.12 744 ASN A N 1
ATOM 5780 C CA . ASN A 1 744 ? -8.190 -4.409 7.234 1.00 90.12 744 ASN A CA 1
ATOM 5781 C C . ASN A 1 744 ? -8.657 -5.244 6.041 1.00 90.12 744 ASN A C 1
ATOM 5783 O O . ASN A 1 744 ? -7.883 -5.464 5.117 1.00 90.12 744 ASN A O 1
ATOM 5787 N N . VAL A 1 745 ? -9.911 -5.705 6.040 1.00 93.69 745 VAL A N 1
ATOM 5788 C CA . VAL A 1 745 ? -10.395 -6.574 4.954 1.00 93.69 745 VAL A CA 1
ATOM 5789 C C . VAL A 1 745 ? -10.453 -5.805 3.641 1.00 93.69 745 VAL A C 1
ATOM 5791 O O . VAL A 1 745 ? -9.938 -6.287 2.637 1.00 93.69 745 VAL A O 1
ATOM 5794 N N . VAL A 1 746 ? -11.030 -4.600 3.657 1.00 93.38 746 VAL A N 1
ATOM 5795 C CA . VAL A 1 746 ? -11.164 -3.790 2.444 1.00 93.38 746 VAL A CA 1
ATOM 5796 C C . VAL A 1 746 ? -9.786 -3.439 1.898 1.00 93.38 746 VAL A C 1
ATOM 5798 O O . VAL A 1 746 ? -9.525 -3.705 0.733 1.00 93.38 746 VAL A O 1
ATOM 5801 N N . TRP A 1 747 ? -8.875 -2.927 2.724 1.00 89.38 747 TRP A N 1
ATOM 5802 C CA . TRP A 1 747 ? -7.550 -2.502 2.275 1.00 89.38 747 TRP A CA 1
ATOM 5803 C C . TRP A 1 747 ? -6.691 -3.662 1.762 1.00 89.38 747 TRP A C 1
ATOM 5805 O O . TRP A 1 747 ? -6.009 -3.507 0.757 1.00 89.38 747 TRP A O 1
ATOM 5815 N N . LEU A 1 748 ? -6.727 -4.829 2.409 1.00 89.88 748 LEU A N 1
ATOM 5816 C CA . LEU A 1 748 ? -5.831 -5.939 2.068 1.00 89.88 748 LEU A CA 1
ATOM 5817 C C . LEU A 1 748 ? -6.364 -6.824 0.939 1.00 89.88 748 LEU A C 1
ATOM 5819 O O . LEU A 1 748 ? -5.582 -7.248 0.094 1.00 89.88 748 LEU A O 1
ATOM 5823 N N . VAL A 1 749 ? -7.674 -7.097 0.887 1.00 91.69 749 VAL A N 1
ATOM 5824 C CA . VAL A 1 749 ? -8.249 -7.900 -0.209 1.00 91.69 749 VAL A CA 1
ATOM 5825 C C . VAL A 1 749 ? -8.206 -7.108 -1.513 1.00 91.69 749 VAL A C 1
ATOM 5827 O O . VAL A 1 749 ? -7.745 -7.614 -2.536 1.00 91.69 749 VAL A O 1
ATOM 5830 N N . SER A 1 750 ? -8.614 -5.839 -1.459 1.00 89.31 750 SER A N 1
ATOM 5831 C CA . SER A 1 750 ? -8.661 -4.960 -2.630 1.00 89.31 750 SER A CA 1
ATOM 5832 C C . SER A 1 750 ? -7.362 -4.201 -2.907 1.00 89.31 750 SER A C 1
ATOM 5834 O O . SER A 1 750 ? -7.353 -3.363 -3.790 1.00 89.31 750 SER A O 1
ATOM 5836 N N . ASN A 1 751 ? -6.280 -4.436 -2.158 1.00 83.12 751 ASN A N 1
ATOM 5837 C CA . ASN A 1 751 ? -5.003 -3.725 -2.321 1.00 83.12 751 ASN A CA 1
ATOM 5838 C C . ASN A 1 751 ? -5.144 -2.187 -2.355 1.00 83.12 751 ASN A C 1
ATOM 5840 O O . ASN A 1 751 ? -4.723 -1.510 -3.285 1.00 83.12 751 ASN A O 1
ATOM 5844 N N . GLY A 1 752 ? -5.772 -1.624 -1.323 1.00 80.56 752 GLY A N 1
ATOM 5845 C CA . GLY A 1 752 ? -5.881 -0.175 -1.167 1.00 80.56 752 GLY A CA 1
ATOM 5846 C C . GLY A 1 752 ? -6.921 0.490 -2.070 1.00 80.56 752 GLY A C 1
ATOM 5847 O O . GLY A 1 752 ? -6.733 1.647 -2.431 1.00 80.56 752 GLY A O 1
ATOM 5848 N N . GLY A 1 753 ? -8.023 -0.198 -2.392 1.00 83.88 753 GLY A N 1
ATOM 5849 C CA . GLY A 1 753 ? -9.138 0.376 -3.153 1.00 83.88 753 GLY A CA 1
ATOM 5850 C C . GLY A 1 753 ? -9.254 -0.123 -4.595 1.00 83.88 753 GLY A C 1
ATOM 5851 O O . GLY A 1 753 ? -10.138 0.332 -5.322 1.00 83.88 753 GLY A O 1
ATOM 5852 N N . GLU A 1 754 ? -8.401 -1.048 -5.030 1.00 84.38 754 GLU A N 1
ATOM 5853 C CA . GLU A 1 754 ? -8.400 -1.584 -6.392 1.00 84.38 754 GLU A CA 1
ATOM 5854 C C . GLU A 1 754 ? -9.618 -2.479 -6.673 1.00 84.38 754 GLU A C 1
ATOM 5856 O O . GLU A 1 754 ? -10.227 -3.032 -5.749 1.00 84.38 754 GLU A O 1
ATOM 5861 N N . PRO A 1 755 ? -9.992 -2.630 -7.953 1.00 85.31 755 PRO A N 1
ATOM 5862 C CA . PRO A 1 755 ? -9.479 -1.905 -9.118 1.00 85.31 755 PRO A CA 1
ATOM 5863 C C . PRO A 1 755 ? -9.998 -0.464 -9.173 1.00 85.31 755 PRO A C 1
ATOM 5865 O O . PRO A 1 755 ? -11.121 -0.151 -8.768 1.00 85.31 755 PRO A O 1
ATOM 5868 N N . ALA A 1 756 ? -9.154 0.418 -9.705 1.00 81.44 756 ALA A N 1
ATOM 5869 C CA . ALA A 1 756 ? -9.494 1.794 -10.042 1.00 81.44 756 ALA A CA 1
ATOM 5870 C C . ALA A 1 756 ? -10.102 2.638 -8.900 1.00 81.44 756 ALA A C 1
ATOM 5872 O O . ALA A 1 756 ? -10.932 3.513 -9.156 1.00 81.44 756 ALA A O 1
ATOM 5873 N N . ASP A 1 757 ? -9.670 2.410 -7.656 1.00 84.94 757 ASP A N 1
ATOM 5874 C CA . ASP A 1 757 ? -10.088 3.170 -6.467 1.00 84.94 757 ASP A CA 1
ATOM 5875 C C . ASP A 1 757 ? -11.571 3.010 -6.070 1.00 84.94 757 ASP A C 1
ATOM 5877 O O . ASP A 1 757 ? -12.152 3.848 -5.373 1.00 84.94 757 ASP A O 1
ATOM 5881 N N . GLN A 1 758 ? -12.228 1.945 -6.536 1.00 88.06 758 GLN A N 1
ATOM 5882 C CA . GLN A 1 758 ? -13.677 1.792 -6.428 1.00 88.06 758 GLN A CA 1
ATOM 5883 C C . GLN A 1 758 ? -14.155 0.918 -5.265 1.00 88.06 758 GLN A C 1
ATOM 5885 O O . GLN A 1 758 ? -15.365 0.841 -5.044 1.00 88.06 758 GLN A O 1
ATOM 5890 N N . THR A 1 759 ? -13.277 0.288 -4.490 1.00 92.44 759 THR A N 1
ATOM 5891 C CA . THR A 1 759 ? -13.690 -0.634 -3.411 1.00 92.44 759 THR A CA 1
ATOM 5892 C C . THR A 1 759 ? -13.663 -0.013 -2.012 1.00 92.44 759 THR A C 1
ATOM 5894 O O . THR A 1 759 ? -14.009 -0.673 -1.032 1.00 92.44 759 THR A O 1
ATOM 5897 N N . HIS A 1 760 ? -13.330 1.276 -1.903 1.00 93.69 760 HIS A N 1
ATOM 5898 C CA . HIS A 1 760 ? -13.266 1.977 -0.626 1.00 93.69 760 HIS A CA 1
ATOM 5899 C C . HIS A 1 760 ? -14.603 2.046 0.131 1.00 93.69 760 HIS A C 1
ATOM 5901 O O . HIS A 1 760 ? -15.657 2.379 -0.417 1.00 93.69 760 HIS A O 1
ATOM 5907 N N . ILE A 1 761 ? -14.500 1.839 1.445 1.00 96.06 761 ILE A N 1
ATOM 5908 C CA . ILE A 1 761 ? -15.460 2.283 2.466 1.00 96.06 761 ILE A CA 1
ATOM 5909 C C . ILE A 1 761 ? -14.918 3.523 3.195 1.00 96.06 761 ILE A C 1
ATOM 5911 O O . ILE A 1 761 ? -13.729 3.838 3.089 1.00 96.06 761 ILE A O 1
ATOM 5915 N N . LEU A 1 762 ? -15.754 4.210 3.977 1.00 95.56 762 LEU A N 1
ATOM 5916 C CA . LEU A 1 762 ? -15.424 5.499 4.595 1.00 95.56 762 LEU A CA 1
ATOM 5917 C C . LEU A 1 762 ? -14.133 5.462 5.418 1.00 95.56 762 LEU A C 1
ATOM 5919 O O . LEU A 1 762 ? -13.295 6.339 5.249 1.00 95.56 762 LEU A O 1
ATOM 5923 N N . VAL A 1 763 ? -13.916 4.433 6.243 1.00 95.25 763 VAL A N 1
ATOM 5924 C CA . VAL A 1 763 ? -12.679 4.326 7.040 1.00 95.25 763 VAL A CA 1
ATOM 5925 C C . VAL A 1 763 ? -11.428 4.145 6.166 1.00 95.25 763 VAL A C 1
ATOM 5927 O O . VAL A 1 763 ? -10.383 4.721 6.454 1.00 95.25 763 VAL A O 1
ATOM 5930 N N . SER A 1 764 ? -11.529 3.405 5.057 1.00 93.25 764 SER A N 1
ATOM 5931 C CA . SER A 1 764 ? -10.414 3.253 4.110 1.00 93.25 764 SER A CA 1
ATOM 5932 C C . SER A 1 764 ? -10.163 4.522 3.299 1.00 93.25 764 SER A C 1
ATOM 5934 O O . SER A 1 764 ? -9.020 4.831 2.974 1.00 93.25 764 SER A O 1
ATOM 5936 N N . TYR A 1 765 ? -11.211 5.307 3.049 1.00 92.19 765 TYR A N 1
ATOM 5937 C CA . TYR A 1 765 ? -11.089 6.619 2.428 1.00 92.19 765 TYR A CA 1
ATOM 5938 C C . TYR A 1 765 ? -10.462 7.649 3.380 1.00 92.19 765 TYR A C 1
ATOM 5940 O O . TYR A 1 765 ? -9.633 8.440 2.946 1.00 92.19 765 TYR A O 1
ATOM 5948 N N . VAL A 1 766 ? -10.770 7.597 4.684 1.00 93.19 766 VAL A N 1
ATOM 5949 C CA . VAL A 1 766 ? -10.062 8.381 5.716 1.00 93.19 766 VAL A CA 1
ATOM 5950 C C . VAL A 1 766 ? -8.572 8.057 5.702 1.00 93.19 766 VAL A C 1
ATOM 5952 O O . VAL A 1 766 ? -7.755 8.973 5.657 1.00 93.19 766 VAL A O 1
ATOM 5955 N N . TYR A 1 767 ? -8.219 6.767 5.697 1.00 89.25 767 TYR A N 1
ATOM 5956 C CA . TYR A 1 767 ? -6.822 6.339 5.632 1.00 89.25 767 TYR A CA 1
ATOM 5957 C C . TYR A 1 767 ? -6.124 6.930 4.400 1.00 89.25 767 TYR A C 1
ATOM 5959 O O . TYR A 1 767 ? -5.065 7.542 4.520 1.00 89.25 767 TYR A O 1
ATOM 5967 N N . LYS A 1 768 ? -6.765 6.846 3.230 1.00 86.44 768 LYS A N 1
ATOM 5968 C CA . LYS A 1 768 ? -6.263 7.450 1.994 1.00 86.44 768 LYS A CA 1
ATOM 5969 C C . LYS A 1 768 ? -6.111 8.975 2.091 1.00 86.44 768 LYS A C 1
ATOM 5971 O O . LYS A 1 768 ? -5.091 9.515 1.667 1.00 86.44 768 LYS A O 1
ATOM 5976 N N . ALA A 1 769 ? -7.094 9.682 2.643 1.00 88.06 769 ALA A N 1
ATOM 5977 C CA . ALA A 1 769 ? -7.045 11.136 2.791 1.00 88.06 769 ALA A CA 1
ATOM 5978 C C . ALA A 1 769 ? -5.863 11.589 3.665 1.00 88.06 769 ALA A C 1
ATOM 5980 O O . ALA A 1 769 ? -5.198 12.574 3.350 1.00 88.06 769 ALA A O 1
ATOM 5981 N N . VAL A 1 770 ? -5.570 10.839 4.728 1.00 87.19 770 VAL A N 1
ATOM 5982 C CA . VAL A 1 770 ? -4.478 11.140 5.658 1.00 87.19 770 VAL A CA 1
ATOM 5983 C C . VAL A 1 770 ? -3.119 10.751 5.080 1.00 87.19 770 VAL A C 1
ATOM 5985 O O . VAL A 1 770 ? -2.220 11.582 5.049 1.00 87.19 770 VAL A O 1
ATOM 5988 N N . PHE A 1 771 ? -2.964 9.518 4.598 1.00 82.00 771 PHE A N 1
ATOM 5989 C CA . PHE A 1 771 ? -1.646 8.961 4.276 1.00 82.00 771 PHE A CA 1
ATOM 5990 C C . PHE A 1 771 ? -1.272 9.018 2.797 1.00 82.00 771 PHE A C 1
ATOM 5992 O O . PHE A 1 771 ? -0.108 8.808 2.471 1.00 82.00 771 PHE A O 1
ATOM 5999 N N . ASN A 1 772 ? -2.215 9.271 1.889 1.00 78.56 772 ASN A N 1
ATOM 6000 C CA . ASN A 1 772 ? -1.925 9.370 0.454 1.00 78.56 772 ASN A CA 1
ATOM 6001 C C . ASN A 1 772 ? -2.110 10.800 -0.057 1.00 78.56 772 ASN A C 1
ATOM 6003 O O . ASN A 1 772 ? -1.371 11.237 -0.933 1.00 78.56 772 ASN A O 1
ATOM 6007 N N . LEU A 1 773 ? -3.099 11.520 0.484 1.00 80.19 773 LEU A N 1
ATOM 6008 C CA . LEU A 1 773 ? -3.398 12.904 0.102 1.00 80.19 773 LEU A CA 1
ATOM 6009 C C . LEU A 1 773 ? -2.855 13.938 1.100 1.00 80.19 773 LEU A C 1
ATOM 6011 O O . LEU A 1 773 ? -2.891 15.128 0.802 1.00 80.19 773 LEU A O 1
ATOM 6015 N N . TYR A 1 774 ? -2.357 13.502 2.262 1.00 84.12 774 TYR A N 1
ATOM 6016 C CA . TYR A 1 774 ? -1.792 14.351 3.318 1.00 84.12 774 TYR A CA 1
ATOM 6017 C C . TYR A 1 774 ? -2.712 15.479 3.801 1.00 84.12 774 TYR A C 1
ATOM 6019 O O . TYR A 1 774 ? -2.265 16.573 4.152 1.00 84.12 774 TYR A O 1
ATOM 6027 N N . GLN A 1 775 ? -4.017 15.213 3.838 1.00 87.31 775 GLN A N 1
ATOM 6028 C CA . GLN A 1 775 ? -5.032 16.146 4.320 1.00 87.31 775 GLN A CA 1
ATOM 6029 C C . GLN A 1 775 ? -5.477 15.757 5.736 1.00 87.31 775 GLN A C 1
ATOM 6031 O O . GLN A 1 775 ? -6.579 15.242 5.940 1.00 87.31 775 GLN A O 1
ATOM 6036 N N . TYR A 1 776 ? -4.619 15.987 6.732 1.00 89.81 776 TYR A N 1
ATOM 6037 C CA . TYR A 1 776 ? -4.851 15.561 8.119 1.00 89.81 776 TYR A CA 1
ATOM 6038 C C . TYR A 1 776 ? -6.126 16.164 8.731 1.00 89.81 776 TYR A C 1
ATOM 6040 O O . TYR A 1 776 ? -6.931 15.433 9.306 1.00 89.81 776 TYR A O 1
ATOM 6048 N N . GLY A 1 777 ? -6.357 17.471 8.562 1.00 91.88 777 GLY A N 1
ATOM 6049 C CA . GLY A 1 777 ? -7.551 18.151 9.080 1.00 91.88 777 GLY A CA 1
ATOM 6050 C C . GLY A 1 777 ? -8.847 17.664 8.421 1.00 91.88 777 GLY A C 1
ATOM 6051 O O . GLY A 1 777 ? -9.853 17.421 9.094 1.00 91.88 777 GLY A O 1
ATOM 6052 N N . TYR A 1 778 ? -8.806 17.410 7.111 1.00 92.00 778 TYR A N 1
ATOM 6053 C CA . TYR A 1 778 ? -9.931 16.827 6.377 1.00 92.00 778 TYR A CA 1
ATOM 6054 C C . TYR A 1 778 ? -10.205 15.374 6.800 1.00 92.00 778 TYR A C 1
ATOM 6056 O O . TYR A 1 778 ? -11.349 15.014 7.086 1.00 92.00 778 TYR A O 1
ATOM 6064 N N . GLY A 1 779 ? -9.162 14.547 6.931 1.00 93.31 779 GLY A N 1
ATOM 6065 C CA . GLY A 1 779 ? -9.270 13.180 7.446 1.00 93.31 779 GLY A CA 1
ATOM 6066 C C . GLY A 1 779 ? -9.820 13.121 8.876 1.00 93.31 779 GLY A C 1
ATOM 6067 O O . GLY A 1 779 ? -10.659 12.268 9.189 1.00 93.31 779 GLY A O 1
ATOM 6068 N N . ALA A 1 780 ? -9.431 14.071 9.731 1.00 94.81 780 ALA A N 1
ATOM 6069 C CA . ALA A 1 780 ? -9.982 14.225 11.074 1.00 94.81 780 ALA A CA 1
ATOM 6070 C C . ALA A 1 780 ? -11.482 14.569 11.042 1.00 94.81 780 ALA A C 1
ATOM 6072 O O . ALA A 1 780 ? -12.260 13.977 11.795 1.00 94.81 780 ALA A O 1
ATOM 6073 N N . ALA A 1 781 ? -11.919 15.453 10.136 1.00 95.62 781 ALA A N 1
ATOM 6074 C CA . ALA A 1 781 ? -13.335 15.777 9.938 1.00 95.62 781 ALA A CA 1
ATOM 6075 C C . ALA A 1 781 ? -14.155 14.582 9.438 1.00 95.62 781 ALA A C 1
ATOM 6077 O O . ALA A 1 781 ? -15.215 14.293 9.997 1.00 95.62 781 ALA A O 1
ATOM 6078 N N . LEU A 1 782 ? -13.650 13.826 8.460 1.00 95.44 782 LEU A N 1
ATOM 6079 C CA . LEU A 1 782 ? -14.282 12.581 8.013 1.00 95.44 782 LEU A CA 1
ATOM 6080 C C . LEU A 1 782 ? -14.409 11.562 9.157 1.00 95.44 782 LEU A C 1
ATOM 6082 O O . LEU A 1 782 ? -15.462 10.943 9.318 1.00 95.44 782 LEU A O 1
ATOM 6086 N N . SER A 1 783 ? -13.382 11.438 10.002 1.00 96.06 783 SER A N 1
ATOM 6087 C CA . SER A 1 783 ? -13.422 10.580 11.195 1.00 96.06 783 SER A CA 1
ATOM 6088 C C . SER A 1 783 ? -14.496 11.028 12.193 1.00 96.06 783 SER A C 1
ATOM 6090 O O . SER A 1 783 ? -15.220 10.195 12.742 1.00 96.06 783 SER A O 1
ATOM 6092 N N . MET A 1 784 ? -14.667 12.341 12.388 1.00 96.38 784 MET A N 1
ATOM 6093 C CA . MET A 1 784 ? -15.733 12.889 13.236 1.00 96.38 784 MET A CA 1
ATOM 6094 C C . MET A 1 784 ? -17.131 12.673 12.646 1.00 96.38 784 MET A C 1
ATOM 6096 O O . MET A 1 784 ? -18.071 12.407 13.398 1.00 96.38 784 MET A O 1
ATOM 6100 N N . ILE A 1 785 ? -17.276 12.723 11.319 1.00 95.81 785 ILE A N 1
ATOM 6101 C CA . ILE A 1 785 ? -18.527 12.381 10.629 1.00 95.81 785 ILE A CA 1
ATOM 6102 C C . ILE A 1 785 ? -18.878 10.906 10.869 1.00 95.81 785 ILE A C 1
ATOM 6104 O O . ILE A 1 785 ? -20.002 10.609 11.275 1.00 95.81 785 ILE A O 1
ATOM 6108 N N . ILE A 1 786 ? -17.918 9.989 10.695 1.00 95.94 786 ILE A N 1
ATOM 6109 C CA . ILE A 1 786 ? -18.101 8.557 10.986 1.00 95.94 786 ILE A CA 1
ATOM 6110 C C . ILE A 1 786 ? -18.508 8.354 12.450 1.00 95.94 786 ILE A C 1
ATOM 6112 O O . ILE A 1 786 ? -19.480 7.650 12.732 1.00 95.94 786 ILE A O 1
ATOM 6116 N N . PHE A 1 787 ? -17.807 9.002 13.383 1.00 95.19 787 PHE A N 1
ATOM 6117 C CA . PHE A 1 787 ? -18.134 8.940 14.806 1.00 95.19 787 PHE A CA 1
ATOM 6118 C C . PHE A 1 787 ? -19.573 9.395 15.078 1.00 95.19 787 PHE A C 1
ATOM 6120 O O . PHE A 1 787 ? -20.322 8.688 15.752 1.00 95.19 787 PHE A O 1
ATOM 6127 N N . ALA A 1 788 ? -19.991 10.534 14.519 1.00 95.50 788 ALA A N 1
ATOM 6128 C CA . ALA A 1 788 ? -21.346 11.054 14.683 1.00 95.50 788 ALA A CA 1
ATOM 6129 C C . ALA A 1 788 ? -22.407 10.103 14.106 1.00 95.50 788 ALA A C 1
ATOM 6131 O O . ALA A 1 788 ? -23.433 9.870 14.748 1.00 95.50 788 ALA A O 1
ATOM 6132 N N . MET A 1 789 ? -22.149 9.504 12.938 1.00 94.69 789 MET A N 1
ATOM 6133 C CA . MET A 1 789 ? -23.033 8.509 12.322 1.00 94.69 789 MET A CA 1
ATOM 6134 C C . MET A 1 789 ? -23.203 7.273 13.211 1.00 94.69 789 MET A C 1
ATOM 6136 O O . MET A 1 789 ? -24.328 6.844 13.468 1.00 94.69 789 MET A O 1
ATOM 6140 N N . LEU A 1 790 ? -22.102 6.722 13.724 1.00 94.25 790 LEU A N 1
ATOM 6141 C CA . LEU A 1 790 ? -22.125 5.528 14.570 1.00 94.25 790 LEU A CA 1
ATOM 6142 C C . LEU A 1 790 ? -22.729 5.798 15.945 1.00 94.25 790 LEU A C 1
ATOM 6144 O O . LEU A 1 790 ? -23.448 4.947 16.473 1.00 94.25 790 LEU A O 1
ATOM 6148 N N . LEU A 1 791 ? -22.489 6.982 16.509 1.00 93.25 791 LEU A N 1
ATOM 6149 C CA . LEU A 1 791 ? -23.118 7.416 17.750 1.00 93.25 791 LEU A CA 1
ATOM 6150 C C . LEU A 1 791 ? -24.632 7.560 17.569 1.00 93.25 791 LEU A C 1
ATOM 6152 O O . LEU A 1 791 ? -25.392 7.038 18.384 1.00 93.25 791 LEU A O 1
ATOM 6156 N N . ALA A 1 792 ? -25.075 8.216 16.492 1.00 94.12 792 ALA A N 1
ATOM 6157 C CA . ALA A 1 792 ? -26.491 8.372 16.177 1.00 94.12 792 ALA A CA 1
ATOM 6158 C C . ALA A 1 792 ? -27.170 7.014 15.950 1.00 94.12 792 ALA A C 1
ATOM 6160 O O . ALA A 1 792 ? -28.220 6.753 16.537 1.00 94.12 792 ALA A O 1
ATOM 6161 N N . PHE A 1 793 ? -26.541 6.127 15.171 1.00 91.94 793 PHE A N 1
ATOM 6162 C CA . PHE A 1 793 ? -27.011 4.760 14.950 1.00 91.94 793 PHE A CA 1
ATOM 6163 C C . PHE A 1 793 ? -27.128 3.984 16.268 1.00 91.94 793 PHE A C 1
ATOM 6165 O O . PHE A 1 793 ? -28.197 3.461 16.579 1.00 91.94 793 PHE A O 1
ATOM 6172 N N . SER A 1 794 ? -26.070 3.969 17.082 1.00 89.69 794 SER A N 1
ATOM 6173 C CA . SER A 1 794 ? -26.040 3.226 18.348 1.00 89.69 794 SER A CA 1
ATOM 6174 C C . SER A 1 794 ? -27.072 3.762 19.344 1.00 89.69 794 SER A C 1
ATOM 6176 O O . SER A 1 794 ? -27.808 2.988 19.954 1.00 89.69 794 SER A O 1
ATOM 6178 N N . ALA A 1 795 ? -27.184 5.087 19.483 1.00 89.50 795 ALA A N 1
ATOM 6179 C CA . ALA A 1 795 ? -28.144 5.717 20.386 1.00 89.50 795 ALA A CA 1
ATOM 6180 C C . ALA A 1 795 ? -29.597 5.484 19.945 1.00 89.50 795 ALA A C 1
ATOM 6182 O O . ALA A 1 795 ? -30.451 5.176 20.780 1.00 89.50 795 ALA A O 1
ATOM 6183 N N . ALA A 1 796 ? -29.887 5.609 18.646 1.00 88.00 796 ALA A N 1
ATOM 6184 C CA . ALA A 1 796 ? -31.213 5.338 18.099 1.00 88.00 796 ALA A CA 1
ATOM 6185 C C . ALA A 1 796 ? -31.595 3.864 18.282 1.00 88.00 796 ALA A C 1
ATOM 6187 O O . ALA A 1 796 ? -32.693 3.566 18.755 1.00 88.00 796 ALA A O 1
ATOM 6188 N N . PHE A 1 797 ? -30.671 2.951 17.984 1.00 83.12 797 PHE A N 1
ATOM 6189 C CA . PHE A 1 797 ? -30.900 1.517 18.100 1.00 83.12 797 PHE A CA 1
ATOM 6190 C C . PHE A 1 797 ? -31.137 1.089 19.553 1.00 83.12 797 PHE A C 1
ATOM 6192 O O . PHE A 1 797 ? -32.109 0.389 19.837 1.00 83.12 797 PHE A O 1
ATOM 6199 N N . LEU A 1 798 ? -30.313 1.550 20.500 1.00 80.50 798 LEU A N 1
ATOM 6200 C CA . LEU A 1 798 ? -30.482 1.234 21.925 1.00 80.50 798 LEU A CA 1
ATOM 6201 C C . LEU A 1 798 ? -31.797 1.787 22.491 1.00 80.50 798 LEU A C 1
ATOM 6203 O O . LEU A 1 798 ? -32.477 1.095 23.249 1.00 80.50 798 LEU A O 1
ATOM 6207 N N . ARG A 1 799 ? -32.195 3.003 22.089 1.00 82.56 799 ARG A N 1
ATOM 6208 C CA . ARG A 1 799 ? -33.481 3.595 22.493 1.00 82.56 799 ARG A CA 1
ATOM 6209 C C . ARG A 1 799 ? -34.676 2.809 21.961 1.00 82.56 799 ARG A C 1
ATOM 6211 O O . ARG A 1 799 ? -35.618 2.570 22.707 1.00 82.56 799 ARG A O 1
ATOM 6218 N N . GLN A 1 800 ? -34.649 2.407 20.691 1.00 79.69 800 GLN A N 1
ATOM 6219 C CA . GLN A 1 800 ? -35.759 1.672 20.074 1.00 79.69 800 GLN A CA 1
ATOM 6220 C C . GLN A 1 800 ? -35.890 0.246 20.611 1.00 79.69 800 GLN A C 1
ATOM 6222 O O . GLN A 1 800 ? -36.998 -0.270 20.735 1.00 79.69 800 GLN A O 1
ATOM 6227 N N . THR A 1 801 ? -34.769 -0.395 20.937 1.00 73.56 801 THR A N 1
ATOM 6228 C CA . THR A 1 801 ? -34.759 -1.799 21.364 1.00 73.56 801 THR A CA 1
ATOM 6229 C C . THR A 1 801 ? -35.037 -1.997 22.847 1.00 73.56 801 THR A C 1
ATOM 6231 O O . THR A 1 801 ? -35.219 -3.142 23.256 1.00 73.56 801 THR A O 1
ATOM 6234 N N . LYS A 1 802 ? -35.062 -0.922 23.656 1.00 70.75 802 LYS A N 1
ATOM 6235 C CA . LYS A 1 802 ? -35.172 -0.993 25.128 1.00 70.75 802 LYS A CA 1
ATOM 6236 C C . LYS A 1 802 ? -34.166 -1.975 25.748 1.00 70.75 802 LYS A C 1
ATOM 6238 O O . LYS A 1 802 ? -34.360 -2.448 26.861 1.00 70.75 802 LYS A O 1
ATOM 6243 N N . ALA A 1 803 ? -33.070 -2.276 25.046 1.00 55.81 803 ALA A N 1
ATOM 6244 C CA . ALA A 1 803 ? -32.108 -3.303 25.444 1.00 55.81 803 ALA A CA 1
ATOM 6245 C C . ALA A 1 803 ? -31.407 -2.970 26.775 1.00 55.81 803 ALA A C 1
ATOM 6247 O O . ALA A 1 803 ? -30.901 -3.863 27.443 1.00 55.81 803 ALA A O 1
ATOM 6248 N N . ALA A 1 804 ? -31.419 -1.694 27.174 1.00 49.69 804 ALA A N 1
ATOM 6249 C CA . ALA A 1 804 ? -30.915 -1.217 28.458 1.00 49.69 804 ALA A CA 1
ATOM 6250 C C . ALA A 1 804 ? -31.949 -1.258 29.606 1.00 49.69 804 ALA A C 1
ATOM 6252 O O . ALA A 1 804 ? -31.576 -0.993 30.740 1.00 49.69 804 ALA A O 1
ATOM 6253 N N . GLU A 1 805 ? -33.228 -1.570 29.352 1.00 53.25 805 GLU A N 1
ATOM 6254 C CA . GLU A 1 805 ? -34.271 -1.648 30.397 1.00 53.25 805 GLU A CA 1
ATOM 6255 C C . GLU A 1 805 ? -34.298 -3.015 31.118 1.00 53.25 805 GLU A C 1
ATOM 6257 O O . GLU A 1 805 ? -35.099 -3.209 32.028 1.00 53.25 805 GLU A O 1
ATOM 6262 N N . GLY A 1 806 ? -33.440 -3.964 30.719 1.00 48.59 806 GLY A N 1
ATOM 6263 C CA . GLY A 1 806 ? -33.369 -5.323 31.273 1.00 48.59 806 GLY A CA 1
ATOM 6264 C C . GLY A 1 806 ? -32.120 -5.651 32.103 1.00 48.59 806 GLY A C 1
ATOM 6265 O O . GLY A 1 806 ? -31.874 -6.836 32.324 1.00 48.59 806 GLY A O 1
ATOM 6266 N N . VAL A 1 807 ? -31.327 -4.655 32.520 1.00 39.53 807 VAL A N 1
ATOM 6267 C CA . VAL A 1 807 ? -30.162 -4.829 33.417 1.00 39.53 807 VAL A CA 1
ATOM 6268 C C . VAL A 1 807 ? -30.397 -4.128 34.743 1.00 39.53 807 VAL A C 1
ATOM 6270 O O . VAL A 1 807 ? -30.817 -2.950 34.705 1.00 39.53 807 VAL A O 1
#

Foldseek 3Di:
DDDDDDDDDDDDDDDDDPPVVVVVVVVVVVVVVVVVVVPDPDDAAAAEAEEEEQADPLVVVLVVVLQVVVCVVVVRYHYHYDHDHQLCLLVVLVVQVLVLGDGQKYWHWLLSLQLCVLLVFFDFLCVLQDPVNCVQFDVQQWDFYQDQPPDPDDDPPPDDDDDDDDDDDDDPPPRPDSVRTGGFWGFQFKWQWKFKKFFCVLPVDDDQEPVSLLVSQLVFFADPPPPLFGQAAAEEEALLFPLLLQLLLVLLPHDQADPVCVVVVRGAGDLQDPSNLVSLVSVLCCCPVRVRYDLDDHHVNQLVCQLQNRYRMYTDTLSCVLVSCPRPNGNMDTAGAHRYPVRRAGSAHAMTGTGMTGTPSQDDPSNVSSSVVRSSCSDPVNSLSCCVRRVGHGSGNVVNVVLCPDPDRRSVRSVVNSVRYDYDDSHPLVLQLRVLLNQLSLCSNNVNDRSNRSSVSSNVSSVVLVCLLVDFQAADPLLVVVVVVVVVVVVVVVVVVVVVVVVCVVCCVVCVVVCVVCVVVVVCCCVPPVVVLVVLVQLLQWQCFSNCVPPIDGRHCVLVCCCCPNPCVVVNPLQAVLLVVQLVLLLVLLQVLLLVVLVVLLDPDDPSVVVLVVLCVLQVDPLQVLLLLLLQLLQQNNHVVLVVLVVVCVVDDVVPRDDRDNQQSDLVSLLVSLSVSSSSNRNSLSNVLLNVQQVPFDCVLVVVCVVVVNDPVRCCVVGSVVSSLLRVLVVSLVSSLCSSQPLNNQCRSNVLCDNSNRNHHLNSVLVCCCSSSRRSNSSSSSVVVSVVVSVVVSVVSCVVSVSVVPD